Protein AF-0000000077593973 (afdb_homodimer)

Solvent-accessible surface area (backbone atoms only — not comparable to full-atom values): 45872 Å² total; per-residue (Å²): 120,88,70,65,43,44,34,52,23,35,41,36,41,27,27,26,29,42,54,43,77,62,45,66,39,71,67,57,62,52,40,41,74,53,41,56,35,20,56,7,32,40,45,15,21,50,48,15,37,50,50,28,52,36,36,55,27,86,84,31,84,50,26,27,80,88,57,61,55,76,57,89,51,74,66,30,47,47,39,36,18,28,42,45,61,53,11,56,26,16,35,27,19,44,54,25,17,48,41,30,38,33,51,58,32,67,80,43,44,37,58,33,24,87,65,53,69,34,56,12,51,86,63,7,47,62,73,72,55,53,41,32,41,41,49,61,62,36,47,38,77,46,40,49,53,84,18,52,46,38,36,51,50,40,51,49,50,62,70,29,70,66,44,48,48,54,45,58,74,40,40,73,63,49,71,61,43,61,85,78,54,90,76,65,80,80,48,80,70,36,71,56,30,58,56,52,53,45,36,50,47,51,29,43,68,52,45,71,66,54,60,86,63,50,64,58,54,33,41,54,51,43,14,55,46,52,34,57,50,27,31,43,93,47,80,72,28,63,28,18,30,37,26,24,18,38,37,46,62,53,53,50,43,51,56,40,31,72,32,86,88,40,68,33,32,36,35,39,37,23,31,68,52,58,37,53,34,9,41,27,51,70,38,30,27,18,76,74,36,62,88,52,54,31,78,63,39,52,34,13,36,40,40,42,32,37,26,39,41,71,91,49,82,70,43,25,34,38,48,30,43,23,52,18,81,78,36,91,54,73,40,80,48,45,34,70,86,44,82,59,65,40,55,44,64,60,54,50,67,67,46,60,82,47,36,46,81,48,64,68,63,48,21,63,68,19,69,34,58,62,59,56,60,20,27,58,29,45,52,25,19,51,50,18,28,49,60,47,57,63,68,59,40,69,62,56,54,46,47,52,9,42,49,52,28,47,50,51,48,48,48,48,49,48,49,36,36,72,68,64,72,49,78,82,76,79,78,82,78,81,75,79,75,76,73,83,80,77,88,84,88,84,75,89,82,67,130,120,87,71,66,42,44,33,53,22,35,42,35,40,29,26,28,29,42,54,44,79,61,47,64,41,69,69,58,63,53,41,42,74,55,41,55,35,20,54,6,30,39,46,15,21,51,47,15,38,50,50,28,53,36,36,53,26,86,84,31,86,50,26,28,80,88,58,60,55,75,57,88,49,76,66,30,46,49,40,36,18,27,42,46,58,54,11,56,26,16,36,26,17,45,54,26,18,48,42,30,37,31,51,56,33,65,81,42,45,39,58,33,25,88,66,54,69,34,55,12,50,85,62,7,46,63,73,72,54,53,43,34,42,41,46,60,62,35,47,38,78,47,40,48,52,87,18,53,47,39,36,51,50,40,52,48,50,63,68,29,72,67,44,48,48,54,44,59,75,41,40,73,62,50,71,61,43,61,85,78,54,90,77,64,78,80,49,79,69,36,70,57,33,58,56,51,53,44,37,48,47,51,27,43,67,51,45,69,66,51,60,86,63,49,64,58,53,33,41,53,52,44,14,56,46,51,34,58,49,26,32,44,96,48,80,71,29,62,28,17,30,36,26,25,19,37,36,46,61,52,53,51,42,52,56,41,30,72,31,86,88,41,68,33,32,36,35,37,37,24,30,67,53,59,36,53,34,8,40,28,51,71,38,30,27,18,76,73,35,63,89,53,53,33,78,62,41,51,32,14,35,40,40,42,32,37,24,39,38,70,90,48,81,71,43,26,33,39,47,30,43,22,50,18,80,79,35,92,56,72,41,79,48,46,35,72,85,44,83,58,64,38,55,41,66,60,53,51,67,66,45,59,82,47,37,46,80,48,63,67,63,49,23,63,67,20,70,34,56,62,59,56,59,20,26,57,29,45,52,26,18,51,51,19,29,48,60,47,56,63,68,58,40,69,64,57,54,46,48,51,9,42,48,51,26,47,49,49,48,48,47,48,48,47,48,35,37,72,68,63,74,46,77,82,75,78,78,83,80,80,78,81,77,80,78,81,86,85,88,79,74,96,80,94,65,83,134

Sequence (894 aa):
MASDSQVLGVVIIARHGDREGFYQNPSTYAASATSITALGNVQELQLGQKLRSIYGNSSSPSFIRGFNTTIFDQAQLQARADAGGEGGVILNSAVSLLQGLFPATTAYNTTLANGTTVVAPLGGYQTIPVESVEPNNDISLEGWTSCGAFDDATAAFYASPGFKQKATEHDAFLTQLPQYLDGRPVTLENMIFDFINVESIHSAEFLQRLPPTFREQARDLANYHEYGVFSSPQLDGIGNIAGRTILPSILNGFKRISNSSDPLKIVYQSISYKPFLSLFNMTGAAEANPQLAGVVEYAAALALEVRQPSSGGEPVLRFNFKNGTVDEDFKTYNFMGGSGDVPLSQFVDKFTPVAISDTTTWCNLCGNTKDRGCGAINAAQIKGAQSVSRGFNPIGAGFLGAGVTLVVAAMMLGLLAFLGLLAFGKGNKNRHDRASSDRESTEKHSVMASDSQVLGVVIIARHGDREGFYQNPSTYAASATSITALGNVQELQLGQKLRSIYGNSSSPSFIRGFNTTIFDQAQLQARADAGGEGGVILNSAVSLLQGLFPATTAYNTTLANGTTVVAPLGGYQTIPVESVEPNNDISLEGWTSCGAFDDATAAFYASPGFKQKATEHDAFLTQLPQYLDGRPVTLENMIFDFINVESIHSAEFLQRLPPTFREQARDLANYHEYGVFSSPQLDGIGNIAGRTILPSILNGFKRISNSSDPLKIVYQSISYKPFLSLFNMTGAAEANPQLAGVVEYAAALALEVRQPSSGGEPVLRFNFKNGTVDEDFKTYNFMGGSGDVPLSQFVDKFTPVAISDTTTWCNLCGNTKDRGCGAINAAQIKGAQSVSRGFNPIGAGFLGAGVTLVVAAMMLGLLAFLGLLAFGKGNKNRHDRASSDRESTEKHSV

Organism: Pleurotus ostreatus (NCBI:txid5322)

InterPro domains:
  IPR029033 Histidine phosphatase superfamily [G3DSA:3.40.50.1240] (8-374)
  IPR029033 Histidine phosphatase superfamily [SSF53254] (6-369)
  IPR050645 Histidine Acid Phosphatase [PTHR11567] (4-359)

pLDDT: mean 87.96, std 19.76, range [17.8, 98.94]

Radius of gyration: 38.36 Å; Cα contacts (8 Å, |Δi|>4): 1695; chains: 2; bounding box: 131×89×96 Å

Secondary structure (DSSP, 8-state):
----EEEEEEEEEEE---EEEEEE-TTT--EEEEEE-HHHHHHHHHHHHHHHHHHT-TTSTT-BTT---SS--TTTEEEEEE-SSSHHHHHHHHHHHHHHHS---TTSEEE-TTS-EEEPHHHH------EEE-TTT-GGG-TTTT-HHHHHHHHHHHHSHHHHHHHHHTHHHHHH-GGGSSS---STTS-HHHHHHHHHHH-HHHHHHSPTTHHHHHHHHHHHHHHHHT--SSTT-GGGHHHHHHHHHHHHHHHHHT-TT----EEEEEE-SHHHHHHHHHTTHHHH-GGGSSPPPTT-EEEEEEEEETT-SS-EEEEEEE-TTT-SS-EEE--TT-SS-EEHHHHHHHHGGG---SHHHHHHHHT-SSSTTHHHHHHHHHHHHHHHHHH--HHHHHHHHHHHHHHHHHHHHHHHHHTT---------------------------/----EEEEEEEEEEE---EEEEEE-TTT--EEEEEE-HHHHHHHHHHHHHHHHHHT-TTSTT-BTT---SS--TTTEEEEEE-SSSHHHHHHHHHHHHHHHS---TTSEEE-TTS-EEEPHHHH------EEE-TTT-GGG-TTTT-HHHHHHHHHHHHSHHHHHHHHHTHHHHHHSGGGSSS---STTS-HHHHHHHHHHH-HHHHHHSPTTHHHHHHHHHHHHHHHHT--SSTT-GGGHHHHHHHHHHHHHHHHHT-TT----EEEEEE-SHHHHHHHHHTTHHHH-GGGSSPPPTT-EEEEEEEEETT-SS-EEEEEEE-TTT-SS-EEE--TT-SS-EEHHHHHHHHGGG---SHHHHHHHHT-SSSTTHHHHHHHHHHHHHHHHHH--HHHHHHHHHHHHHHHHHHHHHHHHHTTSS-------------------------

Structure (mmCIF, N/CA/C/O backbone):
data_AF-0000000077593973-model_v1
#
loop_
_entity.id
_entity.type
_entity.pdbx_description
1 polymer 'Phosphoglycerate mutase-like protein'
#
loop_
_atom_site.group_PDB
_atom_site.id
_atom_site.type_symbol
_atom_site.label_atom_id
_atom_site.label_alt_id
_atom_site.label_comp_id
_atom_site.label_asym_id
_atom_site.label_entity_id
_atom_site.label_seq_id
_atom_site.pdbx_PDB_ins_code
_atom_site.Cartn_x
_atom_site.Cartn_y
_atom_site.Cartn_z
_atom_site.occupancy
_atom_site.B_iso_or_equiv
_atom_site.auth_seq_id
_atom_site.auth_comp_id
_atom_site.auth_asym_id
_atom_site.auth_atom_id
_atom_site.pdbx_PDB_model_num
ATOM 1 N N . MET A 1 1 ? -6.191 -39.531 12.609 1 32.78 1 MET A N 1
ATOM 2 C CA . MET A 1 1 ? -7.168 -38.75 13.383 1 32.78 1 MET A CA 1
ATOM 3 C C . MET A 1 1 ? -6.828 -37.281 13.391 1 32.78 1 MET A C 1
ATOM 5 O O . MET A 1 1 ? -5.66 -36.906 13.531 1 32.78 1 MET A O 1
ATOM 9 N N . ALA A 1 2 ? -7.488 -36.5 12.617 1 41.72 2 ALA A N 1
ATOM 10 C CA . ALA A 1 2 ? -7.156 -35.094 12.719 1 41.72 2 ALA A CA 1
ATOM 11 C C . ALA A 1 2 ? -6.855 -34.688 14.164 1 41.72 2 ALA A C 1
ATOM 13 O O . ALA A 1 2 ? -7.707 -34.844 15.039 1 41.72 2 ALA A O 1
ATOM 14 N N . SER A 1 3 ? -5.621 -34.781 14.609 1 56.94 3 SER A N 1
ATOM 15 C CA . SER A 1 3 ? -5.219 -34.5 15.984 1 56.94 3 SER A CA 1
ATOM 16 C C . SER A 1 3 ? -5.914 -33.25 16.516 1 56.94 3 SER A C 1
ATOM 18 O O . SER A 1 3 ? -6.09 -32.281 15.781 1 56.94 3 SER A O 1
ATOM 20 N N . ASP A 1 4 ? -6.672 -33.312 17.562 1 82.81 4 ASP A N 1
ATOM 21 C CA . ASP A 1 4 ? -7.359 -32.281 18.297 1 82.81 4 ASP A CA 1
ATOM 22 C C . ASP A 1 4 ? -6.438 -31.078 18.547 1 82.81 4 ASP A C 1
ATOM 24 O O . ASP A 1 4 ? -5.336 -31.234 19.078 1 82.81 4 ASP A O 1
ATOM 28 N N . SER A 1 5 ? -6.469 -30.125 17.719 1 92.44 5 SER A N 1
ATOM 29 C CA . SER A 1 5 ? -5.676 -28.906 17.891 1 92.44 5 SER A CA 1
ATOM 30 C C . SER A 1 5 ? -6.523 -27.656 17.688 1 92.44 5 SER A C 1
ATOM 32 O O . SER A 1 5 ? -7.605 -27.719 17.094 1 92.44 5 SER A O 1
ATOM 34 N N . GLN A 1 6 ? -6.074 -26.734 18.344 1 95.81 6 GLN A N 1
ATOM 35 C CA . GLN A 1 6 ? -6.715 -25.422 18.203 1 95.81 6 GLN A CA 1
ATOM 36 C C . GLN A 1 6 ? -5.914 -24.516 17.266 1 95.81 6 GLN A C 1
ATOM 38 O O . GLN A 1 6 ? -4.684 -24.469 17.344 1 95.81 6 GLN A O 1
ATOM 43 N N . VAL A 1 7 ? -6.617 -23.828 16.391 1 98.31 7 VAL A N 1
ATOM 44 C CA . VAL A 1 7 ? -5.93 -22.906 15.508 1 98.31 7 VAL A CA 1
ATOM 45 C C . VAL A 1 7 ? -5.629 -21.609 16.266 1 98.31 7 VAL A C 1
ATOM 47 O O . VAL A 1 7 ? -6.539 -20.969 16.797 1 98.31 7 VAL A O 1
ATOM 50 N N . LEU A 1 8 ? -4.332 -21.234 16.328 1 98.44 8 LEU A N 1
ATOM 51 C CA . LEU A 1 8 ? -3.902 -19.984 16.922 1 98.44 8 LEU A CA 1
ATOM 52 C C . LEU A 1 8 ? -4.023 -18.828 15.938 1 98.44 8 LEU A C 1
ATOM 54 O O . LEU A 1 8 ? -4.281 -17.688 16.344 1 98.44 8 LEU A O 1
ATOM 58 N N . GLY A 1 9 ? -3.793 -19.078 14.75 1 98.81 9 GLY A N 1
ATOM 59 C CA . GLY A 1 9 ? -3.811 -18.141 13.633 1 98.81 9 GLY A CA 1
ATOM 60 C C . GLY A 1 9 ? -3.393 -18.781 12.32 1 98.81 9 GLY A C 1
ATOM 61 O O . GLY A 1 9 ? -3.148 -19.984 12.258 1 98.81 9 GLY A O 1
ATOM 62 N N . VAL A 1 10 ? -3.352 -17.953 11.281 1 98.88 10 VAL A N 1
ATOM 63 C CA . VAL A 1 10 ? -3.113 -18.531 9.961 1 98.88 10 VAL A CA 1
ATOM 64 C C . VAL A 1 10 ? -2.377 -17.516 9.086 1 98.88 10 VAL A C 1
ATOM 66 O O . VAL A 1 10 ? -2.627 -16.312 9.18 1 98.88 10 VAL A O 1
ATOM 69 N N . VAL A 1 11 ? -1.396 -17.969 8.32 1 98.94 11 VAL A N 1
ATOM 70 C CA . VAL A 1 11 ? -0.797 -17.203 7.227 1 98.94 11 VAL A CA 1
ATOM 71 C C . VAL A 1 11 ? -1.435 -17.625 5.902 1 98.94 11 VAL A C 1
ATOM 73 O O . VAL A 1 11 ? -1.358 -18.797 5.512 1 98.94 11 VAL A O 1
ATOM 76 N N . ILE A 1 12 ? -2.057 -16.688 5.27 1 98.94 12 ILE A N 1
ATOM 77 C CA . ILE A 1 12 ? -2.76 -16.922 4.012 1 98.94 12 ILE A CA 1
ATOM 78 C C . ILE A 1 12 ? -1.979 -16.297 2.855 1 98.94 12 ILE A C 1
ATOM 80 O O . ILE A 1 12 ? -1.622 -15.125 2.904 1 98.94 12 ILE A O 1
ATOM 84 N N . ILE A 1 13 ? -1.708 -17.047 1.857 1 98.94 13 ILE A N 1
ATOM 85 C CA . ILE A 1 13 ? -1.158 -16.594 0.584 1 98.94 13 ILE A CA 1
ATOM 86 C C . ILE A 1 13 ? -2.158 -16.859 -0.537 1 98.94 13 ILE A C 1
ATOM 88 O O . ILE A 1 13 ? -2.572 -18.016 -0.743 1 98.94 13 ILE A O 1
ATOM 92 N N . ALA A 1 14 ? -2.576 -15.852 -1.203 1 98.81 14 ALA A N 1
ATOM 93 C CA . ALA A 1 14 ? -3.596 -16.031 -2.232 1 98.81 14 ALA A CA 1
ATOM 94 C C . ALA A 1 14 ? -3.154 -15.422 -3.557 1 98.81 14 ALA A C 1
ATOM 96 O O . ALA A 1 14 ? -2.561 -14.344 -3.58 1 98.81 14 ALA A O 1
ATOM 97 N N . ARG A 1 15 ? -3.412 -16.125 -4.641 1 98.56 15 ARG A N 1
ATOM 98 C CA . ARG A 1 15 ? -3.246 -15.547 -5.973 1 98.56 15 ARG A CA 1
ATOM 99 C C . ARG A 1 15 ? -4.398 -14.609 -6.309 1 98.56 15 ARG A C 1
ATOM 101 O O . ARG A 1 15 ? -5.535 -14.836 -5.883 1 98.56 15 ARG A O 1
ATOM 108 N N . HIS A 1 16 ? -4.16 -13.672 -7.07 1 98 16 HIS A N 1
ATOM 109 C CA . HIS A 1 16 ? -5.176 -12.727 -7.516 1 98 16 HIS A CA 1
ATOM 110 C C . HIS A 1 16 ? -6.242 -13.414 -8.359 1 98 16 HIS A C 1
ATOM 112 O O . HIS A 1 16 ? -6.055 -14.555 -8.797 1 98 16 HIS A O 1
ATOM 118 N N . GLY A 1 17 ? -7.387 -12.703 -8.555 1 97.62 17 GLY A N 1
ATOM 119 C CA . GLY A 1 17 ? -8.492 -13.188 -9.375 1 97.62 17 GLY A CA 1
ATOM 120 C C . GLY A 1 17 ? -8.281 -12.953 -10.859 1 97.62 17 GLY A C 1
ATOM 121 O O . GLY A 1 17 ? -7.203 -12.539 -11.281 1 97.62 17 GLY A O 1
ATOM 122 N N . ASP A 1 18 ? -9.336 -13.18 -11.555 1 97.06 18 ASP A N 1
ATOM 123 C CA . ASP A 1 18 ? -9.344 -13.062 -13.008 1 97.06 18 ASP A CA 1
ATOM 124 C C . ASP A 1 18 ? -8.945 -11.656 -13.445 1 97.06 18 ASP A C 1
ATOM 126 O O . ASP A 1 18 ? -9.258 -10.672 -12.766 1 97.06 18 ASP A O 1
ATOM 130 N N . ARG A 1 19 ? -8.281 -11.602 -14.57 1 95.38 19 ARG A N 1
ATOM 131 C CA . ARG A 1 19 ? -7.836 -10.336 -15.133 1 95.38 19 ARG A CA 1
ATOM 132 C C . ARG A 1 19 ? -7.957 -10.336 -16.656 1 95.38 19 ARG A C 1
ATOM 134 O O . ARG A 1 19 ? -8.156 -11.391 -17.266 1 95.38 19 ARG A O 1
ATOM 141 N N . GLU A 1 20 ? -7.977 -9.172 -17.219 1 88.62 20 GLU A N 1
ATOM 142 C CA . GLU A 1 20 ? -7.895 -9.008 -18.672 1 88.62 20 GLU A CA 1
ATOM 143 C C . GLU A 1 20 ? -6.516 -8.508 -19.094 1 88.62 20 GLU A C 1
ATOM 145 O O . GLU A 1 20 ? -5.789 -7.922 -18.281 1 88.62 20 GLU A O 1
ATOM 150 N N . GLY A 1 21 ? -6.246 -8.797 -20.344 1 78.81 21 GLY A N 1
ATOM 151 C CA . GLY A 1 21 ? -4.949 -8.398 -20.859 1 78.81 21 GLY A CA 1
ATOM 152 C C . GLY A 1 21 ? -3.803 -9.211 -20.297 1 78.81 21 GLY A C 1
ATOM 153 O O . GLY A 1 21 ? -3.914 -10.43 -20.141 1 78.81 21 GLY A O 1
ATOM 154 N N . PHE A 1 22 ? -2.723 -8.75 -20.156 1 70.44 22 PHE A N 1
ATOM 155 C CA . PHE A 1 22 ? -1.505 -9.211 -19.5 1 70.44 22 PHE A CA 1
ATOM 156 C C . PHE A 1 22 ? -0.445 -9.586 -20.516 1 70.44 22 PHE A C 1
ATOM 158 O O . PHE A 1 22 ? -0.656 -10.484 -21.344 1 70.44 22 PHE A O 1
ATOM 165 N N . TYR A 1 23 ? 0.587 -8.836 -20.531 1 71.38 23 TYR A N 1
ATOM 166 C CA . TYR A 1 23 ? 1.795 -9.148 -21.281 1 71.38 23 TYR A CA 1
ATOM 167 C C . TYR A 1 23 ? 2.988 -9.328 -20.359 1 71.38 23 TYR A C 1
ATOM 169 O O . TYR A 1 23 ? 3.131 -8.594 -19.375 1 71.38 23 TYR A O 1
ATOM 177 N N . GLN A 1 24 ? 3.646 -10.477 -20.422 1 70.94 24 GLN A N 1
ATOM 178 C CA . GLN A 1 24 ? 4.801 -10.781 -19.594 1 70.94 24 GLN A CA 1
ATOM 179 C C . GLN A 1 24 ? 6.043 -11.039 -20.438 1 70.94 24 GLN A C 1
ATOM 181 O O . GLN A 1 24 ? 6 -11.828 -21.375 1 70.94 24 GLN A O 1
ATOM 186 N N . ASN A 1 25 ? 7.496 -10.352 -19.875 1 62.91 25 ASN A N 1
ATOM 187 C CA . ASN A 1 25 ? 8.781 -10.664 -20.5 1 62.91 25 ASN A CA 1
ATOM 188 C C . ASN A 1 25 ? 9.242 -12.078 -20.141 1 62.91 25 ASN A C 1
ATOM 190 O O . ASN A 1 25 ? 9.297 -12.445 -18.969 1 62.91 25 ASN A O 1
ATOM 194 N N . PRO A 1 26 ? 9.242 -12.969 -21.312 1 72.06 26 PRO A N 1
ATOM 195 C CA . PRO A 1 26 ? 9.547 -14.375 -21.031 1 72.06 26 PRO A CA 1
ATOM 196 C C . PRO A 1 26 ? 10.883 -14.562 -20.328 1 72.06 26 PRO A C 1
ATOM 198 O O . PRO A 1 26 ? 11.141 -15.625 -19.75 1 72.06 26 PRO A O 1
ATOM 201 N N . SER A 1 27 ? 11.711 -13.547 -20.344 1 66.25 27 SER A N 1
ATOM 202 C CA . SER A 1 27 ? 13.047 -13.688 -19.781 1 66.25 27 SER A CA 1
ATOM 203 C C . SER A 1 27 ? 13.141 -13.031 -18.406 1 66.25 27 SER A C 1
ATOM 205 O O . SER A 1 27 ? 13.727 -13.586 -17.484 1 66.25 27 SER A O 1
ATOM 207 N N . THR A 1 28 ? 12.391 -11.883 -18.312 1 67.62 28 THR A N 1
ATOM 208 C CA . THR A 1 28 ? 12.562 -11.109 -17.078 1 67.62 28 THR A CA 1
ATOM 209 C C . THR A 1 28 ? 11.32 -11.227 -16.203 1 67.62 28 THR A C 1
ATOM 211 O O . THR A 1 28 ? 11.344 -10.836 -15.031 1 67.62 28 THR A O 1
ATOM 214 N N . TYR A 1 29 ? 10.219 -11.68 -16.875 1 74.06 29 TYR A N 1
ATOM 215 C CA . TYR A 1 29 ? 8.938 -11.867 -16.203 1 74.06 29 TYR A CA 1
ATOM 216 C C . TYR A 1 29 ? 8.359 -10.531 -15.75 1 74.06 29 TYR A C 1
ATOM 218 O O . TYR A 1 29 ? 7.531 -10.477 -14.836 1 74.06 29 TYR A O 1
ATOM 226 N N . ALA A 1 30 ? 8.781 -9.492 -16.359 1 60.84 30 ALA A N 1
ATOM 227 C CA . ALA A 1 30 ? 8.141 -8.195 -16.188 1 60.84 30 ALA A CA 1
ATOM 228 C C . ALA A 1 30 ? 6.766 -8.164 -16.844 1 60.84 30 ALA A C 1
ATOM 230 O O . ALA A 1 30 ? 6.613 -8.617 -17.984 1 60.84 30 ALA A O 1
ATOM 231 N N . ALA A 1 31 ? 5.68 -7.707 -16.094 1 67.31 31 ALA A N 1
ATOM 232 C CA . ALA A 1 31 ? 4.301 -7.746 -16.578 1 67.31 31 ALA A CA 1
ATOM 233 C C . ALA A 1 31 ? 3.785 -6.34 -16.875 1 67.31 31 ALA A C 1
ATOM 235 O O . ALA A 1 31 ? 4.289 -5.359 -16.328 1 67.31 31 ALA A O 1
ATOM 236 N N . SER A 1 32 ? 2.738 -6.254 -17.875 1 70.44 32 SER A N 1
ATOM 237 C CA . SER A 1 32 ? 2.133 -4.965 -18.203 1 70.44 32 SER A CA 1
ATOM 238 C C . SER A 1 32 ? 0.721 -5.137 -18.75 1 70.44 32 SER A C 1
ATOM 240 O O . SER A 1 32 ? 0.308 -6.254 -19.078 1 70.44 32 SER A O 1
ATOM 242 N N . ALA A 1 33 ? -0.05 -4.062 -18.75 1 71.81 33 ALA A N 1
ATOM 243 C CA . ALA A 1 33 ? -1.3 -3.883 -19.484 1 71.81 33 ALA A CA 1
ATOM 244 C C . ALA A 1 33 ? -2.361 -4.871 -19.016 1 71.81 33 ALA A C 1
ATOM 246 O O . ALA A 1 33 ? -2.967 -5.578 -19.812 1 71.81 33 ALA A O 1
ATOM 247 N N . THR A 1 34 ? -2.574 -4.883 -17.672 1 87.81 34 THR A N 1
ATOM 248 C CA . THR A 1 34 ? -3.562 -5.801 -17.109 1 87.81 34 THR A CA 1
ATOM 249 C C . THR A 1 34 ? -4.422 -5.102 -16.062 1 87.81 34 THR A C 1
ATOM 251 O O . THR A 1 34 ? -3.988 -4.121 -15.453 1 87.81 34 THR A O 1
ATOM 254 N N . SER A 1 35 ? -5.691 -5.504 -16 1 90.81 35 SER A N 1
ATOM 255 C CA . SER A 1 35 ? -6.641 -5.023 -15 1 90.81 35 SER A CA 1
ATOM 256 C C . SER A 1 35 ? -7.527 -6.152 -14.492 1 90.81 35 SER A C 1
ATOM 258 O O . SER A 1 35 ? -7.883 -7.059 -15.25 1 90.81 35 SER A O 1
ATOM 260 N N . ILE A 1 36 ? -7.82 -6.082 -13.25 1 95.88 36 ILE A N 1
ATOM 261 C CA . ILE A 1 36 ? -8.75 -7.062 -12.695 1 95.88 36 ILE A CA 1
ATOM 262 C C . ILE A 1 36 ? -10.102 -6.949 -13.391 1 95.88 36 ILE A C 1
ATOM 264 O O . ILE A 1 36 ? -10.492 -5.863 -13.828 1 95.88 36 ILE A O 1
ATOM 268 N N . THR A 1 37 ? -10.812 -8.055 -13.516 1 96.25 37 THR A N 1
ATOM 269 C CA . THR A 1 37 ? -12.18 -8.039 -14.039 1 96.25 37 THR A CA 1
ATOM 270 C C . THR A 1 37 ? -13.195 -8.133 -12.898 1 96.25 37 THR A C 1
ATOM 272 O O . THR A 1 37 ? -12.836 -8.469 -11.766 1 96.25 37 THR A O 1
ATOM 275 N N . ALA A 1 38 ? -14.453 -7.891 -13.258 1 97.75 38 ALA A N 1
ATOM 276 C CA . ALA A 1 38 ? -15.523 -8.102 -12.281 1 97.75 38 ALA A CA 1
ATOM 277 C C . ALA A 1 38 ? -15.547 -9.547 -11.805 1 97.75 38 ALA A C 1
ATOM 279 O O . ALA A 1 38 ? -15.812 -9.812 -10.625 1 97.75 38 ALA A O 1
ATOM 280 N N . LEU A 1 39 ? -15.25 -10.484 -12.703 1 97.94 39 LEU A N 1
ATOM 281 C CA . LEU A 1 39 ? -15.156 -11.883 -12.312 1 97.94 39 LEU A CA 1
ATOM 282 C C . LEU A 1 39 ? -14.07 -12.078 -11.258 1 97.94 39 LEU A C 1
ATOM 284 O O . LEU A 1 39 ? -14.273 -12.797 -10.273 1 97.94 39 LEU A O 1
ATOM 288 N N . GLY A 1 40 ? -12.906 -11.461 -11.516 1 98 40 GLY A N 1
ATOM 289 C CA . GLY A 1 40 ? -11.828 -11.547 -10.539 1 98 40 GLY A CA 1
ATOM 290 C C . GLY A 1 40 ? -12.211 -11.023 -9.172 1 98 40 GLY A C 1
ATOM 291 O O . GLY A 1 40 ? -11.867 -11.625 -8.148 1 98 40 GLY A O 1
ATOM 292 N N . ASN A 1 41 ? -12.938 -9.922 -9.125 1 98.5 41 ASN A N 1
ATOM 293 C CA . ASN A 1 41 ? -13.43 -9.375 -7.863 1 98.5 41 ASN A CA 1
ATOM 294 C C . ASN A 1 41 ? -14.344 -10.359 -7.145 1 98.5 41 ASN A C 1
ATOM 296 O O . ASN A 1 41 ? -14.227 -10.547 -5.934 1 98.5 41 ASN A O 1
ATOM 300 N N . VAL A 1 42 ? -15.188 -10.953 -7.902 1 98.38 42 VAL A N 1
ATOM 301 C CA . VAL A 1 42 ? -16.156 -11.883 -7.324 1 98.38 42 VAL A CA 1
ATOM 302 C C . VAL A 1 42 ? -15.43 -13.117 -6.789 1 98.38 42 VAL A C 1
ATOM 304 O O . VAL A 1 42 ? -15.742 -13.602 -5.699 1 98.38 42 VAL A O 1
ATOM 307 N N . GLN A 1 43 ? -14.5 -13.617 -7.582 1 98.38 43 GLN A N 1
ATOM 308 C CA . GLN A 1 43 ? -13.719 -14.773 -7.148 1 98.38 43 GLN A CA 1
ATOM 309 C C . GLN A 1 43 ? -13.047 -14.508 -5.805 1 98.38 43 GLN A C 1
ATOM 311 O O . GLN A 1 43 ? -13.07 -15.359 -4.918 1 98.38 43 GLN A O 1
ATOM 316 N N . GLU A 1 44 ? -12.492 -13.352 -5.688 1 98.62 44 GLU A N 1
ATOM 317 C CA . GLU A 1 44 ? -11.766 -13.008 -4.469 1 98.62 44 GLU A CA 1
ATOM 318 C C . GLU A 1 44 ? -12.727 -12.758 -3.305 1 98.62 44 GLU A C 1
ATOM 320 O O . GLU A 1 44 ? -12.422 -13.109 -2.162 1 98.62 44 GLU A O 1
ATOM 325 N N . LEU A 1 45 ? -13.852 -12.125 -3.572 1 98.5 45 LEU A N 1
ATOM 326 C CA . LEU A 1 45 ? -14.875 -11.977 -2.543 1 98.5 45 LEU A CA 1
ATOM 327 C C . LEU A 1 45 ? -15.297 -13.336 -1.994 1 98.5 45 LEU A C 1
ATOM 329 O O . LEU A 1 45 ? -15.406 -13.508 -0.778 1 98.5 45 LEU A O 1
ATOM 333 N N . GLN A 1 46 ? -15.516 -14.281 -2.883 1 98.19 46 GLN A N 1
ATOM 334 C CA . GLN A 1 46 ? -15.945 -15.617 -2.496 1 98.19 46 GLN A CA 1
ATOM 335 C C . GLN A 1 46 ? -14.867 -16.328 -1.678 1 98.19 46 GLN A C 1
ATOM 337 O O . GLN A 1 46 ? -15.172 -17.047 -0.728 1 98.19 46 GLN A O 1
ATOM 342 N N . LEU A 1 47 ? -13.656 -16.109 -2.1 1 98.56 47 LEU A N 1
ATOM 343 C CA . LEU A 1 47 ? -12.562 -16.672 -1.306 1 98.56 47 LEU A CA 1
ATOM 344 C C . LEU A 1 47 ? -12.555 -16.078 0.101 1 98.56 47 LEU A C 1
ATOM 346 O O . LEU A 1 47 ? -12.352 -16.797 1.08 1 98.56 47 LEU A O 1
ATOM 350 N N . GLY A 1 48 ? -12.766 -14.742 0.232 1 98.44 48 GLY A N 1
ATOM 351 C CA . GLY A 1 48 ? -12.875 -14.109 1.535 1 98.44 48 GLY A CA 1
ATOM 352 C C . GLY A 1 48 ? -14 -14.68 2.379 1 98.44 48 GLY A C 1
ATOM 353 O O . GLY A 1 48 ? -13.82 -14.922 3.576 1 98.44 48 GLY A O 1
ATOM 354 N N . GLN A 1 49 ? -15.117 -14.93 1.743 1 97.88 49 GLN A N 1
ATOM 355 C CA . GLN A 1 49 ? -16.266 -15.516 2.434 1 97.88 49 GLN A CA 1
ATOM 356 C C . GLN A 1 49 ? -15.938 -16.922 2.932 1 97.88 49 GLN A C 1
ATOM 358 O O . GLN A 1 49 ? -16.344 -17.312 4.031 1 97.88 49 GLN A O 1
ATOM 363 N N . LYS A 1 50 ? -15.25 -17.656 2.084 1 98.12 50 LYS A N 1
ATOM 364 C CA . LYS A 1 50 ? -14.844 -19 2.477 1 98.12 50 LYS A CA 1
ATOM 365 C C . LYS A 1 50 ? -13.914 -18.953 3.689 1 98.12 50 LYS A C 1
ATOM 367 O O . LYS A 1 50 ? -14.102 -19.719 4.641 1 98.12 50 LYS A O 1
ATOM 372 N N . LEU A 1 51 ? -12.945 -18.094 3.684 1 98.56 51 LEU A N 1
ATOM 373 C CA . LEU A 1 51 ? -12.023 -17.938 4.805 1 98.56 51 LEU A CA 1
ATOM 374 C C . LEU A 1 51 ? -12.766 -17.531 6.07 1 98.56 51 LEU A C 1
ATOM 376 O O . LEU A 1 51 ? -12.453 -18.016 7.164 1 98.56 51 LEU A O 1
ATOM 380 N N . ARG A 1 52 ? -13.719 -16.656 5.945 1 98.31 52 ARG A N 1
ATOM 381 C CA . ARG A 1 52 ? -14.539 -16.25 7.082 1 98.31 52 ARG A CA 1
ATOM 382 C C . ARG A 1 52 ? -15.273 -17.453 7.676 1 98.31 52 ARG A C 1
ATOM 384 O O . ARG A 1 52 ? -15.336 -17.594 8.898 1 98.31 52 ARG A O 1
ATOM 391 N N . SER A 1 53 ? -15.828 -18.297 6.82 1 97.94 53 SER A N 1
ATOM 392 C CA . SER A 1 53 ? -16.578 -19.453 7.27 1 97.94 53 SER A CA 1
ATOM 393 C C . SER A 1 53 ? -15.68 -20.453 7.988 1 97.94 53 SER A C 1
ATOM 395 O O . SER A 1 53 ? -16.125 -21.172 8.883 1 97.94 53 SER A O 1
ATOM 397 N N . ILE A 1 54 ? -14.438 -20.484 7.652 1 98.25 54 ILE A N 1
ATOM 398 C CA . ILE A 1 54 ? -13.5 -21.438 8.219 1 98.25 54 ILE A CA 1
ATOM 399 C C . ILE A 1 54 ? -12.938 -20.906 9.531 1 98.25 54 ILE A C 1
ATOM 401 O O . ILE A 1 54 ? -12.953 -21.594 10.555 1 98.25 54 ILE A O 1
ATOM 405 N N . TYR A 1 55 ? -12.531 -19.672 9.555 1 98.44 55 TYR A N 1
ATOM 406 C CA . TYR A 1 55 ? -11.734 -19.172 10.672 1 98.44 55 TYR A CA 1
ATOM 407 C C . TYR A 1 55 ? -12.57 -18.297 11.594 1 98.44 55 TYR A C 1
ATOM 409 O O . TYR A 1 55 ? -12.188 -18.016 12.734 1 98.44 55 TYR A O 1
ATOM 417 N N . GLY A 1 56 ? -13.719 -17.812 11.078 1 97.31 56 GLY A N 1
ATOM 418 C CA . GLY A 1 56 ? -14.547 -16.891 11.844 1 97.31 56 GLY A CA 1
ATOM 419 C C . GLY A 1 56 ? -15.781 -17.547 12.438 1 97.31 56 GLY A C 1
ATOM 420 O O . GLY A 1 56 ? -16.469 -16.938 13.273 1 97.31 56 GLY A O 1
ATOM 421 N N . ASN A 1 57 ? -16.062 -18.703 12.023 1 96.19 57 ASN A N 1
ATOM 422 C CA . ASN A 1 57 ? -17.25 -19.422 12.469 1 96.19 57 ASN A CA 1
ATOM 423 C C . ASN A 1 57 ? -16.938 -20.406 13.594 1 96.19 57 ASN A C 1
ATOM 425 O O . ASN A 1 57 ? -16.156 -21.344 13.406 1 96.19 57 ASN A O 1
ATOM 429 N N . SER A 1 58 ? -17.656 -20.281 14.688 1 94.69 58 SER A N 1
ATOM 430 C CA . SER A 1 58 ? -17.359 -21.047 15.891 1 94.69 58 SER A CA 1
ATOM 431 C C . SER A 1 58 ? -17.672 -22.531 15.688 1 94.69 58 SER A C 1
ATOM 433 O O . SER A 1 58 ? -17.188 -23.375 16.453 1 94.69 58 SER A O 1
ATOM 435 N N . SER A 1 59 ? -18.391 -22.891 14.703 1 96.06 59 SER A N 1
ATOM 436 C CA . SER A 1 59 ? -18.719 -24.281 14.438 1 96.06 59 SER A CA 1
ATOM 437 C C . SER A 1 59 ? -17.656 -24.938 13.562 1 96.06 59 SER A C 1
ATOM 439 O O . SER A 1 59 ? -17.656 -26.156 13.391 1 96.06 59 SER A O 1
ATOM 441 N N . SER A 1 60 ? -16.781 -24.141 13.008 1 96.56 60 SER A N 1
ATOM 442 C CA . SER A 1 60 ? -15.703 -24.688 12.188 1 96.56 60 SER A CA 1
ATOM 443 C C . SER A 1 60 ? -14.633 -25.344 13.047 1 96.56 60 SER A C 1
ATOM 445 O O . SER A 1 60 ? -14.281 -24.844 14.117 1 96.56 60 SER A O 1
ATOM 447 N N . PRO A 1 61 ? -14.148 -26.516 12.602 1 95.44 61 PRO A N 1
ATOM 448 C CA . PRO A 1 61 ? -13.039 -27.125 13.32 1 95.44 61 PRO A CA 1
ATOM 449 C C . PRO A 1 61 ? -11.766 -26.281 13.289 1 95.44 61 PRO A C 1
ATOM 451 O O . PRO A 1 61 ? -10.828 -26.547 14.039 1 95.44 61 PRO A O 1
ATOM 454 N N . SER A 1 62 ? -11.742 -25.25 12.445 1 97.44 62 SER A N 1
ATOM 455 C CA . SER A 1 62 ? -10.562 -24.406 12.328 1 97.44 62 SER A CA 1
ATOM 456 C C . SER A 1 62 ? -10.852 -22.984 12.828 1 97.44 62 SER A C 1
ATOM 458 O O . SER A 1 62 ? -10.125 -22.047 12.508 1 97.44 62 SER A O 1
ATOM 460 N N . PHE A 1 63 ? -11.844 -22.906 13.656 1 97.5 63 PHE A N 1
ATOM 461 C CA . PHE A 1 63 ? -12.219 -21.625 14.242 1 97.5 63 PHE A CA 1
ATOM 462 C C . PHE A 1 63 ? -11.062 -21.031 15.039 1 97.5 63 PHE A C 1
ATOM 464 O O . PHE A 1 63 ? -10.422 -21.719 15.828 1 97.5 63 PHE A O 1
ATOM 471 N N . ILE A 1 64 ? -10.797 -19.719 14.789 1 98.25 64 ILE A N 1
ATOM 472 C CA . ILE A 1 64 ? -9.789 -19.016 15.578 1 98.25 64 ILE A CA 1
ATOM 473 C C . ILE A 1 64 ? -10.469 -18.281 16.734 1 98.25 64 ILE A C 1
ATOM 475 O O . ILE A 1 64 ? -11.109 -17.25 16.547 1 98.25 64 ILE A O 1
ATOM 479 N N . ARG A 1 65 ? -10.242 -18.75 17.891 1 95.56 65 ARG A N 1
ATOM 480 C CA . ARG A 1 65 ? -10.828 -18.125 19.078 1 95.56 65 ARG A CA 1
ATOM 481 C C . ARG A 1 65 ? -10.32 -16.703 19.266 1 95.56 65 ARG A C 1
ATOM 483 O O . ARG A 1 65 ? -9.125 -16.453 19.125 1 95.56 65 ARG A O 1
ATOM 490 N N . GLY A 1 66 ? -11.219 -15.781 19.531 1 95.69 66 GLY A N 1
ATOM 491 C CA . GLY A 1 66 ? -10.844 -14.406 19.797 1 95.69 66 GLY A CA 1
ATOM 492 C C . GLY A 1 66 ? -10.766 -13.562 18.531 1 95.69 66 GLY A C 1
ATOM 493 O O . GLY A 1 66 ? -10.609 -12.336 18.609 1 95.69 66 GLY A O 1
ATOM 494 N N . PHE A 1 67 ? -10.844 -14.172 17.375 1 96.88 67 PHE A N 1
ATOM 495 C CA . PHE A 1 67 ? -10.852 -13.43 16.125 1 96.88 67 PHE A CA 1
ATOM 496 C C . PHE A 1 67 ? -12.18 -12.719 15.922 1 96.88 67 PHE A C 1
ATOM 498 O O . PHE A 1 67 ? -13.234 -13.367 15.852 1 96.88 67 PHE A O 1
ATOM 505 N N . ASN A 1 68 ? -12.18 -11.383 15.883 1 93.5 68 ASN A N 1
ATOM 506 C CA . ASN A 1 68 ? -13.391 -10.602 15.672 1 93.5 68 ASN A CA 1
ATOM 507 C C . ASN A 1 68 ? -13.75 -10.516 14.188 1 93.5 68 ASN A C 1
ATOM 509 O O . ASN A 1 68 ? -13.133 -9.766 13.438 1 93.5 68 ASN A O 1
ATOM 513 N N . THR A 1 69 ? -14.773 -11.156 13.773 1 89.44 69 THR A N 1
ATOM 514 C CA . THR A 1 69 ? -15.125 -11.109 12.359 1 89.44 69 THR A CA 1
ATOM 515 C C . THR A 1 69 ? -16.266 -10.125 12.117 1 89.44 69 THR A C 1
ATOM 517 O O . THR A 1 69 ? -16.672 -9.898 10.969 1 89.44 69 THR A O 1
ATOM 520 N N . THR A 1 70 ? -16.734 -9.523 13.203 1 93.88 70 THR A N 1
ATOM 521 C CA . THR A 1 70 ? -17.828 -8.57 13.023 1 93.88 70 THR A CA 1
ATOM 522 C C . THR A 1 70 ? -17.281 -7.191 12.656 1 93.88 70 THR A C 1
ATOM 524 O O . THR A 1 70 ? -17.734 -6.578 11.695 1 93.88 70 THR A O 1
ATOM 527 N N . ILE A 1 71 ? -16.391 -6.707 13.492 1 95.19 71 ILE A N 1
ATOM 528 C CA . ILE A 1 71 ? -15.734 -5.43 13.234 1 95.19 71 ILE A CA 1
ATOM 529 C C . ILE A 1 71 ? -14.227 -5.645 13.086 1 95.19 71 ILE A C 1
ATOM 531 O O . ILE A 1 71 ? -13.586 -6.223 13.961 1 95.19 71 ILE A O 1
ATOM 535 N N . PHE A 1 72 ? -13.711 -5.199 12.07 1 95.75 72 PHE A N 1
ATOM 536 C CA . PHE A 1 72 ? -12.281 -5.336 11.781 1 95.75 72 PHE A CA 1
ATOM 537 C C . PHE A 1 72 ? -11.445 -4.723 12.898 1 95.75 72 PHE A C 1
ATOM 539 O O . PHE A 1 72 ? -11.664 -3.57 13.281 1 95.75 72 PHE A O 1
ATOM 546 N N . ASP A 1 73 ? -10.586 -5.492 13.414 1 92.31 73 ASP A N 1
ATOM 547 C CA . ASP A 1 73 ? -9.57 -5.078 14.375 1 92.31 73 ASP A CA 1
ATOM 548 C C . ASP A 1 73 ? -8.18 -5.109 13.75 1 92.31 73 ASP A C 1
ATOM 550 O O . ASP A 1 73 ? -7.641 -6.188 13.477 1 92.31 73 ASP A O 1
ATOM 554 N N . GLN A 1 74 ? -7.609 -4 13.617 1 90.75 74 GLN A N 1
ATOM 555 C CA . GLN A 1 74 ? -6.348 -3.869 12.891 1 90.75 74 GLN A CA 1
ATOM 556 C C . GLN A 1 74 ? -5.23 -4.637 13.594 1 90.75 74 GLN A C 1
ATOM 558 O O . GLN A 1 74 ? -4.23 -4.992 12.961 1 90.75 74 GLN A O 1
ATOM 563 N N . ALA A 1 75 ? -5.324 -4.871 14.844 1 92.31 75 ALA A N 1
ATOM 564 C CA . ALA A 1 75 ? -4.285 -5.586 15.586 1 92.31 75 ALA A CA 1
ATOM 565 C C . ALA A 1 75 ? -4.309 -7.078 15.25 1 92.31 75 ALA A C 1
ATOM 567 O O . ALA A 1 75 ? -3.33 -7.789 15.5 1 92.31 75 ALA A O 1
ATOM 568 N N . GLN A 1 76 ? -5.395 -7.59 14.656 1 97 76 GLN A N 1
ATOM 569 C CA . GLN A 1 76 ? -5.566 -9.031 14.508 1 97 76 GLN A CA 1
ATOM 570 C C . GLN A 1 76 ? -5.258 -9.477 13.078 1 97 76 GLN A C 1
ATOM 572 O O . GLN A 1 76 ? -5.16 -10.672 12.805 1 97 76 GLN A O 1
ATOM 577 N N . LEU A 1 77 ? -5.082 -8.516 12.164 1 97.38 77 LEU A N 1
ATOM 578 C CA . LEU A 1 77 ? -4.895 -8.906 10.766 1 97.38 77 LEU A CA 1
ATOM 579 C C . LEU A 1 77 ? -3.922 -7.957 10.07 1 97.38 77 LEU A C 1
ATOM 581 O O . LEU A 1 77 ? -4.062 -6.734 10.172 1 97.38 77 LEU A O 1
ATOM 585 N N . GLN A 1 78 ? -2.98 -8.523 9.438 1 97.44 78 GLN A N 1
ATOM 586 C CA . GLN A 1 78 ? -2.055 -7.812 8.57 1 97.44 78 GLN A CA 1
ATOM 587 C C . GLN A 1 78 ? -2.219 -8.25 7.117 1 97.44 78 GLN A C 1
ATOM 589 O O . GLN A 1 78 ? -2.154 -9.445 6.812 1 97.44 78 GLN A O 1
ATOM 594 N N . ALA A 1 79 ? -2.494 -7.312 6.25 1 98.19 79 ALA A N 1
ATOM 595 C CA . ALA A 1 79 ? -2.664 -7.613 4.832 1 98.19 79 ALA A CA 1
ATOM 596 C C . ALA A 1 79 ? -1.604 -6.91 3.99 1 98.19 79 ALA A C 1
ATOM 598 O O . ALA A 1 79 ? -1.34 -5.723 4.184 1 98.19 79 ALA A O 1
ATOM 599 N N . ARG A 1 80 ? -0.979 -7.656 3.094 1 98 80 ARG A N 1
ATOM 600 C CA . ARG A 1 80 ? -0.004 -7.145 2.137 1 98 80 ARG A CA 1
ATOM 601 C C . ARG A 1 80 ? -0.307 -7.641 0.726 1 98 80 ARG A C 1
ATOM 603 O O . ARG A 1 80 ? -0.772 -8.766 0.546 1 98 80 ARG A O 1
ATOM 610 N N . ALA A 1 81 ? -0.037 -6.812 -0.231 1 98.56 81 ALA A N 1
ATOM 611 C CA . ALA A 1 81 ? -0.293 -7.191 -1.618 1 98.56 81 ALA A CA 1
ATOM 612 C C . ALA A 1 81 ? 0.871 -6.789 -2.521 1 98.56 81 ALA A C 1
ATOM 614 O O . ALA A 1 81 ? 1.413 -5.691 -2.393 1 98.56 81 ALA A O 1
ATOM 615 N N . ASP A 1 82 ? 1.223 -7.715 -3.383 1 97.69 82 ASP A N 1
ATOM 616 C CA . ASP A 1 82 ? 2.223 -7.434 -4.406 1 97.69 82 ASP A CA 1
ATOM 617 C C . ASP A 1 82 ? 1.771 -6.297 -5.316 1 97.69 82 ASP A C 1
ATOM 619 O O . ASP A 1 82 ? 0.708 -6.375 -5.938 1 97.69 82 ASP A O 1
ATOM 623 N N . ALA A 1 83 ? 2.586 -5.266 -5.426 1 95.69 83 ALA A N 1
ATOM 624 C CA . ALA A 1 83 ? 2.193 -4.102 -6.215 1 95.69 83 ALA A CA 1
ATOM 625 C C . ALA A 1 83 ? 3.037 -3.984 -7.48 1 95.69 83 ALA A C 1
ATOM 627 O O . ALA A 1 83 ? 3.051 -2.938 -8.133 1 95.69 83 ALA A O 1
ATOM 628 N N . GLY A 1 84 ? 3.777 -5 -7.828 1 90.69 84 GLY A N 1
ATOM 629 C CA . GLY A 1 84 ? 4.551 -5.031 -9.055 1 90.69 84 GLY A CA 1
ATOM 630 C C . GLY A 1 84 ? 3.789 -5.625 -10.227 1 90.69 84 GLY A C 1
ATOM 631 O O . GLY A 1 84 ? 2.844 -6.391 -10.031 1 90.69 84 GLY A O 1
ATOM 632 N N . GLY A 1 85 ? 4.242 -5.234 -11.508 1 81.25 85 GLY A N 1
ATOM 633 C CA . GLY A 1 85 ? 3.703 -5.867 -12.703 1 81.25 85 GLY A CA 1
ATOM 634 C C . GLY A 1 85 ? 2.189 -5.82 -12.773 1 81.25 85 GLY A C 1
ATOM 635 O O . GLY A 1 85 ? 1.613 -4.836 -13.242 1 81.25 85 GLY A O 1
ATOM 636 N N . GLU A 1 86 ? 1.593 -6.789 -12.117 1 72.88 86 GLU A N 1
ATOM 637 C CA . GLU A 1 86 ? 0.144 -6.945 -12.039 1 72.88 86 GLU A CA 1
ATOM 638 C C . GLU A 1 86 ? -0.428 -6.184 -10.844 1 72.88 86 GLU A C 1
ATOM 640 O O . GLU A 1 86 ? -1.526 -6.492 -10.375 1 72.88 86 GLU A O 1
ATOM 645 N N . GLY A 1 87 ? 0.218 -5.266 -10.398 1 73.19 87 GLY A N 1
ATOM 646 C CA . GLY A 1 87 ? -0.016 -4.766 -9.047 1 73.19 87 GLY A CA 1
ATOM 647 C C . GLY A 1 87 ? -1.411 -4.203 -8.859 1 73.19 87 GLY A C 1
ATOM 648 O O . GLY A 1 87 ? -2.033 -4.418 -7.812 1 73.19 87 GLY A O 1
ATOM 649 N N . GLY A 1 88 ? -1.952 -3.613 -9.805 1 88.94 88 GLY A N 1
ATOM 650 C CA . GLY A 1 88 ? -3.328 -3.168 -9.656 1 88.94 88 GLY A CA 1
ATOM 651 C C . GLY A 1 88 ? -4.312 -4.312 -9.5 1 88.94 88 GLY A C 1
ATOM 652 O O . GLY A 1 88 ? -5.215 -4.25 -8.664 1 88.94 88 GLY A O 1
ATOM 653 N N . VAL A 1 89 ? -4.07 -5.395 -10.242 1 96.06 89 VAL A N 1
ATOM 654 C CA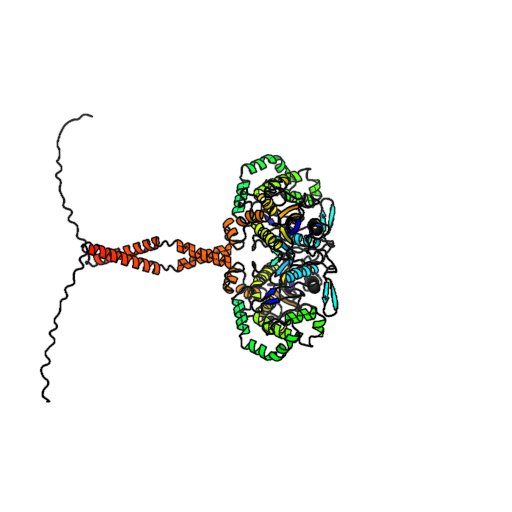 . VAL A 1 89 ? -4.91 -6.586 -10.172 1 96.06 89 VAL A CA 1
ATOM 655 C C . VAL A 1 89 ? -4.816 -7.203 -8.781 1 96.06 89 VAL A C 1
ATOM 657 O O . VAL A 1 89 ? -5.836 -7.559 -8.18 1 96.06 89 VAL A O 1
ATOM 660 N N . ILE A 1 90 ? -3.643 -7.328 -8.297 1 97.94 90 ILE A N 1
ATOM 661 C CA . ILE A 1 90 ? -3.395 -8.023 -7.035 1 97.94 90 ILE A CA 1
ATOM 662 C C . ILE A 1 90 ? -3.914 -7.184 -5.871 1 97.94 90 ILE A C 1
ATOM 664 O O . ILE A 1 90 ? -4.566 -7.707 -4.965 1 97.94 90 ILE A O 1
ATOM 668 N N . LEU A 1 91 ? -3.678 -5.875 -5.883 1 97.69 91 LEU A N 1
ATOM 669 C CA . LEU A 1 91 ? -4.195 -4.992 -4.84 1 97.69 91 LEU A CA 1
ATOM 670 C C . LEU A 1 91 ? -5.719 -5.016 -4.812 1 97.69 91 LEU A C 1
ATOM 672 O O . LEU A 1 91 ? -6.324 -5.098 -3.742 1 97.69 91 LEU A O 1
ATOM 676 N N . ASN A 1 92 ? -6.301 -4.93 -5.961 1 97.75 92 ASN A N 1
ATOM 677 C CA . ASN A 1 92 ? -7.758 -4.953 -6.047 1 97.75 92 ASN A CA 1
ATOM 678 C C . ASN A 1 92 ? -8.328 -6.297 -5.602 1 97.75 92 ASN A C 1
ATOM 680 O O . ASN A 1 92 ? -9.414 -6.352 -5.027 1 97.75 92 ASN A O 1
ATOM 684 N N . SER A 1 93 ? -7.605 -7.348 -5.891 1 98.5 93 SER A N 1
ATOM 685 C CA . SER A 1 93 ? -7.988 -8.672 -5.402 1 98.5 93 SER A CA 1
ATOM 686 C C . SER A 1 93 ? -7.992 -8.711 -3.877 1 98.5 93 SER A C 1
ATOM 688 O O . SER A 1 93 ? -8.914 -9.266 -3.27 1 98.5 93 SER A O 1
ATOM 690 N N . ALA A 1 94 ? -6.973 -8.148 -3.297 1 98.75 94 ALA A N 1
ATOM 691 C CA . ALA A 1 94 ? -6.875 -8.133 -1.84 1 98.75 94 ALA A CA 1
ATOM 692 C C . ALA A 1 94 ? -8.062 -7.406 -1.218 1 98.75 94 ALA A C 1
ATOM 694 O O . ALA A 1 94 ? -8.641 -7.871 -0.23 1 98.75 94 ALA A O 1
ATOM 695 N N . VAL A 1 95 ? -8.43 -6.281 -1.814 1 98.31 95 VAL A N 1
ATOM 696 C CA . VAL A 1 95 ? -9.555 -5.496 -1.313 1 98.31 95 VAL A CA 1
ATOM 697 C C . VAL A 1 95 ? -10.836 -6.324 -1.394 1 98.31 95 VAL A C 1
ATOM 699 O O . VAL A 1 95 ? -11.625 -6.352 -0.444 1 98.31 95 VAL A O 1
ATOM 702 N N . SER A 1 96 ? -11.016 -7.023 -2.506 1 98.62 96 SER A N 1
ATOM 703 C CA . SER A 1 96 ? -12.227 -7.824 -2.689 1 98.62 96 SER A CA 1
ATOM 704 C C . SER A 1 96 ? -12.273 -8.984 -1.696 1 98.62 96 SER A C 1
ATOM 706 O O . SER A 1 96 ? -13.336 -9.281 -1.139 1 98.62 96 SER A O 1
ATOM 708 N N . LEU A 1 97 ? -11.172 -9.648 -1.535 1 98.75 97 LEU A N 1
ATOM 709 C CA . LEU A 1 97 ? -11.125 -10.742 -0.569 1 98.75 97 LEU A CA 1
ATOM 710 C C . LEU A 1 97 ? -11.5 -10.25 0.825 1 98.75 97 LEU A C 1
ATOM 712 O O . LEU A 1 97 ? -12.289 -10.891 1.523 1 98.75 97 LEU A O 1
ATOM 716 N N . LEU A 1 98 ? -10.984 -9.117 1.245 1 98.56 98 LEU A N 1
ATOM 717 C CA . LEU A 1 98 ? -11.211 -8.586 2.584 1 98.56 98 LEU A CA 1
ATO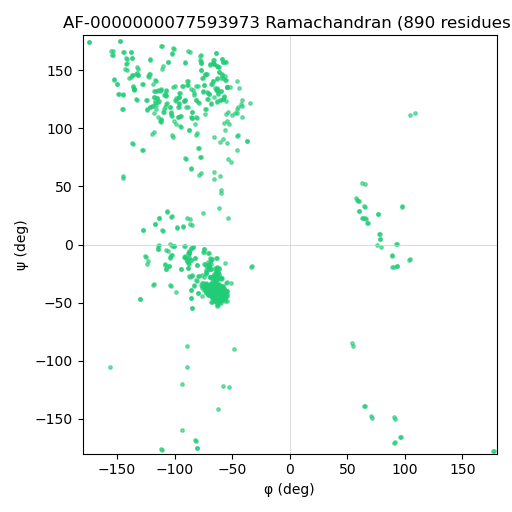M 718 C C . LEU A 1 98 ? -12.656 -8.141 2.756 1 98.56 98 LEU A C 1
ATOM 720 O O . LEU A 1 98 ? -13.203 -8.203 3.861 1 98.56 98 LEU A O 1
ATOM 724 N N . GLN A 1 99 ? -13.312 -7.742 1.629 1 97.88 99 GLN A N 1
ATOM 725 C CA . GLN A 1 99 ? -14.742 -7.477 1.671 1 97.88 99 GLN A CA 1
ATOM 726 C C . GLN A 1 99 ? -15.523 -8.727 2.061 1 97.88 99 GLN A C 1
ATOM 728 O O . GLN A 1 99 ? -16.547 -8.641 2.754 1 97.88 99 GLN A O 1
ATOM 733 N N . GLY A 1 100 ? -15.055 -9.805 1.529 1 98.25 100 GLY A N 1
ATOM 734 C CA . GLY A 1 100 ? -15.695 -11.062 1.869 1 98.25 100 GLY A CA 1
ATOM 735 C C . GLY A 1 100 ? -15.414 -11.516 3.291 1 98.25 100 GLY A C 1
ATOM 736 O O . GLY A 1 100 ? -16.297 -12.062 3.959 1 98.25 100 GLY A O 1
ATOM 737 N N . LEU A 1 101 ? -14.227 -11.25 3.754 1 98.5 101 LEU A N 1
ATOM 738 C CA . LEU A 1 101 ? -13.828 -11.633 5.102 1 98.5 101 LEU A CA 1
ATOM 739 C C . LEU A 1 101 ? -14.516 -10.766 6.145 1 98.5 101 LEU A C 1
ATOM 741 O O . LEU A 1 101 ? -14.844 -11.234 7.234 1 98.5 101 LEU A O 1
ATOM 745 N N . PHE A 1 102 ? -14.711 -9.484 5.859 1 98.25 102 PHE A N 1
ATOM 746 C CA . PHE A 1 102 ? -15.375 -8.508 6.719 1 98.25 102 PHE A CA 1
ATOM 747 C C . PHE A 1 102 ? -16.484 -7.789 5.969 1 98.25 102 PHE A C 1
ATOM 749 O O . PHE A 1 102 ? -16.312 -6.641 5.547 1 98.25 102 PHE A O 1
ATOM 756 N N . PRO A 1 103 ? -17.641 -8.398 5.863 1 97.62 103 PRO A N 1
ATOM 757 C CA . PRO A 1 103 ? -18.734 -7.77 5.133 1 97.62 103 PRO A CA 1
ATOM 758 C C . PRO A 1 103 ? -19.25 -6.5 5.809 1 97.62 103 PRO A C 1
ATOM 760 O O . PRO A 1 103 ? -18.969 -6.266 6.984 1 97.62 103 PRO A O 1
ATOM 763 N N . ALA A 1 104 ? -19.906 -5.66 5.016 1 97.25 104 ALA A N 1
ATOM 764 C CA . ALA A 1 104 ? -20.547 -4.461 5.551 1 97.25 104 ALA A CA 1
ATOM 765 C C . ALA A 1 104 ? -21.516 -4.809 6.676 1 97.25 104 ALA A C 1
ATOM 767 O O . ALA A 1 104 ? -22.203 -5.832 6.625 1 97.25 104 ALA A O 1
ATOM 768 N N . THR A 1 105 ? -21.531 -3.963 7.688 1 97.75 105 THR A N 1
ATOM 769 C CA . THR A 1 105 ? -22.453 -4.133 8.812 1 97.75 105 THR A CA 1
ATOM 770 C C . THR A 1 105 ? -22.766 -2.789 9.461 1 97.75 105 THR A C 1
ATOM 772 O O . THR A 1 105 ? -21.891 -1.936 9.594 1 97.75 105 THR A O 1
ATOM 775 N N . THR A 1 106 ? -23.953 -2.596 9.867 1 97.5 106 THR A N 1
ATOM 776 C CA . THR A 1 106 ? -24.359 -1.356 10.523 1 97.5 106 THR A CA 1
ATOM 777 C C . THR A 1 106 ? -23.703 -1.23 11.891 1 97.5 106 THR A C 1
ATOM 779 O O . THR A 1 106 ? -23.688 -0.148 12.484 1 97.5 106 THR A O 1
ATOM 782 N N . ALA A 1 107 ? -23.141 -2.297 12.328 1 97.12 107 ALA A N 1
ATOM 783 C CA . ALA A 1 107 ? -22.406 -2.268 13.586 1 97.12 107 ALA A CA 1
ATOM 784 C C . ALA A 1 107 ? -21.125 -1.438 13.461 1 97.12 107 ALA A C 1
ATOM 786 O O . ALA A 1 107 ? -20.547 -1.021 14.469 1 97.12 107 ALA A O 1
ATOM 787 N N . TYR A 1 108 ? -20.688 -1.279 12.258 1 97.12 108 TYR A N 1
ATOM 788 C CA . TYR A 1 108 ? -19.562 -0.368 12.031 1 97.12 108 TYR A CA 1
ATOM 789 C C . TYR A 1 108 ? -20.047 1.081 12.023 1 97.12 108 TYR A C 1
ATOM 791 O O . TYR A 1 108 ? -20.297 1.651 10.961 1 97.12 108 TYR A O 1
ATOM 799 N N . ASN A 1 109 ? -20.188 1.652 13.18 1 97.12 109 ASN A N 1
ATOM 800 C CA . ASN A 1 109 ? -20.719 2.988 13.414 1 97.12 109 ASN A CA 1
ATOM 801 C C . ASN A 1 109 ? -20.016 3.684 14.578 1 97.12 109 ASN A C 1
ATOM 803 O O . ASN A 1 109 ? -19.172 3.084 15.242 1 97.12 109 ASN A O 1
ATOM 807 N N . THR A 1 110 ? -20.203 4.938 14.672 1 96.38 110 THR A N 1
ATOM 808 C CA . THR A 1 110 ? -19.688 5.727 15.781 1 96.38 110 THR A CA 1
ATOM 809 C C . THR A 1 110 ? -20.766 6.688 16.297 1 96.38 110 THR A C 1
ATOM 811 O O . THR A 1 110 ? -21.516 7.27 15.516 1 96.38 110 THR A O 1
ATOM 814 N N . THR A 1 111 ? -20.906 6.738 17.594 1 96.31 111 THR A N 1
ATOM 815 C CA . THR A 1 111 ? -21.797 7.719 18.203 1 96.31 111 THR A CA 1
ATOM 816 C C . THR A 1 111 ? -21.016 8.961 18.641 1 96.31 111 THR A C 1
ATOM 818 O O . THR A 1 111 ? -20.047 8.852 19.375 1 96.31 111 THR A O 1
ATOM 821 N N . LEU A 1 112 ? -21.453 10.047 18.219 1 96.75 112 LEU A N 1
ATOM 822 C CA . LEU A 1 112 ? -20.766 11.312 18.453 1 96.75 112 LEU A CA 1
ATOM 823 C C . LEU A 1 112 ? -21.219 11.922 19.781 1 96.75 112 LEU A C 1
ATOM 825 O O . LEU A 1 112 ? -22.219 11.5 20.359 1 96.75 112 LEU A O 1
ATOM 829 N N . ALA A 1 113 ? -20.5 12.875 20.219 1 95.25 113 ALA A N 1
ATOM 830 C CA . ALA A 1 113 ? -20.766 13.539 21.484 1 95.25 113 ALA A CA 1
ATOM 831 C C . ALA A 1 113 ? -22.156 14.164 21.5 1 95.25 113 ALA A C 1
ATOM 833 O O . ALA A 1 113 ? -22.781 14.25 22.562 1 95.25 113 ALA A O 1
ATOM 834 N N . ASN A 1 114 ? -22.656 14.539 20.406 1 95.38 114 ASN A N 1
ATOM 835 C CA . ASN A 1 114 ? -23.969 15.188 20.344 1 95.38 114 ASN A CA 1
ATOM 836 C C . ASN A 1 114 ? -25.094 14.156 20.281 1 95.38 114 ASN A C 1
ATOM 838 O O . ASN A 1 114 ? -26.266 14.516 20.109 1 95.38 114 ASN A O 1
ATOM 842 N N . GLY A 1 115 ? -24.734 12.922 20.219 1 95.88 115 GLY A N 1
ATOM 843 C CA . GLY A 1 115 ? -25.734 11.859 20.266 1 95.88 115 GLY A CA 1
ATOM 844 C C . GLY A 1 115 ? -26 11.242 18.906 1 95.88 115 GLY A C 1
ATOM 845 O O . GLY A 1 115 ? -26.609 10.172 18.812 1 95.88 115 GLY A O 1
ATOM 846 N N . THR A 1 116 ? -25.562 11.836 17.859 1 97.5 116 THR A N 1
ATOM 847 C CA . THR A 1 116 ? -25.781 11.312 16.516 1 97.5 116 THR A CA 1
ATOM 848 C C . THR A 1 116 ? -24.938 10.055 16.281 1 97.5 116 THR A C 1
ATOM 850 O O . THR A 1 116 ? -23.75 10.031 16.594 1 97.5 116 THR A O 1
ATOM 853 N N . THR A 1 117 ? -25.547 9.062 15.812 1 97.75 117 THR A N 1
ATOM 854 C CA . THR A 1 117 ? -24.828 7.871 15.398 1 97.75 117 THR A CA 1
ATOM 855 C C . THR A 1 117 ? -24.609 7.863 13.891 1 97.75 117 THR A C 1
ATOM 857 O O . THR A 1 117 ? -25.562 7.992 13.117 1 97.75 117 THR A O 1
ATOM 860 N N . VAL A 1 118 ? -23.359 7.754 13.523 1 98.31 118 VAL A N 1
ATOM 861 C CA . VAL A 1 118 ? -22.984 7.738 12.117 1 98.31 118 VAL A CA 1
ATOM 862 C C . VAL A 1 118 ? -22.578 6.324 11.711 1 98.31 118 VAL A C 1
ATOM 864 O O . VAL A 1 118 ? -21.672 5.734 12.305 1 98.31 118 VAL A O 1
ATOM 867 N N . VAL A 1 119 ? -23.234 5.719 10.719 1 98.38 119 VAL A N 1
ATOM 868 C CA . VAL A 1 119 ? -22.859 4.441 10.133 1 98.38 119 VAL A CA 1
ATOM 869 C C . VAL A 1 119 ? -21.875 4.68 8.977 1 98.38 119 VAL A C 1
ATOM 871 O O . VAL A 1 119 ? -22.031 5.648 8.227 1 98.38 119 VAL A O 1
ATOM 874 N N . ALA A 1 120 ? -20.875 3.83 8.852 1 97.88 120 ALA A N 1
ATOM 875 C CA . ALA A 1 120 ? -19.906 3.957 7.762 1 97.88 120 ALA A CA 1
ATOM 876 C C . ALA A 1 120 ? -20.609 3.877 6.402 1 97.88 120 ALA A C 1
ATOM 878 O O . ALA A 1 120 ? -21.719 3.371 6.301 1 97.88 120 ALA A O 1
ATOM 879 N N . PRO A 1 121 ? -19.938 4.375 5.387 1 97.12 121 PRO A N 1
ATOM 880 C CA . PRO A 1 121 ? -20.531 4.395 4.043 1 97.12 121 PRO A CA 1
ATOM 881 C C . PRO A 1 121 ? -20.984 3.012 3.576 1 97.12 121 PRO A C 1
ATOM 883 O O . PRO A 1 121 ? -20.484 1.996 4.066 1 97.12 121 PRO A O 1
ATOM 886 N N . LEU A 1 122 ? -21.953 2.953 2.596 1 95.81 122 LEU A N 1
ATOM 887 C CA . LEU A 1 122 ? -22.391 1.759 1.888 1 95.81 122 LEU A CA 1
ATOM 888 C C . LEU A 1 122 ? -22.906 0.708 2.867 1 95.81 122 LEU A C 1
ATOM 890 O O . LEU A 1 122 ? -22.562 -0.473 2.748 1 95.81 122 LEU A O 1
ATOM 894 N N . GLY A 1 123 ? -23.609 1.204 3.895 1 96.06 123 GLY A N 1
ATOM 895 C CA . GLY A 1 123 ? -24.25 0.315 4.855 1 96.06 123 GLY A CA 1
ATOM 896 C C . GLY A 1 123 ? -23.266 -0.284 5.848 1 96.06 123 GLY A C 1
ATOM 897 O O . GLY A 1 123 ? -23.484 -1.396 6.34 1 96.06 123 GLY A O 1
ATOM 898 N N . GLY A 1 124 ? -22.219 0.36 6.098 1 97.88 124 GLY A N 1
ATOM 899 C CA . GLY A 1 124 ? -21.234 -0.122 7.062 1 97.88 124 GLY A CA 1
ATOM 900 C C . GLY A 1 124 ? -20.078 -0.847 6.418 1 97.88 124 GLY A C 1
ATOM 901 O O . GLY A 1 124 ? -19.594 -1.847 6.949 1 97.88 124 GLY A O 1
ATOM 902 N N . TYR A 1 125 ? -19.703 -0.413 5.195 1 97.88 125 TYR A N 1
ATOM 903 C CA . TYR A 1 125 ? -18.516 -0.95 4.551 1 97.88 125 TYR A CA 1
ATOM 904 C C . TYR A 1 125 ? -17.281 -0.745 5.426 1 97.88 125 TYR A C 1
ATOM 906 O O . TYR A 1 125 ? -17.016 0.369 5.883 1 97.88 125 TYR A O 1
ATOM 914 N N . GLN A 1 126 ? -16.578 -1.774 5.676 1 96.88 126 GLN A N 1
ATOM 915 C CA . GLN A 1 126 ? -15.391 -1.696 6.508 1 96.88 126 GLN A CA 1
ATOM 916 C C . GLN A 1 126 ? -14.133 -1.573 5.652 1 96.88 126 GLN A C 1
ATOM 918 O O . GLN A 1 126 ? -13.781 -2.496 4.914 1 96.88 126 GLN A O 1
ATOM 923 N N . THR A 1 127 ? -13.516 -0.404 5.688 1 97.12 127 THR A N 1
ATOM 924 C CA . THR A 1 127 ? -12.242 -0.221 4.996 1 97.12 127 THR A CA 1
ATOM 925 C C . THR A 1 127 ? -11.109 -0.883 5.77 1 97.12 127 THR A C 1
ATOM 927 O O . THR A 1 127 ? -11.023 -0.757 6.992 1 97.12 127 THR A O 1
ATOM 930 N N . ILE A 1 128 ? -10.281 -1.65 5.09 1 96.75 128 ILE A N 1
ATOM 931 C CA . ILE A 1 128 ? -9.195 -2.404 5.703 1 96.75 128 ILE A CA 1
ATOM 932 C C . ILE A 1 128 ? -7.871 -2.037 5.035 1 96.75 128 ILE A C 1
ATOM 934 O O . ILE A 1 128 ? -7.754 -2.088 3.809 1 96.75 128 ILE A O 1
ATOM 938 N N . PRO A 1 129 ? -6.898 -1.598 5.812 1 96.25 129 PRO A N 1
ATOM 939 C CA . PRO A 1 129 ? -5.609 -1.228 5.219 1 96.25 129 PRO A CA 1
ATOM 940 C C . PRO A 1 129 ? -4.902 -2.41 4.562 1 96.25 129 PRO A C 1
ATOM 942 O O . PRO A 1 129 ? -4.84 -3.498 5.145 1 96.25 129 PRO A O 1
ATOM 945 N N . VAL A 1 130 ? -4.422 -2.209 3.359 1 97.69 130 VAL A N 1
ATOM 946 C CA . VAL A 1 130 ? -3.596 -3.172 2.639 1 97.69 130 VAL A CA 1
ATOM 947 C C . VAL A 1 130 ? -2.246 -2.545 2.297 1 97.69 130 VAL A C 1
ATOM 949 O O . VAL A 1 130 ? -2.188 -1.52 1.615 1 97.69 130 VAL A O 1
ATOM 952 N N . GLU A 1 131 ? -1.193 -3.141 2.826 1 97.19 131 GLU A N 1
ATOM 953 C CA . GLU A 1 131 ? 0.14 -2.684 2.443 1 97.19 131 GLU A CA 1
ATOM 954 C C . GLU A 1 131 ? 0.44 -3.016 0.984 1 97.19 131 GLU A C 1
ATOM 956 O O . GLU A 1 131 ? 0.342 -4.176 0.573 1 97.19 131 GLU A O 1
ATOM 961 N N . SER A 1 132 ? 0.72 -2.039 0.174 1 97.5 132 SER A N 1
ATOM 962 C CA . SER A 1 132 ? 1.19 -2.271 -1.188 1 97.5 132 SER A CA 1
ATOM 963 C C . SER A 1 132 ? 2.699 -2.492 -1.221 1 97.5 132 SER A C 1
ATOM 965 O O . SER A 1 132 ? 3.473 -1.569 -0.958 1 97.5 132 SER A O 1
ATOM 967 N N . VAL A 1 133 ? 3.105 -3.641 -1.567 1 97.38 133 VAL A N 1
ATOM 968 C CA . VAL A 1 133 ? 4.527 -3.973 -1.594 1 97.38 133 VAL A CA 1
ATOM 969 C C . VAL A 1 133 ? 5.121 -3.596 -2.949 1 97.38 133 VAL A C 1
ATOM 971 O O . VAL A 1 133 ? 5.047 -4.375 -3.904 1 97.38 133 VAL A O 1
ATOM 974 N N . GLU A 1 134 ? 5.762 -2.422 -2.959 1 95.56 134 GLU A N 1
ATOM 975 C CA . GLU A 1 134 ? 6.352 -1.9 -4.188 1 95.56 134 GLU A CA 1
ATOM 976 C C . GLU A 1 134 ? 7.711 -2.535 -4.461 1 95.56 134 GLU A C 1
ATOM 978 O O . GLU A 1 134 ? 8.633 -2.41 -3.652 1 95.56 134 GLU A O 1
ATOM 983 N N . PRO A 1 135 ? 7.891 -3.133 -5.641 1 93.69 135 PRO A N 1
ATOM 984 C CA . PRO A 1 135 ? 9.141 -3.854 -5.902 1 93.69 135 PRO A CA 1
ATOM 985 C C . PRO A 1 135 ? 10.367 -2.949 -5.832 1 93.69 135 PRO A C 1
ATOM 987 O O . PRO A 1 135 ? 11.453 -3.4 -5.457 1 93.69 135 PRO A O 1
ATOM 990 N N . ASN A 1 136 ? 10.242 -1.714 -6.082 1 91.38 136 ASN A N 1
ATOM 991 C CA . ASN A 1 136 ? 11.391 -0.812 -6.078 1 91.38 136 ASN A CA 1
ATOM 992 C C . ASN A 1 136 ? 11.922 -0.592 -4.668 1 91.38 136 ASN A C 1
ATOM 994 O O . ASN A 1 136 ? 13.086 -0.213 -4.492 1 91.38 136 ASN A O 1
ATOM 998 N N . ASN A 1 137 ? 11.055 -0.89 -3.693 1 90.88 137 ASN A N 1
ATOM 999 C CA . ASN A 1 137 ? 11.508 -0.572 -2.342 1 90.88 137 ASN A CA 1
ATOM 1000 C C . ASN A 1 137 ? 11.453 -1.795 -1.432 1 90.88 137 ASN A C 1
ATOM 1002 O O . ASN A 1 137 ? 11.977 -1.766 -0.315 1 90.88 137 ASN A O 1
ATOM 1006 N N . ASP A 1 138 ? 10.828 -2.848 -1.876 1 95.31 138 ASP A N 1
ATOM 1007 C CA . ASP A 1 138 ? 10.617 -4.059 -1.085 1 95.31 138 ASP A CA 1
ATOM 1008 C C . ASP A 1 138 ? 10.672 -5.305 -1.963 1 95.31 138 ASP A C 1
ATOM 1010 O O . ASP A 1 138 ? 9.805 -5.512 -2.812 1 95.31 138 ASP A O 1
ATOM 1014 N N . ILE A 1 139 ? 11.617 -6.141 -1.728 1 96.75 139 ILE A N 1
ATOM 1015 C CA . ILE A 1 139 ? 11.891 -7.281 -2.592 1 96.75 139 ILE A CA 1
ATOM 1016 C C . ILE A 1 139 ? 10.977 -8.445 -2.213 1 96.75 139 ILE A C 1
ATOM 1018 O O . ILE A 1 139 ? 10.938 -9.469 -2.906 1 96.75 139 ILE A O 1
ATOM 1022 N N . SER A 1 140 ? 10.164 -8.352 -1.234 1 97.62 140 SER A N 1
ATOM 1023 C CA . SER A 1 140 ? 9.562 -9.469 -0.516 1 97.62 140 SER A CA 1
ATOM 1024 C C . SER A 1 140 ? 8.648 -10.281 -1.424 1 97.62 140 SER A C 1
ATOM 1026 O O . SER A 1 140 ? 8.586 -11.508 -1.312 1 97.62 140 SER A O 1
ATOM 1028 N N . LEU A 1 141 ? 7.898 -9.586 -2.348 1 97.75 141 LEU A N 1
ATOM 1029 C CA . LEU A 1 141 ? 6.844 -10.32 -3.035 1 97.75 141 LEU A CA 1
ATOM 1030 C C . LEU A 1 141 ? 7.152 -10.445 -4.523 1 97.75 141 LEU A C 1
ATOM 1032 O O . LEU A 1 141 ? 6.391 -11.07 -5.266 1 97.75 141 LEU A O 1
ATOM 1036 N N . GLU A 1 142 ? 8.312 -9.852 -4.969 1 95.81 142 GLU A N 1
ATOM 1037 C CA . GLU A 1 142 ? 8.797 -10.016 -6.34 1 95.81 142 GLU A CA 1
ATOM 1038 C C . GLU A 1 142 ? 10.32 -10.07 -6.383 1 95.81 142 GLU A C 1
ATOM 1040 O O . GLU A 1 142 ? 10.953 -9.32 -7.129 1 95.81 142 GLU A O 1
ATOM 1045 N N . GLY A 1 143 ? 10.82 -10.969 -5.719 1 96.38 143 GLY A N 1
ATOM 1046 C CA . GLY A 1 143 ? 12.273 -11.039 -5.582 1 96.38 143 GLY A CA 1
ATOM 1047 C C . GLY A 1 143 ? 12.969 -11.453 -6.863 1 96.38 143 GLY A C 1
ATOM 1048 O O . GLY A 1 143 ? 14.195 -11.352 -6.973 1 96.38 143 GLY A O 1
ATOM 1049 N N . TRP A 1 144 ? 12.266 -11.836 -7.902 1 96.31 144 TRP A N 1
ATOM 1050 C CA . TRP A 1 144 ? 12.859 -12.344 -9.133 1 96.31 144 TRP A CA 1
ATOM 1051 C C . TRP A 1 144 ? 13.023 -11.227 -10.156 1 96.31 144 TRP A C 1
ATOM 1053 O O . TRP A 1 144 ? 13.781 -11.359 -11.117 1 96.31 144 TRP A O 1
ATOM 1063 N N . THR A 1 145 ? 12.273 -10.156 -10.008 1 94.44 145 THR A N 1
ATOM 1064 C CA . THR A 1 145 ? 12.391 -9.07 -10.977 1 94.44 145 THR A CA 1
ATOM 1065 C C . THR A 1 145 ? 13.672 -8.273 -10.742 1 94.44 145 THR A C 1
ATOM 1067 O O . THR A 1 145 ? 14.102 -8.102 -9.602 1 94.44 145 THR A O 1
ATOM 1070 N N . SER A 1 146 ? 14.281 -7.836 -11.883 1 94.25 146 SER A N 1
ATOM 1071 C CA . SER A 1 146 ? 15.539 -7.094 -11.859 1 94.25 146 SER A CA 1
ATOM 1072 C C . SER A 1 146 ? 16.656 -7.91 -11.219 1 94.25 146 SER A C 1
ATOM 1074 O O . SER A 1 146 ? 17.531 -7.355 -10.555 1 94.25 146 SER A O 1
ATOM 1076 N N . CYS A 1 147 ? 16.578 -9.211 -11.312 1 96.88 147 CYS A N 1
ATOM 1077 C CA . CYS A 1 147 ? 17.594 -10.102 -10.758 1 96.88 147 CYS A CA 1
ATOM 1078 C C . CYS A 1 147 ? 18.359 -10.82 -11.867 1 96.88 147 CYS A C 1
ATOM 1080 O O . CYS A 1 147 ? 17.844 -11.766 -12.469 1 96.88 147 CYS A O 1
ATOM 1082 N N . GLY A 1 148 ? 19.578 -10.344 -12.055 1 97.31 148 GLY A N 1
ATOM 1083 C CA . GLY A 1 148 ? 20.391 -10.898 -13.117 1 97.31 148 GLY A CA 1
ATOM 1084 C C . GLY A 1 148 ? 20.672 -12.383 -12.938 1 97.31 148 GLY A C 1
ATOM 1085 O O . GLY A 1 148 ? 20.641 -13.141 -13.914 1 97.31 148 GLY A O 1
ATOM 1086 N N . ALA A 1 149 ? 20.906 -12.844 -11.766 1 98 149 ALA A N 1
ATOM 1087 C CA . ALA A 1 149 ? 21.156 -14.258 -11.492 1 98 149 ALA A CA 1
ATOM 1088 C C . ALA A 1 149 ? 19.938 -15.109 -11.867 1 98 149 ALA A C 1
ATOM 1090 O O . ALA A 1 149 ? 20.094 -16.234 -12.352 1 98 149 ALA A O 1
ATOM 1091 N N . PHE A 1 150 ? 18.828 -14.648 -11.578 1 97.81 150 PHE A N 1
ATOM 1092 C CA . PHE A 1 150 ? 17.594 -15.352 -11.945 1 97.81 150 PHE A CA 1
ATOM 1093 C C . PHE A 1 150 ? 17.438 -15.422 -13.453 1 97.81 150 PHE A C 1
ATOM 1095 O O . PHE A 1 150 ? 17.078 -16.469 -14 1 97.81 150 PHE A O 1
ATOM 1102 N N . ASP A 1 151 ? 17.734 -14.297 -14.125 1 96.81 151 ASP A N 1
ATOM 1103 C CA . ASP A 1 151 ? 17.688 -14.273 -15.586 1 96.81 151 ASP A CA 1
ATOM 1104 C C . ASP A 1 151 ? 18.625 -15.32 -16.172 1 96.81 151 ASP A C 1
ATOM 1106 O O . ASP A 1 151 ? 18.266 -16.031 -17.125 1 96.81 151 ASP A O 1
ATOM 1110 N N . ASP A 1 152 ? 19.766 -15.367 -15.609 1 97.44 152 ASP A N 1
ATOM 1111 C CA . ASP A 1 152 ? 20.766 -16.328 -16.078 1 97.44 152 ASP A CA 1
ATOM 1112 C C . ASP A 1 152 ? 20.281 -17.766 -15.867 1 97.44 152 ASP A C 1
ATOM 1114 O O . ASP A 1 152 ? 20.453 -18.609 -16.734 1 97.44 152 ASP A O 1
ATOM 1118 N N . ALA A 1 153 ? 19.734 -18 -14.742 1 97.38 153 ALA A N 1
ATOM 1119 C CA . ALA A 1 153 ? 19.219 -19.328 -14.43 1 97.38 153 ALA A CA 1
ATOM 1120 C C . ALA A 1 153 ? 18.078 -19.703 -15.375 1 97.38 153 ALA A C 1
ATOM 1122 O O . ALA A 1 153 ? 17.984 -20.859 -15.805 1 97.38 153 ALA A O 1
ATOM 1123 N N . THR A 1 154 ? 17.234 -18.797 -15.641 1 96.88 154 THR A N 1
ATOM 1124 C CA . THR A 1 154 ? 16.141 -19.016 -16.578 1 96.88 154 THR A CA 1
ATOM 1125 C C . THR A 1 154 ? 16.672 -19.344 -17.969 1 96.88 154 THR A C 1
ATOM 1127 O O . THR A 1 154 ? 16.203 -20.297 -18.609 1 96.88 154 THR A O 1
ATOM 1130 N N . ALA A 1 155 ? 17.641 -18.578 -18.375 1 96.69 155 ALA A N 1
ATOM 1131 C CA . ALA A 1 155 ? 18.25 -18.812 -19.672 1 96.69 155 ALA A CA 1
ATOM 1132 C C . ALA A 1 155 ? 18.922 -20.188 -19.719 1 96.69 155 ALA A C 1
ATOM 1134 O O . ALA A 1 155 ? 18.844 -20.891 -20.734 1 96.69 155 ALA A O 1
ATOM 1135 N N . ALA A 1 156 ? 19.578 -20.547 -18.672 1 97.56 156 ALA A N 1
ATOM 1136 C CA . ALA A 1 156 ? 20.219 -21.859 -18.594 1 97.56 156 ALA A CA 1
ATOM 1137 C C . ALA A 1 156 ? 19.188 -22.984 -18.672 1 97.56 156 ALA A C 1
ATOM 1139 O O . ALA A 1 156 ? 19.422 -24.016 -19.312 1 97.56 156 ALA A O 1
ATOM 1140 N N . PHE A 1 157 ? 18.078 -22.859 -17.984 1 97.62 157 PHE A N 1
ATOM 1141 C CA . PHE A 1 157 ? 17 -23.844 -18.062 1 97.62 157 PHE A CA 1
ATOM 1142 C C . PHE A 1 157 ? 16.484 -23.984 -19.484 1 97.62 157 PHE A C 1
ATOM 1144 O O . PHE A 1 157 ? 16.297 -25.109 -19.984 1 97.62 157 PHE A O 1
ATOM 1151 N N . TYR A 1 158 ? 16.312 -22.844 -20.172 1 97 158 TYR A N 1
ATOM 1152 C CA . TYR A 1 158 ? 15.852 -22.859 -21.562 1 97 158 TYR A CA 1
ATOM 1153 C C . TYR A 1 158 ? 16.859 -23.562 -22.469 1 97 158 TYR A C 1
ATOM 1155 O O . TYR A 1 158 ? 16.469 -24.172 -23.469 1 97 158 TYR A O 1
ATOM 1163 N N . ALA A 1 159 ? 18.094 -23.5 -22.156 1 97.5 159 ALA A N 1
ATOM 1164 C CA . ALA A 1 159 ? 19.156 -24.062 -22.969 1 97.5 159 ALA A CA 1
ATOM 1165 C C . ALA A 1 159 ? 19.391 -25.531 -22.609 1 97.5 159 ALA A C 1
ATOM 1167 O O . ALA A 1 159 ? 20.156 -26.219 -23.297 1 97.5 159 ALA A O 1
ATOM 1168 N N . SER A 1 160 ? 18.797 -26.016 -21.625 1 97.75 160 SER A N 1
ATOM 1169 C CA . SER A 1 160 ? 19.047 -27.375 -21.125 1 97.75 160 SER A CA 1
ATOM 1170 C C . SER A 1 160 ? 18.531 -28.422 -22.109 1 97.75 160 SER A C 1
ATOM 1172 O O . SER A 1 160 ? 17.578 -28.156 -22.859 1 97.75 160 SER A O 1
ATOM 1174 N N . PRO A 1 161 ? 19.125 -29.641 -22.078 1 98 161 PRO A N 1
ATOM 1175 C CA . PRO A 1 161 ? 18.625 -30.719 -22.938 1 98 161 PRO A CA 1
ATOM 1176 C C . PRO A 1 161 ? 17.188 -31.109 -22.625 1 98 161 PRO A C 1
ATOM 1178 O O . PRO A 1 161 ? 16.422 -31.391 -23.547 1 98 161 PRO A O 1
ATOM 1181 N N . GLY A 1 162 ? 16.844 -31.031 -21.406 1 97.81 162 GLY A N 1
ATOM 1182 C CA . GLY A 1 162 ? 15.477 -31.375 -21.031 1 97.81 162 GLY A CA 1
ATOM 1183 C C . GLY A 1 162 ? 14.453 -30.422 -21.625 1 97.81 162 GLY A C 1
ATOM 1184 O O . GLY A 1 162 ? 13.398 -30.859 -22.094 1 97.81 162 GLY A O 1
ATOM 1185 N N . PHE A 1 163 ? 14.75 -29.188 -21.578 1 97.62 163 PHE A N 1
ATOM 1186 C CA . PHE A 1 163 ? 13.828 -28.188 -22.109 1 97.62 163 PHE A CA 1
ATOM 1187 C C . PHE A 1 163 ? 13.695 -28.328 -23.625 1 97.62 163 PHE A C 1
ATOM 1189 O O . PHE A 1 163 ? 12.594 -28.25 -24.172 1 97.62 163 PHE A O 1
ATOM 1196 N N . LYS A 1 164 ? 14.781 -28.516 -24.281 1 97.31 164 LYS A N 1
ATOM 1197 C CA . LYS A 1 164 ? 14.781 -28.688 -25.734 1 97.31 164 LYS A CA 1
ATOM 1198 C C . LYS A 1 164 ? 14.016 -29.938 -26.141 1 97.31 164 LYS A C 1
ATOM 1200 O O . LYS A 1 164 ? 13.297 -29.953 -27.141 1 97.31 164 LYS A O 1
ATOM 1205 N N . GLN A 1 165 ? 14.219 -30.953 -25.375 1 98.12 165 GLN A N 1
ATOM 1206 C CA . GLN A 1 165 ? 13.492 -32.188 -25.641 1 98.12 165 GLN A CA 1
ATOM 1207 C C . GLN A 1 165 ? 11.984 -31.984 -25.484 1 98.12 165 GLN A C 1
ATOM 1209 O O . GLN A 1 165 ? 11.203 -32.469 -26.297 1 98.12 165 GLN A O 1
ATOM 1214 N N . LYS A 1 166 ? 11.633 -31.312 -24.422 1 97.81 166 LYS A N 1
ATOM 1215 C CA . LYS A 1 166 ? 10.219 -31.016 -24.203 1 97.81 166 LYS A CA 1
ATOM 1216 C C . LYS A 1 166 ? 9.633 -30.219 -25.375 1 97.81 166 LYS A C 1
ATOM 1218 O O . LYS A 1 166 ? 8.523 -30.5 -25.828 1 97.81 166 LYS A O 1
ATOM 1223 N N . ALA A 1 167 ? 10.328 -29.25 -25.875 1 96.69 167 ALA A N 1
ATOM 1224 C CA . ALA A 1 167 ? 9.898 -28.453 -27.031 1 96.69 167 ALA A CA 1
ATOM 1225 C C . ALA A 1 167 ? 9.727 -29.328 -28.266 1 96.69 167 ALA A C 1
ATOM 1227 O O . ALA A 1 167 ? 8.734 -29.203 -29 1 96.69 167 ALA A O 1
ATOM 1228 N N . THR A 1 168 ? 10.664 -30.234 -28.469 1 97.19 168 THR A N 1
ATOM 1229 C CA . THR A 1 168 ? 10.633 -31.125 -29.625 1 97.19 168 THR A CA 1
ATOM 1230 C C . THR A 1 168 ? 9.445 -32.094 -29.547 1 97.19 168 THR A C 1
ATOM 1232 O O . THR A 1 168 ? 8.758 -32.312 -30.547 1 97.19 168 THR A O 1
ATOM 1235 N N . GLU A 1 169 ? 9.234 -32.562 -28.391 1 97.75 169 GLU A N 1
ATOM 1236 C CA . GLU A 1 169 ? 8.148 -33.5 -28.172 1 97.75 169 GLU A CA 1
ATOM 1237 C C . GLU A 1 169 ? 6.793 -32.844 -28.453 1 97.75 169 GLU A C 1
ATOM 1239 O O . GLU A 1 169 ? 5.82 -33.562 -28.766 1 97.75 169 GLU A O 1
ATOM 1244 N N . HIS A 1 170 ? 6.762 -31.594 -28.375 1 97.06 170 HIS A N 1
ATOM 1245 C CA . HIS A 1 170 ? 5.477 -30.906 -28.516 1 97.06 170 HIS A CA 1
ATOM 1246 C C . HIS A 1 170 ? 5.465 -30 -29.734 1 97.06 170 HIS A C 1
ATOM 1248 O O . HIS A 1 170 ? 4.66 -29.062 -29.812 1 97.06 170 HIS A O 1
ATOM 1254 N N . ASP A 1 171 ? 6.371 -30.203 -30.641 1 96.62 171 ASP A N 1
ATOM 1255 C CA . ASP A 1 171 ? 6.52 -29.375 -31.844 1 96.62 171 ASP A CA 1
ATOM 1256 C C . ASP A 1 171 ? 5.242 -29.391 -32.656 1 96.62 171 ASP A C 1
ATOM 1258 O O . ASP A 1 171 ? 4.832 -28.359 -33.188 1 96.62 171 ASP A O 1
ATOM 1262 N N . ALA A 1 172 ? 4.645 -30.516 -32.844 1 96.19 172 ALA A N 1
ATOM 1263 C CA . ALA A 1 172 ? 3.424 -30.625 -33.625 1 96.19 172 ALA A CA 1
ATOM 1264 C C . ALA A 1 172 ? 2.314 -29.75 -33.062 1 96.19 172 ALA A C 1
ATOM 1266 O O . ALA A 1 172 ? 1.578 -29.109 -33.812 1 96.19 172 ALA A O 1
ATOM 1267 N N . PHE A 1 173 ? 2.084 -29.75 -31.797 1 97 173 PHE A N 1
ATOM 1268 C CA . PHE A 1 173 ? 1.082 -28.922 -31.141 1 97 173 PHE A CA 1
ATOM 1269 C C . PHE A 1 173 ? 1.409 -27.438 -31.297 1 97 173 PHE A C 1
ATOM 1271 O O . PHE A 1 173 ? 0.545 -26.641 -31.672 1 97 173 PHE A O 1
ATOM 1278 N N . LEU A 1 174 ? 2.688 -27.094 -31.047 1 97.06 174 LEU A N 1
ATOM 1279 C CA . LEU A 1 174 ? 3.127 -25.703 -31.094 1 97.06 174 LEU A CA 1
ATOM 1280 C C . LEU A 1 174 ? 2.941 -25.125 -32.5 1 97.06 174 LEU A C 1
ATOM 1282 O O . LEU A 1 174 ? 2.561 -23.969 -32.656 1 97.06 174 LEU A O 1
ATOM 1286 N N . THR A 1 175 ? 3.146 -25.922 -33.5 1 96.06 175 THR A N 1
ATOM 1287 C CA . THR A 1 175 ? 3.059 -25.469 -34.875 1 96.06 175 THR A CA 1
ATOM 1288 C C . THR A 1 175 ? 1.612 -25.172 -35.281 1 96.06 175 THR A C 1
ATOM 1290 O O . THR A 1 175 ? 1.357 -24.422 -36.219 1 96.06 175 THR A O 1
ATOM 1293 N N . GLN A 1 176 ? 0.697 -25.672 -34.531 1 96.62 176 GLN A N 1
ATOM 1294 C CA . GLN A 1 176 ? -0.717 -25.469 -34.844 1 96.62 176 GLN A CA 1
ATOM 1295 C C . GLN A 1 176 ? -1.256 -24.219 -34.156 1 96.62 176 GLN A C 1
ATOM 1297 O O . GLN A 1 176 ? -2.34 -23.734 -34.5 1 96.62 176 GLN A O 1
ATOM 1302 N N . LEU A 1 177 ? -0.561 -23.625 -33.25 1 96.81 177 LEU A N 1
ATOM 1303 C CA . LEU A 1 177 ? -1.101 -22.641 -32.344 1 96.81 177 LEU A CA 1
ATOM 1304 C C . LEU A 1 177 ? -1.208 -21.266 -33 1 96.81 177 LEU A C 1
ATOM 1306 O O . LEU A 1 177 ? -2.1 -20.484 -32.656 1 96.81 177 LEU A O 1
ATOM 1310 N N . PRO A 1 178 ? -0.321 -20.875 -33.969 1 96.5 178 PRO A N 1
ATOM 1311 C CA . PRO A 1 178 ? -0.292 -19.5 -34.438 1 96.5 178 PRO A CA 1
ATOM 1312 C C . PRO A 1 178 ? -1.656 -19.016 -34.938 1 96.5 178 PRO A C 1
ATOM 1314 O O . PRO A 1 178 ? -2.02 -17.859 -34.719 1 96.5 178 PRO A O 1
ATOM 1317 N N . GLN A 1 179 ? -2.492 -19.781 -35.5 1 95.75 179 GLN A N 1
ATOM 1318 C CA . GLN A 1 179 ? -3.77 -19.375 -36.062 1 95.75 179 GLN A CA 1
ATOM 1319 C C . GLN A 1 179 ? -4.766 -18.984 -34.969 1 95.75 179 GLN A C 1
ATOM 1321 O O . GLN A 1 179 ? -5.785 -18.344 -35.25 1 95.75 179 GLN A O 1
ATOM 1326 N N . TYR A 1 180 ? -4.496 -19.406 -33.75 1 95.62 180 TYR A N 1
ATOM 1327 C CA . TYR A 1 180 ? -5.418 -19.109 -32.688 1 95.62 180 TYR A CA 1
ATOM 1328 C C . TYR A 1 180 ? -4.887 -17.969 -31.797 1 95.62 180 TYR A C 1
ATOM 1330 O O . TYR A 1 180 ? -5.535 -17.562 -30.844 1 95.62 180 TYR A O 1
ATOM 1338 N N . LEU A 1 181 ? -3.768 -17.422 -32.062 1 93.69 181 LEU A N 1
ATOM 1339 C CA . LEU A 1 181 ? -3.107 -16.453 -31.203 1 93.69 181 LEU A CA 1
ATOM 1340 C C . LEU A 1 181 ? -3.086 -15.07 -31.844 1 93.69 181 LEU A C 1
ATOM 1342 O O . LEU A 1 181 ? -3.781 -14.836 -32.844 1 93.69 181 LEU A O 1
ATOM 1346 N N . ASP A 1 182 ? -2.465 -14.117 -31.234 1 88.69 182 ASP A N 1
ATOM 1347 C CA . ASP A 1 182 ? -2.502 -12.719 -31.656 1 88.69 182 ASP A CA 1
ATOM 1348 C C . ASP A 1 182 ? -1.206 -12.328 -32.375 1 88.69 182 ASP A C 1
ATOM 1350 O O . ASP A 1 182 ? -0.795 -11.164 -32.312 1 88.69 182 ASP A O 1
ATOM 1354 N N . GLY A 1 183 ? -0.484 -13.273 -32.938 1 90.88 183 GLY A N 1
ATOM 1355 C CA . GLY A 1 183 ? 0.766 -12.992 -33.625 1 90.88 183 GLY A CA 1
ATOM 1356 C C . GLY A 1 183 ? 1.982 -13.117 -32.719 1 90.88 183 GLY A C 1
ATOM 1357 O O . GLY A 1 183 ? 3.117 -12.984 -33.188 1 90.88 183 GLY A O 1
ATOM 1358 N N . ARG A 1 184 ? 1.772 -13.461 -31.469 1 90.25 184 ARG A N 1
ATOM 1359 C CA . ARG A 1 184 ? 2.893 -13.625 -30.562 1 90.25 184 ARG A CA 1
ATOM 1360 C C . ARG A 1 184 ? 3.773 -14.797 -30.969 1 90.25 184 ARG A C 1
ATOM 1362 O O . ARG A 1 184 ? 3.305 -15.734 -31.625 1 90.25 184 ARG A O 1
ATOM 1369 N N . PRO A 1 185 ? 5.051 -14.758 -30.562 1 91.19 185 PRO A N 1
ATOM 1370 C CA . PRO A 1 185 ? 5.91 -15.906 -30.859 1 91.19 185 PRO A CA 1
ATOM 1371 C C . PRO A 1 185 ? 5.449 -17.172 -30.141 1 91.19 185 PRO A C 1
ATOM 1373 O O . PRO A 1 185 ? 5.059 -17.125 -28.969 1 91.19 185 PRO A O 1
ATOM 1376 N N . VAL A 1 186 ? 5.445 -18.219 -30.906 1 94 186 VAL A N 1
ATOM 1377 C CA . VAL A 1 186 ? 5.023 -19.5 -30.344 1 94 186 VAL A CA 1
ATOM 1378 C C . VAL A 1 186 ? 6.246 -20.359 -30.031 1 94 186 VAL A C 1
ATOM 1380 O O . VAL A 1 186 ? 6.746 -21.078 -30.891 1 94 186 VAL A O 1
ATOM 1383 N N . THR A 1 187 ? 6.695 -20.266 -28.859 1 93.56 187 THR A N 1
ATOM 1384 C CA . THR A 1 187 ? 7.793 -21.062 -28.312 1 93.56 187 THR A CA 1
ATOM 1385 C C . THR A 1 187 ? 7.465 -21.547 -26.891 1 93.56 187 THR A C 1
ATOM 1387 O O . THR A 1 187 ? 6.559 -21.016 -26.25 1 93.56 187 THR A O 1
ATOM 1390 N N . LEU A 1 188 ? 8.156 -22.562 -26.453 1 93.88 188 LEU A N 1
ATOM 1391 C CA . LEU A 1 188 ? 7.938 -23.062 -25.109 1 93.88 188 LEU A CA 1
ATOM 1392 C C . LEU A 1 188 ? 8.281 -22 -24.062 1 93.88 188 LEU A C 1
ATOM 1394 O O . LEU A 1 188 ? 7.715 -22 -22.969 1 93.88 188 LEU A O 1
ATOM 1398 N N . GLU A 1 189 ? 9.133 -21.016 -24.375 1 89.75 189 GLU A N 1
ATOM 1399 C CA . GLU A 1 189 ? 9.562 -19.953 -23.469 1 89.75 189 GLU A CA 1
ATOM 1400 C C . GLU A 1 189 ? 8.445 -18.953 -23.234 1 89.75 189 GLU A C 1
ATOM 1402 O O . GLU A 1 189 ? 8.453 -18.234 -22.234 1 89.75 189 GLU A O 1
ATOM 1407 N N . ASN A 1 190 ? 7.555 -18.922 -24.172 1 87.38 190 ASN A N 1
ATOM 1408 C CA . ASN A 1 190 ? 6.488 -17.938 -24.094 1 87.38 190 ASN A CA 1
ATOM 1409 C C . ASN A 1 190 ? 5.254 -18.5 -23.391 1 87.38 190 ASN A C 1
ATOM 1411 O O . ASN A 1 190 ? 4.852 -19.641 -23.672 1 87.38 190 ASN A O 1
ATOM 1415 N N . MET A 1 191 ? 4.695 -17.734 -22.547 1 85.69 191 MET A N 1
ATOM 1416 C CA . MET A 1 191 ? 3.523 -18.172 -21.797 1 85.69 191 MET A CA 1
ATOM 1417 C C . MET A 1 191 ? 2.27 -18.109 -22.656 1 85.69 191 MET A C 1
ATOM 1419 O O . MET A 1 191 ? 1.363 -17.312 -22.391 1 85.69 191 MET A O 1
ATOM 1423 N N . ILE A 1 192 ? 2.182 -19.062 -23.531 1 92 192 ILE A N 1
ATOM 1424 C CA . ILE A 1 192 ? 1.066 -19.141 -24.469 1 92 192 ILE A CA 1
ATOM 1425 C C . ILE A 1 192 ? -0.225 -19.453 -23.719 1 92 192 ILE A C 1
ATOM 1427 O O . ILE A 1 192 ? -1.292 -18.938 -24.062 1 92 192 ILE A O 1
ATOM 1431 N N . PHE A 1 193 ? -0.12 -20.25 -22.734 1 95 193 PHE A N 1
ATOM 1432 C CA . PHE A 1 193 ? -1.281 -20.656 -21.953 1 95 193 PHE A CA 1
ATOM 1433 C C . PHE A 1 193 ? -2.016 -19.438 -21.406 1 95 193 PHE A C 1
ATOM 1435 O O . PHE A 1 193 ? -3.248 -19.422 -21.359 1 95 193 PHE A O 1
ATOM 1442 N N . ASP A 1 194 ? -1.248 -18.484 -20.953 1 93.38 194 ASP A N 1
ATOM 1443 C CA . ASP A 1 194 ? -1.86 -17.297 -20.359 1 93.38 194 ASP A CA 1
ATOM 1444 C C . ASP A 1 194 ? -2.832 -16.641 -21.328 1 93.38 194 ASP A C 1
ATOM 1446 O O . ASP A 1 194 ? -3.953 -16.297 -20.969 1 93.38 194 ASP A O 1
ATOM 1450 N N . PHE A 1 195 ? -2.391 -16.453 -22.516 1 92.44 195 PHE A N 1
ATOM 1451 C CA . PHE A 1 195 ? -3.242 -15.875 -23.547 1 92.44 195 PHE A CA 1
ATOM 1452 C C . PHE A 1 195 ? -4.473 -16.75 -23.781 1 92.44 195 PHE A C 1
ATOM 1454 O O . PHE A 1 195 ? -5.598 -16.25 -23.812 1 92.44 195 PHE A O 1
ATOM 1461 N N . ILE A 1 196 ? -4.238 -18.031 -23.969 1 95.31 196 ILE A N 1
ATOM 1462 C CA . ILE A 1 196 ? -5.32 -18.969 -24.234 1 95.31 196 ILE A CA 1
ATOM 1463 C C . ILE A 1 196 ? -6.316 -18.969 -23.078 1 95.31 196 ILE A C 1
ATOM 1465 O O . ILE A 1 196 ? -7.531 -18.953 -23.297 1 95.31 196 ILE A O 1
ATOM 1469 N N . ASN A 1 197 ? -5.789 -18.984 -21.891 1 94.5 197 ASN A N 1
ATOM 1470 C CA . ASN A 1 197 ? -6.645 -19 -20.719 1 94.5 197 ASN A CA 1
ATOM 1471 C C . ASN A 1 197 ? -7.516 -17.75 -20.641 1 94.5 197 ASN A C 1
ATOM 1473 O O . ASN A 1 197 ? -8.719 -17.844 -20.406 1 94.5 197 ASN A O 1
ATOM 1477 N N . VAL A 1 198 ? -6.969 -16.562 -20.859 1 93.69 198 VAL A N 1
ATOM 1478 C CA . VAL A 1 198 ? -7.688 -15.289 -20.781 1 93.69 198 VAL A CA 1
ATOM 1479 C C . VAL A 1 198 ? -8.766 -15.242 -21.859 1 93.69 198 VAL A C 1
ATOM 1481 O O . VAL A 1 198 ? -9.922 -14.938 -21.578 1 93.69 198 VAL A O 1
ATOM 1484 N N . GLU A 1 199 ? -8.359 -15.617 -23.094 1 93.69 199 GLU A N 1
ATOM 1485 C CA . GLU A 1 199 ? -9.305 -15.555 -24.203 1 93.69 199 GLU A CA 1
ATOM 1486 C C . GLU A 1 199 ? -10.422 -16.578 -24.047 1 93.69 199 GLU A C 1
ATOM 1488 O O . GLU A 1 199 ? -11.562 -16.328 -24.453 1 93.69 199 GLU A O 1
ATOM 1493 N N . SER A 1 200 ? -10.07 -17.688 -23.484 1 95.12 200 SER A N 1
ATOM 1494 C CA . SER A 1 200 ? -11.078 -18.719 -23.266 1 95.12 200 SER A CA 1
ATOM 1495 C C . SER A 1 200 ? -12.133 -18.25 -22.266 1 95.12 200 SER A C 1
ATOM 1497 O O . SER A 1 200 ? -13.273 -18.719 -22.297 1 95.12 200 SER A O 1
ATOM 1499 N N . ILE A 1 201 ? -11.766 -17.328 -21.391 1 94.56 201 ILE A N 1
ATOM 1500 C CA . ILE A 1 201 ? -12.68 -16.828 -20.375 1 94.56 201 ILE A CA 1
ATOM 1501 C C . ILE A 1 201 ? -13.484 -15.656 -20.922 1 94.56 201 ILE A C 1
ATOM 1503 O O . ILE A 1 201 ? -14.664 -15.5 -20.609 1 94.56 201 ILE A O 1
ATOM 1507 N N . HIS A 1 202 ? -12.93 -14.867 -21.938 1 93.69 202 HIS A N 1
ATOM 1508 C CA . HIS A 1 202 ? -13.508 -13.555 -22.172 1 93.69 202 HIS A CA 1
ATOM 1509 C C . HIS A 1 202 ? -13.953 -13.406 -23.625 1 93.69 202 HIS A C 1
ATOM 1511 O O . HIS A 1 202 ? -14.68 -12.469 -23.969 1 93.69 202 HIS A O 1
ATOM 1517 N N . SER A 1 203 ? -13.555 -14.188 -24.547 1 95 203 SER A N 1
ATOM 1518 C CA . SER A 1 203 ? -13.898 -14.078 -25.953 1 95 203 SER A CA 1
ATOM 1519 C C . SER A 1 203 ? -14.734 -15.273 -26.422 1 95 203 SER A C 1
ATOM 1521 O O . SER A 1 203 ? -14.211 -16.375 -26.562 1 95 203 SER A O 1
ATOM 1523 N N . ALA A 1 204 ? -15.945 -15.078 -26.703 1 94.56 204 ALA A N 1
ATOM 1524 C CA . ALA A 1 204 ? -16.828 -16.141 -27.188 1 94.56 204 ALA A CA 1
ATOM 1525 C C . ALA A 1 204 ? -16.312 -16.719 -28.5 1 94.56 204 ALA A C 1
ATOM 1527 O O . ALA A 1 204 ? -16.344 -17.938 -28.703 1 94.56 204 ALA A O 1
ATOM 1528 N N . GLU A 1 205 ? -15.922 -15.875 -29.297 1 94.94 205 GLU A N 1
ATOM 1529 C CA . GLU A 1 205 ? -15.406 -16.297 -30.594 1 94.94 205 GLU A CA 1
ATOM 1530 C C . GLU A 1 205 ? -14.18 -17.188 -30.438 1 94.94 205 GLU A C 1
ATOM 1532 O O . GLU A 1 205 ? -14.062 -18.219 -31.109 1 94.94 205 GLU A O 1
ATOM 1537 N N . PHE A 1 206 ? -13.297 -16.812 -29.578 1 94.44 206 PHE A N 1
ATOM 1538 C CA . PHE A 1 206 ? -12.086 -17.578 -29.344 1 94.44 206 PHE A CA 1
ATOM 1539 C C . PHE A 1 206 ? -12.43 -18.969 -28.797 1 94.44 206 PHE A C 1
ATOM 1541 O O . PHE A 1 206 ? -11.906 -19.969 -29.281 1 94.44 206 PHE A O 1
ATOM 1548 N N . LEU A 1 207 ? -13.281 -18.969 -27.812 1 94.5 207 LEU A N 1
ATOM 1549 C CA . LEU A 1 207 ? -13.656 -20.219 -27.172 1 94.5 207 LEU A CA 1
ATOM 1550 C C . LEU A 1 207 ? -14.273 -21.188 -28.172 1 94.5 207 LEU A C 1
ATOM 1552 O O . LEU A 1 207 ? -14.016 -22.391 -28.125 1 94.5 207 LEU A O 1
ATOM 1556 N N . GLN A 1 208 ? -14.992 -20.672 -29.094 1 94.94 208 GLN A N 1
ATOM 1557 C CA . GLN A 1 208 ? -15.656 -21.5 -30.109 1 94.94 208 GLN A CA 1
ATOM 1558 C C . GLN A 1 208 ? -14.648 -22.047 -31.109 1 94.94 208 GLN A C 1
ATOM 1560 O O . GLN A 1 208 ? -14.797 -23.172 -31.594 1 94.94 208 GLN A O 1
ATOM 1565 N N . ARG A 1 209 ? -13.672 -21.25 -31.328 1 96.38 209 ARG A N 1
ATOM 1566 C CA . ARG A 1 209 ? -12.727 -21.609 -32.375 1 96.38 209 ARG A CA 1
ATOM 1567 C C . ARG A 1 209 ? -11.641 -22.547 -31.859 1 96.38 209 ARG A C 1
ATOM 1569 O O . ARG A 1 209 ? -11.047 -23.312 -32.625 1 96.38 209 ARG A O 1
ATOM 1576 N N . LEU A 1 210 ? -11.344 -22.5 -30.594 1 96.94 210 LEU A N 1
ATOM 1577 C CA . LEU A 1 210 ? -10.242 -23.266 -30.031 1 96.94 210 LEU A CA 1
ATOM 1578 C C . LEU A 1 210 ? -10.578 -24.766 -29.984 1 96.94 210 LEU A C 1
ATOM 1580 O O . LEU A 1 210 ? -11.602 -25.156 -29.406 1 96.94 210 LEU A O 1
ATOM 1584 N N . PRO A 1 211 ? -9.695 -25.625 -30.594 1 96.38 211 PRO A N 1
ATOM 1585 C CA . PRO A 1 211 ? -9.945 -27.062 -30.531 1 96.38 211 PRO A CA 1
ATOM 1586 C C . PRO A 1 211 ? -10.039 -27.562 -29.094 1 96.38 211 PRO A C 1
ATOM 1588 O O . PRO A 1 211 ? -9.352 -27.047 -28.203 1 96.38 211 PRO A O 1
ATOM 1591 N N . PRO A 1 212 ? -10.75 -28.719 -29.125 1 91.75 212 PRO A N 1
ATOM 1592 C CA . PRO A 1 212 ? -10.844 -29.312 -27.797 1 91.75 212 PRO A CA 1
ATOM 1593 C C . PRO A 1 212 ? -9.477 -29.719 -27.234 1 91.75 212 PRO A C 1
ATOM 1595 O O . PRO A 1 212 ? -8.547 -29.969 -28 1 91.75 212 PRO A O 1
ATOM 1598 N N . THR A 1 213 ? -9.039 -29.672 -26.078 1 95.12 213 THR A N 1
ATOM 1599 C CA . THR A 1 213 ? -7.898 -30.141 -25.297 1 95.12 213 THR A CA 1
ATOM 1600 C C . THR A 1 213 ? -6.758 -29.125 -25.344 1 95.12 213 THR A C 1
ATOM 1602 O O . THR A 1 213 ? -5.773 -29.266 -24.609 1 95.12 213 THR A O 1
ATOM 1605 N N . PHE A 1 214 ? -6.785 -28.141 -26.438 1 97.12 214 PHE A N 1
ATOM 1606 C CA . PHE A 1 214 ? -5.668 -27.219 -26.641 1 97.12 214 PHE A CA 1
ATOM 1607 C C . PHE A 1 214 ? -5.359 -26.438 -25.375 1 97.12 214 PHE A C 1
ATOM 1609 O O . PHE A 1 214 ? -4.191 -26.219 -25.047 1 97.12 214 PHE A O 1
ATOM 1616 N N . ARG A 1 215 ? -6.379 -26.047 -24.703 1 96.44 215 ARG A N 1
ATOM 1617 C CA . ARG A 1 215 ? -6.16 -25.297 -23.469 1 96.44 215 ARG A CA 1
ATOM 1618 C C . ARG A 1 215 ? -5.395 -26.141 -22.453 1 96.44 215 ARG A C 1
ATOM 1620 O O . ARG A 1 215 ? -4.438 -25.656 -21.844 1 96.44 215 ARG A O 1
ATOM 1627 N N . GLU A 1 216 ? -5.816 -27.359 -22.297 1 96.44 216 GLU A N 1
ATOM 1628 C CA . GLU A 1 216 ? -5.176 -28.25 -21.328 1 96.44 216 GLU A CA 1
ATOM 1629 C C . GLU A 1 216 ? -3.744 -28.578 -21.75 1 96.44 216 GLU A C 1
ATOM 1631 O O . GLU A 1 216 ? -2.861 -28.703 -20.891 1 96.44 216 GLU A O 1
ATOM 1636 N N . GLN A 1 217 ? -3.535 -28.766 -23.016 1 97 217 GLN A N 1
ATOM 1637 C CA . GLN A 1 217 ? -2.184 -29 -23.516 1 97 217 GLN A CA 1
ATOM 1638 C C . GLN A 1 217 ? -1.278 -27.797 -23.25 1 97 217 GLN A C 1
ATOM 1640 O O . GLN A 1 217 ? -0.132 -27.969 -22.828 1 97 217 GLN A O 1
ATOM 1645 N N . ALA A 1 218 ? -1.829 -26.641 -23.531 1 97.19 218 ALA A N 1
ATOM 1646 C CA . ALA A 1 218 ? -1.072 -25.422 -23.25 1 97.19 218 ALA A CA 1
ATOM 1647 C C . ALA A 1 218 ? -0.769 -25.281 -21.766 1 97.19 218 ALA A C 1
ATOM 1649 O O . ALA A 1 218 ? 0.325 -24.859 -21.391 1 97.19 218 ALA A O 1
ATOM 1650 N N . ARG A 1 219 ? -1.677 -25.672 -20.938 1 96.56 219 ARG A N 1
ATOM 1651 C CA . ARG A 1 219 ? -1.485 -25.609 -19.484 1 96.56 219 ARG A CA 1
ATOM 1652 C C . ARG A 1 219 ? -0.379 -26.562 -19.047 1 96.56 219 ARG A C 1
ATOM 1654 O O . ARG A 1 219 ? 0.448 -26.203 -18.203 1 96.56 219 ARG A O 1
ATOM 1661 N N . ASP A 1 220 ? -0.403 -27.719 -19.594 1 97 220 ASP A N 1
ATOM 1662 C CA . ASP A 1 220 ? 0.614 -28.703 -19.234 1 97 220 ASP A CA 1
ATOM 1663 C C . ASP A 1 220 ? 2.016 -28.188 -19.547 1 97 220 ASP A C 1
ATOM 1665 O O . ASP A 1 220 ? 2.945 -28.375 -18.766 1 97 220 ASP A O 1
ATOM 1669 N N . LEU A 1 221 ? 2.152 -27.547 -20.688 1 97.62 221 LEU A N 1
ATOM 1670 C CA . LEU A 1 221 ? 3.439 -26.969 -21.062 1 97.62 221 LEU A CA 1
ATOM 1671 C C . LEU A 1 221 ? 3.807 -25.812 -20.141 1 97.62 221 LEU A C 1
ATOM 1673 O O . LEU A 1 221 ? 4.969 -25.656 -19.75 1 97.62 221 LEU A O 1
ATOM 1677 N N . ALA A 1 222 ? 2.84 -25.016 -19.766 1 96.75 222 ALA A N 1
ATOM 1678 C CA . ALA A 1 222 ? 3.074 -23.906 -18.844 1 96.75 222 ALA A CA 1
ATOM 1679 C C . ALA A 1 222 ? 3.508 -24.422 -17.469 1 96.75 222 ALA A C 1
ATOM 1681 O O . ALA A 1 222 ? 4.367 -23.828 -16.828 1 96.75 222 ALA A O 1
ATOM 1682 N N . ASN A 1 223 ? 2.891 -25.531 -17.047 1 97.62 223 ASN A N 1
ATOM 1683 C CA . ASN A 1 223 ? 3.258 -26.125 -15.766 1 97.62 223 ASN A CA 1
ATOM 1684 C C . ASN A 1 223 ? 4.727 -26.547 -15.742 1 97.62 223 ASN A C 1
ATOM 1686 O O . ASN A 1 223 ? 5.449 -26.234 -14.789 1 97.62 223 ASN A O 1
ATOM 1690 N N . TYR A 1 224 ? 5.117 -27.219 -16.797 1 97.69 224 TYR A N 1
ATOM 1691 C CA . TYR A 1 224 ? 6.512 -27.625 -16.906 1 97.69 224 TYR A CA 1
ATOM 1692 C C . TYR A 1 224 ? 7.438 -26.422 -16.938 1 97.69 224 TYR A C 1
ATOM 1694 O O . TYR A 1 224 ? 8.43 -26.375 -16.203 1 97.69 224 TYR A O 1
ATOM 1702 N N . HIS A 1 225 ? 7.102 -25.469 -17.75 1 97.56 225 HIS A N 1
ATOM 1703 C CA . HIS A 1 225 ? 7.906 -24.281 -17.953 1 97.56 225 HIS A CA 1
ATOM 1704 C C . HIS A 1 225 ? 8.039 -23.469 -16.672 1 97.56 225 HIS A C 1
ATOM 1706 O O . HIS A 1 225 ? 9.156 -23.219 -16.188 1 97.56 225 HIS A O 1
ATOM 1712 N N . GLU A 1 226 ? 6.926 -23.141 -16.031 1 97.69 226 GLU A N 1
ATOM 1713 C CA . GLU A 1 226 ? 6.922 -22.234 -14.891 1 97.69 226 GLU A CA 1
ATOM 1714 C C . GLU A 1 226 ? 7.516 -22.922 -13.656 1 97.69 226 GLU A C 1
ATOM 1716 O O . GLU A 1 226 ? 8.219 -22.281 -12.867 1 97.69 226 GLU A O 1
ATOM 1721 N N . TYR A 1 227 ? 7.18 -24.188 -13.508 1 98.06 227 TYR A N 1
ATOM 1722 C CA . TYR A 1 227 ? 7.773 -24.891 -12.383 1 98.06 227 TYR A CA 1
ATOM 1723 C C . TYR A 1 227 ? 9.289 -24.984 -12.523 1 98.06 227 TYR A C 1
ATOM 1725 O O . TYR A 1 227 ? 10.023 -24.859 -11.539 1 98.06 227 TYR A O 1
ATOM 1733 N N . GLY A 1 228 ? 9.75 -25.203 -13.703 1 97.69 228 GLY A N 1
ATOM 1734 C CA . GLY A 1 228 ? 11.188 -25.25 -13.953 1 97.69 228 GLY A CA 1
ATOM 1735 C C . GLY A 1 228 ? 11.883 -23.938 -13.688 1 97.69 228 GLY A C 1
ATOM 1736 O O . GLY A 1 228 ? 12.984 -23.906 -13.141 1 97.69 228 GLY A O 1
ATOM 1737 N N . VAL A 1 229 ? 11.25 -22.859 -14.031 1 97.88 229 VAL A N 1
ATOM 1738 C CA . VAL A 1 229 ? 11.836 -21.531 -13.883 1 97.88 229 VAL A CA 1
ATOM 1739 C C . VAL A 1 229 ? 11.875 -21.141 -12.406 1 97.88 229 VAL A C 1
ATOM 1741 O O . VAL A 1 229 ? 12.867 -20.578 -11.938 1 97.88 229 VAL A O 1
ATOM 1744 N N . PHE A 1 230 ? 10.82 -21.484 -11.633 1 98.38 230 PHE A N 1
ATOM 1745 C CA . PHE A 1 230 ? 10.664 -20.938 -10.289 1 98.38 230 PHE A CA 1
ATOM 1746 C C . PHE A 1 230 ? 10.969 -21.984 -9.234 1 98.38 230 PHE A C 1
ATOM 1748 O O . PHE A 1 230 ? 10.414 -21.969 -8.133 1 98.38 230 PHE A O 1
ATOM 1755 N N . SER A 1 231 ? 11.844 -22.938 -9.578 1 97.94 231 SER A N 1
ATOM 1756 C CA . SER A 1 231 ? 12.305 -23.906 -8.609 1 97.94 231 SER A CA 1
ATOM 1757 C C . SER A 1 231 ? 13.781 -24.25 -8.812 1 97.94 231 SER A C 1
ATOM 1759 O O . SER A 1 231 ? 14.312 -24.078 -9.914 1 97.94 231 SER A O 1
ATOM 1761 N N . SER A 1 232 ? 14.391 -24.594 -7.754 1 97.94 232 SER A N 1
ATOM 1762 C CA . SER A 1 232 ? 15.734 -25.156 -7.695 1 97.94 232 SER A CA 1
ATOM 1763 C C . SER A 1 232 ? 15.773 -26.375 -6.781 1 97.94 232 SER A C 1
ATOM 1765 O O . SER A 1 232 ? 15.031 -26.453 -5.801 1 97.94 232 SER A O 1
ATOM 1767 N N . PRO A 1 233 ? 16.672 -27.328 -7.203 1 96.5 233 PRO A N 1
ATOM 1768 C CA . PRO A 1 233 ? 16.828 -28.469 -6.289 1 96.5 233 PRO A CA 1
ATOM 1769 C C . PRO A 1 233 ? 17.422 -28.062 -4.945 1 96.5 233 PRO A C 1
ATOM 1771 O O . PRO A 1 233 ? 17.062 -28.625 -3.906 1 96.5 233 PRO A O 1
ATOM 1774 N N . GLN A 1 234 ? 18.344 -27.078 -4.984 1 97.5 234 GLN A N 1
ATOM 1775 C CA . GLN A 1 234 ? 18.922 -26.578 -3.74 1 97.5 234 GLN A CA 1
ATOM 1776 C C . GLN A 1 234 ? 17.969 -25.594 -3.053 1 97.5 234 GLN A C 1
ATOM 1778 O O . GLN A 1 234 ? 17.406 -24.703 -3.699 1 97.5 234 GLN A O 1
ATOM 1783 N N . LEU A 1 235 ? 17.859 -25.766 -1.774 1 98.06 235 LEU A N 1
ATOM 1784 C CA . LEU A 1 235 ? 16.938 -24.938 -0.997 1 98.06 235 LEU A CA 1
ATOM 1785 C C . LEU A 1 235 ? 17.266 -23.453 -1.173 1 98.06 235 LEU A C 1
ATOM 1787 O O . LEU A 1 235 ? 16.359 -22.609 -1.207 1 98.06 235 LEU A O 1
ATOM 1791 N N . ASP A 1 236 ? 18.5 -23.125 -1.253 1 98.19 236 ASP A N 1
ATOM 1792 C CA . ASP A 1 236 ? 18.922 -21.734 -1.385 1 98.19 236 ASP A CA 1
ATOM 1793 C C . ASP A 1 236 ? 19.203 -21.375 -2.842 1 98.19 236 ASP A C 1
ATOM 1795 O O . ASP A 1 236 ? 19.875 -20.375 -3.123 1 98.19 236 ASP A O 1
ATOM 1799 N N . GLY A 1 237 ? 18.781 -22.188 -3.783 1 98.5 237 GLY A N 1
ATOM 1800 C CA . GLY A 1 237 ? 19 -21.938 -5.199 1 98.5 237 GLY A CA 1
ATOM 1801 C C . GLY A 1 237 ? 18.25 -20.719 -5.711 1 98.5 237 GLY A C 1
ATOM 1802 O O . GLY A 1 237 ? 17.172 -20.391 -5.211 1 98.5 237 GLY A O 1
ATOM 1803 N N . ILE A 1 238 ? 18.734 -20.125 -6.801 1 98.44 238 ILE A N 1
ATOM 1804 C CA . IL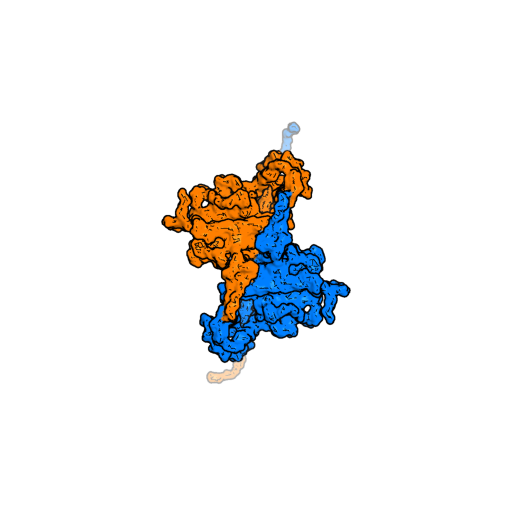E A 1 238 ? 18.234 -18.859 -7.316 1 98.44 238 ILE A CA 1
ATOM 1805 C C . ILE A 1 238 ? 16.859 -19.078 -7.953 1 98.44 238 ILE A C 1
ATOM 1807 O O . ILE A 1 238 ? 16.031 -18.156 -8 1 98.44 238 ILE A O 1
ATOM 1811 N N . GLY A 1 239 ? 16.594 -20.281 -8.398 1 98.31 239 GLY A N 1
ATOM 1812 C CA . GLY A 1 239 ? 15.266 -20.594 -8.922 1 98.31 239 GLY A CA 1
ATOM 1813 C C . GLY A 1 239 ? 14.172 -20.5 -7.875 1 98.31 239 GLY A C 1
ATOM 1814 O O . GLY A 1 239 ? 13 -20.328 -8.203 1 98.31 239 GLY A O 1
ATOM 1815 N N . ASN A 1 240 ? 14.578 -20.594 -6.594 1 98.81 240 ASN A N 1
ATOM 1816 C CA . ASN A 1 240 ? 13.648 -20.516 -5.477 1 98.81 240 ASN A CA 1
ATOM 1817 C C . ASN A 1 240 ? 13.516 -19.094 -4.953 1 98.81 240 ASN A C 1
ATOM 1819 O O . ASN A 1 240 ? 12.93 -18.859 -3.893 1 98.81 240 ASN A O 1
ATOM 1823 N N . ILE A 1 241 ? 13.945 -18.094 -5.652 1 98.75 241 ILE A N 1
ATOM 1824 C CA . ILE A 1 241 ? 14.102 -16.75 -5.109 1 98.75 241 ILE A CA 1
ATOM 1825 C C . ILE A 1 241 ? 12.727 -16.188 -4.754 1 98.75 241 ILE A C 1
ATOM 1827 O O . ILE A 1 241 ? 12.594 -15.422 -3.791 1 98.75 241 ILE A O 1
ATOM 1831 N N . ALA A 1 242 ? 11.68 -16.562 -5.512 1 98.44 242 ALA A N 1
ATOM 1832 C CA . ALA A 1 242 ? 10.344 -16.078 -5.184 1 98.44 242 ALA A CA 1
ATOM 1833 C C . ALA A 1 242 ? 9.906 -16.562 -3.807 1 98.44 242 ALA A C 1
ATOM 1835 O O . ALA A 1 242 ? 9.258 -15.836 -3.053 1 98.44 242 ALA A O 1
ATOM 1836 N N . GLY A 1 243 ? 10.25 -17.766 -3.459 1 98.81 243 GLY A N 1
ATOM 1837 C CA . GLY A 1 243 ? 9.977 -18.312 -2.139 1 98.81 243 GLY A CA 1
ATOM 1838 C C . GLY A 1 243 ? 10.883 -17.75 -1.06 1 98.81 243 GLY A C 1
ATOM 1839 O O . GLY A 1 243 ? 10.43 -17.469 0.051 1 98.81 243 GLY A O 1
ATOM 1840 N N . ARG A 1 244 ? 12.125 -17.562 -1.392 1 98.88 244 ARG A N 1
ATOM 1841 C CA . ARG A 1 244 ? 13.117 -17.125 -0.414 1 98.88 244 ARG A CA 1
ATOM 1842 C C . ARG A 1 244 ? 12.836 -15.703 0.052 1 98.88 244 ARG A C 1
ATOM 1844 O O . ARG A 1 244 ? 13.094 -15.359 1.207 1 98.88 244 ARG A O 1
ATOM 1851 N N . THR A 1 245 ? 12.266 -14.859 -0.802 1 98.75 245 THR A N 1
ATOM 1852 C CA . THR A 1 245 ? 12.062 -13.461 -0.446 1 98.75 245 THR A CA 1
ATOM 1853 C C . THR A 1 245 ? 10.711 -13.273 0.251 1 98.75 245 THR A C 1
ATOM 1855 O O . THR A 1 245 ? 10.508 -12.281 0.953 1 98.75 245 THR A O 1
ATOM 1858 N N . ILE A 1 246 ? 9.742 -14.195 0.099 1 98.81 246 ILE A N 1
ATOM 1859 C CA . ILE A 1 246 ? 8.469 -14.062 0.798 1 98.81 246 ILE A CA 1
ATOM 1860 C C . ILE A 1 246 ? 8.555 -14.742 2.162 1 98.81 246 ILE A C 1
ATOM 1862 O O . ILE A 1 246 ? 7.738 -14.477 3.047 1 98.81 246 ILE A O 1
ATOM 1866 N N . LEU A 1 247 ? 9.547 -15.562 2.426 1 98.88 247 LEU A N 1
ATOM 1867 C CA . LEU A 1 247 ? 9.711 -16.375 3.631 1 98.88 247 LEU A CA 1
ATOM 1868 C C . LEU A 1 247 ? 9.766 -15.484 4.875 1 98.88 247 LEU A C 1
ATOM 1870 O O . LEU A 1 247 ? 9.156 -15.805 5.898 1 98.88 247 LEU A O 1
ATOM 1874 N N . PRO A 1 248 ? 10.516 -14.352 4.82 1 98.69 248 PRO A N 1
ATOM 1875 C CA . PRO A 1 248 ? 10.594 -13.555 6.043 1 98.69 248 PRO A CA 1
ATOM 1876 C C . PRO A 1 248 ? 9.227 -13.125 6.562 1 98.69 248 PRO A C 1
ATOM 1878 O O . PRO A 1 248 ? 8.984 -13.148 7.773 1 98.69 248 PRO A O 1
ATOM 1881 N N . SER A 1 249 ? 8.312 -12.758 5.68 1 98.25 249 SER A N 1
ATOM 1882 C CA . SER A 1 249 ? 6.977 -12.367 6.102 1 98.25 249 SER A CA 1
ATOM 1883 C C . SER A 1 249 ? 6.211 -13.547 6.688 1 98.25 249 SER A C 1
ATOM 1885 O O . SER A 1 249 ? 5.473 -13.391 7.664 1 98.25 249 SER A O 1
ATOM 1887 N N . ILE A 1 250 ? 6.375 -14.688 6.125 1 98.88 250 ILE A N 1
ATOM 1888 C CA . ILE A 1 250 ? 5.719 -15.898 6.609 1 98.88 250 ILE A CA 1
ATOM 1889 C C . ILE A 1 250 ? 6.25 -16.25 7.996 1 98.88 250 ILE A C 1
ATOM 1891 O O . ILE A 1 250 ? 5.469 -16.453 8.93 1 98.88 250 ILE A O 1
ATOM 1895 N N . LEU A 1 251 ? 7.566 -16.25 8.141 1 98.88 251 LEU A N 1
ATOM 1896 C CA . LEU A 1 251 ? 8.227 -16.594 9.398 1 98.88 251 LEU A CA 1
ATOM 1897 C C . LEU A 1 251 ? 7.863 -15.602 10.492 1 98.88 251 LEU A C 1
ATOM 1899 O O . LEU A 1 251 ? 7.605 -15.992 11.633 1 98.88 251 LEU A O 1
ATOM 1903 N N . ASN A 1 252 ? 7.84 -14.344 10.133 1 98.62 252 ASN A N 1
ATOM 1904 C CA . ASN A 1 252 ? 7.434 -13.336 11.102 1 98.62 252 ASN A CA 1
ATOM 1905 C C . ASN A 1 252 ? 5.973 -13.516 11.516 1 98.62 252 ASN A C 1
ATOM 1907 O O . ASN A 1 252 ? 5.617 -13.281 12.672 1 98.62 252 ASN A O 1
ATOM 1911 N N . GLY A 1 253 ? 5.094 -13.898 10.578 1 98.75 253 GLY A N 1
ATOM 1912 C CA . GLY A 1 253 ? 3.713 -14.219 10.906 1 98.75 253 GLY A CA 1
ATOM 1913 C C . GLY A 1 253 ? 3.582 -15.328 11.93 1 98.75 253 GLY A C 1
ATO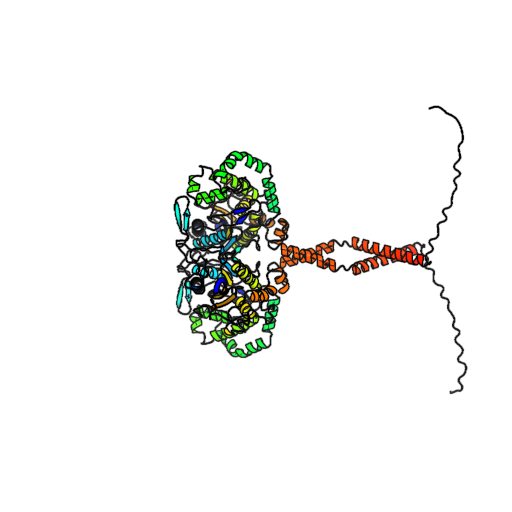M 1914 O O . GLY A 1 253 ? 2.848 -15.195 12.914 1 98.75 253 GLY A O 1
ATOM 1915 N N . PHE A 1 254 ? 4.367 -16.375 11.719 1 98.88 254 PHE A N 1
ATOM 1916 C CA . PHE A 1 254 ? 4.344 -17.5 12.648 1 98.88 254 PHE A CA 1
ATOM 1917 C C . PHE A 1 254 ? 4.801 -17.047 14.039 1 98.88 254 PHE A C 1
ATOM 1919 O O . PHE A 1 254 ? 4.203 -17.438 15.047 1 98.88 254 PHE A O 1
ATOM 1926 N N . LYS A 1 255 ? 5.848 -16.312 14.023 1 98.69 255 LYS A N 1
ATOM 1927 C CA . LYS A 1 255 ? 6.402 -15.828 15.281 1 98.69 255 LYS A CA 1
ATOM 1928 C C . LYS A 1 255 ? 5.375 -15.016 16.062 1 98.69 255 LYS A C 1
ATOM 1930 O O . LYS A 1 255 ? 5.188 -15.227 17.266 1 98.69 255 LYS A O 1
ATOM 1935 N N . ARG A 1 256 ? 4.68 -14.125 15.43 1 98.69 256 ARG A N 1
ATOM 1936 C CA . ARG A 1 256 ? 3.715 -13.25 16.094 1 98.69 256 ARG A CA 1
ATOM 1937 C C . ARG A 1 256 ? 2.465 -14.031 16.484 1 98.69 256 ARG A C 1
ATOM 1939 O O . ARG A 1 256 ? 1.96 -13.867 17.609 1 98.69 256 ARG A O 1
ATOM 1946 N N . ILE A 1 257 ? 1.992 -14.898 15.641 1 98.69 257 ILE A N 1
ATOM 1947 C CA . ILE A 1 257 ? 0.788 -15.688 15.891 1 98.69 257 ILE A CA 1
ATOM 1948 C C . ILE A 1 257 ? 1.02 -16.625 17.078 1 98.69 257 ILE A C 1
ATOM 1950 O O . ILE A 1 257 ? 0.113 -16.859 17.875 1 98.69 257 ILE A O 1
ATOM 1954 N N . SER A 1 258 ? 2.227 -17.141 17.219 1 98.06 258 SER A N 1
ATOM 1955 C CA . SER A 1 258 ? 2.525 -18.094 18.281 1 98.06 258 SER A CA 1
ATOM 1956 C C . SER A 1 258 ? 2.812 -17.391 19.609 1 98.06 258 SER A C 1
ATOM 1958 O O . SER A 1 258 ? 2.963 -18.031 20.641 1 98.06 258 SER A O 1
ATOM 1960 N N . ASN A 1 259 ? 2.98 -16.094 19.547 1 97.44 259 ASN A N 1
ATOM 1961 C CA . ASN A 1 259 ? 3.139 -15.281 20.75 1 97.44 259 ASN A CA 1
ATOM 1962 C C . ASN A 1 259 ? 1.788 -14.875 21.344 1 97.44 259 ASN A C 1
ATOM 1964 O O . ASN A 1 259 ? 1.102 -14.008 20.797 1 97.44 259 ASN A O 1
ATOM 1968 N N . SER A 1 260 ? 1.416 -15.414 22.453 1 94.38 260 SER A N 1
ATOM 1969 C CA . SER A 1 260 ? 0.092 -15.25 23.047 1 94.38 260 SER A CA 1
ATOM 1970 C C . SER A 1 260 ? -0.164 -13.789 23.422 1 94.38 260 SER A C 1
ATOM 1972 O O . SER A 1 260 ? -1.316 -13.375 23.562 1 94.38 260 SER A O 1
ATOM 1974 N N . SER A 1 261 ? 0.864 -13.008 23.547 1 96.5 261 SER A N 1
ATOM 1975 C CA . SER A 1 261 ? 0.703 -11.602 23.891 1 96.5 261 SER A CA 1
ATOM 1976 C C . SER A 1 261 ? 0.461 -10.742 22.656 1 96.5 261 SER A C 1
ATOM 1978 O O . SER A 1 261 ? 0.117 -9.562 22.766 1 96.5 261 SER A O 1
ATOM 1980 N N . ASP A 1 262 ? 0.689 -11.305 21.516 1 97.62 262 ASP A N 1
ATOM 1981 C CA . ASP A 1 262 ? 0.426 -10.617 20.25 1 97.62 262 ASP A CA 1
ATOM 1982 C C . ASP A 1 262 ? -0.98 -10.922 19.734 1 97.62 262 ASP A C 1
ATOM 1984 O O . ASP A 1 262 ? -1.348 -12.086 19.578 1 97.62 262 ASP A O 1
ATOM 1988 N N . PRO A 1 263 ? -1.772 -9.961 19.5 1 96.5 263 PRO A N 1
ATOM 1989 C CA . PRO A 1 263 ? -3.16 -10.195 19.094 1 96.5 263 PRO A CA 1
ATOM 1990 C C . PRO A 1 263 ? -3.283 -10.664 17.641 1 96.5 263 PRO A C 1
ATOM 1992 O O . PRO A 1 263 ? -4.371 -11.039 17.203 1 96.5 263 PRO A O 1
ATOM 1995 N N . LEU A 1 264 ? -2.195 -10.734 16.875 1 98.19 264 LEU A N 1
ATOM 1996 C CA . LEU A 1 264 ? -2.248 -11.07 15.461 1 98.19 264 LEU A CA 1
ATOM 1997 C C . LEU A 1 264 ? -2.805 -12.477 15.258 1 98.19 264 LEU A C 1
ATOM 1999 O O . LEU A 1 264 ? -2.342 -13.43 15.883 1 98.19 264 LEU A O 1
ATOM 2003 N N . LYS A 1 265 ? -3.818 -12.625 14.344 1 98.69 265 LYS A N 1
ATOM 2004 C CA . LYS A 1 265 ? -4.461 -13.906 14.055 1 98.69 265 LYS A CA 1
ATOM 2005 C C . LYS A 1 265 ? -4.266 -14.305 12.594 1 98.69 265 LYS A C 1
ATOM 2007 O O . LYS A 1 265 ? -4.152 -15.492 12.281 1 98.69 265 LYS A O 1
ATOM 2012 N N . ILE A 1 266 ? -4.258 -13.273 11.711 1 98.81 266 ILE A N 1
ATOM 2013 C CA . ILE A 1 266 ? -4.191 -13.586 10.281 1 98.81 266 ILE A CA 1
ATOM 2014 C C . ILE A 1 266 ? -3.135 -12.711 9.617 1 98.81 266 ILE A C 1
ATOM 2016 O O . ILE A 1 266 ? -3.137 -11.484 9.781 1 98.81 266 ILE A O 1
ATOM 2020 N N . VAL A 1 267 ? -2.236 -13.305 8.984 1 98.88 267 VAL A N 1
ATOM 2021 C CA . VAL A 1 267 ? -1.382 -12.641 8 1 98.88 267 VAL A CA 1
ATOM 2022 C C . VAL A 1 267 ? -1.831 -13.023 6.59 1 98.88 267 VAL A C 1
ATOM 2024 O O . VAL A 1 267 ? -1.876 -14.203 6.238 1 98.88 267 VAL A O 1
ATOM 2027 N N . TYR A 1 268 ? -2.227 -12.039 5.863 1 98.88 268 TYR A N 1
ATOM 2028 C CA . TYR A 1 268 ? -2.729 -12.25 4.512 1 98.88 268 TYR A CA 1
ATOM 2029 C C . TYR A 1 268 ? -1.815 -11.594 3.482 1 98.88 268 TYR A C 1
ATOM 2031 O O . TYR A 1 268 ? -1.492 -10.414 3.596 1 98.88 268 TYR A O 1
ATOM 2039 N N . GLN A 1 269 ? -1.376 -12.406 2.508 1 98.81 269 GLN A N 1
ATOM 2040 C CA . GLN A 1 269 ? -0.552 -11.898 1.415 1 98.81 269 GLN A CA 1
ATOM 2041 C C . GLN A 1 269 ? -1.179 -12.219 0.061 1 98.81 269 GLN A C 1
ATOM 2043 O O . GLN A 1 269 ? -1.346 -13.391 -0.292 1 98.81 269 GLN A O 1
ATOM 2048 N N . SER A 1 270 ? -1.544 -11.188 -0.67 1 98.81 270 SER A N 1
ATOM 2049 C CA . SER A 1 270 ? -2.043 -11.312 -2.035 1 98.81 270 SER A CA 1
ATOM 2050 C C . SER A 1 270 ? -0.909 -11.219 -3.051 1 98.81 270 SER A C 1
ATOM 2052 O O . SER A 1 270 ? -0.157 -10.242 -3.057 1 98.81 270 SER A O 1
ATOM 2054 N N . ILE A 1 271 ? -0.78 -12.258 -3.914 1 98.31 271 ILE A N 1
ATOM 2055 C CA . ILE A 1 271 ? 0.416 -12.336 -4.746 1 98.31 271 ILE A CA 1
ATOM 2056 C C . ILE A 1 271 ? 0.069 -12.977 -6.09 1 98.31 271 ILE A C 1
ATOM 2058 O O . ILE A 1 271 ? -1.1 -13.258 -6.367 1 98.31 271 ILE A O 1
ATOM 2062 N N . SER A 1 272 ? 1.043 -13.016 -6.984 1 96.5 272 SER A N 1
ATOM 2063 C CA . SER A 1 272 ? 0.948 -13.781 -8.219 1 96.5 272 SER A CA 1
ATOM 2064 C C . SER A 1 272 ? 1.253 -15.25 -7.984 1 96.5 272 SER A C 1
ATOM 2066 O O . SER A 1 272 ? 1.479 -15.672 -6.848 1 96.5 272 SER A O 1
ATOM 2068 N N . TYR A 1 273 ? 1.296 -16.031 -9.016 1 96.31 273 TYR A N 1
ATOM 2069 C CA . TYR A 1 273 ? 1.391 -17.469 -8.867 1 96.31 273 TYR A CA 1
ATOM 2070 C C . TYR A 1 273 ? 2.826 -17.906 -8.586 1 96.31 273 TYR A C 1
ATOM 2072 O O . TYR A 1 273 ? 3.068 -19 -8.094 1 96.31 273 TYR A O 1
ATOM 2080 N N . LYS A 1 274 ? 3.799 -17.109 -8.836 1 97.06 274 LYS A N 1
ATOM 2081 C CA . LYS A 1 274 ? 5.199 -17.516 -8.898 1 97.06 274 LYS A CA 1
ATOM 2082 C C . LYS A 1 274 ? 5.711 -17.953 -7.535 1 97.06 274 LYS A C 1
ATOM 2084 O O . LYS A 1 274 ? 6.324 -19.016 -7.406 1 97.06 274 LYS A O 1
ATOM 2089 N N . PRO A 1 275 ? 5.379 -17.219 -6.441 1 98.38 275 PRO A N 1
ATOM 2090 C CA . PRO A 1 275 ? 5.879 -17.688 -5.145 1 98.38 275 PRO A CA 1
ATOM 2091 C C . PRO A 1 275 ? 5.285 -19.031 -4.73 1 98.38 275 PRO A C 1
ATOM 2093 O O . PRO A 1 275 ? 5.918 -19.781 -3.992 1 98.38 275 PRO A O 1
ATOM 2096 N N . PHE A 1 276 ? 4.102 -19.359 -5.184 1 98.75 276 PHE A N 1
ATOM 2097 C CA . PHE A 1 276 ? 3.535 -20.672 -4.895 1 98.75 276 PHE A CA 1
ATOM 2098 C C . PHE A 1 276 ? 4.473 -21.781 -5.359 1 98.75 276 PHE A C 1
ATOM 2100 O O . PHE A 1 276 ? 4.723 -22.75 -4.625 1 98.75 276 PHE A O 1
ATOM 2107 N N . LEU A 1 277 ? 4.961 -21.641 -6.559 1 98.69 277 LEU A N 1
ATOM 2108 C CA . LEU A 1 277 ? 5.785 -22.688 -7.16 1 98.69 277 LEU A CA 1
ATOM 2109 C C . LEU A 1 277 ? 7.059 -22.906 -6.355 1 98.69 277 LEU A C 1
ATOM 2111 O O . LEU A 1 277 ? 7.422 -24.047 -6.059 1 98.69 277 LEU A O 1
ATOM 2115 N N . SER A 1 278 ? 7.68 -21.781 -5.98 1 98.81 278 SER A N 1
ATOM 2116 C CA . SER A 1 278 ? 8.891 -21.891 -5.164 1 98.81 278 SER A CA 1
ATOM 2117 C C . SER A 1 278 ? 8.578 -22.516 -3.805 1 98.81 278 SER A C 1
ATOM 2119 O O . SER A 1 278 ? 9.32 -23.375 -3.33 1 98.81 278 SER A O 1
ATOM 2121 N N . LEU A 1 279 ? 7.496 -22.094 -3.191 1 98.88 279 LEU A N 1
ATOM 2122 C CA . LEU A 1 279 ? 7.148 -22.578 -1.863 1 98.88 279 LEU A CA 1
ATOM 2123 C C . LEU A 1 279 ? 6.781 -24.062 -1.908 1 98.88 279 LEU A C 1
ATOM 2125 O O . LEU A 1 279 ? 7.156 -24.828 -1.017 1 98.88 279 LEU A O 1
ATOM 2129 N N . PHE A 1 280 ? 6.023 -24.484 -2.938 1 98.81 280 PHE A N 1
ATOM 2130 C CA . PHE A 1 280 ? 5.648 -25.891 -3.066 1 98.81 280 PHE A CA 1
ATOM 2131 C C . PHE A 1 280 ? 6.883 -26.766 -3.271 1 98.81 280 PHE A C 1
ATOM 2133 O O . PHE A 1 280 ? 6.945 -27.875 -2.764 1 98.81 280 PHE A O 1
ATOM 2140 N N . ASN A 1 281 ? 7.836 -26.234 -4.027 1 98.69 281 ASN A N 1
ATOM 2141 C CA . ASN A 1 281 ? 9.102 -26.953 -4.195 1 98.69 281 ASN A CA 1
ATOM 2142 C C . ASN A 1 281 ? 9.891 -27 -2.893 1 98.69 281 ASN A C 1
ATOM 2144 O O . ASN A 1 281 ? 10.25 -28.078 -2.422 1 98.69 281 ASN A O 1
ATOM 2148 N N . MET A 1 282 ? 10.07 -25.875 -2.24 1 98.75 282 MET A N 1
ATOM 2149 C CA . MET A 1 282 ? 10.93 -25.75 -1.065 1 98.75 282 MET A CA 1
ATOM 2150 C C . MET A 1 282 ? 10.375 -26.547 0.106 1 98.75 282 MET A C 1
ATOM 2152 O O . MET A 1 282 ? 11.141 -27.125 0.886 1 98.75 282 MET A O 1
ATOM 2156 N N . THR A 1 283 ? 9.078 -26.641 0.213 1 98.5 283 THR A N 1
ATOM 2157 C CA . THR A 1 283 ? 8.453 -27.312 1.347 1 98.5 283 THR A CA 1
ATOM 2158 C C . THR A 1 283 ? 8.289 -28.797 1.069 1 98.5 283 THR A C 1
ATOM 2160 O O . THR A 1 283 ? 7.816 -29.547 1.928 1 98.5 283 THR A O 1
ATOM 2163 N N . GLY A 1 284 ? 8.57 -29.203 -0.151 1 97.88 284 GLY A N 1
ATOM 2164 C CA . GLY A 1 284 ? 8.391 -30.594 -0.507 1 97.88 284 GLY A CA 1
ATOM 2165 C C . GLY A 1 284 ? 6.945 -30.969 -0.768 1 97.88 284 GLY A C 1
ATOM 2166 O O . GLY A 1 284 ? 6.629 -32.125 -0.998 1 97.88 284 GLY A O 1
ATOM 2167 N N . ALA A 1 285 ? 6.078 -30.047 -0.747 1 98.06 285 ALA A N 1
ATOM 2168 C CA . ALA A 1 285 ? 4.664 -30.312 -0.99 1 98.06 285 ALA A CA 1
ATOM 2169 C C . ALA A 1 285 ? 4.445 -30.859 -2.398 1 98.06 285 ALA A C 1
ATOM 2171 O O . ALA A 1 285 ? 3.658 -31.781 -2.596 1 98.06 285 ALA A O 1
ATOM 2172 N N . ALA A 1 286 ? 5.133 -30.266 -3.383 1 97.69 286 ALA A N 1
ATOM 2173 C CA . ALA A 1 286 ? 4.984 -30.703 -4.766 1 97.69 286 ALA A CA 1
ATOM 2174 C C . ALA A 1 286 ? 5.605 -32.094 -4.961 1 97.69 286 ALA A C 1
ATOM 2176 O O . ALA A 1 286 ? 5.121 -32.875 -5.77 1 97.69 286 ALA A O 1
ATOM 2177 N N . GLU A 1 287 ? 6.684 -32.312 -4.219 1 96.31 287 GLU A N 1
ATOM 2178 C CA . GLU A 1 287 ? 7.281 -33.625 -4.273 1 96.31 287 GLU A CA 1
ATOM 2179 C C . GLU A 1 287 ? 6.312 -34.688 -3.76 1 96.31 287 GLU A C 1
ATOM 2181 O O . GLU A 1 287 ? 6.184 -35.781 -4.355 1 96.31 287 GLU A O 1
ATOM 2186 N N . ALA A 1 288 ? 5.648 -34.406 -2.697 1 95.19 288 ALA A N 1
ATOM 2187 C CA . ALA A 1 288 ? 4.688 -35.344 -2.096 1 95.19 288 ALA A CA 1
ATOM 2188 C C . ALA A 1 288 ? 3.387 -35.375 -2.895 1 95.19 288 ALA A C 1
ATOM 2190 O O . ALA A 1 288 ? 2.662 -36.375 -2.869 1 95.19 288 ALA A O 1
ATOM 2191 N N . ASN A 1 289 ? 3.098 -34.344 -3.553 1 95.31 289 ASN A N 1
ATOM 2192 C CA . ASN A 1 289 ? 1.868 -34.156 -4.316 1 95.31 289 ASN A CA 1
ATOM 2193 C C . ASN A 1 289 ? 2.145 -33.531 -5.676 1 95.31 289 ASN A C 1
ATOM 2195 O O . ASN A 1 289 ? 1.948 -32.312 -5.859 1 95.31 289 ASN A O 1
ATOM 2199 N N . PRO A 1 290 ? 2.457 -34.281 -6.719 1 95.31 290 PRO A N 1
ATOM 2200 C CA . PRO A 1 290 ? 2.957 -33.781 -8 1 95.31 290 PRO A CA 1
ATOM 2201 C C . PRO A 1 290 ? 1.965 -32.844 -8.695 1 95.31 290 PRO A C 1
ATOM 2203 O O . PRO A 1 290 ? 2.363 -32 -9.516 1 95.31 290 PRO A O 1
ATOM 2206 N N . GLN A 1 291 ? 0.676 -32.906 -8.359 1 92.88 291 GLN A N 1
ATOM 2207 C CA . GLN A 1 291 ? -0.326 -32.031 -8.977 1 92.88 291 GLN A CA 1
ATOM 2208 C C . GLN A 1 291 ? -0.126 -30.578 -8.57 1 92.88 291 GLN A C 1
ATOM 2210 O O . GLN A 1 291 ? -0.688 -29.672 -9.188 1 92.88 291 GLN A O 1
ATOM 2215 N N . LEU A 1 292 ? 0.729 -30.344 -7.551 1 96.31 292 LEU A N 1
ATOM 2216 C CA . LEU A 1 292 ? 0.988 -28.984 -7.082 1 96.31 292 LEU A CA 1
ATOM 2217 C C . LEU A 1 292 ? 2.119 -28.344 -7.875 1 96.31 292 LEU A C 1
ATOM 2219 O O . LEU A 1 292 ? 2.369 -27.141 -7.746 1 96.31 292 LEU A O 1
ATOM 2223 N N . ALA A 1 293 ? 2.77 -29.125 -8.758 1 96.81 293 ALA A N 1
ATOM 2224 C CA . ALA A 1 293 ? 3.902 -28.625 -9.531 1 96.81 293 ALA A CA 1
ATOM 2225 C C . ALA A 1 293 ? 3.432 -27.922 -10.805 1 96.81 293 ALA A C 1
ATOM 2227 O O . ALA A 1 293 ? 3.777 -28.344 -11.914 1 96.81 293 ALA A O 1
ATOM 2228 N N . GLY A 1 294 ? 2.742 -26.812 -10.656 1 96.19 294 GLY A N 1
ATOM 2229 C CA . GLY A 1 294 ? 2.23 -26.078 -11.797 1 96.19 294 GLY A CA 1
ATOM 2230 C C . GLY A 1 294 ? 1.578 -24.766 -11.422 1 96.19 294 GLY A C 1
ATOM 2231 O O . GLY A 1 294 ? 1.454 -24.453 -10.242 1 96.19 294 GLY A O 1
ATOM 2232 N N . VAL A 1 295 ? 1.202 -24.016 -12.414 1 96.44 295 VAL A N 1
ATOM 2233 C CA . VAL A 1 295 ? 0.584 -22.719 -12.234 1 96.44 295 VAL A CA 1
ATOM 2234 C C . VAL A 1 295 ? -0.75 -22.859 -11.5 1 96.44 295 VAL A C 1
ATOM 2236 O O . VAL A 1 295 ? -1.618 -23.625 -11.945 1 96.44 295 VAL A O 1
ATOM 2239 N N . VAL A 1 296 ? -0.857 -22.203 -10.438 1 97.81 296 VAL A N 1
ATOM 2240 C CA . VAL A 1 296 ? -2.092 -22.297 -9.664 1 97.81 296 VAL A CA 1
ATOM 2241 C C . VAL A 1 296 ? -3.174 -21.438 -10.328 1 97.81 296 VAL A C 1
ATOM 2243 O O . VAL A 1 296 ? -2.869 -20.5 -11.062 1 97.81 296 VAL A O 1
ATOM 2246 N N . GLU A 1 297 ? -4.434 -21.734 -10.039 1 97.25 297 GLU A N 1
ATOM 2247 C CA . GLU A 1 297 ? -5.574 -21.047 -10.641 1 97.25 297 GLU A CA 1
ATOM 2248 C C . GLU A 1 297 ? -5.797 -19.688 -10 1 97.25 297 GLU A C 1
ATOM 2250 O O . GLU A 1 297 ? -5.246 -19.391 -8.938 1 97.25 297 GLU A O 1
ATOM 2255 N N . TYR A 1 298 ? -6.57 -18.844 -10.734 1 97.06 298 TYR A N 1
ATOM 2256 C CA . TYR A 1 298 ? -7.008 -17.578 -10.156 1 97.06 298 TYR A CA 1
ATOM 2257 C C . TYR A 1 298 ? -7.719 -17.812 -8.828 1 97.06 298 TYR A C 1
ATOM 2259 O O . TYR A 1 298 ? -8.477 -18.781 -8.68 1 97.06 298 TYR A O 1
ATOM 2267 N N . ALA A 1 299 ? -7.383 -16.969 -7.812 1 98.25 299 ALA A N 1
ATOM 2268 C CA . ALA A 1 299 ? -7.98 -16.984 -6.48 1 98.25 299 ALA A CA 1
ATOM 2269 C C . ALA A 1 299 ? -7.613 -18.25 -5.723 1 98.25 299 ALA A C 1
ATOM 2271 O O . ALA A 1 299 ? -8.352 -18.688 -4.832 1 98.25 299 ALA A O 1
ATOM 2272 N N . ALA A 1 300 ? -6.57 -18.906 -6.184 1 98.69 300 ALA A N 1
ATOM 2273 C CA . ALA A 1 300 ? -6.016 -19.984 -5.359 1 98.69 300 ALA A CA 1
ATOM 2274 C C . ALA A 1 300 ? -5.484 -19.438 -4.035 1 98.69 300 ALA A C 1
ATOM 2276 O O . ALA A 1 300 ? -5.133 -18.266 -3.938 1 98.69 300 ALA A O 1
ATOM 2277 N N . ALA A 1 301 ? -5.469 -20.344 -2.975 1 98.81 301 ALA A N 1
ATOM 2278 C CA . ALA A 1 301 ? -5.012 -19.859 -1.673 1 98.81 301 ALA A CA 1
ATOM 2279 C C . ALA A 1 301 ? -4.336 -20.984 -0.886 1 98.81 301 ALA A C 1
ATOM 2281 O O . ALA A 1 301 ? -4.82 -22.109 -0.865 1 98.81 301 ALA A O 1
ATOM 2282 N N . LEU A 1 302 ? -3.184 -20.641 -0.422 1 98.88 302 LEU A N 1
ATOM 2283 C CA . LEU A 1 302 ? -2.484 -21.453 0.568 1 98.88 302 LEU A CA 1
ATOM 2284 C C . LEU A 1 302 ? -2.736 -20.922 1.978 1 98.88 302 LEU A C 1
ATOM 2286 O O . LEU A 1 302 ? -2.527 -19.734 2.25 1 98.88 302 LEU A O 1
ATOM 2290 N N . ALA A 1 303 ? -3.293 -21.766 2.869 1 98.88 303 ALA A N 1
ATOM 2291 C CA . ALA A 1 303 ? -3.506 -21.438 4.277 1 98.88 303 ALA A CA 1
ATOM 2292 C C . ALA A 1 303 ? -2.596 -22.266 5.18 1 98.88 303 ALA A C 1
ATOM 2294 O O . ALA A 1 303 ? -2.812 -23.469 5.352 1 98.88 303 ALA A O 1
ATOM 2295 N N . LEU A 1 304 ? -1.59 -21.625 5.742 1 98.88 304 LEU A N 1
ATOM 2296 C CA . LEU A 1 304 ? -0.71 -22.266 6.719 1 98.88 304 LEU A CA 1
ATOM 2297 C C . LEU A 1 304 ? -1.184 -21.969 8.141 1 98.88 304 LEU A C 1
ATOM 2299 O O . LEU A 1 304 ? -0.854 -20.938 8.711 1 98.88 304 LEU A O 1
ATOM 2303 N N . GLU A 1 305 ? -1.837 -22.969 8.703 1 98.81 305 GLU A N 1
ATOM 2304 C CA . GLU A 1 305 ? -2.387 -22.812 10.047 1 98.81 305 GLU A CA 1
ATOM 2305 C C . GLU A 1 305 ? -1.326 -23.078 11.109 1 98.81 305 GLU A C 1
ATOM 2307 O O . GLU A 1 305 ? -0.609 -24.078 11.039 1 98.81 305 GLU A O 1
ATOM 2312 N N . VAL A 1 306 ? -1.224 -22.156 11.992 1 98.81 306 VAL A N 1
ATOM 2313 C CA . VAL A 1 306 ? -0.493 -22.406 13.234 1 98.81 306 VAL A CA 1
ATOM 2314 C C . VAL A 1 306 ? -1.44 -22.984 14.281 1 98.81 306 VAL A C 1
ATOM 2316 O O . VAL A 1 306 ? -2.412 -22.344 14.672 1 98.81 306 VAL A O 1
ATOM 2319 N N . ARG A 1 307 ? -1.136 -24.234 14.734 1 98.31 307 ARG A N 1
ATOM 2320 C CA . ARG A 1 307 ? -2.053 -24.938 15.625 1 98.31 307 ARG A CA 1
ATOM 2321 C C . ARG A 1 307 ? -1.364 -25.328 16.922 1 98.31 307 ARG A C 1
ATOM 2323 O O . ARG A 1 307 ? -0.176 -25.656 16.938 1 98.31 307 ARG A O 1
ATOM 2330 N N . GLN A 1 308 ? -2.146 -25.281 17.969 1 97.75 308 GLN A N 1
ATOM 2331 C CA . GLN A 1 308 ? -1.711 -25.781 19.266 1 97.75 308 GLN A CA 1
ATOM 2332 C C . GLN A 1 308 ? -2.342 -27.141 19.547 1 97.75 308 GLN A C 1
ATOM 2334 O O . GLN A 1 308 ? -3.551 -27.234 19.781 1 97.75 308 GLN A O 1
ATOM 2339 N N . PRO A 1 309 ? -1.506 -28.203 19.609 1 96.38 309 PRO A N 1
ATOM 2340 C CA . PRO A 1 309 ? -2.059 -29.516 19.953 1 96.38 309 PRO A CA 1
ATOM 2341 C C . PRO A 1 309 ? -2.725 -29.531 21.328 1 96.38 309 PRO A C 1
ATOM 2343 O O . PRO A 1 309 ? -2.23 -28.891 22.266 1 96.38 309 PRO A O 1
ATOM 2346 N N . SER A 1 310 ? -3.775 -30.266 21.391 1 93.81 310 SER A N 1
ATOM 2347 C CA . SER A 1 310 ? -4.484 -30.375 22.656 1 93.81 310 SER A CA 1
ATOM 2348 C C . SER A 1 310 ? -3.609 -31.031 23.719 1 93.81 310 SER A C 1
ATOM 2350 O O . SER A 1 310 ? -3.777 -30.766 24.922 1 93.81 310 SER A O 1
ATOM 2352 N N . SER A 1 311 ? -2.76 -31.844 23.281 1 92.94 311 SER A N 1
ATOM 2353 C CA . SER A 1 311 ? -1.865 -32.562 24.188 1 92.94 311 SER A CA 1
ATOM 2354 C C . SER A 1 311 ? -0.764 -31.625 24.703 1 92.94 311 SER A C 1
ATOM 2356 O O . SER A 1 311 ? 0.013 -32.031 25.578 1 92.94 311 SER A O 1
ATOM 2358 N N . GLY A 1 312 ? -0.705 -30.453 24.203 1 92 312 GLY A N 1
ATOM 2359 C CA . GLY A 1 312 ? 0.347 -29.516 24.578 1 92 312 GLY A CA 1
ATOM 2360 C C . GLY A 1 312 ? 1.559 -29.594 23.672 1 92 312 GLY A C 1
ATOM 2361 O O . GLY A 1 312 ? 1.468 -30.078 22.547 1 92 312 GLY A O 1
ATOM 2362 N N . GLY A 1 313 ? 2.646 -28.922 24.078 1 93.75 313 GLY A N 1
ATOM 2363 C CA . GLY A 1 313 ? 3.861 -28.906 23.281 1 93.75 313 GLY A CA 1
ATOM 2364 C C . GLY A 1 313 ? 3.975 -27.688 22.391 1 93.75 313 GLY A C 1
ATOM 2365 O O . GLY A 1 313 ? 3.279 -26.688 22.594 1 93.75 313 GLY A O 1
ATOM 2366 N N . GLU A 1 314 ? 4.93 -27.812 21.422 1 95.75 314 GLU A N 1
ATOM 2367 C CA . GLU A 1 314 ? 5.121 -26.672 20.531 1 95.75 314 GLU A CA 1
ATOM 2368 C C . GLU A 1 314 ? 4.02 -26.594 19.484 1 95.75 314 GLU A C 1
ATOM 2370 O O . GLU A 1 314 ? 3.422 -27.625 19.125 1 95.75 314 GLU A O 1
ATOM 2375 N N . PRO A 1 315 ? 3.766 -25.516 18.953 1 98.06 315 PRO A N 1
ATOM 2376 C CA . PRO A 1 315 ? 2.789 -25.391 17.875 1 98.06 315 PRO A CA 1
ATOM 2377 C C . PRO A 1 315 ? 3.182 -26.188 16.625 1 98.06 315 PRO A C 1
ATOM 2379 O O . PRO A 1 315 ? 4.359 -26.5 16.438 1 98.06 315 PRO A O 1
ATOM 2382 N N . VAL A 1 316 ? 2.182 -26.562 15.898 1 98.19 316 VAL A N 1
ATOM 2383 C CA . VAL A 1 316 ? 2.396 -27.297 14.656 1 98.19 316 VAL A CA 1
ATOM 2384 C C . VAL A 1 316 ? 1.78 -26.516 13.492 1 98.19 316 VAL A C 1
ATOM 2386 O O . VAL A 1 316 ? 0.968 -25.625 13.695 1 98.19 316 VAL A O 1
ATOM 2389 N N . LEU A 1 317 ? 2.258 -26.828 12.297 1 98.5 317 LEU A N 1
ATOM 2390 C CA . LEU A 1 317 ? 1.77 -26.203 11.062 1 98.5 317 LEU A CA 1
ATOM 2391 C C . LEU A 1 317 ? 0.953 -27.203 10.242 1 98.5 317 LEU A C 1
ATOM 2393 O O . LEU A 1 317 ? 1.354 -28.359 10.078 1 98.5 317 LEU A O 1
ATOM 2397 N N . ARG A 1 318 ? -0.176 -26.797 9.875 1 98.38 318 ARG A N 1
ATOM 2398 C CA . ARG A 1 318 ? -0.979 -27.547 8.914 1 98.38 318 ARG A CA 1
ATOM 2399 C C . ARG A 1 318 ? -1.007 -26.844 7.559 1 98.38 318 ARG A C 1
ATOM 2401 O O . ARG A 1 318 ? -1.198 -25.625 7.484 1 98.38 318 ARG A O 1
ATOM 2408 N N . PHE A 1 319 ? -0.783 -27.609 6.508 1 98.25 319 PHE A N 1
ATOM 2409 C CA . PHE A 1 319 ? -0.694 -27.109 5.137 1 98.25 319 PHE A CA 1
ATOM 2410 C C . PHE A 1 319 ? -2 -27.359 4.391 1 98.25 319 PHE A C 1
ATOM 2412 O O . PHE A 1 319 ? -2.297 -28.484 4.004 1 98.25 319 PHE A O 1
ATOM 2419 N N . ASN A 1 320 ? -2.805 -26.281 4.168 1 98.44 320 ASN A N 1
ATOM 2420 C CA . ASN A 1 320 ? -4.062 -26.344 3.434 1 98.44 320 ASN A CA 1
ATOM 2421 C C . ASN A 1 320 ? -4.008 -25.531 2.143 1 98.44 320 ASN A C 1
ATOM 2423 O O . ASN A 1 320 ? -3.52 -24.406 2.137 1 98.44 320 ASN A O 1
ATOM 2427 N N . PHE A 1 321 ? -4.469 -26.156 1.024 1 98.44 321 PHE A N 1
ATOM 2428 C CA . PHE A 1 321 ? -4.434 -25.469 -0.26 1 98.44 321 PHE A CA 1
ATOM 2429 C C . PHE A 1 321 ? -5.746 -25.656 -1.01 1 98.44 321 PHE A C 1
ATOM 2431 O O . PHE A 1 321 ? -6.324 -26.734 -1.009 1 98.44 321 PHE A O 1
ATOM 2438 N N . LYS A 1 322 ? -6.262 -24.531 -1.543 1 98.31 322 LYS A N 1
ATOM 2439 C CA . LYS A 1 322 ? -7.406 -24.484 -2.449 1 98.31 322 LYS A CA 1
ATOM 2440 C C . LYS A 1 322 ? -7.016 -23.891 -3.801 1 98.31 322 LYS A C 1
ATOM 2442 O O . LYS A 1 322 ? -6.547 -22.766 -3.879 1 98.31 322 LYS A O 1
ATOM 2447 N N . ASN A 1 323 ? -7.164 -24.656 -4.832 1 96.94 323 ASN A N 1
ATOM 2448 C CA . ASN A 1 323 ? -6.723 -24.219 -6.152 1 96.94 323 ASN A CA 1
ATOM 2449 C C . ASN A 1 323 ? -7.84 -23.484 -6.902 1 96.94 323 ASN A C 1
ATOM 2451 O O . ASN A 1 323 ? -8.383 -24.016 -7.875 1 96.94 323 ASN A O 1
ATOM 2455 N N . GLY A 1 324 ? -8.109 -22.297 -6.488 1 92.62 324 GLY A N 1
ATOM 2456 C CA . GLY A 1 324 ? -9.062 -21.406 -7.129 1 92.62 324 GLY A CA 1
ATOM 2457 C C . GLY A 1 324 ? -10.492 -21.922 -7.055 1 92.62 324 GLY A C 1
ATOM 2458 O O . GLY A 1 324 ? -10.953 -22.344 -5.992 1 92.62 324 GLY A O 1
ATOM 2459 N N . THR A 1 325 ? -11.156 -21.75 -8.164 1 84.56 325 THR A N 1
ATOM 2460 C CA . THR A 1 325 ? -12.562 -22.141 -8.195 1 84.56 325 THR A CA 1
ATOM 2461 C C . THR A 1 325 ? -12.719 -23.578 -8.68 1 84.56 325 THR A C 1
ATOM 2463 O O . THR A 1 325 ? -13.82 -24.125 -8.641 1 84.56 325 THR A O 1
ATOM 2466 N N . VAL A 1 326 ? -11.633 -24.109 -8.977 1 80.44 326 VAL A N 1
ATOM 2467 C CA . VAL A 1 326 ? -11.656 -25.516 -9.375 1 80.44 326 VAL A CA 1
ATOM 2468 C C . VAL A 1 326 ? -11.969 -26.391 -8.164 1 80.44 326 VAL A C 1
ATOM 2470 O O . VAL A 1 326 ? -12.797 -27.297 -8.242 1 80.44 326 VAL A O 1
ATOM 2473 N N . ASP A 1 327 ? -11.32 -26.047 -7.082 1 85.25 327 ASP A N 1
ATOM 2474 C CA . ASP A 1 327 ? -11.602 -26.75 -5.828 1 85.25 327 ASP A CA 1
ATOM 2475 C C . ASP A 1 327 ? -12.727 -26.062 -5.062 1 85.25 327 ASP A C 1
ATOM 2477 O O . ASP A 1 327 ? -12.742 -24.828 -4.934 1 85.25 327 ASP A O 1
ATOM 2481 N N . GLU A 1 328 ? -13.602 -26.812 -4.535 1 86.81 328 GLU A N 1
ATOM 2482 C CA . GLU A 1 328 ? -14.688 -26.25 -3.732 1 86.81 328 GLU A CA 1
ATOM 2483 C C . GLU A 1 328 ? -14.195 -25.859 -2.342 1 86.81 328 GLU A C 1
ATOM 2485 O O . GLU A 1 328 ? -14.656 -24.859 -1.778 1 86.81 328 GLU A O 1
ATOM 2490 N N . ASP A 1 329 ? -13.227 -26.734 -1.89 1 95.06 329 ASP A N 1
ATOM 2491 C CA . ASP A 1 329 ? -12.773 -26.516 -0.519 1 95.06 329 ASP A CA 1
ATOM 2492 C C . ASP A 1 329 ? -11.258 -26.656 -0.412 1 95.06 329 ASP A C 1
ATOM 2494 O O . ASP A 1 329 ? -10.609 -27.156 -1.334 1 95.06 329 ASP A O 1
ATOM 2498 N N . PHE A 1 330 ? -10.75 -26.172 0.745 1 97.62 330 PHE A N 1
ATOM 2499 C CA . PHE A 1 330 ? -9.352 -26.391 1.071 1 97.62 330 PHE A CA 1
ATOM 2500 C C . PHE A 1 330 ? -9.086 -27.875 1.32 1 97.62 330 PHE A C 1
ATOM 2502 O O . PHE A 1 330 ? -9.922 -28.578 1.901 1 97.62 330 PHE A O 1
ATOM 2509 N N . LYS A 1 331 ? -7.957 -28.312 0.849 1 97 331 LYS A N 1
ATOM 2510 C CA . LYS A 1 331 ? -7.453 -29.656 1.118 1 97 331 LYS A CA 1
ATOM 2511 C C . LYS A 1 331 ? -6.141 -29.609 1.892 1 97 331 LYS A C 1
ATOM 2513 O O . LYS A 1 331 ? -5.293 -28.75 1.638 1 97 331 LYS A O 1
ATOM 2518 N N . THR A 1 332 ? -6.004 -30.547 2.828 1 97.19 332 THR A N 1
ATOM 2519 C CA . THR A 1 332 ? -4.766 -30.656 3.596 1 97.19 332 THR A CA 1
ATOM 2520 C C . THR A 1 332 ? -3.74 -31.5 2.852 1 97.19 332 THR A C 1
ATOM 2522 O O . THR A 1 332 ? -4.074 -32.562 2.334 1 97.19 332 THR A O 1
ATOM 2525 N N . TYR A 1 333 ? -2.531 -31.016 2.803 1 97.5 333 TYR A N 1
ATOM 2526 C CA . TYR A 1 333 ? -1.468 -31.719 2.102 1 97.5 333 TYR A CA 1
ATOM 2527 C C . TYR A 1 333 ? -0.307 -32.031 3.039 1 97.5 333 TYR A C 1
ATOM 2529 O O . TYR A 1 333 ? -0.027 -31.266 3.963 1 97.5 333 TYR A O 1
ATOM 2537 N N . ASN A 1 334 ? 0.329 -33.188 2.762 1 96.94 334 ASN A N 1
ATOM 2538 C CA . ASN A 1 334 ? 1.608 -33.438 3.41 1 96.94 334 ASN A CA 1
ATOM 2539 C C . ASN A 1 334 ? 2.723 -32.594 2.828 1 96.94 334 ASN A C 1
ATOM 2541 O O . ASN A 1 334 ? 2.686 -32.219 1.649 1 96.94 334 ASN A O 1
ATOM 2545 N N . PHE A 1 335 ? 3.658 -32.219 3.709 1 97.25 335 PHE A N 1
ATOM 2546 C CA . PHE A 1 335 ? 4.793 -31.391 3.316 1 97.25 335 PHE A CA 1
ATOM 2547 C C . PHE A 1 335 ? 5.973 -31.609 4.258 1 97.25 335 PHE A C 1
ATOM 2549 O O . PHE A 1 335 ? 5.867 -32.344 5.227 1 97.25 335 PHE A O 1
ATOM 2556 N N . MET A 1 336 ? 7.113 -31.172 3.904 1 97.25 336 MET A N 1
ATOM 2557 C CA . MET A 1 336 ? 8.336 -31.234 4.695 1 97.25 336 MET A CA 1
ATOM 2558 C C . MET A 1 336 ? 8.742 -32.688 4.938 1 97.25 336 MET A C 1
ATOM 2560 O O . MET A 1 336 ? 9.305 -33 5.988 1 97.25 336 MET A O 1
ATOM 2564 N N . GLY A 1 337 ? 8.297 -33.562 4.109 1 93.75 337 GLY A N 1
ATOM 2565 C CA . GLY A 1 337 ? 8.664 -34.969 4.219 1 93.75 337 GLY A CA 1
ATOM 2566 C C . GLY A 1 337 ? 7.895 -35.688 5.305 1 93.75 337 GLY A C 1
ATOM 2567 O O . GLY A 1 337 ? 8.195 -36.844 5.609 1 93.75 337 GLY A O 1
ATOM 2568 N N . GLY A 1 338 ? 6.918 -35.031 5.852 1 90.44 338 GLY A N 1
ATOM 2569 C CA . GLY A 1 338 ? 6.172 -35.656 6.941 1 90.44 338 GLY A CA 1
ATOM 2570 C C . GLY A 1 338 ? 4.746 -36 6.566 1 90.44 338 GLY A C 1
ATOM 2571 O O . GLY A 1 338 ? 4.312 -35.75 5.441 1 90.44 338 GLY A O 1
ATOM 2572 N N . SER A 1 339 ? 4.188 -36.75 7.566 1 91 339 SER A N 1
ATOM 2573 C CA . SER A 1 339 ? 2.764 -37.031 7.449 1 91 339 SER A CA 1
ATOM 2574 C C . SER A 1 339 ? 1.944 -36.25 8.469 1 91 339 SER A C 1
ATOM 2576 O O . SER A 1 339 ? 2.166 -36.375 9.672 1 91 339 SER A O 1
ATOM 2578 N N . GLY A 1 340 ? 1.104 -35.438 7.953 1 92.5 340 GLY A N 1
ATOM 2579 C CA . GLY A 1 340 ? 0.282 -34.625 8.844 1 92.5 340 GLY A CA 1
ATOM 2580 C C . GLY A 1 340 ? 0.91 -33.281 9.195 1 92.5 340 GLY A C 1
ATOM 2581 O O . GLY A 1 340 ? 1.613 -32.688 8.383 1 92.5 340 GLY A O 1
ATOM 2582 N N . ASP A 1 341 ? 0.581 -32.844 10.414 1 96.44 341 ASP A N 1
ATOM 2583 C CA . ASP A 1 341 ? 1.055 -31.531 10.852 1 96.44 341 ASP A CA 1
ATOM 2584 C C . ASP A 1 341 ? 2.551 -31.562 11.156 1 96.44 341 ASP A C 1
ATOM 2586 O O . ASP A 1 341 ? 3.076 -32.594 11.602 1 96.44 341 ASP A O 1
ATOM 2590 N N . VAL A 1 342 ? 3.201 -30.516 10.914 1 97.38 342 VAL A N 1
ATOM 2591 C CA . VAL A 1 342 ? 4.648 -30.406 11.078 1 97.38 342 VAL A CA 1
ATOM 2592 C C . VAL A 1 342 ? 4.969 -29.469 12.234 1 97.38 342 VAL A C 1
ATOM 2594 O O . VAL A 1 342 ? 4.398 -28.375 12.336 1 97.38 342 VAL A O 1
ATOM 2597 N N . PRO A 1 343 ? 5.891 -29.875 13.148 1 97.88 343 PRO A N 1
ATOM 2598 C CA . PRO A 1 343 ? 6.293 -28.953 14.211 1 97.88 343 PRO A CA 1
ATOM 2599 C C . PRO A 1 343 ? 6.777 -27.609 13.664 1 97.88 343 PRO A C 1
ATOM 2601 O O . PRO A 1 343 ? 7.543 -27.562 12.695 1 97.88 343 PRO A O 1
ATOM 2604 N N . LEU A 1 344 ? 6.344 -26.516 14.25 1 98.38 344 LEU A N 1
ATOM 2605 C CA . LEU A 1 344 ? 6.691 -25.172 13.805 1 98.38 344 LEU A CA 1
ATOM 2606 C C . LEU A 1 344 ? 8.203 -24.969 13.797 1 98.38 344 LEU A C 1
ATOM 2608 O O . LEU A 1 344 ? 8.75 -24.375 12.875 1 98.38 344 LEU A O 1
ATOM 2612 N N . SER A 1 345 ? 8.883 -25.516 14.797 1 98.25 345 SER A N 1
ATOM 2613 C CA . SER A 1 345 ? 10.328 -25.359 14.906 1 98.25 345 SER A CA 1
ATOM 2614 C C . SER A 1 345 ? 11.047 -25.969 13.711 1 98.25 345 SER A C 1
ATOM 2616 O O . SER A 1 345 ? 12.078 -25.469 13.266 1 98.25 345 SER A O 1
ATOM 2618 N N . GLN A 1 346 ? 10.523 -27.094 13.195 1 98.12 346 GLN A N 1
ATOM 2619 C CA . GLN A 1 346 ? 11.125 -27.734 12.031 1 98.12 346 GLN A CA 1
ATOM 2620 C C . GLN A 1 346 ? 11.102 -26.797 10.82 1 98.12 346 GLN A C 1
ATOM 2622 O O . GLN A 1 346 ? 12.078 -26.719 10.07 1 98.12 346 GLN A O 1
ATOM 2627 N N . PHE A 1 347 ? 10.008 -26.172 10.617 1 98.56 347 PHE A N 1
ATOM 2628 C CA . PHE A 1 347 ? 9.875 -25.219 9.516 1 98.56 347 PHE A CA 1
ATOM 2629 C C . PHE A 1 347 ? 10.828 -24.047 9.703 1 98.56 347 PHE A C 1
ATOM 2631 O O . PHE A 1 347 ? 11.547 -23.672 8.773 1 98.56 347 PHE A O 1
ATOM 2638 N N . VAL A 1 348 ? 10.805 -23.453 10.883 1 98.62 348 VAL A N 1
ATOM 2639 C CA . VAL A 1 348 ? 11.602 -22.281 11.195 1 98.62 348 VAL A CA 1
ATOM 2640 C C . VAL A 1 348 ? 13.078 -22.594 11.016 1 98.62 348 VAL A C 1
ATOM 2642 O O . VAL A 1 348 ? 13.812 -21.812 10.391 1 98.62 348 VAL A O 1
ATOM 2645 N N . ASP A 1 349 ? 13.516 -23.719 11.5 1 98.44 349 ASP A N 1
ATOM 2646 C CA . ASP A 1 349 ? 14.922 -24.109 11.43 1 98.44 349 ASP A CA 1
ATOM 2647 C C . ASP A 1 349 ? 15.359 -24.328 9.984 1 98.44 349 ASP A C 1
ATOM 2649 O O . ASP A 1 349 ? 16.484 -23.969 9.609 1 98.44 349 ASP A O 1
ATOM 2653 N N . LYS A 1 350 ? 14.5 -24.859 9.234 1 98.25 350 LYS A N 1
ATOM 2654 C CA . LYS A 1 350 ? 14.844 -25.203 7.859 1 98.25 350 LYS A CA 1
ATOM 2655 C C . LYS A 1 350 ? 14.914 -23.953 6.988 1 98.25 350 LYS A C 1
ATOM 2657 O O . LYS A 1 350 ? 15.773 -23.844 6.109 1 98.25 350 LYS A O 1
ATOM 2662 N N . PHE A 1 351 ? 14.031 -22.969 7.227 1 98.75 351 PHE A N 1
ATOM 2663 C CA . PHE A 1 351 ? 13.828 -21.938 6.207 1 98.75 351 PHE A CA 1
ATOM 2664 C C . PHE A 1 351 ? 14.453 -20.625 6.637 1 98.75 351 PHE A C 1
ATOM 2666 O O . PHE A 1 351 ? 14.734 -19.75 5.801 1 98.75 351 PHE A O 1
ATOM 2673 N N . THR A 1 352 ? 14.703 -20.391 7.91 1 98.56 352 THR A N 1
ATOM 2674 C CA . THR A 1 352 ? 15.32 -19.156 8.367 1 98.56 352 THR A CA 1
ATOM 2675 C C . THR A 1 352 ? 16.656 -18.938 7.68 1 98.56 352 THR A C 1
ATOM 2677 O O . THR A 1 352 ? 16.938 -17.828 7.191 1 98.56 352 THR A O 1
ATOM 2680 N N . PRO A 1 353 ? 17.516 -19.969 7.473 1 98.25 353 PRO A N 1
ATOM 2681 C CA . PRO A 1 353 ? 18.859 -19.734 6.91 1 98.25 353 PRO A CA 1
ATOM 2682 C C . PRO A 1 353 ? 18.812 -19.359 5.434 1 98.25 353 PRO A C 1
ATOM 2684 O O . PRO A 1 353 ? 19.781 -18.812 4.906 1 98.25 353 PRO A O 1
ATOM 2687 N N . VAL A 1 354 ? 17.766 -19.688 4.75 1 98.5 354 VAL A N 1
ATOM 2688 C CA . VAL A 1 354 ? 17.75 -19.484 3.307 1 98.5 354 VAL A CA 1
ATOM 2689 C C . VAL A 1 354 ? 16.859 -18.281 2.957 1 98.5 354 VAL A C 1
ATOM 2691 O O . VAL A 1 354 ? 16.766 -17.891 1.791 1 98.5 354 VAL A O 1
ATOM 2694 N N . ALA A 1 355 ? 16.172 -17.703 4.004 1 98.75 355 ALA A N 1
ATOM 2695 C CA . ALA A 1 355 ? 15.328 -16.516 3.795 1 98.75 355 ALA A CA 1
ATOM 2696 C C . ALA A 1 355 ? 16.172 -15.297 3.436 1 98.75 355 ALA A C 1
ATOM 2698 O O . ALA A 1 355 ? 17.281 -15.133 3.947 1 98.75 355 ALA A O 1
ATOM 2699 N N . ILE A 1 356 ? 15.688 -14.539 2.48 1 98.38 356 ILE A N 1
ATOM 2700 C CA . ILE A 1 356 ? 16.328 -13.273 2.127 1 98.38 356 ILE A CA 1
ATOM 2701 C C . ILE A 1 356 ? 15.523 -12.109 2.709 1 98.38 356 ILE A C 1
ATOM 2703 O O . ILE A 1 356 ? 14.445 -11.781 2.219 1 98.38 356 ILE A O 1
ATOM 2707 N N . SER A 1 357 ? 16.078 -11.422 3.691 1 94.56 357 SER A N 1
ATOM 2708 C CA . SER A 1 357 ? 15.273 -10.484 4.469 1 94.56 357 SER A CA 1
ATOM 2709 C C . SER A 1 357 ? 15.734 -9.047 4.258 1 94.56 357 SER A C 1
ATOM 2711 O O . SER A 1 357 ? 15.133 -8.117 4.781 1 94.56 357 SER A O 1
ATOM 2713 N N . ASP A 1 358 ? 16.828 -8.891 3.471 1 94.06 358 ASP A N 1
ATOM 2714 C CA . ASP A 1 358 ? 17.328 -7.523 3.359 1 94.06 358 ASP A CA 1
ATOM 2715 C C . ASP A 1 358 ? 17.828 -7.234 1.941 1 94.06 358 ASP A C 1
ATOM 2717 O O . ASP A 1 358 ? 18.25 -8.148 1.229 1 94.06 358 ASP A O 1
ATOM 2721 N N . THR A 1 359 ? 17.812 -6.035 1.647 1 94.31 359 THR A N 1
ATOM 2722 C CA . THR A 1 359 ? 18.094 -5.559 0.3 1 94.31 359 THR A CA 1
ATOM 2723 C C . THR A 1 359 ? 19.562 -5.82 -0.067 1 94.31 359 THR A C 1
ATOM 2725 O O . THR A 1 359 ? 19.859 -6.164 -1.211 1 94.31 359 THR A O 1
ATOM 2728 N N . THR A 1 360 ? 20.453 -5.676 0.886 1 94.88 360 THR A N 1
ATOM 2729 C CA . THR A 1 360 ? 21.875 -5.867 0.607 1 94.88 360 THR A CA 1
ATOM 2730 C C . THR A 1 360 ? 22.141 -7.301 0.161 1 94.88 360 THR A C 1
ATOM 2732 O O . THR A 1 360 ? 22.828 -7.523 -0.845 1 94.88 360 THR A O 1
ATOM 2735 N N . THR A 1 361 ? 21.609 -8.234 0.929 1 97 361 THR A N 1
ATOM 2736 C CA . THR A 1 361 ? 21.75 -9.648 0.58 1 97 361 THR A CA 1
ATOM 2737 C C . THR A 1 361 ? 21.172 -9.93 -0.798 1 97 361 THR A C 1
ATOM 2739 O O . THR A 1 361 ? 21.781 -10.625 -1.61 1 97 361 THR A O 1
ATOM 2742 N N . TRP A 1 362 ? 20 -9.406 -1.088 1 98.06 362 TRP A N 1
ATOM 2743 C CA . TRP A 1 362 ? 19.344 -9.594 -2.375 1 98.06 362 TRP A CA 1
ATOM 2744 C C . TRP A 1 362 ? 20.172 -9 -3.508 1 98.06 362 TRP A C 1
ATOM 2746 O O . TRP A 1 362 ? 20.344 -9.617 -4.562 1 98.06 362 TRP A O 1
ATOM 2756 N N . CYS A 1 363 ? 20.75 -7.742 -3.307 1 97.56 363 CYS A N 1
ATOM 2757 C CA . CYS A 1 363 ? 21.578 -7.086 -4.309 1 97.56 363 CYS A CA 1
ATOM 2758 C C . CYS A 1 363 ? 22.781 -7.949 -4.672 1 97.56 363 CYS A C 1
ATOM 2760 O O . CYS A 1 363 ? 23.094 -8.117 -5.852 1 97.56 363 CYS A O 1
ATOM 2762 N N . ASN A 1 364 ? 23.391 -8.508 -3.668 1 96.81 364 ASN A N 1
ATOM 2763 C CA . ASN A 1 364 ? 24.562 -9.344 -3.881 1 96.81 364 ASN A CA 1
ATOM 2764 C C . ASN A 1 364 ? 24.219 -10.625 -4.621 1 96.81 364 ASN A C 1
ATOM 2766 O O . ASN A 1 364 ? 24.891 -10.992 -5.586 1 96.81 364 ASN A O 1
ATOM 2770 N N . LEU A 1 365 ? 23.188 -11.25 -4.191 1 97.94 365 LEU A N 1
ATOM 2771 C CA . LEU A 1 365 ? 22.766 -12.516 -4.785 1 97.94 365 LEU A CA 1
ATOM 2772 C C . LEU A 1 365 ? 22.359 -12.32 -6.242 1 97.94 365 LEU A C 1
ATOM 2774 O O . LEU A 1 365 ? 22.641 -13.18 -7.086 1 97.94 365 LEU A O 1
ATOM 2778 N N . CYS A 1 366 ? 21.703 -11.211 -6.555 1 97.88 366 CYS A N 1
ATOM 2779 C CA . CYS A 1 366 ? 21.141 -10.953 -7.875 1 97.88 366 CYS A CA 1
ATOM 2780 C C . CYS A 1 366 ? 22.141 -10.234 -8.766 1 97.88 366 CYS A C 1
ATOM 2782 O O . CYS A 1 366 ? 21.938 -10.125 -9.977 1 97.88 366 CYS A O 1
ATOM 2784 N N . GLY A 1 367 ? 23.203 -9.797 -8.219 1 97.25 367 GLY A N 1
ATOM 2785 C CA . GLY A 1 367 ? 24.172 -9.016 -8.977 1 97.25 367 GLY A CA 1
ATOM 2786 C C . GLY A 1 367 ? 23.609 -7.684 -9.453 1 97.25 367 GLY A C 1
ATOM 2787 O O . GLY A 1 367 ? 23.938 -7.23 -10.555 1 97.25 367 GLY A O 1
ATOM 2788 N N . ASN A 1 368 ? 22.75 -7.117 -8.68 1 96.94 368 ASN A N 1
ATOM 2789 C CA . ASN A 1 368 ? 22.141 -5.836 -9.031 1 96.94 368 ASN A CA 1
ATOM 2790 C C . ASN A 1 368 ? 22.875 -4.672 -8.367 1 96.94 368 ASN A C 1
ATOM 2792 O O . ASN A 1 368 ? 23.094 -4.68 -7.156 1 96.94 368 ASN A O 1
ATOM 2796 N N . THR A 1 369 ? 23.203 -3.703 -9.148 1 95.31 369 THR A N 1
ATOM 2797 C CA . THR A 1 369 ? 23.922 -2.557 -8.617 1 95.31 369 THR A CA 1
ATOM 2798 C C . THR A 1 369 ? 23.219 -1.253 -8.984 1 95.31 369 THR A C 1
ATOM 2800 O O . THR A 1 369 ? 23.797 -0.172 -8.867 1 95.31 369 THR A O 1
ATOM 2803 N N . LYS A 1 370 ? 22.016 -1.317 -9.461 1 92.81 370 LYS A N 1
ATOM 2804 C CA . LYS A 1 370 ? 21.406 -0.129 -10.055 1 92.81 370 LYS A CA 1
ATOM 2805 C C . LYS A 1 370 ? 20.016 0.113 -9.484 1 92.81 370 LYS A C 1
ATOM 2807 O O . LYS A 1 370 ? 19.688 1.239 -9.109 1 92.81 370 LYS A O 1
ATOM 2812 N N . ASP A 1 371 ? 19.281 -0.898 -9.445 1 89.69 371 ASP A N 1
ATOM 2813 C CA . ASP A 1 371 ? 17.844 -0.771 -9.164 1 89.69 371 ASP A CA 1
ATOM 2814 C C . ASP A 1 371 ? 17.531 -1.146 -7.719 1 89.69 371 ASP A C 1
ATOM 2816 O O . ASP A 1 371 ? 18.375 -1.729 -7.027 1 89.69 371 ASP A O 1
ATOM 2820 N N . ARG A 1 372 ? 16.312 -0.765 -7.195 1 91.25 372 ARG A N 1
ATOM 2821 C CA . ARG A 1 372 ? 15.664 -1.302 -6 1 91.25 372 ARG A CA 1
ATOM 2822 C C . ARG A 1 372 ? 16.531 -1.092 -4.766 1 91.25 372 ARG A C 1
ATOM 2824 O O . ARG A 1 372 ? 16.656 -1.989 -3.932 1 91.25 372 ARG A O 1
ATOM 2831 N N . GLY A 1 373 ? 17.188 0.036 -4.719 1 91.56 373 GLY A N 1
ATOM 2832 C CA . GLY A 1 373 ? 18.031 0.354 -3.572 1 91.56 373 GLY A CA 1
ATOM 2833 C C . GLY A 1 373 ? 19.469 -0.054 -3.758 1 91.56 373 GLY A C 1
ATOM 2834 O O . GLY A 1 373 ? 20.359 0.436 -3.053 1 91.56 373 GLY A O 1
ATOM 2835 N N . CYS A 1 374 ? 19.719 -0.933 -4.684 1 95.38 374 CYS A N 1
ATOM 2836 C CA . CYS A 1 374 ? 21.078 -1.423 -4.914 1 95.38 374 CYS A CA 1
ATOM 2837 C C . CYS A 1 374 ? 21.984 -0.304 -5.41 1 95.38 374 CYS A C 1
ATOM 2839 O O . CYS A 1 374 ? 23.188 -0.301 -5.129 1 95.38 374 CYS A O 1
ATOM 2841 N N . GLY A 1 375 ? 21.391 0.614 -6.191 1 94.38 375 GLY A N 1
ATOM 2842 C CA . GLY A 1 375 ? 22.172 1.749 -6.664 1 94.38 375 GLY A CA 1
ATOM 2843 C C . GLY A 1 375 ? 22.75 2.582 -5.539 1 94.38 375 GLY A C 1
ATOM 2844 O O . GLY A 1 375 ? 23.938 2.936 -5.574 1 94.38 375 GLY A O 1
ATOM 2845 N N . ALA A 1 376 ? 21.953 2.898 -4.602 1 93.38 376 ALA A N 1
ATOM 2846 C CA . ALA A 1 376 ? 22.391 3.691 -3.461 1 93.38 376 ALA A CA 1
ATOM 2847 C C . ALA A 1 376 ? 23.438 2.941 -2.648 1 93.38 376 ALA A C 1
ATOM 2849 O O . ALA A 1 376 ? 24.422 3.533 -2.195 1 93.38 376 ALA A O 1
ATOM 2850 N N . ILE A 1 377 ? 23.25 1.652 -2.451 1 94.62 377 ILE A N 1
ATOM 2851 C CA . ILE A 1 377 ? 24.188 0.816 -1.701 1 94.62 377 ILE A CA 1
ATOM 2852 C C . ILE A 1 377 ? 25.531 0.765 -2.422 1 94.62 377 ILE A C 1
ATOM 2854 O O . ILE A 1 377 ? 26.578 0.948 -1.804 1 94.62 377 ILE A O 1
ATOM 2858 N N . ASN A 1 378 ? 25.438 0.528 -3.682 1 94.88 378 ASN A N 1
ATOM 2859 C CA . ASN A 1 378 ? 26.656 0.484 -4.488 1 94.88 378 ASN A CA 1
ATOM 2860 C C . ASN A 1 378 ? 27.391 1.823 -4.473 1 94.88 378 ASN A C 1
ATOM 2862 O O . ASN A 1 378 ? 28.609 1.864 -4.344 1 94.88 378 ASN A O 1
ATOM 2866 N N . ALA A 1 379 ? 26.656 2.9 -4.664 1 94.5 379 ALA A N 1
ATOM 2867 C CA . ALA A 1 379 ? 27.25 4.234 -4.652 1 94.5 379 ALA A CA 1
ATOM 2868 C C . ALA A 1 379 ? 27.922 4.516 -3.314 1 94.5 379 ALA A C 1
ATOM 2870 O O . ALA A 1 379 ? 29 5.129 -3.273 1 94.5 379 ALA A O 1
ATOM 2871 N N . ALA A 1 380 ? 27.328 4.098 -2.303 1 94.38 380 ALA A N 1
ATOM 2872 C CA . ALA A 1 380 ? 27.906 4.293 -0.975 1 94.38 380 ALA A CA 1
ATOM 2873 C C . ALA A 1 380 ? 29.203 3.494 -0.815 1 94.38 380 ALA A C 1
ATOM 2875 O O . ALA A 1 380 ? 30.156 3.973 -0.214 1 94.38 380 ALA A O 1
ATOM 2876 N N . GLN A 1 381 ? 29.156 2.287 -1.249 1 92.94 381 GLN A N 1
ATOM 2877 C CA . GLN A 1 381 ? 30.359 1.452 -1.188 1 92.94 381 GLN A CA 1
ATOM 2878 C C . GLN A 1 381 ? 31.516 2.094 -1.947 1 92.94 381 GLN A C 1
ATOM 2880 O O . GLN A 1 381 ? 32.656 2.121 -1.458 1 92.94 381 GLN A O 1
ATOM 2885 N N . ILE A 1 382 ? 31.234 2.635 -3.09 1 92.56 382 ILE A N 1
ATOM 2886 C CA . ILE A 1 382 ? 32.25 3.299 -3.914 1 92.56 382 ILE A CA 1
ATOM 2887 C C . ILE A 1 382 ? 32.781 4.539 -3.191 1 92.56 382 ILE A C 1
ATOM 2889 O O . ILE A 1 382 ? 33.969 4.77 -3.137 1 92.56 382 ILE A O 1
ATOM 2893 N N . LYS A 1 383 ? 31.875 5.293 -2.695 1 91.88 383 LYS A N 1
ATOM 2894 C CA . LYS A 1 383 ? 32.25 6.492 -1.962 1 91.88 383 LYS A CA 1
ATOM 2895 C C . LYS A 1 383 ? 33.156 6.148 -0.768 1 91.88 383 LYS A C 1
ATOM 2897 O O . LYS A 1 383 ? 34.094 6.867 -0.466 1 91.88 383 LYS A O 1
ATOM 2902 N N . GLY A 1 384 ? 32.781 5.109 -0.075 1 89.56 384 GLY A N 1
ATOM 2903 C CA . GLY A 1 384 ? 33.625 4.648 1.026 1 89.56 384 GLY A CA 1
ATOM 2904 C C . GLY A 1 384 ? 35.031 4.281 0.597 1 89.56 384 GLY A C 1
ATOM 2905 O O . GLY A 1 384 ? 36 4.668 1.245 1 89.56 384 GLY A O 1
ATOM 2906 N N . ALA A 1 385 ? 35.094 3.629 -0.413 1 88.25 385 ALA A N 1
ATOM 2907 C CA . ALA A 1 385 ? 36.406 3.227 -0.941 1 88.25 385 ALA A CA 1
ATOM 2908 C C . ALA A 1 385 ? 37.219 4.445 -1.354 1 88.25 385 ALA A C 1
ATOM 2910 O O . ALA A 1 385 ? 38.438 4.48 -1.141 1 88.25 385 ALA A O 1
ATOM 2911 N N . GLN A 1 386 ? 36.625 5.406 -1.878 1 88.62 386 GLN A N 1
ATOM 2912 C CA . GLN A 1 386 ? 37.281 6.613 -2.354 1 88.62 386 GLN A CA 1
ATOM 2913 C C . GLN A 1 386 ? 37.75 7.488 -1.188 1 88.62 386 GLN A C 1
ATOM 2915 O O . GLN A 1 386 ? 38.719 8.211 -1.297 1 88.62 386 GLN A O 1
ATOM 2920 N N . SER A 1 387 ? 37.031 7.477 -0.202 1 86.69 387 SER A N 1
ATOM 2921 C CA . SER A 1 387 ? 37.344 8.328 0.939 1 86.69 387 SER A CA 1
ATOM 2922 C C . SER A 1 387 ? 38.656 7.902 1.588 1 86.69 387 SER A C 1
ATOM 2924 O O . SER A 1 387 ? 39.344 8.727 2.189 1 86.69 387 SER A O 1
ATOM 2926 N N . VAL A 1 388 ? 39 6.734 1.517 1 78.62 388 VAL A N 1
ATOM 2927 C CA . VAL A 1 388 ? 40.25 6.23 2.08 1 78.62 388 VAL A CA 1
ATOM 2928 C C . VAL A 1 388 ? 41.375 6.418 1.074 1 78.62 388 VAL A C 1
ATOM 2930 O O . VAL A 1 388 ? 42.531 6.715 1.456 1 78.62 388 VAL A O 1
ATOM 2933 N N . SER A 1 389 ? 41.125 6.215 -0.057 1 67 389 SER A N 1
ATOM 2934 C CA . SER A 1 389 ? 42.156 6.375 -1.076 1 67 389 SER A CA 1
ATOM 2935 C C . SER A 1 389 ? 42.625 7.82 -1.157 1 67 389 SER A C 1
ATOM 2937 O O . SER A 1 389 ? 43.812 8.078 -1.412 1 67 389 SER A O 1
ATOM 2939 N N . ARG A 1 390 ? 41.812 8.797 -0.826 1 57 390 ARG A N 1
ATOM 2940 C CA . ARG A 1 390 ? 42.219 10.203 -0.874 1 57 390 ARG A CA 1
ATOM 2941 C C . ARG A 1 390 ? 43.062 10.578 0.353 1 57 390 ARG A C 1
ATOM 2943 O O . ARG A 1 390 ? 43.812 11.547 0.323 1 57 390 ARG A O 1
ATOM 2950 N N . GLY A 1 391 ? 42.812 9.836 1.455 1 52.59 391 GLY A N 1
ATOM 2951 C CA . GLY A 1 391 ? 43.656 10.102 2.611 1 52.59 391 GLY A CA 1
ATOM 2952 C C . GLY A 1 391 ? 45.094 9.664 2.416 1 52.59 391 GLY A C 1
ATOM 2953 O O . GLY A 1 391 ? 45.938 9.953 3.252 1 52.59 391 GLY A O 1
ATOM 2954 N N . PHE A 1 392 ? 45.281 8.695 1.609 1 47.12 392 PHE A N 1
ATOM 2955 C CA . PHE A 1 392 ? 46.688 8.359 1.358 1 47.12 392 PHE A CA 1
ATOM 2956 C C . PHE A 1 392 ? 47.312 9.359 0.393 1 47.12 392 PHE A C 1
ATOM 2958 O O . PHE A 1 392 ? 47.094 9.289 -0.816 1 47.12 392 PHE A O 1
ATOM 2965 N N . ASN A 1 393 ? 47.312 10.617 0.864 1 42.75 393 ASN A N 1
ATOM 2966 C CA . ASN A 1 393 ? 48.219 11.539 0.166 1 42.75 393 ASN A CA 1
ATOM 2967 C C . ASN A 1 393 ? 49.594 10.93 -0.062 1 42.75 393 ASN A C 1
ATOM 2969 O O . ASN A 1 393 ? 50.156 10.328 0.85 1 42.75 393 ASN A O 1
ATOM 2973 N N . PRO A 1 394 ? 49.969 10.68 -1.261 1 44.09 394 PRO A N 1
ATOM 2974 C CA . PRO A 1 394 ? 51.344 10.211 -1.548 1 44.09 394 PRO A CA 1
ATOM 2975 C C . PRO A 1 394 ? 52.375 10.789 -0.587 1 44.09 394 PRO A C 1
ATOM 2977 O O . PRO A 1 394 ? 53.438 10.211 -0.412 1 44.09 394 PRO A O 1
ATOM 2980 N N . ILE A 1 395 ? 52.031 11.852 0.093 1 45.06 395 ILE A N 1
ATOM 2981 C CA . ILE A 1 395 ? 53.031 12.508 0.935 1 45.06 395 ILE A CA 1
ATOM 2982 C C . ILE A 1 395 ? 53.25 11.695 2.209 1 45.06 395 ILE A C 1
ATOM 2984 O O . ILE A 1 395 ? 54.375 11.492 2.641 1 45.06 395 ILE A O 1
ATOM 2988 N N . GLY A 1 396 ? 52.188 11.055 2.688 1 44.19 396 GLY A N 1
ATOM 2989 C CA . GLY A 1 396 ? 52.344 10.281 3.912 1 44.19 396 GLY A CA 1
ATOM 2990 C C . GLY A 1 396 ? 52.969 8.93 3.688 1 44.19 396 GLY A C 1
ATOM 2991 O O . GLY A 1 396 ? 53.781 8.477 4.512 1 44.19 396 GLY A O 1
ATOM 2992 N N . ALA A 1 397 ? 52.531 8.25 2.592 1 45.59 397 ALA A N 1
ATOM 2993 C CA . ALA A 1 397 ? 53.25 7.035 2.195 1 45.59 397 ALA A CA 1
ATOM 2994 C C . ALA A 1 397 ? 54.719 7.32 1.888 1 45.59 397 ALA A C 1
ATOM 2996 O O . ALA A 1 397 ? 55.562 6.48 2.129 1 45.59 397 ALA A O 1
ATOM 2997 N N . GLY A 1 398 ? 54.938 8.539 1.451 1 43.09 398 GLY A N 1
ATOM 2998 C CA . GLY A 1 398 ? 56.281 9.031 1.218 1 43.09 398 GLY A CA 1
ATOM 2999 C C . GLY A 1 398 ? 57.094 9.219 2.496 1 43.09 398 GLY A C 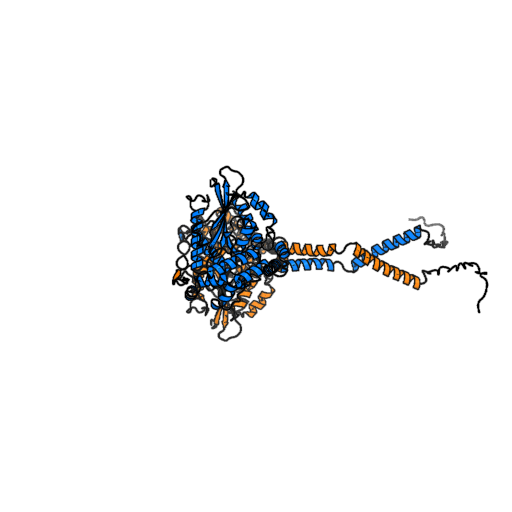1
ATOM 3000 O O . GLY A 1 398 ? 58.281 8.883 2.547 1 43.09 398 GLY A O 1
ATOM 3001 N N . PHE A 1 399 ? 56.344 9.711 3.549 1 48.19 399 PHE A N 1
ATOM 3002 C CA . PHE A 1 399 ? 57.062 9.93 4.809 1 48.19 399 PHE A CA 1
ATOM 3003 C C . PHE A 1 399 ? 57.312 8.609 5.52 1 48.19 399 PHE A C 1
ATOM 3005 O O . PHE A 1 399 ? 58.375 8.43 6.117 1 48.19 399 PHE A O 1
ATOM 3012 N N . LEU A 1 400 ? 56.375 7.656 5.48 1 46.78 400 LEU A N 1
ATOM 3013 C CA . LEU A 1 400 ? 56.594 6.363 6.117 1 46.78 400 LEU A CA 1
ATOM 3014 C C . LEU A 1 400 ? 57.656 5.566 5.375 1 46.78 400 LEU A C 1
ATOM 3016 O O . LEU A 1 400 ? 58.531 4.941 6 1 46.78 400 LEU A O 1
ATOM 3020 N N . GLY A 1 401 ? 57.594 5.633 4.043 1 47.41 401 GLY A N 1
ATOM 3021 C CA . GLY A 1 401 ? 58.625 5.035 3.232 1 47.41 401 GLY A CA 1
ATOM 3022 C C . GLY A 1 401 ? 60 5.648 3.473 1 47.41 401 GLY A C 1
ATOM 3023 O O . GLY A 1 401 ? 61 4.938 3.518 1 47.41 401 GLY A O 1
ATOM 3024 N N . ALA A 1 402 ? 59.969 7.02 3.695 1 53.62 402 ALA A N 1
ATOM 3025 C CA . ALA A 1 402 ? 61.188 7.719 4.016 1 53.62 402 ALA A CA 1
ATOM 3026 C C . ALA A 1 402 ? 61.719 7.324 5.395 1 53.62 402 ALA A C 1
ATOM 3028 O O . ALA A 1 402 ? 62.906 7.148 5.59 1 53.62 402 ALA A O 1
ATOM 3029 N N . GLY A 1 403 ? 60.812 7.152 6.367 1 52.44 403 GLY A N 1
ATOM 3030 C CA . GLY A 1 403 ? 61.188 6.75 7.707 1 52.44 403 GLY A CA 1
ATOM 3031 C C . GLY A 1 403 ? 61.75 5.34 7.77 1 52.44 403 GLY A C 1
ATOM 3032 O O . GLY A 1 403 ? 62.781 5.102 8.391 1 52.44 403 GLY A O 1
ATOM 3033 N N . VAL A 1 404 ? 61.062 4.438 7.098 1 56.5 404 VAL A N 1
ATOM 3034 C CA . VAL A 1 404 ? 61.531 3.057 7.086 1 56.5 404 VAL A CA 1
ATOM 3035 C C . VAL A 1 404 ? 62.875 2.969 6.344 1 56.5 404 VAL A C 1
ATOM 3037 O O . VAL A 1 404 ? 63.781 2.268 6.781 1 56.5 404 VAL A O 1
ATOM 3040 N N . THR A 1 405 ? 63 3.801 5.262 1 54.41 405 THR A N 1
ATOM 3041 C CA . THR A 1 405 ? 64.25 3.836 4.531 1 54.41 405 THR A CA 1
ATOM 3042 C C . THR A 1 405 ? 65.375 4.406 5.402 1 54.41 405 THR A C 1
ATOM 3044 O O . THR A 1 405 ? 66.5 3.902 5.395 1 54.41 405 THR A O 1
ATOM 3047 N N . LEU A 1 406 ? 65 5.426 6.23 1 57.81 406 LEU A N 1
ATOM 3048 C CA . LEU A 1 406 ? 66 6.02 7.121 1 57.81 406 LEU A CA 1
ATOM 3049 C C . LEU A 1 406 ? 66.375 5.043 8.227 1 57.81 406 LEU A C 1
ATOM 3051 O O . LEU A 1 406 ? 67.562 4.938 8.578 1 57.81 406 LEU A O 1
ATOM 3055 N N . VAL A 1 407 ? 65.5 4.328 8.773 1 61.31 407 VAL A N 1
ATOM 3056 C CA . VAL A 1 407 ? 65.812 3.369 9.828 1 61.31 407 VAL A CA 1
ATOM 3057 C C . VAL A 1 407 ? 66.625 2.209 9.258 1 61.31 407 VAL A C 1
ATOM 3059 O O . VAL A 1 407 ? 67.625 1.784 9.844 1 61.31 407 VAL A O 1
ATOM 3062 N N . VAL A 1 408 ? 66.188 1.771 8.023 1 61.84 408 VAL A N 1
ATOM 3063 C CA . VAL A 1 408 ? 66.875 0.687 7.395 1 61.84 408 VAL A CA 1
ATOM 3064 C C . VAL A 1 408 ? 68.312 1.17 7.023 1 61.84 408 VAL A C 1
ATOM 3066 O O . VAL A 1 408 ? 69.312 0.457 7.23 1 61.84 408 VAL A O 1
ATOM 3069 N N . ALA A 1 409 ? 68.375 2.484 6.531 1 62.59 409 ALA A N 1
ATOM 3070 C CA . ALA A 1 409 ? 69.688 3.072 6.23 1 62.59 409 ALA A CA 1
ATOM 3071 C C . ALA A 1 409 ? 70.5 3.223 7.496 1 62.59 409 ALA A C 1
ATOM 3073 O O . ALA A 1 409 ? 71.688 2.92 7.492 1 62.59 409 ALA A O 1
ATOM 3074 N N . ALA A 1 410 ? 69.875 3.635 8.586 1 66.19 410 ALA A N 1
ATOM 3075 C CA . ALA A 1 410 ? 70.562 3.775 9.859 1 66.19 410 ALA A CA 1
ATOM 3076 C C . ALA A 1 410 ? 71 2.416 10.398 1 66.19 410 ALA A C 1
ATOM 3078 O O . ALA A 1 410 ? 72.125 2.27 10.906 1 66.19 410 ALA A O 1
ATOM 3079 N N . MET A 1 411 ? 70.125 1.47 10.242 1 63.94 411 MET A N 1
ATOM 3080 C CA . MET A 1 411 ? 70.438 0.129 10.711 1 63.94 411 MET A CA 1
ATOM 3081 C C . MET A 1 411 ? 71.562 -0.473 9.852 1 63.94 411 MET A C 1
ATOM 3083 O O . MET A 1 411 ? 72.5 -1.134 10.375 1 63.94 411 MET A O 1
ATOM 3087 N N . MET A 1 412 ? 71.5 -0.159 8.516 1 62.78 412 MET A N 1
ATOM 3088 C CA . MET A 1 412 ? 72.562 -0.629 7.625 1 62.78 412 MET A CA 1
ATOM 3089 C C . MET A 1 412 ? 73.875 0.071 7.934 1 62.78 412 MET A C 1
ATOM 3091 O O . MET A 1 412 ? 74.938 -0.56 7.934 1 62.78 412 MET A O 1
ATOM 3095 N N . LEU A 1 413 ? 73.75 1.39 8.25 1 65.31 413 LEU A N 1
ATOM 3096 C CA . LEU A 1 413 ? 74.938 2.127 8.633 1 65.31 413 LEU A CA 1
ATOM 3097 C C . LEU A 1 413 ? 75.5 1.639 9.977 1 65.31 413 LEU A C 1
ATOM 3099 O O . LEU A 1 413 ? 76.688 1.51 10.164 1 65.31 413 LEU A O 1
ATOM 3103 N N . GLY A 1 414 ? 74.625 1.361 10.906 1 65.19 414 GLY A N 1
ATOM 3104 C CA . GLY A 1 414 ? 75 0.774 12.172 1 65.19 414 GLY A CA 1
ATOM 3105 C C . GLY A 1 414 ? 75.688 -0.586 12.016 1 65.19 414 GLY A C 1
ATOM 3106 O O . GLY A 1 414 ? 76.688 -0.867 12.648 1 65.19 414 GLY A O 1
ATOM 3107 N N . LEU A 1 415 ? 75 -1.368 11.133 1 65.06 415 LEU A N 1
ATOM 3108 C CA . LEU A 1 415 ? 75.562 -2.686 10.875 1 65.06 415 LEU A CA 1
ATOM 3109 C C . LEU A 1 415 ? 76.938 -2.568 10.195 1 65.06 415 LEU A C 1
ATOM 3111 O O . LEU A 1 415 ? 77.875 -3.299 10.531 1 65.06 415 LEU A O 1
ATOM 3115 N N . LEU A 1 416 ? 77.062 -1.607 9.242 1 62.78 416 LEU A N 1
ATOM 3116 C CA . LEU A 1 416 ? 78.375 -1.392 8.594 1 62.78 416 LEU A CA 1
ATOM 3117 C C . LEU A 1 416 ? 79.375 -0.823 9.57 1 62.78 416 LEU A C 1
ATOM 3119 O O . LEU A 1 416 ? 80.562 -1.181 9.523 1 62.78 416 LEU A O 1
ATOM 3123 N N . ALA A 1 417 ? 78.938 0.028 10.508 1 63.22 417 ALA A N 1
ATOM 3124 C CA . ALA A 1 417 ? 79.812 0.519 11.562 1 63.22 417 ALA A CA 1
ATOM 3125 C C . ALA A 1 417 ? 80.188 -0.604 12.523 1 63.22 417 ALA A C 1
ATOM 3127 O O . ALA A 1 417 ? 81.375 -0.714 12.922 1 63.22 417 ALA A O 1
ATOM 3128 N N . PHE A 1 418 ? 79.25 -1.359 12.883 1 65.69 418 PHE A N 1
ATOM 3129 C CA . PHE A 1 418 ? 79.5 -2.488 13.773 1 65.69 418 PHE A CA 1
ATOM 3130 C C . PHE A 1 418 ? 80.438 -3.494 13.109 1 65.69 418 PHE A C 1
ATOM 3132 O O . PHE A 1 418 ? 81.312 -4.055 13.766 1 65.69 418 PHE A O 1
ATOM 3139 N N . LEU A 1 419 ? 80.25 -3.627 11.742 1 63.31 419 LEU A N 1
ATOM 3140 C CA . LEU A 1 419 ? 81.062 -4.566 11.023 1 63.31 419 LEU A CA 1
ATOM 3141 C C . LEU A 1 419 ? 82.375 -3.902 10.602 1 63.31 419 LEU A C 1
ATOM 3143 O O . LEU A 1 419 ? 83.25 -4.523 9.938 1 63.31 419 LEU A O 1
ATOM 3147 N N . GLY A 1 420 ? 82.812 -2.76 11.18 1 59.56 420 GLY A N 1
ATOM 3148 C CA . GLY A 1 420 ? 84.125 -2.119 11.094 1 59.56 420 GLY A CA 1
ATOM 3149 C C . GLY A 1 420 ? 84.375 -1.407 9.773 1 59.56 420 GLY A C 1
ATOM 3150 O O . GLY A 1 420 ? 85.5 -1.05 9.445 1 59.56 420 GLY A O 1
ATOM 3151 N N . LEU A 1 421 ? 83.5 -1.457 8.984 1 56.59 421 LEU A N 1
ATOM 3152 C CA . LEU A 1 421 ? 83.75 -1.013 7.613 1 56.59 421 LEU A CA 1
ATOM 3153 C C . LEU A 1 421 ? 83.5 0.486 7.477 1 56.59 421 LEU A C 1
ATOM 3155 O O . LEU A 1 421 ? 83.75 1.076 6.438 1 56.59 421 LEU A O 1
ATOM 3159 N N . LEU A 1 422 ? 82.875 1.201 8.266 1 51.97 422 LEU A N 1
ATOM 3160 C CA . LEU A 1 422 ? 82.688 2.65 8.258 1 51.97 422 LEU A CA 1
ATOM 3161 C C . LEU A 1 422 ? 83.25 3.266 9.539 1 51.97 422 LEU A C 1
ATOM 3163 O O . LEU A 1 422 ? 82.938 2.805 10.641 1 51.97 422 LEU A O 1
ATOM 3167 N N . ALA A 1 423 ? 84.562 3.799 9.578 1 49.22 423 ALA A N 1
ATOM 3168 C CA . ALA A 1 423 ? 85.25 4.449 10.695 1 49.22 423 ALA A CA 1
ATOM 3169 C C . ALA A 1 423 ? 84.812 5.91 10.82 1 49.22 423 ALA A C 1
ATOM 3171 O O . ALA A 1 423 ? 84.875 6.66 9.836 1 49.22 423 ALA A O 1
ATOM 3172 N N . PHE A 1 424 ? 83.938 6.238 11.578 1 43.22 424 PHE A N 1
ATOM 3173 C CA . PHE A 1 424 ? 83.625 7.641 11.805 1 43.22 424 PHE A CA 1
ATOM 3174 C C . PHE A 1 424 ? 84.75 8.367 12.469 1 43.22 424 PHE A C 1
ATOM 3176 O O . PHE A 1 424 ? 85.312 7.891 13.477 1 43.22 424 PHE A O 1
ATOM 3183 N N . GLY A 1 425 ? 85.75 9.047 11.766 1 38.38 425 GLY A N 1
ATOM 3184 C CA . GLY A 1 425 ? 86.875 9.797 12.25 1 38.38 425 GLY A CA 1
ATOM 3185 C C . GLY A 1 425 ? 86.5 10.875 13.242 1 38.38 425 GLY A C 1
ATOM 3186 O O . GLY A 1 425 ? 85.5 11.531 13.094 1 38.38 425 GLY A O 1
ATOM 3187 N N . LYS A 1 426 ? 86.938 10.711 14.461 1 40.16 426 LYS A N 1
ATOM 3188 C CA . LYS A 1 426 ? 86.812 11.656 15.562 1 40.16 426 LYS A CA 1
ATOM 3189 C C . LYS A 1 426 ? 87.375 13.031 15.164 1 40.16 426 LYS A C 1
ATOM 3191 O O . LYS A 1 426 ? 88.5 13.164 14.758 1 40.16 426 LYS A O 1
ATOM 3196 N N . GLY A 1 427 ? 86.75 13.945 14.594 1 31.61 427 GLY A N 1
ATOM 3197 C CA . GLY A 1 427 ? 87.188 15.297 14.336 1 31.61 427 GLY A CA 1
ATOM 3198 C C . GLY A 1 427 ? 87.938 15.914 15.508 1 31.61 427 GLY A C 1
ATOM 3199 O O . GLY A 1 427 ? 87.562 15.719 16.656 1 31.61 427 GLY A O 1
ATOM 3200 N N . ASN A 1 428 ? 89.25 16.141 15.43 1 29.28 428 ASN A N 1
ATOM 3201 C CA . ASN A 1 428 ? 90.25 16.781 16.297 1 29.28 428 ASN A CA 1
ATOM 3202 C C . ASN A 1 428 ? 89.812 18.203 16.688 1 29.28 428 ASN A C 1
ATOM 3204 O O . ASN A 1 428 ? 89.75 19.094 15.844 1 29.28 428 ASN A O 1
ATOM 3208 N N . LYS A 1 429 ? 88.875 18.328 17.531 1 28.33 429 LYS A N 1
ATOM 3209 C CA . LYS A 1 429 ? 88.562 19.656 18.031 1 28.33 429 LYS A CA 1
ATOM 3210 C C . LYS A 1 429 ? 89.75 20.312 18.688 1 28.33 429 LYS A C 1
ATOM 3212 O O . LYS A 1 429 ? 90.312 19.781 19.641 1 28.33 429 LYS A O 1
ATOM 3217 N N . ASN A 1 430 ? 90.688 21.141 17.969 1 23.64 430 ASN A N 1
ATOM 3218 C CA . ASN A 1 430 ? 91.75 22.047 18.391 1 23.64 430 ASN A CA 1
ATOM 3219 C C . ASN A 1 430 ? 91.25 22.984 19.5 1 23.64 430 ASN A C 1
ATOM 3221 O O . ASN A 1 430 ? 90.188 23.625 19.391 1 23.64 430 ASN A O 1
ATOM 3225 N N . ARG A 1 431 ? 91.812 22.812 20.719 1 25.92 431 ARG A N 1
ATOM 3226 C CA . ARG A 1 431 ? 91.75 23.469 22.016 1 25.92 431 ARG A CA 1
ATOM 3227 C C . ARG A 1 431 ? 92.188 24.922 21.938 1 25.92 431 ARG A C 1
ATOM 3229 O O . ARG A 1 431 ? 93.375 25.188 21.906 1 25.92 431 ARG A O 1
ATOM 3236 N N . HIS A 1 432 ? 91.875 25.812 21.062 1 22.31 432 HIS A N 1
ATOM 3237 C CA . HIS A 1 432 ? 92.5 27.125 21.234 1 22.31 432 HIS A CA 1
ATOM 3238 C C . HIS A 1 432 ? 92.188 27.672 22.625 1 22.31 432 HIS A C 1
ATOM 3240 O O . HIS A 1 432 ? 91.062 27.766 23.047 1 22.31 432 HIS A O 1
ATOM 3246 N N . ASP A 1 433 ? 93.188 27.484 23.516 1 22.84 433 ASP A N 1
ATOM 3247 C CA . ASP A 1 433 ? 93.312 27.922 24.906 1 22.84 433 ASP A CA 1
ATOM 3248 C C . ASP A 1 433 ? 93.25 29.438 25.016 1 22.84 433 ASP A C 1
ATOM 3250 O O . ASP A 1 433 ? 94.188 30.141 24.625 1 22.84 433 ASP A O 1
ATOM 3254 N N . ARG A 1 434 ? 92.375 30.125 24.422 1 19.66 434 ARG A N 1
ATOM 3255 C CA . ARG A 1 434 ? 92.438 31.562 24.688 1 19.66 434 ARG A CA 1
ATOM 3256 C C . ARG A 1 434 ? 92.625 31.828 26.172 1 19.66 434 ARG A C 1
ATOM 3258 O O . ARG A 1 434 ? 91.875 31.297 26.984 1 19.66 434 ARG A O 1
ATOM 3265 N N . ALA A 1 435 ? 93.75 32.469 26.547 1 23.39 435 ALA A N 1
ATOM 3266 C CA . ALA A 1 435 ? 94.438 33.062 27.688 1 23.39 435 ALA A CA 1
ATOM 3267 C C . ALA A 1 435 ? 93.562 34.094 28.406 1 23.39 435 ALA A C 1
ATOM 3269 O O . ALA A 1 435 ? 94 34.75 29.328 1 23.39 435 ALA A O 1
ATOM 3270 N N . SER A 1 436 ? 92.25 34.094 28.328 1 19.53 436 SER A N 1
ATOM 3271 C CA . SER A 1 436 ? 91.75 35.375 28.812 1 19.53 436 SER A CA 1
ATOM 3272 C C . SER A 1 436 ? 92.25 35.688 30.219 1 19.53 436 SER A C 1
ATOM 3274 O O . SER A 1 436 ? 92.312 34.781 31.062 1 19.53 436 SER A O 1
ATOM 3276 N N . SER A 1 437 ? 92.938 36.875 30.422 1 21.89 437 SER A N 1
ATOM 3277 C CA . SER A 1 437 ? 93.562 37.75 31.359 1 21.89 437 SER A CA 1
ATOM 3278 C C . SER A 1 437 ? 92.75 37.906 32.656 1 21.89 437 SER A C 1
ATOM 3280 O O . SER A 1 437 ? 91.562 38.094 32.594 1 21.89 437 SER A O 1
ATOM 3282 N N . ASP A 1 438 ? 93.375 37.625 33.875 1 21.47 438 ASP A N 1
ATOM 3283 C CA . ASP A 1 438 ? 93.125 37.438 35.312 1 21.47 438 ASP A CA 1
ATOM 3284 C C . ASP A 1 438 ? 92.875 38.781 36 1 21.47 438 ASP A C 1
ATOM 3286 O O . ASP A 1 438 ? 92.938 38.875 37.219 1 21.47 438 ASP A O 1
ATOM 3290 N N . ARG A 1 439 ? 92.375 39.844 35.375 1 21.28 439 ARG A N 1
ATOM 3291 C CA . ARG A 1 439 ? 92.562 41.094 36.062 1 21.28 439 ARG A CA 1
ATOM 3292 C C . ARG A 1 439 ? 92.25 40.969 37.562 1 21.28 439 ARG A C 1
ATOM 3294 O O . ARG A 1 439 ? 91.312 40.281 37.938 1 21.28 439 ARG A O 1
ATOM 3301 N N . GLU A 1 440 ? 93.062 41.5 38.5 1 20.12 440 GLU A N 1
ATOM 3302 C CA . GLU A 1 440 ? 93.562 41.656 39.875 1 20.12 440 GLU A CA 1
ATOM 3303 C C . GLU A 1 440 ? 92.438 42.094 40.812 1 20.12 440 GLU A C 1
ATOM 3305 O O . GLU A 1 440 ? 92.188 41.469 41.812 1 20.12 440 GLU A O 1
ATOM 3310 N N . SER A 1 441 ? 92.625 43.344 41.531 1 20.73 441 SER A N 1
ATOM 3311 C CA . SER A 1 441 ? 92.875 43.812 42.875 1 20.73 441 SER A CA 1
ATOM 3312 C C . SER A 1 441 ? 91.562 44.156 43.625 1 20.73 441 SER A C 1
ATOM 3314 O O . SER A 1 441 ? 91.375 43.656 44.719 1 20.73 441 SER A O 1
ATOM 3316 N N . THR A 1 442 ? 91.438 45.5 44.062 1 21.19 442 THR A N 1
ATOM 3317 C CA . THR A 1 442 ? 91.375 46.281 45.281 1 21.19 442 THR A CA 1
ATOM 3318 C C . THR A 1 442 ? 89.938 46.438 45.781 1 21.19 442 THR A C 1
ATOM 3320 O O . THR A 1 442 ? 89.625 46.156 46.938 1 21.19 442 THR A O 1
ATOM 3323 N N . GLU A 1 443 ? 89.375 47.625 45.594 1 21.16 443 GLU A N 1
ATOM 3324 C CA . GLU A 1 443 ? 89.062 48.688 46.531 1 21.16 443 GLU A CA 1
ATOM 3325 C C . GLU A 1 443 ? 87.688 48.531 47.125 1 21.16 443 GLU A C 1
ATOM 3327 O O . GLU A 1 443 ? 87.5 48.656 48.344 1 21.16 443 GLU A O 1
ATOM 3332 N N . LYS A 1 444 ? 86.562 49.062 46.5 1 23.19 444 LYS A N 1
ATOM 3333 C CA . LYS A 1 444 ? 85.688 50.031 47.156 1 23.19 444 LYS A CA 1
ATOM 3334 C C . LYS A 1 444 ? 84.625 49.312 48 1 23.19 444 LYS A C 1
ATOM 3336 O O . LYS A 1 444 ? 83.938 48.406 47.531 1 23.19 444 LYS A O 1
ATOM 3341 N N . HIS A 1 445 ? 84.688 49.375 49.312 1 24.08 445 HIS A N 1
ATOM 3342 C CA . HIS A 1 445 ? 84.125 48.688 50.469 1 24.08 445 HIS A CA 1
ATOM 3343 C C . HIS A 1 445 ? 82.625 48.594 50.375 1 24.08 445 HIS A C 1
ATOM 3345 O O . HIS A 1 445 ? 82 47.844 51.125 1 24.08 445 HIS A O 1
ATOM 3351 N N . SER A 1 446 ? 82 49.719 49.719 1 22.02 446 SER A N 1
ATOM 3352 C CA . SER A 1 446 ? 81.062 50.594 50.406 1 22.02 446 SER A CA 1
ATOM 3353 C C . SER A 1 446 ? 79.688 49.875 50.531 1 22.02 446 SER A C 1
ATOM 3355 O O . SER A 1 446 ? 78.875 50.219 51.375 1 22.02 446 SER A O 1
ATOM 3357 N N . VAL A 1 447 ? 79.125 49.219 49.594 1 20.98 447 VAL A N 1
ATOM 3358 C CA . VAL A 1 447 ? 77.75 49.625 49.938 1 20.98 447 VAL A CA 1
ATOM 3359 C C . VAL A 1 447 ? 77.375 48.969 51.25 1 20.98 447 VAL A C 1
ATOM 3361 O O . VAL A 1 447 ? 77.625 47.781 51.469 1 20.98 447 VAL A O 1
ATOM 3364 N N . MET B 1 1 ? -10.977 38.281 -13.633 1 32.53 1 MET B N 1
ATOM 3365 C CA . MET B 1 1 ? -11.75 37.406 -14.492 1 32.53 1 MET B CA 1
ATOM 3366 C C . MET B 1 1 ? -11.195 35.969 -14.453 1 32.53 1 MET B C 1
ATOM 3368 O O . MET B 1 1 ? -9.977 35.781 -14.477 1 32.53 1 MET B O 1
ATOM 3372 N N . ALA B 1 2 ? -11.805 35.125 -13.727 1 41.91 2 ALA B N 1
ATOM 3373 C CA . ALA B 1 2 ? -11.266 33.75 -13.773 1 41.91 2 ALA B CA 1
ATOM 3374 C C . ALA B 1 2 ? -10.789 33.406 -15.18 1 41.91 2 ALA B C 1
ATOM 3376 O O . ALA B 1 2 ? -11.57 33.438 -16.141 1 41.91 2 ALA B O 1
ATOM 3377 N N . SER B 1 3 ? -9.539 33.688 -15.523 1 57.25 3 SER B N 1
ATOM 3378 C CA . SER B 1 3 ? -8.984 33.469 -16.859 1 57.25 3 SER B CA 1
ATOM 3379 C C . SER B 1 3 ? -9.445 32.156 -17.438 1 57.25 3 SER B C 1
ATOM 3381 O O . SER B 1 3 ? -9.547 31.141 -16.719 1 57.25 3 SER B O 1
ATOM 3383 N N . ASP B 1 4 ? -10.125 32.125 -18.531 1 83.06 4 ASP B N 1
ATOM 3384 C CA . ASP B 1 4 ? -10.602 31.016 -19.328 1 83.06 4 ASP B CA 1
ATOM 3385 C C . ASP B 1 4 ? -9.5 29.969 -19.516 1 83.06 4 ASP B C 1
ATOM 3387 O O . ASP B 1 4 ? -8.398 30.281 -19.953 1 83.06 4 ASP B O 1
ATOM 3391 N N . SER B 1 5 ? -9.461 29 -18.703 1 92.69 5 SER B N 1
ATOM 3392 C CA . SER B 1 5 ? -8.492 27.906 -18.812 1 92.69 5 SER B CA 1
ATOM 3393 C C . SER B 1 5 ? -9.164 26.547 -18.672 1 92.69 5 SER B C 1
ATOM 3395 O O . SER B 1 5 ? -10.281 26.469 -18.156 1 92.69 5 SER B O 1
ATOM 3397 N N . GLN B 1 6 ? -8.547 25.688 -19.266 1 95.88 6 GLN B N 1
ATOM 3398 C CA . GLN B 1 6 ? -9 24.312 -19.172 1 95.88 6 GLN B CA 1
ATOM 3399 C C . GLN B 1 6 ? -8.141 23.516 -18.188 1 95.88 6 GLN B C 1
ATOM 3401 O O . GLN B 1 6 ? -6.918 23.656 -18.172 1 95.88 6 GLN B O 1
ATOM 3406 N N . VAL B 1 7 ? -8.797 22.734 -17.359 1 98.31 7 VAL B N 1
ATOM 3407 C CA . VAL B 1 7 ? -8.047 21.906 -16.422 1 98.31 7 VAL B CA 1
ATOM 3408 C C . VAL B 1 7 ? -7.512 20.672 -17.141 1 98.31 7 VAL B C 1
ATOM 3410 O O . VAL B 1 7 ? -8.281 19.906 -17.719 1 98.31 7 VAL B O 1
ATOM 3413 N N . LEU B 1 8 ? -6.18 20.5 -17.109 1 98.44 8 LEU B N 1
ATOM 3414 C CA . LEU B 1 8 ? -5.535 19.328 -17.688 1 98.44 8 LEU B CA 1
ATOM 3415 C C . LEU B 1 8 ? -5.562 18.156 -16.703 1 98.44 8 LEU B C 1
ATOM 3417 O O . LEU B 1 8 ? -5.629 17 -17.109 1 98.44 8 LEU B O 1
ATOM 3421 N N . GLY B 1 9 ? -5.441 18.422 -15.5 1 98.81 9 GLY B N 1
ATOM 3422 C CA . GLY B 1 9 ? -5.402 17.5 -14.383 1 98.81 9 GLY B CA 1
ATOM 3423 C C . GLY B 1 9 ? -5.172 18.188 -13.047 1 98.81 9 GLY B C 1
ATOM 3424 O O . GLY B 1 9 ? -5.105 19.406 -12.977 1 98.81 9 GLY B O 1
ATOM 3425 N N . VAL B 1 10 ? -5.086 17.37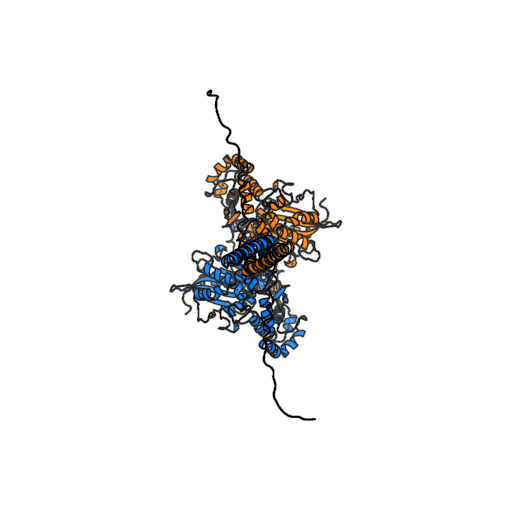5 -12 1 98.88 10 VAL B N 1
ATOM 3426 C CA . VAL B 1 10 ? -5.02 17.984 -10.664 1 98.88 10 VAL B CA 1
ATOM 3427 C C . VAL B 1 10 ? -4.207 17.078 -9.734 1 98.88 10 VAL B C 1
ATOM 3429 O O . VAL B 1 10 ? -4.281 15.852 -9.828 1 98.88 10 VAL B O 1
ATOM 3432 N N . VAL B 1 11 ? -3.359 17.641 -8.914 1 98.94 11 VAL B N 1
ATOM 3433 C CA . VAL B 1 11 ? -2.734 16.984 -7.781 1 98.94 11 VAL B CA 1
ATOM 3434 C C . VAL B 1 11 ? -3.514 17.297 -6.504 1 98.94 11 VAL B C 1
ATOM 3436 O O . VAL B 1 11 ? -3.633 18.453 -6.113 1 98.94 11 VAL B O 1
ATOM 3439 N N . ILE B 1 12 ? -4.039 16.266 -5.906 1 98.94 12 ILE B N 1
ATOM 3440 C CA . ILE B 1 12 ? -4.848 16.406 -4.703 1 98.94 12 ILE B CA 1
ATOM 3441 C C . ILE B 1 12 ? -4.066 15.898 -3.494 1 98.94 12 ILE B C 1
ATOM 3443 O O . ILE B 1 12 ? -3.539 14.781 -3.512 1 98.94 12 ILE B O 1
ATOM 3447 N N . ILE B 1 13 ? -3.979 16.672 -2.482 1 98.94 13 ILE B N 1
ATOM 3448 C CA . ILE B 1 13 ? -3.461 16.281 -1.172 1 98.94 13 ILE B CA 1
ATOM 3449 C C . ILE B 1 13 ? -4.566 16.406 -0.126 1 98.94 13 ILE B C 1
ATOM 3451 O O . ILE B 1 13 ? -5.152 17.484 0.043 1 98.94 13 ILE B O 1
ATOM 3455 N N . ALA B 1 14 ? -4.875 15.359 0.518 1 98.81 14 ALA B N 1
ATOM 3456 C CA . ALA B 1 14 ? -5.977 15.391 1.474 1 98.81 14 ALA B CA 1
ATOM 3457 C C . ALA B 1 14 ? -5.543 14.836 2.83 1 98.81 14 ALA B C 1
ATOM 3459 O O . ALA B 1 14 ? -4.809 13.852 2.898 1 98.81 14 ALA B O 1
ATOM 3460 N N . ARG B 1 15 ? -5.977 15.5 3.893 1 98.56 15 ARG B N 1
ATOM 3461 C CA . ARG B 1 15 ? -5.82 14.945 5.234 1 98.56 15 ARG B CA 1
ATOM 3462 C C . ARG B 1 15 ? -6.852 13.852 5.5 1 98.56 15 ARG B C 1
ATOM 3464 O O . ARG B 1 15 ? -7.973 13.914 4.992 1 98.56 15 ARG B O 1
ATOM 3471 N N . HIS B 1 16 ? -6.527 12.953 6.285 1 97.94 16 HIS B N 1
ATOM 3472 C CA . HIS B 1 16 ? -7.426 11.867 6.668 1 97.94 16 HIS B CA 1
ATOM 3473 C C . HIS B 1 16 ? -8.633 12.398 7.434 1 97.94 16 HIS B C 1
ATOM 3475 O O . HIS B 1 16 ? -8.633 13.547 7.879 1 97.94 16 HIS B O 1
ATOM 3481 N N . GLY B 1 17 ? -9.68 11.531 7.555 1 97.56 17 GLY B N 1
ATOM 3482 C CA . GLY B 1 17 ? -10.891 11.859 8.289 1 97.56 17 GLY B CA 1
ATOM 3483 C C . GLY B 1 17 ? -10.758 11.641 9.789 1 97.56 17 GLY B C 1
ATOM 3484 O O . GLY B 1 17 ? -9.656 11.398 10.289 1 97.56 17 GLY B O 1
ATOM 3485 N N . ASP B 1 18 ? -11.875 11.703 10.414 1 97 18 ASP B N 1
ATOM 3486 C CA . ASP B 1 18 ? -11.969 11.578 11.859 1 97 18 ASP B CA 1
ATOM 3487 C C . ASP B 1 18 ? -11.398 10.242 12.336 1 97 18 ASP B C 1
ATOM 3489 O O . ASP B 1 18 ? -11.516 9.227 11.648 1 97 18 ASP B O 1
ATOM 3493 N N . ARG B 1 19 ? -10.805 10.289 13.484 1 95.31 19 ARG B N 1
ATOM 3494 C CA . ARG B 1 19 ? -10.219 9.094 14.086 1 95.31 19 ARG B CA 1
ATOM 3495 C C . ARG B 1 19 ? -10.445 9.07 15.594 1 95.31 19 ARG B C 1
ATOM 3497 O O . ARG B 1 19 ? -10.828 10.086 16.188 1 95.31 19 ARG B O 1
ATOM 3504 N N . GLU B 1 20 ? -10.336 7.914 16.156 1 88.31 20 GLU B N 1
ATOM 3505 C CA . GLU B 1 20 ? -10.328 7.754 17.609 1 88.31 20 GLU B CA 1
ATOM 3506 C C . GLU B 1 20 ? -8.922 7.453 18.125 1 88.31 20 GLU B C 1
ATOM 3508 O O . GLU B 1 20 ? -8.07 6.98 17.375 1 88.31 20 GLU B O 1
ATOM 3513 N N . GLY B 1 21 ? -8.773 7.77 19.391 1 78.5 21 GLY B N 1
ATOM 3514 C CA . GLY B 1 21 ? -7.465 7.562 20 1 78.5 21 GLY B CA 1
ATOM 3515 C C . GLY B 1 21 ? -6.414 8.531 19.5 1 78.5 21 GLY B C 1
ATOM 3516 O O . GLY B 1 21 ? -6.688 9.727 19.359 1 78.5 21 GLY B O 1
ATOM 3517 N N . PHE B 1 22 ? -5.242 8.18 19.406 1 67.75 22 PHE B N 1
ATOM 3518 C CA . PHE B 1 22 ? -4.066 8.828 18.844 1 67.75 22 PHE B CA 1
ATOM 3519 C C . PHE B 1 22 ? -3.152 9.359 19.938 1 67.75 22 PHE B C 1
ATOM 3521 O O . PHE B 1 22 ? -3.541 10.242 20.703 1 67.75 22 PHE B O 1
ATOM 3528 N N . TYR B 1 23 ? -2.037 8.758 20.062 1 70.69 23 TYR B N 1
ATOM 3529 C CA . TYR B 1 23 ? -0.957 9.227 20.922 1 70.69 23 TYR B CA 1
ATOM 3530 C C . TYR B 1 23 ? 0.279 9.586 20.109 1 70.69 23 TYR B C 1
ATOM 3532 O O . TYR B 1 23 ? 0.666 8.844 19.203 1 70.69 23 TYR B O 1
ATOM 3540 N N . GLN B 1 24 ? 0.662 10.852 20.141 1 70.12 24 GLN B N 1
ATOM 3541 C CA . GLN B 1 24 ? 1.822 11.328 19.406 1 70.12 24 GLN B CA 1
ATOM 3542 C C . GLN B 1 24 ? 2.939 11.766 20.344 1 70.12 24 GLN B C 1
ATOM 3544 O O . GLN B 1 24 ? 2.701 12.523 21.281 1 70.12 24 GLN B O 1
ATOM 3549 N N . ASN B 1 25 ? 4.219 11.297 20.062 1 63.69 25 ASN B N 1
ATOM 3550 C CA . ASN B 1 25 ? 5.387 11.812 20.766 1 63.69 25 ASN B CA 1
ATOM 3551 C C . ASN B 1 25 ? 5.637 13.281 20.453 1 63.69 25 ASN B C 1
ATOM 3553 O O . ASN B 1 25 ? 5.734 13.664 19.281 1 63.69 25 ASN B O 1
ATOM 3557 N N . PRO B 1 26 ? 5.754 14.125 21.438 1 71.06 26 PRO B N 1
ATOM 3558 C CA . PRO B 1 26 ? 5.863 15.562 21.172 1 71.06 26 PRO B CA 1
ATOM 3559 C C . PRO B 1 26 ? 7.207 15.953 20.562 1 71.06 26 PRO B C 1
ATOM 3561 O O . PRO B 1 26 ? 7.344 17.047 20 1 71.06 26 PRO B O 1
ATOM 3564 N N . SER B 1 27 ? 8.203 15.07 20.625 1 65.5 27 SER B N 1
ATOM 3565 C CA . SER B 1 27 ? 9.539 15.414 20.141 1 65.5 27 SER B CA 1
ATOM 3566 C C . SER B 1 27 ? 9.836 14.781 18.797 1 65.5 27 SER B C 1
ATOM 3568 O O . SER B 1 27 ? 10.406 15.43 17.906 1 65.5 27 SER B O 1
ATOM 3570 N N . THR B 1 28 ? 9.289 13.547 18.641 1 66.94 28 THR B N 1
ATOM 3571 C CA . THR B 1 28 ? 9.664 12.82 17.438 1 66.94 28 THR B CA 1
ATOM 3572 C C . THR B 1 28 ? 8.492 12.75 16.453 1 66.94 28 THR B C 1
ATOM 3574 O O . THR B 1 28 ? 8.664 12.383 15.289 1 66.94 28 THR B O 1
ATOM 3577 N N . TYR B 1 29 ? 7.281 13.039 17.031 1 72 29 TYR B N 1
ATOM 3578 C CA . TYR B 1 29 ? 6.039 13.039 16.281 1 72 29 TYR B CA 1
ATOM 3579 C C . TYR B 1 29 ? 5.703 11.633 15.781 1 72 29 TYR B C 1
ATOM 3581 O O . TYR B 1 29 ? 4.969 11.469 14.805 1 72 29 TYR B O 1
ATOM 3589 N N . ALA B 1 30 ? 6.227 10.672 16.406 1 61.56 30 ALA B N 1
ATOM 3590 C CA . ALA B 1 30 ? 5.797 9.289 16.203 1 61.56 30 ALA B CA 1
ATOM 3591 C C . ALA B 1 30 ? 4.402 9.055 16.781 1 61.56 30 ALA B C 1
ATOM 3593 O O . ALA B 1 30 ? 4.102 9.492 17.891 1 61.56 30 ALA B O 1
ATOM 3594 N N . ALA B 1 31 ? 3.438 8.43 15.945 1 65.12 31 ALA B N 1
ATOM 3595 C CA . ALA B 1 31 ? 2.039 8.266 16.328 1 65.12 31 ALA B CA 1
ATOM 3596 C C . ALA B 1 31 ? 1.712 6.793 16.578 1 65.12 31 ALA B C 1
ATOM 3598 O O . ALA B 1 31 ? 2.367 5.906 16.031 1 65.12 31 ALA B O 1
ATOM 3599 N N . SER B 1 32 ? 0.641 6.539 17.547 1 69.38 32 SER B N 1
ATOM 3600 C CA . SER B 1 32 ? 0.203 5.172 17.797 1 69.38 32 SER B CA 1
ATOM 3601 C C . SER B 1 32 ? -1.248 5.133 18.266 1 69.38 32 SER B C 1
ATOM 3603 O O . SER B 1 32 ? -1.83 6.172 18.594 1 69.38 32 SER B O 1
ATOM 3605 N N . ALA B 1 33 ? -1.86 3.975 18.188 1 71 33 ALA B N 1
ATOM 3606 C CA . ALA B 1 33 ? -3.107 3.598 18.859 1 71 33 ALA B CA 1
ATOM 3607 C C . ALA B 1 33 ? -4.277 4.426 18.328 1 71 33 ALA B C 1
ATOM 3609 O O . ALA B 1 33 ? -5.027 5.016 19.109 1 71 33 ALA B O 1
ATOM 3610 N N . THR B 1 34 ? -4.43 4.438 16.984 1 87.31 34 THR B N 1
ATOM 3611 C CA . THR B 1 34 ? -5.516 5.203 16.375 1 87.31 34 THR B CA 1
ATOM 3612 C C . THR B 1 34 ? -6.188 4.398 15.266 1 87.31 34 THR B C 1
ATOM 3614 O O . THR B 1 34 ? -5.582 3.492 14.695 1 87.31 34 THR B O 1
ATOM 3617 N N . SER B 1 35 ? -7.496 4.605 15.141 1 90.62 35 SER B N 1
ATOM 3618 C CA . SER B 1 35 ? -8.289 4.004 14.07 1 90.62 35 SER B CA 1
ATOM 3619 C C . SER B 1 35 ? -9.289 5.004 13.492 1 90.62 35 SER B C 1
ATOM 3621 O O . SER B 1 35 ? -9.812 5.852 14.219 1 90.62 35 SER B O 1
ATOM 3623 N N . ILE B 1 36 ? -9.484 4.891 12.234 1 95.81 36 ILE B N 1
ATOM 3624 C CA . ILE B 1 36 ? -10.5 5.73 11.609 1 95.81 36 ILE B CA 1
ATOM 3625 C C . ILE B 1 36 ? -11.867 5.422 12.211 1 95.81 36 ILE B C 1
ATOM 3627 O O . ILE B 1 36 ? -12.133 4.289 12.625 1 95.81 36 ILE B O 1
ATOM 3631 N N . THR B 1 37 ? -12.742 6.418 12.289 1 96.25 37 THR B N 1
ATOM 3632 C CA . THR B 1 37 ? -14.125 6.207 12.719 1 96.25 37 THR B CA 1
ATOM 3633 C C . THR B 1 37 ? -15.062 6.164 11.516 1 96.25 37 THR B C 1
ATOM 3635 O O . THR B 1 37 ? -14.68 6.551 10.406 1 96.25 37 THR B O 1
ATOM 3638 N N . ALA B 1 38 ? -16.297 5.734 11.789 1 97.81 38 ALA B N 1
ATOM 3639 C CA . ALA B 1 38 ? -17.312 5.793 10.734 1 97.81 38 ALA B CA 1
ATOM 3640 C C . ALA B 1 38 ? -17.5 7.223 10.242 1 97.81 38 ALA B C 1
ATOM 3642 O O . ALA B 1 38 ? -17.734 7.449 9.055 1 97.81 38 ALA B O 1
ATOM 3643 N N . LEU B 1 39 ? -17.406 8.195 11.164 1 98 39 LEU B N 1
ATOM 3644 C CA . LEU B 1 39 ? -17.5 9.594 10.766 1 98 39 LEU B CA 1
ATOM 3645 C C . LEU B 1 39 ? -16.375 9.953 9.789 1 98 39 LEU B C 1
ATOM 3647 O O . LEU B 1 39 ? -16.609 10.641 8.797 1 98 39 LEU B O 1
ATOM 3651 N N . GLY B 1 40 ? -15.148 9.484 10.133 1 98 40 GLY B N 1
ATOM 3652 C CA . GLY B 1 40 ? -14.031 9.727 9.242 1 98 40 GLY B CA 1
ATOM 3653 C C . GLY B 1 40 ? -14.25 9.164 7.848 1 98 40 GLY B C 1
ATOM 3654 O O . GLY B 1 40 ? -13.93 9.812 6.852 1 98 40 GLY B O 1
ATOM 3655 N N . ASN B 1 41 ? -14.805 7.973 7.754 1 98.5 41 ASN B N 1
ATOM 3656 C CA . ASN B 1 41 ? -15.125 7.371 6.465 1 98.5 41 ASN B CA 1
ATOM 3657 C C . ASN B 1 41 ? -16.125 8.219 5.684 1 98.5 41 ASN B C 1
ATOM 3659 O O . ASN B 1 41 ? -15.953 8.43 4.48 1 98.5 41 ASN B O 1
ATOM 3663 N N . VAL B 1 42 ? -17.094 8.688 6.375 1 98.38 42 VAL B N 1
ATOM 3664 C CA . VAL B 1 42 ? -18.141 9.469 5.73 1 98.38 42 VAL B CA 1
ATOM 3665 C C . VAL B 1 42 ? -17.562 10.797 5.238 1 98.38 42 VAL B C 1
ATOM 3667 O O . VAL B 1 42 ? -17.875 11.242 4.133 1 98.38 42 VAL B O 1
ATOM 3670 N N . GLN B 1 43 ? -16.766 11.422 6.09 1 98.38 43 GLN B N 1
ATOM 3671 C CA . GLN B 1 43 ? -16.125 12.68 5.703 1 98.38 43 GLN B CA 1
ATOM 3672 C C . GLN B 1 43 ? -15.336 12.523 4.406 1 98.38 43 GLN B C 1
ATOM 3674 O O . GLN B 1 43 ? -15.422 13.367 3.514 1 98.38 43 GLN B O 1
ATOM 3679 N N . GLU B 1 44 ? -14.609 11.453 4.336 1 98.62 44 GLU B N 1
ATOM 3680 C CA . GLU B 1 44 ? -13.758 11.219 3.17 1 98.62 44 GLU B CA 1
ATOM 3681 C C . GLU B 1 44 ? -14.594 10.844 1.947 1 98.62 44 GLU B C 1
ATOM 3683 O O . GLU B 1 44 ? -14.273 11.234 0.824 1 98.62 44 GLU B O 1
ATOM 3688 N N . LEU B 1 45 ? -15.648 10.055 2.145 1 98.5 45 LEU B N 1
ATOM 3689 C CA . LEU B 1 45 ? -16.562 9.773 1.049 1 98.5 45 LEU B CA 1
ATOM 3690 C C . LEU B 1 45 ? -17.141 11.062 0.466 1 98.5 45 LEU B C 1
ATOM 3692 O O . LEU B 1 45 ? -17.188 11.219 -0.755 1 98.5 45 LEU B O 1
ATOM 3696 N N . GLN B 1 46 ? -17.547 11.961 1.335 1 98.19 46 GLN B N 1
ATOM 3697 C CA . GLN B 1 46 ? -18.125 13.227 0.912 1 98.19 46 GLN B CA 1
ATOM 3698 C C . GLN B 1 46 ? -17.109 14.086 0.166 1 98.19 46 GLN B C 1
ATOM 3700 O O . GLN B 1 46 ? -17.453 14.758 -0.807 1 98.19 46 GLN B O 1
ATOM 3705 N N . LEU B 1 47 ? -15.906 14.039 0.67 1 98.56 47 LEU B N 1
ATOM 3706 C CA . LEU B 1 47 ? -14.852 14.742 -0.051 1 98.56 47 LEU B CA 1
ATOM 3707 C C . LEU B 1 47 ? -14.672 14.164 -1.45 1 98.56 47 LEU B C 1
ATOM 3709 O O . LEU B 1 47 ? -14.508 14.914 -2.418 1 98.56 47 LEU B O 1
ATOM 3713 N N . GLY B 1 48 ? -14.68 12.82 -1.585 1 98.44 48 GLY B N 1
ATOM 3714 C CA . GLY B 1 48 ? -14.609 12.18 -2.891 1 98.44 48 GLY B CA 1
ATOM 3715 C C . GLY B 1 48 ? -15.742 12.594 -3.812 1 98.44 48 GLY B C 1
ATOM 3716 O O . GLY B 1 48 ? -15.523 12.867 -4.992 1 98.44 48 GLY B O 1
ATOM 3717 N N . GLN B 1 49 ? -16.922 12.672 -3.256 1 97.94 49 GLN B N 1
ATOM 3718 C CA . GLN B 1 49 ? -18.094 13.094 -4.023 1 97.94 49 GLN B CA 1
ATOM 3719 C C . GLN B 1 49 ? -17.938 14.539 -4.508 1 97.94 49 GLN B C 1
ATOM 3721 O O . GLN B 1 49 ? -18.312 14.859 -5.637 1 97.94 49 GLN B O 1
ATOM 3726 N N . LYS B 1 50 ? -17.422 15.352 -3.623 1 98.12 50 LYS B N 1
ATOM 3727 C CA . LYS B 1 50 ? -17.188 16.734 -3.992 1 98.12 50 LYS B CA 1
ATOM 3728 C C . LYS B 1 50 ? -16.188 16.844 -5.141 1 98.12 50 LYS B C 1
ATOM 3730 O O . LYS B 1 50 ? -16.406 17.562 -6.109 1 98.12 50 LYS B O 1
ATOM 3735 N N . LEU B 1 51 ? -15.102 16.109 -5.074 1 98.56 51 LEU B N 1
ATOM 3736 C CA . LEU B 1 51 ? -14.094 16.109 -6.125 1 98.56 51 LEU B CA 1
ATOM 3737 C C . LEU B 1 51 ? -14.68 15.602 -7.438 1 98.56 51 LEU B C 1
ATOM 3739 O O . LEU B 1 51 ? -14.359 16.125 -8.508 1 98.56 51 LEU B O 1
ATOM 3743 N N . ARG B 1 52 ? -15.508 14.586 -7.367 1 98.31 52 ARG B N 1
ATOM 3744 C CA . ARG B 1 52 ? -16.188 14.078 -8.555 1 98.31 52 ARG B CA 1
ATOM 3745 C C . ARG B 1 52 ? -17.047 15.164 -9.203 1 98.31 52 ARG B C 1
ATOM 3747 O O . ARG B 1 52 ? -17.047 15.312 -10.43 1 98.31 52 ARG B O 1
ATOM 3754 N N . SER B 1 53 ? -17.766 15.922 -8.398 1 98 53 SER B N 1
ATOM 3755 C CA . SER B 1 53 ? -18.641 16.969 -8.898 1 98 53 SER B CA 1
ATOM 3756 C C . SER B 1 53 ? -17.844 18.094 -9.562 1 98 53 SER B C 1
ATOM 3758 O O . SER B 1 53 ? -18.328 18.75 -10.492 1 98 53 SER B O 1
ATOM 3760 N N . ILE B 1 54 ? -16.641 18.297 -9.141 1 98.25 54 ILE B N 1
ATOM 3761 C CA . ILE B 1 54 ? -15.812 19.375 -9.641 1 98.25 54 ILE B CA 1
ATOM 3762 C C . ILE B 1 54 ? -15.094 18.938 -10.914 1 98.25 54 ILE B C 1
ATOM 3764 O O . ILE B 1 54 ? -15.133 19.625 -11.93 1 98.25 54 ILE B O 1
ATOM 3768 N N . TYR B 1 55 ? -14.516 17.766 -10.906 1 98.44 55 TYR B N 1
ATOM 3769 C CA . TYR B 1 55 ? -13.586 17.391 -11.969 1 98.44 55 TYR B CA 1
ATOM 3770 C C . TYR B 1 55 ? -14.227 16.406 -12.938 1 98.44 55 TYR B C 1
ATOM 3772 O O . TYR B 1 55 ? -13.727 16.188 -14.039 1 98.44 55 TYR B O 1
ATOM 3780 N N . GLY B 1 56 ? -15.32 15.758 -12.492 1 97.38 56 GLY B N 1
ATOM 3781 C CA . GLY B 1 56 ? -15.945 14.727 -13.305 1 97.38 56 GLY B CA 1
ATOM 3782 C C . GLY B 1 56 ? -17.219 15.195 -13.984 1 97.38 56 GLY B C 1
ATOM 3783 O O . GLY B 1 56 ? -17.75 14.5 -14.852 1 97.38 56 GLY B O 1
ATOM 3784 N N . ASN B 1 57 ? -17.688 16.312 -13.609 1 96.12 57 ASN B N 1
ATOM 3785 C CA . ASN B 1 57 ? -18.938 16.844 -14.133 1 96.12 57 ASN B CA 1
ATOM 3786 C C . ASN B 1 57 ? -18.688 17.875 -15.242 1 96.12 57 ASN B C 1
ATOM 3788 O O . ASN B 1 57 ? -18.078 18.906 -15.016 1 96.12 57 ASN B O 1
ATOM 3792 N N . SER B 1 58 ? -19.312 17.641 -16.375 1 94.69 58 SER B N 1
ATOM 3793 C CA . SER B 1 58 ? -19.062 18.453 -17.562 1 94.69 58 SER B CA 1
ATOM 3794 C C . SER B 1 58 ? -19.594 19.875 -17.391 1 94.69 58 SER B C 1
ATOM 3796 O O . SER B 1 58 ? -19.203 20.781 -18.125 1 94.69 58 SER B O 1
ATOM 3798 N N . SER B 1 59 ? -20.438 20.109 -16.453 1 96.06 59 SER B N 1
ATOM 3799 C CA . SER B 1 59 ? -20.969 21.453 -16.219 1 96.06 59 SER B CA 1
ATOM 3800 C C . SER B 1 59 ? -20.078 22.25 -15.281 1 96.06 59 SER B C 1
ATOM 3802 O O . SER B 1 59 ? -20.266 23.453 -15.117 1 96.06 59 SER B O 1
ATOM 3804 N N . SER B 1 60 ? -19.125 21.578 -14.664 1 96.5 60 SER B N 1
ATOM 3805 C CA . SER B 1 60 ? -18.188 22.266 -13.773 1 96.5 60 SER B CA 1
ATOM 3806 C C . SER B 1 60 ? -17.172 23.078 -14.57 1 96.5 60 SER B C 1
ATOM 3808 O O . SER B 1 60 ? -16.672 22.625 -15.602 1 96.5 60 SER B O 1
ATOM 3810 N N . PRO B 1 61 ? -16.891 24.312 -14.102 1 95.38 61 PRO B N 1
ATOM 3811 C CA . PRO B 1 61 ? -15.828 25.078 -14.758 1 95.38 61 PRO B CA 1
ATOM 3812 C C . PRO B 1 61 ? -14.461 24.422 -14.625 1 95.38 61 PRO B C 1
ATOM 3814 O O . PRO B 1 61 ? -13.516 24.812 -15.32 1 95.38 61 PRO B O 1
ATOM 3817 N N . SER B 1 62 ? -14.344 23.406 -13.773 1 97.38 62 SER B N 1
ATOM 3818 C CA . SER B 1 62 ? -13.07 22.734 -13.57 1 97.38 62 SER B CA 1
ATOM 3819 C C . SER B 1 62 ? -13.117 21.297 -14.078 1 97.38 62 SER B C 1
ATOM 3821 O O . SER B 1 62 ? -12.289 20.469 -13.703 1 97.38 62 SER B O 1
ATOM 3823 N N . PHE B 1 63 ? -14.023 21.062 -14.977 1 97.5 63 PHE B N 1
ATOM 3824 C CA . PHE B 1 63 ? -14.172 19.75 -15.578 1 97.5 63 PHE B CA 1
ATOM 3825 C C . PHE B 1 63 ? -12.891 19.328 -16.297 1 97.5 63 PHE B C 1
ATOM 3827 O O . PHE B 1 63 ? -12.312 20.125 -17.047 1 97.5 63 PHE B O 1
ATOM 3834 N N . ILE B 1 64 ? -12.453 18.078 -16.016 1 98.25 64 ILE B N 1
ATOM 3835 C CA . ILE B 1 64 ? -11.305 17.531 -16.734 1 98.25 64 ILE B CA 1
ATOM 3836 C C . ILE B 1 64 ? -11.797 16.719 -17.922 1 98.25 64 ILE B C 1
ATOM 3838 O O . ILE B 1 64 ? -12.289 15.594 -17.766 1 98.25 64 ILE B O 1
ATOM 3842 N N . ARG B 1 65 ? -11.562 17.203 -19.078 1 95.56 65 ARG B N 1
ATOM 3843 C CA . ARG B 1 65 ? -11.977 16.516 -20.297 1 95.56 65 ARG B CA 1
ATOM 3844 C C . ARG B 1 65 ? -11.25 15.18 -20.438 1 95.56 65 ARG B C 1
ATOM 3846 O O . ARG B 1 65 ? -10.047 15.094 -20.203 1 95.56 65 ARG B O 1
ATOM 3853 N N . GLY B 1 66 ? -11.992 14.133 -20.75 1 95.69 66 GLY B N 1
ATOM 3854 C CA . GLY B 1 66 ? -11.406 12.82 -20.984 1 95.69 66 GLY B CA 1
ATOM 3855 C C . GLY B 1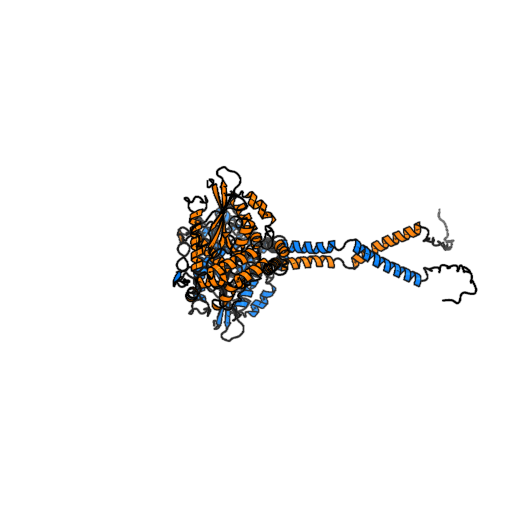 66 ? -11.289 12 -19.719 1 95.69 66 GLY B C 1
ATOM 3856 O O . GLY B 1 66 ? -10.953 10.812 -19.766 1 95.69 66 GLY B O 1
ATOM 3857 N N . PHE B 1 67 ? -11.531 12.594 -18.562 1 96.88 67 PHE B N 1
ATOM 3858 C CA . PHE B 1 67 ? -11.516 11.844 -17.312 1 96.88 67 PHE B CA 1
ATOM 3859 C C . PHE B 1 67 ? -12.75 10.961 -17.188 1 96.88 67 PHE B C 1
ATOM 3861 O O . PHE B 1 67 ? -13.875 11.453 -17.203 1 96.88 67 PHE B O 1
ATOM 3868 N N . ASN B 1 68 ? -12.555 9.641 -17.156 1 93.5 68 ASN B N 1
ATOM 3869 C CA . ASN B 1 68 ? -13.656 8.688 -17.016 1 93.5 68 ASN B CA 1
ATOM 3870 C C . ASN B 1 68 ? -14.102 8.555 -15.562 1 93.5 68 ASN B C 1
ATOM 3872 O O . ASN B 1 68 ? -13.43 7.902 -14.758 1 93.5 68 ASN B O 1
ATOM 3876 N N . THR B 1 69 ? -15.234 9.039 -15.219 1 89.44 69 THR B N 1
ATOM 3877 C CA . THR B 1 69 ? -15.672 8.938 -13.828 1 89.44 69 THR B CA 1
ATOM 3878 C C . THR B 1 69 ? -16.672 7.801 -13.664 1 89.44 69 THR B C 1
ATOM 3880 O O . THR B 1 69 ? -17.125 7.523 -12.547 1 89.44 69 THR B O 1
ATOM 3883 N N . THR B 1 70 ? -16.969 7.148 -14.773 1 93.88 70 THR B N 1
ATOM 3884 C CA . THR B 1 70 ? -17.922 6.047 -14.664 1 93.88 70 THR B CA 1
ATOM 3885 C C . THR B 1 70 ? -17.219 4.758 -14.258 1 93.88 70 THR B C 1
ATOM 3887 O O . THR B 1 70 ? -17.641 4.082 -13.32 1 93.88 70 THR B O 1
ATOM 3890 N N . ILE B 1 71 ? -16.219 4.398 -15.031 1 95.25 71 ILE B N 1
ATOM 3891 C CA . ILE B 1 71 ? -15.414 3.229 -14.719 1 95.25 71 ILE B CA 1
ATOM 3892 C C . ILE B 1 71 ? -13.969 3.654 -14.469 1 95.25 71 ILE B C 1
ATOM 3894 O O . ILE B 1 71 ? -13.359 4.32 -15.312 1 95.25 71 ILE B O 1
ATOM 3898 N N . PHE B 1 72 ? -13.461 3.279 -13.414 1 95.81 72 PHE B N 1
ATOM 3899 C CA . PHE B 1 72 ? -12.094 3.619 -13.031 1 95.81 72 PHE B CA 1
ATOM 3900 C C . PHE B 1 72 ? -11.102 3.133 -14.078 1 95.81 72 PHE B C 1
ATOM 3902 O O . PHE B 1 72 ? -11.117 1.963 -14.469 1 95.81 72 PHE B O 1
ATOM 3909 N N . ASP B 1 73 ? -10.336 4.027 -14.539 1 92.56 73 ASP B N 1
ATOM 3910 C CA . ASP B 1 73 ? -9.203 3.768 -15.422 1 92.56 73 ASP B CA 1
ATOM 3911 C C . ASP B 1 73 ? -7.879 3.992 -14.703 1 92.56 73 ASP B C 1
ATOM 3913 O O . ASP B 1 73 ? -7.52 5.129 -14.391 1 92.56 73 ASP B O 1
ATOM 3917 N N . GLN B 1 74 ? -7.156 2.963 -14.523 1 90.88 74 GLN B N 1
ATOM 3918 C CA . GLN B 1 74 ? -5.945 3.006 -13.711 1 90.88 74 GLN B CA 1
ATOM 3919 C C . GLN B 1 74 ? -4.898 3.924 -14.336 1 90.88 74 GLN B C 1
ATOM 3921 O O . GLN B 1 74 ? -4 4.41 -13.641 1 90.88 74 GLN B O 1
ATOM 3926 N N . ALA B 1 75 ? -4.945 4.152 -15.594 1 92.5 75 ALA B N 1
ATOM 3927 C CA . ALA B 1 75 ? -3.971 5.008 -16.266 1 92.5 75 ALA B CA 1
ATOM 3928 C C . ALA B 1 75 ? -4.223 6.48 -15.953 1 92.5 75 ALA B C 1
ATOM 3930 O O . ALA B 1 75 ? -3.344 7.324 -16.141 1 92.5 75 ALA B O 1
ATOM 3931 N N . GLN B 1 76 ? -5.414 6.832 -15.438 1 97.06 76 GLN B N 1
ATOM 3932 C CA . GLN B 1 76 ? -5.797 8.234 -15.305 1 97.06 76 GLN B CA 1
ATOM 3933 C C . GLN B 1 76 ? -5.648 8.711 -13.867 1 97.06 76 GLN B C 1
ATOM 3935 O O . GLN B 1 76 ? -5.734 9.914 -13.594 1 97.06 76 GLN B O 1
ATOM 3940 N N . LEU B 1 77 ? -5.398 7.797 -12.938 1 97.44 77 LEU B N 1
ATOM 3941 C CA . LEU B 1 77 ? -5.363 8.195 -11.531 1 97.44 77 LEU B CA 1
ATOM 3942 C C . LEU B 1 77 ? -4.32 7.395 -10.766 1 97.44 77 LEU B C 1
ATOM 3944 O O . LEU B 1 77 ? -4.281 6.168 -10.859 1 97.44 77 LEU B O 1
ATOM 3948 N N . GLN B 1 78 ? -3.508 8.086 -10.086 1 97.5 78 GLN B N 1
ATOM 3949 C CA . GLN B 1 78 ? -2.551 7.512 -9.141 1 97.5 78 GLN B CA 1
ATOM 3950 C C . GLN B 1 78 ? -2.873 7.918 -7.711 1 97.5 78 GLN B C 1
ATOM 3952 O O . GLN B 1 78 ? -2.994 9.109 -7.41 1 97.5 78 GLN B O 1
ATOM 3957 N N . ALA B 1 79 ? -3.064 6.949 -6.855 1 98.19 79 ALA B N 1
ATOM 3958 C CA . ALA B 1 79 ? -3.371 7.219 -5.453 1 98.19 79 ALA B CA 1
ATOM 3959 C C . ALA B 1 79 ? -2.283 6.668 -4.539 1 98.19 79 ALA B C 1
ATOM 3961 O O . ALA B 1 79 ? -1.846 5.527 -4.703 1 98.19 79 ALA B O 1
ATOM 3962 N N . ARG B 1 80 ? -1.83 7.496 -3.607 1 98 80 ARG B N 1
ATOM 3963 C CA . ARG B 1 80 ? -0.861 7.117 -2.582 1 98 80 ARG B CA 1
ATOM 3964 C C . ARG B 1 80 ? -1.325 7.562 -1.2 1 98 80 ARG B C 1
ATOM 3966 O O . ARG B 1 80 ? -1.951 8.617 -1.059 1 98 80 ARG B O 1
ATOM 3973 N N . ALA B 1 81 ? -1.008 6.773 -0.22 1 98.56 81 ALA B N 1
ATOM 3974 C CA . ALA B 1 81 ? -1.411 7.105 1.145 1 98.56 81 ALA B CA 1
ATOM 3975 C C . ALA B 1 81 ? -0.268 6.871 2.127 1 98.56 81 ALA B C 1
ATOM 3977 O O . ALA B 1 81 ? 0.433 5.859 2.043 1 98.56 81 ALA B O 1
ATOM 3978 N N . ASP B 1 82 ? -0.106 7.844 3.006 1 97.62 82 ASP B N 1
ATOM 3979 C CA . ASP B 1 82 ? 0.853 7.703 4.098 1 97.62 82 ASP B CA 1
ATOM 3980 C C . ASP B 1 82 ? 0.507 6.508 4.984 1 97.62 82 ASP B C 1
ATOM 3982 O O . ASP B 1 82 ? -0.594 6.434 5.531 1 97.62 82 ASP B O 1
ATOM 3986 N N . ALA B 1 83 ? 1.453 5.598 5.148 1 95.69 83 ALA B N 1
ATOM 3987 C CA . ALA B 1 83 ? 1.179 4.383 5.91 1 95.69 83 ALA B CA 1
ATOM 3988 C C . ALA B 1 83 ? 1.936 4.383 7.238 1 95.69 83 ALA B C 1
ATOM 3990 O O . ALA B 1 83 ? 2.039 3.35 7.902 1 95.69 83 ALA B O 1
ATOM 3991 N N . GLY B 1 84 ? 2.51 5.48 7.629 1 90.69 84 GLY B N 1
ATOM 3992 C CA . GLY B 1 84 ? 3.188 5.613 8.914 1 90.69 84 GLY B CA 1
ATOM 3993 C C . GLY B 1 84 ? 2.273 6.098 10.023 1 90.69 84 GLY B C 1
ATOM 3994 O O . GLY B 1 84 ? 1.254 6.742 9.758 1 90.69 84 GLY B O 1
ATOM 3995 N N . GLY B 1 85 ? 2.688 5.762 11.305 1 81.44 85 GLY B N 1
ATOM 3996 C CA . GLY B 1 85 ? 1.977 6.309 12.445 1 81.44 85 GLY B CA 1
ATOM 3997 C C . GLY B 1 85 ? 0.485 6.035 12.406 1 81.44 85 GLY B C 1
ATOM 3998 O O . GLY B 1 85 ? 0.036 4.961 12.82 1 81.44 85 GLY B O 1
ATOM 3999 N N . GLU B 1 86 ? -0.207 6.938 11.742 1 72.88 86 GLU B N 1
ATOM 4000 C CA . GLU B 1 86 ? -1.656 6.879 11.57 1 72.88 86 GLU B CA 1
ATOM 4001 C C . GLU B 1 86 ? -2.033 6.043 10.352 1 72.88 86 GLU B C 1
ATOM 4003 O O . GLU B 1 86 ? -3.135 6.18 9.812 1 72.88 86 GLU B O 1
ATOM 4008 N N . GLY B 1 87 ? -1.224 5.234 9.945 1 73 87 GLY B N 1
ATOM 4009 C CA . GLY B 1 87 ? -1.292 4.719 8.586 1 73 87 GLY B CA 1
ATOM 4010 C C . GLY B 1 87 ? -2.576 3.967 8.297 1 73 87 GLY B C 1
ATOM 4011 O O . GLY B 1 87 ? -3.16 4.113 7.219 1 73 87 GLY B O 1
ATOM 4012 N N . GLY B 1 88 ? -3.098 3.299 9.219 1 88.88 88 GLY B N 1
ATOM 4013 C CA . GLY B 1 88 ? -4.383 2.664 8.969 1 88.88 88 GLY B CA 1
ATOM 4014 C C . GLY B 1 88 ? -5.504 3.658 8.742 1 88.88 88 GLY B C 1
ATOM 4015 O O . GLY B 1 88 ? -6.328 3.479 7.84 1 88.88 88 GLY B O 1
ATOM 4016 N N . VAL B 1 89 ? -5.477 4.754 9.492 1 96 89 VAL B N 1
ATOM 4017 C CA . VAL B 1 89 ? -6.469 5.816 9.359 1 96 89 VAL B CA 1
ATOM 4018 C C . VAL B 1 89 ? -6.371 6.445 7.977 1 96 89 VAL B C 1
ATOM 4020 O O . VAL B 1 89 ? -7.387 6.656 7.309 1 96 89 VAL B O 1
ATOM 4023 N N . ILE B 1 90 ? -5.195 6.738 7.574 1 97.88 90 ILE B N 1
ATOM 4024 C CA . ILE B 1 90 ? -4.965 7.469 6.336 1 97.88 90 ILE B CA 1
ATOM 4025 C C . ILE B 1 90 ? -5.277 6.57 5.141 1 97.88 90 ILE B C 1
ATOM 4027 O O . ILE B 1 90 ? -5.93 6.996 4.188 1 97.88 90 ILE B O 1
ATOM 4031 N N . LEU B 1 91 ? -4.859 5.309 5.176 1 97.69 91 LEU B N 1
ATOM 4032 C CA . LEU B 1 91 ? -5.168 4.363 4.109 1 97.69 91 LEU B CA 1
ATOM 4033 C C . LEU B 1 91 ? -6.676 4.172 3.975 1 97.69 91 LEU B C 1
ATOM 4035 O O . LEU B 1 91 ? -7.207 4.168 2.863 1 97.69 91 LEU B O 1
ATOM 4039 N N . ASN B 1 92 ? -7.324 4 5.074 1 97.75 92 ASN B N 1
ATOM 4040 C CA . ASN B 1 92 ? -8.773 3.812 5.059 1 97.75 92 ASN B CA 1
ATOM 4041 C C . ASN B 1 92 ? -9.492 5.062 4.566 1 97.75 92 ASN B C 1
ATOM 4043 O O . ASN B 1 92 ? -10.539 4.969 3.92 1 97.75 92 ASN B O 1
ATOM 4047 N N . SER B 1 93 ? -8.953 6.211 4.898 1 98.5 93 SER B N 1
ATOM 4048 C CA . SER B 1 93 ? -9.484 7.465 4.379 1 98.5 93 SER B CA 1
ATOM 4049 C C . SER B 1 93 ? -9.391 7.516 2.859 1 98.5 93 SER B C 1
ATOM 4051 O O . SER B 1 93 ? -10.336 7.938 2.188 1 98.5 93 SER B O 1
ATOM 4053 N N . ALA B 1 94 ? -8.258 7.102 2.352 1 98.81 94 ALA B N 1
ATOM 4054 C CA . ALA B 1 94 ? -8.062 7.109 0.905 1 98.81 94 ALA B CA 1
ATOM 4055 C C . ALA B 1 94 ? -9.086 6.227 0.207 1 98.81 94 ALA B C 1
ATOM 4057 O O . ALA B 1 94 ? -9.656 6.609 -0.821 1 98.81 94 ALA B O 1
ATOM 4058 N N . VAL B 1 95 ? -9.344 5.051 0.786 1 98.31 95 VAL B N 1
ATOM 4059 C CA . VAL B 1 95 ? -10.305 4.121 0.213 1 98.31 95 VAL B CA 1
ATOM 4060 C C . VAL B 1 95 ? -11.695 4.758 0.202 1 98.31 95 VAL B C 1
ATOM 4062 O O . VAL B 1 95 ? -12.414 4.68 -0.798 1 98.31 95 VAL B O 1
ATOM 4065 N N . SER B 1 96 ? -12.047 5.414 1.296 1 98.62 96 SER B N 1
ATOM 4066 C CA . SER B 1 96 ? -13.367 6.035 1.392 1 98.62 96 SER B CA 1
ATOM 4067 C C . SER B 1 96 ? -13.508 7.176 0.391 1 98.62 96 SER B C 1
ATOM 4069 O O . SER B 1 96 ? -14.562 7.328 -0.24 1 98.62 96 SER B O 1
ATOM 4071 N N . LEU B 1 97 ? -12.5 7.996 0.305 1 98.81 97 LEU B N 1
ATOM 4072 C CA . LEU B 1 97 ? -12.547 9.086 -0.662 1 98.81 97 LEU B CA 1
ATOM 4073 C C . LEU B 1 97 ? -12.75 8.555 -2.076 1 98.81 97 LEU B C 1
ATOM 4075 O O . LEU B 1 97 ? -13.57 9.078 -2.83 1 98.81 97 LEU B O 1
ATOM 4079 N N . LEU B 1 98 ? -12.055 7.508 -2.451 1 98.56 98 LEU B N 1
ATOM 4080 C CA . LEU B 1 98 ? -12.109 6.953 -3.801 1 98.56 98 LEU B CA 1
ATOM 4081 C C . LEU B 1 98 ? -13.469 6.309 -4.066 1 98.56 98 LEU B C 1
ATOM 4083 O O . LEU B 1 98 ? -13.938 6.297 -5.207 1 98.56 98 LEU B O 1
ATOM 4087 N N . GLN B 1 99 ? -14.141 5.812 -2.984 1 97.94 99 GLN B N 1
ATOM 4088 C CA . GLN B 1 99 ? -15.516 5.348 -3.121 1 97.94 99 GLN B CA 1
ATOM 4089 C C . GLN B 1 99 ? -16.438 6.48 -3.572 1 97.94 99 GLN B C 1
ATOM 4091 O O . GLN B 1 99 ? -17.375 6.254 -4.332 1 97.94 99 GLN B O 1
ATOM 4096 N N . GLY B 1 100 ? -16.156 7.613 -3.021 1 98.31 100 GLY B N 1
ATOM 4097 C CA . GLY B 1 100 ? -16.938 8.773 -3.41 1 98.31 100 GLY B CA 1
ATOM 4098 C C . GLY B 1 100 ? -16.625 9.258 -4.812 1 98.31 100 GLY B C 1
ATOM 4099 O O . GLY B 1 100 ? -17.531 9.68 -5.543 1 98.31 100 GLY B O 1
ATOM 4100 N N . LEU B 1 101 ? -15.391 9.172 -5.191 1 98.56 101 LEU B N 1
ATOM 4101 C CA . LEU B 1 101 ? -14.961 9.617 -6.508 1 98.56 101 LEU B CA 1
ATOM 4102 C C . LEU B 1 101 ? -15.445 8.664 -7.594 1 98.56 101 LEU B C 1
ATOM 4104 O O . LEU B 1 101 ? -15.766 9.086 -8.703 1 98.56 101 LEU B O 1
ATOM 4108 N N . PHE B 1 102 ? -15.484 7.367 -7.309 1 98.25 102 PHE B N 1
ATOM 4109 C CA . PHE B 1 102 ? -15.945 6.312 -8.211 1 98.25 102 PHE B CA 1
ATOM 4110 C C . PHE B 1 102 ? -16.984 5.438 -7.531 1 98.25 102 PHE B C 1
ATOM 4112 O O . PHE B 1 102 ? -16.688 4.324 -7.098 1 98.25 102 PHE B O 1
ATOM 4119 N N . PRO B 1 103 ? -18.219 5.879 -7.508 1 97.69 103 PRO B N 1
ATOM 4120 C CA . PRO B 1 103 ? -19.266 5.098 -6.852 1 97.69 103 PRO B CA 1
ATOM 4121 C C . PRO B 1 103 ? -19.531 3.77 -7.555 1 97.69 103 PRO B C 1
ATOM 4123 O O . PRO B 1 103 ? -19.141 3.59 -8.711 1 97.69 103 PRO B O 1
ATOM 4126 N N . ALA B 1 104 ? -20.125 2.828 -6.801 1 97.25 104 ALA B N 1
ATOM 4127 C CA . ALA B 1 104 ? -20.531 1.552 -7.375 1 97.25 104 ALA B CA 1
ATOM 4128 C C . ALA B 1 104 ? -21.469 1.761 -8.562 1 97.25 104 ALA B C 1
ATOM 4130 O O . ALA B 1 104 ? -22.297 2.678 -8.562 1 97.25 104 ALA B O 1
ATOM 4131 N N . THR B 1 105 ? -21.297 0.939 -9.57 1 97.75 105 THR B N 1
ATOM 4132 C CA . THR B 1 105 ? -22.156 0.985 -10.75 1 97.75 105 THR B CA 1
ATOM 4133 C C . THR B 1 105 ? -22.234 -0.387 -11.414 1 97.75 105 THR B C 1
ATOM 4135 O O . THR B 1 105 ? -21.234 -1.105 -11.492 1 97.75 105 THR B O 1
ATOM 4138 N N . THR B 1 106 ? -23.344 -0.752 -11.906 1 97.5 106 THR B N 1
ATOM 4139 C CA . THR B 1 106 ? -23.516 -2.033 -12.586 1 97.5 106 THR B CA 1
ATOM 4140 C C . THR B 1 106 ? -22.75 -2.053 -13.906 1 97.5 106 THR B C 1
ATOM 4142 O O . THR B 1 106 ? -22.547 -3.117 -14.492 1 97.5 106 THR B O 1
ATOM 4145 N N . ALA B 1 107 ? -22.328 -0.914 -14.312 1 97.12 107 ALA B N 1
ATOM 4146 C CA . ALA B 1 107 ? -21.516 -0.832 -15.516 1 97.12 107 ALA B CA 1
ATOM 4147 C C . ALA B 1 107 ? -20.141 -1.477 -15.305 1 97.12 107 ALA B C 1
ATOM 4149 O O . ALA B 1 107 ? -19.438 -1.799 -16.266 1 97.12 107 ALA B O 1
ATOM 4150 N N . TYR B 1 108 ? -19.766 -1.579 -14.07 1 97.12 108 TYR B N 1
ATOM 4151 C CA . TYR B 1 108 ? -18.547 -2.328 -13.766 1 97.12 108 TYR B CA 1
ATOM 4152 C C . TYR B 1 108 ? -18.812 -3.828 -13.789 1 97.12 108 TYR B C 1
ATOM 4154 O O . TYR B 1 108 ? -19.062 -4.434 -12.742 1 97.12 108 TYR B O 1
ATOM 4162 N N . ASN B 1 109 ? -18.781 -4.398 -14.953 1 97.06 109 ASN B N 1
ATOM 4163 C CA . ASN B 1 109 ? -19.109 -5.797 -15.211 1 97.06 109 ASN B CA 1
ATOM 4164 C C . ASN B 1 109 ? -18.234 -6.379 -16.312 1 97.06 109 ASN B C 1
ATOM 4166 O O . ASN B 1 109 ? -17.438 -5.66 -16.922 1 97.06 109 ASN B O 1
ATOM 4170 N N . THR B 1 110 ? -18.234 -7.652 -16.422 1 96.38 110 THR B N 1
ATOM 4171 C CA . THR B 1 110 ? -17.531 -8.359 -17.484 1 96.38 110 THR B CA 1
ATOM 4172 C C . THR B 1 110 ? -18.422 -9.453 -18.078 1 96.38 110 THR B C 1
ATOM 4174 O O . THR B 1 110 ? -19.141 -10.141 -17.344 1 96.38 110 THR B O 1
ATOM 4177 N N . THR B 1 111 ? -18.469 -9.508 -19.375 1 96.19 111 THR B N 1
ATOM 4178 C CA . THR B 1 111 ? -19.172 -10.602 -20.047 1 96.19 111 THR B CA 1
ATOM 4179 C C . THR B 1 111 ? -18.188 -11.711 -20.438 1 96.19 111 THR B C 1
ATOM 4181 O O . THR B 1 111 ? -17.188 -11.461 -21.109 1 96.19 111 THR B O 1
ATOM 4184 N N . LEU B 1 112 ? -18.484 -12.859 -20.047 1 96.75 112 LEU B N 1
ATOM 4185 C CA . LEU B 1 112 ? -17.625 -14.008 -20.234 1 96.75 112 LEU B CA 1
ATOM 4186 C C . LEU B 1 112 ? -17.875 -14.664 -21.594 1 96.75 112 LEU B C 1
ATOM 4188 O O . LEU B 1 112 ? -18.891 -14.383 -22.234 1 96.75 112 LEU B O 1
ATOM 4192 N N . ALA B 1 113 ? -17 -15.484 -21.984 1 95.25 113 ALA B N 1
ATOM 4193 C CA . ALA B 1 113 ? -17.078 -16.172 -23.266 1 95.25 113 ALA B CA 1
ATOM 4194 C C . ALA B 1 113 ? -18.359 -17 -23.375 1 95.25 113 ALA B C 1
ATOM 4196 O O . ALA B 1 113 ? -18.891 -17.172 -24.469 1 95.25 113 ALA B O 1
ATOM 4197 N N . ASN B 1 114 ? -18.875 -17.453 -22.312 1 95.31 114 ASN B N 1
ATOM 4198 C CA . ASN B 1 114 ? -20.078 -18.281 -22.344 1 95.31 114 ASN B CA 1
ATOM 4199 C C . ASN B 1 114 ? -21.344 -17.422 -22.344 1 95.31 114 ASN B C 1
ATOM 4201 O O . ASN B 1 114 ? -22.453 -17.953 -22.266 1 95.31 114 ASN B O 1
ATOM 4205 N N . GLY B 1 115 ? -21.172 -16.156 -22.25 1 95.75 115 GLY B N 1
ATOM 4206 C CA . GLY B 1 115 ? -22.312 -15.25 -22.375 1 95.75 115 GLY B CA 1
ATOM 4207 C C . GLY B 1 115 ? -22.766 -14.688 -21.031 1 95.75 115 GLY B C 1
ATOM 4208 O O . GLY B 1 115 ? -23.516 -13.711 -21 1 95.75 115 GLY B O 1
ATOM 4209 N N . THR B 1 116 ? -22.297 -15.219 -19.953 1 97.44 116 THR B N 1
ATOM 4210 C CA . THR B 1 116 ? -22.688 -14.742 -18.641 1 97.44 116 THR B CA 1
ATOM 4211 C C . THR B 1 116 ? -22.062 -13.383 -18.344 1 97.44 116 THR B C 1
ATOM 4213 O O . THR B 1 116 ? -20.875 -13.18 -18.578 1 97.44 116 THR B O 1
ATOM 4216 N N . THR B 1 117 ? -22.844 -12.5 -17.906 1 97.75 117 THR B N 1
ATOM 4217 C CA . THR B 1 117 ? -22.328 -11.211 -17.453 1 97.75 117 THR B CA 1
ATOM 4218 C C . THR B 1 117 ? -22.219 -11.188 -15.93 1 97.75 117 THR B C 1
ATOM 4220 O O . THR B 1 117 ? -23.188 -11.461 -15.227 1 97.75 117 THR B O 1
ATOM 4223 N N . VAL B 1 118 ? -21.031 -10.891 -15.477 1 98.25 118 VAL B N 1
ATOM 4224 C CA . VAL B 1 118 ? -20.75 -10.836 -14.047 1 98.25 118 VAL B CA 1
ATOM 4225 C C . VAL B 1 118 ? -20.578 -9.375 -13.617 1 98.25 118 VAL B C 1
ATOM 4227 O O . VAL B 1 118 ? -19.734 -8.664 -14.156 1 98.25 118 VAL B O 1
ATOM 4230 N N . VAL B 1 119 ? -21.391 -8.875 -12.68 1 98.38 119 VAL B N 1
ATOM 4231 C CA . VAL B 1 119 ? -21.234 -7.562 -12.07 1 98.38 119 VAL B CA 1
ATOM 4232 C C . VAL B 1 119 ? -20.312 -7.668 -10.852 1 98.38 119 VAL B C 1
ATOM 4234 O O . VAL B 1 119 ? -20.375 -8.648 -10.109 1 98.38 119 VAL B O 1
ATOM 4237 N N . ALA B 1 120 ? -19.453 -6.688 -10.656 1 97.88 120 ALA B N 1
ATOM 4238 C CA . ALA B 1 120 ? -18.562 -6.684 -9.5 1 97.88 120 ALA B CA 1
ATOM 4239 C C . ALA B 1 120 ? -19.344 -6.711 -8.195 1 97.88 120 ALA B C 1
ATOM 4241 O O . ALA B 1 120 ? -20.531 -6.367 -8.172 1 97.88 120 ALA B O 1
ATOM 4242 N N . PRO B 1 121 ? -18.703 -7.109 -7.137 1 97.19 121 PRO B N 1
ATOM 4243 C CA . PRO B 1 121 ? -19.375 -7.219 -5.836 1 97.19 121 PRO B CA 1
ATOM 4244 C C . PRO B 1 121 ? -20.031 -5.914 -5.402 1 97.19 121 PRO B C 1
ATOM 4246 O O . PRO B 1 121 ? -19.641 -4.836 -5.863 1 97.19 121 PRO B O 1
ATOM 4249 N N . LEU B 1 122 ? -21.062 -6.004 -4.492 1 95.81 122 LEU B N 1
ATOM 4250 C CA . LEU B 1 122 ? -21.719 -4.887 -3.822 1 95.81 122 LEU B CA 1
ATOM 4251 C C . LEU B 1 122 ? -22.297 -3.912 -4.84 1 95.81 122 LEU B C 1
ATOM 4253 O O . LEU B 1 122 ? -22.141 -2.697 -4.707 1 95.81 122 LEU B O 1
ATOM 4257 N N . GLY B 1 123 ? -22.859 -4.492 -5.906 1 96 123 GLY B N 1
ATOM 4258 C CA . GLY B 1 123 ? -23.547 -3.695 -6.91 1 96 123 GLY B CA 1
ATOM 4259 C C . GLY B 1 123 ? -22.609 -2.961 -7.84 1 96 123 GLY B C 1
ATOM 4260 O O . GLY B 1 123 ? -22.938 -1.887 -8.344 1 96 123 GLY B O 1
ATOM 4261 N N . GLY B 1 124 ? -21.453 -3.459 -8.016 1 97.88 124 GLY B N 1
ATOM 4262 C CA . GLY B 1 124 ? -20.5 -2.84 -8.914 1 97.88 124 GLY B CA 1
ATOM 4263 C C . GLY B 1 124 ? -19.5 -1.955 -8.195 1 97.88 124 GLY B C 1
ATOM 4264 O O . GLY B 1 124 ? -19.125 -0.891 -8.695 1 97.88 124 GLY B O 1
ATOM 4265 N N . TYR B 1 125 ? -19.156 -2.334 -6.945 1 97.88 125 TYR B N 1
ATOM 4266 C CA . TYR B 1 125 ? -18.094 -1.632 -6.227 1 97.88 125 TYR B CA 1
ATOM 4267 C C . TYR B 1 125 ? -16.797 -1.655 -7.012 1 97.88 125 TYR B C 1
ATOM 4269 O O . TYR B 1 125 ? -16.344 -2.717 -7.449 1 97.88 125 TYR B O 1
ATOM 4277 N N . GLN B 1 126 ? -16.234 -0.542 -7.215 1 96.94 126 GLN B N 1
ATOM 4278 C CA . GLN B 1 126 ? -14.984 -0.444 -7.965 1 96.94 126 GLN B CA 1
ATOM 4279 C C . GLN B 1 126 ? -13.789 -0.394 -7.027 1 96.94 126 GLN B C 1
ATOM 4281 O O . GLN B 1 126 ? -13.617 0.567 -6.273 1 96.94 126 GLN B O 1
ATOM 4286 N N . THR B 1 127 ? -13.008 -1.467 -7.012 1 97.19 127 THR B N 1
ATOM 4287 C CA . THR B 1 127 ? -11.773 -1.471 -6.238 1 97.19 127 THR B CA 1
ATOM 4288 C C . THR B 1 127 ? -10.695 -0.648 -6.938 1 97.19 127 THR B C 1
ATOM 4290 O O . THR B 1 127 ? -10.516 -0.752 -8.156 1 97.19 127 THR B O 1
ATOM 4293 N N . ILE B 1 128 ? -10.039 0.237 -6.203 1 96.81 128 ILE B N 1
ATOM 4294 C CA . ILE B 1 128 ? -9.023 1.14 -6.742 1 96.81 128 ILE B CA 1
ATOM 4295 C C . ILE B 1 128 ? -7.715 0.961 -5.984 1 96.81 128 ILE B C 1
ATOM 4297 O O . ILE B 1 128 ? -7.688 1.027 -4.754 1 96.81 128 ILE B O 1
ATOM 4301 N N . PRO B 1 129 ? -6.637 0.662 -6.691 1 96.31 129 PRO B N 1
ATOM 4302 C CA . PRO B 1 129 ? -5.355 0.475 -6.008 1 96.31 129 PRO B CA 1
ATOM 4303 C C . PRO B 1 129 ? -4.863 1.745 -5.316 1 96.31 129 PRO B C 1
ATOM 4305 O O . PRO B 1 129 ? -4.906 2.828 -5.902 1 96.31 129 PRO B O 1
ATOM 4308 N N . VAL B 1 130 ? -4.445 1.611 -4.074 1 97.75 130 VAL B N 1
ATOM 4309 C CA . VAL B 1 130 ? -3.816 2.682 -3.307 1 97.75 130 VAL B CA 1
ATOM 4310 C C . VAL B 1 130 ? -2.418 2.25 -2.867 1 97.75 130 VAL B C 1
ATOM 4312 O O . VAL B 1 130 ? -2.262 1.24 -2.176 1 97.75 130 VAL B O 1
ATOM 4315 N N . GLU B 1 131 ? -1.43 2.988 -3.326 1 97.19 131 GLU B N 1
ATOM 4316 C CA . GLU B 1 131 ? -0.076 2.721 -2.85 1 97.19 131 GLU B CA 1
ATOM 4317 C C . GLU B 1 131 ? 0.072 3.084 -1.375 1 97.19 131 GLU B C 1
ATOM 4319 O O . GLU B 1 131 ? -0.215 4.215 -0.978 1 97.19 131 GLU B O 1
ATOM 4324 N N . SER B 1 132 ? 0.437 2.15 -0.537 1 97.5 132 SER B N 1
ATOM 4325 C CA . SER B 1 132 ? 0.775 2.441 0.852 1 97.5 132 SER B CA 1
ATOM 4326 C C . SER B 1 132 ? 2.23 2.873 0.988 1 97.5 132 SER B C 1
ATOM 4328 O O . SER B 1 132 ? 3.145 2.068 0.788 1 97.5 132 SER B O 1
ATOM 4330 N N . VAL B 1 133 ? 2.449 4.07 1.348 1 97.38 133 VAL B N 1
ATOM 4331 C CA . VAL B 1 133 ? 3.805 4.602 1.465 1 97.38 133 VAL B CA 1
ATOM 4332 C C . VAL B 1 133 ? 4.355 4.309 2.859 1 97.38 133 VAL B C 1
ATOM 4334 O O . VAL B 1 133 ? 4.113 5.066 3.801 1 97.38 133 VAL B O 1
ATOM 4337 N N . GLU B 1 134 ? 5.156 3.238 2.92 1 95.56 134 GLU B N 1
ATOM 4338 C CA . GLU B 1 134 ? 5.73 2.803 4.188 1 95.56 134 GLU B CA 1
ATOM 4339 C C . GLU B 1 134 ? 6.965 3.627 4.547 1 95.56 134 GLU B C 1
ATOM 4341 O O . GLU B 1 134 ? 7.945 3.645 3.801 1 95.56 134 GLU B O 1
ATOM 4346 N N . PRO B 1 135 ? 6.969 4.242 5.734 1 93.56 135 PRO B N 1
ATOM 4347 C CA . PRO B 1 135 ? 8.086 5.129 6.07 1 93.56 135 PRO B CA 1
ATOM 4348 C C . PRO B 1 135 ? 9.43 4.41 6.094 1 93.56 135 PRO B C 1
ATOM 4350 O O . PRO B 1 135 ? 10.461 5.012 5.793 1 93.56 135 PRO B O 1
ATOM 4353 N N . ASN B 1 136 ? 9.461 3.168 6.328 1 91.38 136 ASN B N 1
ATOM 4354 C CA . ASN B 1 136 ? 10.719 2.436 6.41 1 91.38 136 ASN B CA 1
ATOM 4355 C C . ASN B 1 136 ? 11.375 2.293 5.039 1 91.38 136 ASN B C 1
ATOM 4357 O O . ASN B 1 136 ? 12.586 2.07 4.945 1 91.38 136 ASN B O 1
ATOM 4361 N N . ASN B 1 137 ? 10.555 2.471 4.012 1 90.94 137 ASN B N 1
ATOM 4362 C CA . ASN B 1 137 ? 11.156 2.234 2.703 1 90.94 137 ASN B CA 1
ATOM 4363 C C . ASN B 1 137 ? 10.969 3.434 1.777 1 90.94 137 ASN B C 1
ATOM 4365 O O . ASN B 1 137 ? 11.555 3.486 0.696 1 90.94 137 ASN B O 1
ATOM 4369 N N . ASP B 1 138 ? 10.156 4.383 2.174 1 95.38 138 ASP B N 1
ATOM 4370 C CA . ASP B 1 138 ? 9.836 5.555 1.364 1 95.38 138 ASP B CA 1
ATOM 4371 C C . ASP B 1 138 ? 9.648 6.793 2.238 1 95.38 138 ASP B C 1
ATOM 4373 O O . ASP B 1 138 ? 8.703 6.871 3.02 1 95.38 138 ASP B O 1
ATOM 4377 N N . ILE B 1 139 ? 10.477 7.754 2.074 1 96.75 139 ILE B N 1
ATOM 4378 C CA . ILE B 1 139 ? 10.523 8.914 2.955 1 96.75 139 ILE B CA 1
ATOM 4379 C C . ILE B 1 139 ? 9.484 9.945 2.504 1 96.75 139 ILE B C 1
ATOM 4381 O O . ILE B 1 139 ? 9.258 10.945 3.193 1 96.75 139 ILE B O 1
ATOM 4385 N N . SER B 1 140 ? 8.773 9.75 1.472 1 97.62 140 SER B N 1
ATOM 4386 C CA . SER B 1 140 ? 8.07 10.781 0.709 1 97.62 140 SER B CA 1
ATOM 4387 C C . SER B 1 140 ? 6.992 11.453 1.549 1 97.62 140 SER B C 1
ATOM 4389 O O . SER B 1 140 ? 6.77 12.656 1.433 1 97.62 140 SER B O 1
ATOM 4391 N N . LEU B 1 141 ? 6.293 10.641 2.418 1 97.75 141 LEU B N 1
ATOM 4392 C CA . LEU B 1 141 ? 5.098 11.219 3.029 1 97.75 141 LEU B CA 1
ATOM 4393 C C . LEU B 1 141 ? 5.285 11.383 4.535 1 97.75 141 LEU B C 1
ATOM 4395 O O . LEU B 1 141 ? 4.391 11.883 5.223 1 97.75 141 LEU B O 1
ATOM 4399 N N . GLU B 1 142 ? 6.488 10.969 5.062 1 95.75 142 GLU B N 1
ATOM 4400 C CA . GLU B 1 142 ? 6.848 11.188 6.461 1 95.75 142 GLU B CA 1
ATOM 4401 C C . GLU B 1 142 ? 8.344 11.469 6.613 1 95.75 142 GLU B C 1
ATOM 4403 O O . GLU B 1 142 ? 9.023 10.812 7.402 1 95.75 142 GLU B O 1
ATOM 4408 N N . GLY B 1 143 ? 8.758 12.414 5.969 1 96.31 143 GLY B N 1
ATOM 4409 C CA . GLY B 1 143 ? 10.18 12.695 5.934 1 96.31 143 GLY B CA 1
ATOM 4410 C C . GLY B 1 143 ? 10.727 13.203 7.254 1 96.31 143 GLY B C 1
ATOM 4411 O O . GLY B 1 143 ? 11.938 13.273 7.445 1 96.31 143 GLY B O 1
ATOM 4412 N N . TRP B 1 144 ? 9.906 13.477 8.242 1 96.25 144 TRP B N 1
ATOM 4413 C CA . TRP B 1 144 ? 10.328 14.062 9.508 1 96.25 144 TRP B CA 1
ATOM 4414 C C . TRP B 1 144 ? 10.586 12.984 10.555 1 96.25 144 TRP B C 1
ATOM 4416 O O . TRP B 1 144 ? 11.25 13.227 11.562 1 96.25 144 TRP B O 1
ATOM 4426 N N . THR B 1 145 ? 10.008 11.812 10.352 1 94.38 145 THR B N 1
ATOM 4427 C CA . THR B 1 145 ? 10.211 10.758 11.336 1 94.38 145 THR B CA 1
ATOM 4428 C C . THR B 1 145 ? 11.602 10.141 11.188 1 94.38 145 THR B C 1
ATOM 4430 O O . THR B 1 145 ? 12.133 10.047 10.078 1 94.38 145 THR B O 1
ATOM 4433 N N . SER B 1 146 ? 12.195 9.797 12.375 1 94.19 146 SER B N 1
ATOM 4434 C CA . SER B 1 146 ? 13.539 9.242 12.445 1 94.19 146 SER B CA 1
ATOM 4435 C C . SER B 1 146 ? 14.57 10.203 11.867 1 94.19 146 SER B C 1
ATOM 4437 O O . SER B 1 146 ? 15.562 9.781 11.266 1 94.19 146 SER B O 1
ATOM 4439 N N . CYS B 1 147 ? 14.312 11.477 11.945 1 96.88 147 CYS B N 1
ATOM 4440 C CA . CYS B 1 147 ? 15.227 12.5 11.461 1 96.88 147 CYS B CA 1
ATOM 4441 C C . CYS B 1 147 ? 15.797 13.32 12.617 1 96.88 147 CYS B C 1
ATOM 4443 O O . CYS B 1 147 ? 15.109 14.18 13.172 1 96.88 147 CYS B O 1
ATOM 4445 N N . GLY B 1 148 ? 17.047 13.023 12.875 1 97.38 148 GLY B N 1
ATOM 4446 C CA . GLY B 1 148 ? 17.703 13.688 13.984 1 97.38 148 GLY B CA 1
ATOM 4447 C C . GLY B 1 148 ? 17.781 15.195 13.82 1 97.38 148 GLY B C 1
ATOM 4448 O O . GLY B 1 148 ? 17.562 15.938 14.789 1 97.38 148 GLY B O 1
ATOM 4449 N N . ALA B 1 149 ? 18.031 15.695 12.664 1 98.06 149 ALA B N 1
ATOM 4450 C CA . ALA B 1 149 ? 18.094 17.125 12.398 1 98.06 149 ALA B CA 1
ATOM 4451 C C . ALA B 1 149 ? 16.75 17.797 12.688 1 98.06 149 ALA B C 1
ATOM 4453 O O . ALA B 1 149 ? 16.703 18.922 13.18 1 98.06 149 ALA B O 1
ATOM 4454 N N . PHE B 1 150 ? 15.727 17.172 12.32 1 97.81 150 PHE B N 1
ATOM 4455 C CA . PHE B 1 150 ? 14.391 17.688 12.594 1 97.81 150 PHE B CA 1
ATOM 4456 C C . PHE B 1 150 ? 14.125 17.734 14.094 1 97.81 150 PHE B C 1
ATOM 4458 O O . PHE B 1 150 ? 13.586 18.703 14.609 1 97.81 150 PHE B O 1
ATOM 4465 N N . ASP B 1 151 ? 14.516 16.656 14.797 1 96.75 151 ASP B N 1
ATOM 4466 C CA . ASP B 1 151 ? 14.375 16.625 16.25 1 96.75 151 ASP B CA 1
ATOM 4467 C C . ASP B 1 151 ? 15.117 17.797 16.906 1 96.75 151 ASP B C 1
ATOM 4469 O O . ASP B 1 151 ? 14.594 18.438 17.812 1 96.75 151 ASP B O 1
ATOM 4473 N N . ASP B 1 152 ? 16.281 18 16.422 1 97.38 152 ASP B N 1
ATOM 4474 C CA . ASP B 1 152 ? 17.094 19.094 16.953 1 97.38 152 ASP B CA 1
ATOM 4475 C C . ASP B 1 152 ? 16.422 20.453 16.703 1 97.38 152 ASP B C 1
ATOM 4477 O O . ASP B 1 152 ? 16.406 21.312 17.578 1 97.38 152 ASP B O 1
ATOM 4481 N N . ALA B 1 153 ? 15.93 20.609 15.531 1 97.38 153 ALA B N 1
ATOM 4482 C CA . ALA B 1 153 ? 15.258 21.859 15.188 1 97.38 153 ALA B CA 1
ATOM 4483 C C . ALA B 1 153 ? 14.016 22.062 16.047 1 97.38 153 ALA B C 1
ATOM 4485 O O . ALA B 1 153 ? 13.719 23.188 16.469 1 97.38 153 ALA B O 1
ATOM 4486 N N . THR B 1 154 ? 13.297 21.031 16.25 1 96.88 154 THR B N 1
ATOM 4487 C CA . THR B 1 154 ? 12.117 21.094 17.109 1 96.88 154 THR B CA 1
ATOM 4488 C C . THR B 1 154 ? 12.5 21.484 18.531 1 96.88 154 THR B C 1
ATOM 4490 O O . THR B 1 154 ? 11.867 22.359 19.125 1 96.88 154 THR B O 1
ATOM 4493 N N . ALA B 1 155 ? 13.531 20.859 19 1 96.69 155 ALA B N 1
ATOM 4494 C CA . ALA B 1 155 ? 14.023 21.172 20.344 1 96.69 155 ALA B CA 1
ATOM 4495 C C . ALA B 1 155 ? 14.477 22.625 20.422 1 96.69 155 ALA B C 1
ATOM 4497 O O . ALA B 1 155 ? 14.242 23.297 21.438 1 96.69 155 ALA B O 1
ATOM 4498 N N . ALA B 1 156 ? 15.141 23.078 19.438 1 97.56 156 ALA B N 1
ATOM 4499 C CA . ALA B 1 156 ? 15.594 24.469 19.391 1 97.56 156 ALA B CA 1
ATOM 4500 C C . ALA B 1 156 ? 14.414 25.438 19.406 1 97.56 156 ALA B C 1
ATOM 4502 O O . ALA B 1 156 ? 14.461 26.484 20.047 1 97.56 156 ALA B O 1
ATOM 4503 N N . PHE B 1 157 ? 13.383 25.172 18.641 1 97.5 157 PHE B N 1
ATOM 4504 C CA . PHE B 1 157 ? 12.172 25.984 18.625 1 97.5 157 PHE B CA 1
ATOM 4505 C C . PHE B 1 157 ? 11.547 26.047 20.016 1 97.5 157 PHE B C 1
ATOM 4507 O O . PHE B 1 157 ? 11.172 27.125 20.484 1 97.5 157 PHE B O 1
ATOM 4514 N N . TYR B 1 158 ? 11.492 24.891 20.703 1 96.94 158 TYR B N 1
ATOM 4515 C CA . TYR B 1 158 ? 10.938 24.828 22.047 1 96.94 158 TYR B CA 1
ATOM 4516 C C . TYR B 1 158 ? 11.766 25.656 23.016 1 96.94 158 TYR B C 1
ATOM 4518 O O . TYR B 1 158 ? 11.234 26.203 23.984 1 96.94 158 TYR B O 1
ATOM 4526 N N . ALA B 1 159 ? 13.016 25.766 22.781 1 97.44 159 ALA B N 1
ATOM 4527 C CA . ALA B 1 159 ? 13.93 26.484 23.672 1 97.44 159 ALA B CA 1
ATOM 4528 C C . ALA B 1 159 ? 13.984 27.969 23.328 1 97.44 159 ALA B C 1
ATOM 4530 O O . ALA B 1 159 ? 14.578 28.766 24.062 1 97.44 159 ALA B O 1
ATOM 4531 N N . SER B 1 160 ? 13.406 28.375 22.297 1 97.75 160 SER B N 1
ATOM 4532 C CA . SER B 1 160 ? 13.492 29.75 21.828 1 97.75 160 SER B CA 1
ATOM 4533 C C . SER B 1 160 ? 12.758 30.703 22.766 1 97.75 160 SER B C 1
ATOM 4535 O O . SER B 1 160 ? 11.812 30.312 23.438 1 97.75 160 SER B O 1
ATOM 4537 N N . PRO B 1 161 ? 13.172 32 22.75 1 97.94 161 PRO B N 1
ATOM 4538 C CA . PRO B 1 161 ? 12.469 33 23.578 1 97.94 161 PRO B CA 1
ATOM 4539 C C . PRO B 1 161 ? 11.008 33.156 23.172 1 97.94 161 PRO B C 1
ATOM 4541 O O . PRO B 1 161 ? 10.141 33.344 24.031 1 97.94 161 PRO B O 1
ATOM 4544 N N . GLY B 1 162 ? 10.758 33.062 21.922 1 97.75 162 GLY B N 1
ATOM 4545 C CA . GLY B 1 162 ? 9.391 33.188 21.453 1 97.75 162 GLY B CA 1
ATOM 4546 C C . GLY B 1 162 ? 8.469 32.125 21.984 1 97.75 162 GLY B C 1
ATOM 4547 O O . GLY B 1 162 ? 7.336 32.375 22.375 1 97.75 162 GLY B O 1
ATOM 4548 N N . PHE B 1 163 ? 8.945 30.938 21.969 1 97.56 163 PHE B N 1
ATOM 4549 C CA . PHE B 1 163 ? 8.148 29.812 22.438 1 97.56 163 PHE B CA 1
ATOM 4550 C C . PHE B 1 163 ? 7.898 29.906 23.938 1 97.56 163 PHE B C 1
ATOM 4552 O O . PHE B 1 163 ? 6.777 29.688 24.406 1 97.56 163 PHE B O 1
ATOM 4559 N N . LYS B 1 164 ? 8.891 30.25 24.672 1 97.25 164 LYS B N 1
ATOM 4560 C CA . LYS B 1 164 ? 8.758 30.406 26.109 1 97.25 164 LYS B CA 1
ATOM 4561 C C . LYS B 1 164 ? 7.797 31.547 26.453 1 97.25 164 LYS B C 1
ATOM 4563 O O . LYS B 1 164 ? 7.016 31.438 27.406 1 97.25 164 LYS B O 1
ATOM 4568 N N . GLN B 1 165 ? 7.914 32.594 25.719 1 98.06 165 GLN B N 1
ATOM 4569 C CA . GLN B 1 165 ? 7 33.688 25.922 1 98.06 165 GLN B CA 1
ATOM 4570 C C . GLN B 1 165 ? 5.555 33.281 25.656 1 98.06 165 GLN B C 1
ATOM 4572 O O . GLN B 1 165 ? 4.656 33.656 26.422 1 98.06 165 GLN B O 1
ATOM 4577 N N . LYS B 1 166 ? 5.375 32.562 24.578 1 97.75 166 LYS B N 1
ATOM 4578 C CA . LYS B 1 166 ? 4.035 32.094 24.266 1 97.75 166 LYS B CA 1
ATOM 4579 C C . LYS B 1 166 ? 3.492 31.219 25.391 1 97.75 166 LYS B C 1
ATOM 4581 O O . LYS B 1 166 ? 2.32 31.328 25.75 1 97.75 166 LYS B O 1
ATOM 4586 N N . ALA B 1 167 ? 4.273 30.344 25.953 1 96.62 167 ALA B N 1
ATOM 4587 C CA . ALA B 1 167 ? 3.877 29.484 27.062 1 96.62 167 ALA B CA 1
ATOM 4588 C C . ALA B 1 167 ? 3.498 30.328 28.297 1 96.62 167 ALA B C 1
ATOM 4590 O O . ALA B 1 167 ? 2.488 30.047 28.938 1 96.62 167 ALA B O 1
ATOM 4591 N N . THR B 1 168 ? 4.289 31.344 28.547 1 97.19 168 THR B N 1
ATOM 4592 C CA . THR B 1 168 ? 4.051 32.219 29.703 1 97.19 168 THR B CA 1
ATOM 4593 C C . THR B 1 168 ? 2.748 33 29.531 1 97.19 168 THR B C 1
ATOM 4595 O O . THR B 1 168 ? 1.961 33.094 30.469 1 97.19 168 THR B O 1
ATOM 4598 N N . GLU B 1 169 ? 2.553 33.438 28.359 1 97.75 169 GLU B N 1
ATOM 4599 C CA . GLU B 1 169 ? 1.356 34.219 28.062 1 97.75 169 GLU B CA 1
ATOM 4600 C C . GLU B 1 169 ? 0.092 33.406 28.25 1 97.75 169 GLU B C 1
ATOM 4602 O O . GLU B 1 169 ? -0.986 33.938 28.5 1 97.75 169 GLU B O 1
ATOM 4607 N N . HIS B 1 170 ? 0.249 32.125 28.172 1 97.06 170 HIS B N 1
ATOM 4608 C CA . HIS B 1 170 ? -0.934 31.281 28.234 1 97.06 170 HIS B CA 1
ATOM 4609 C C . HIS B 1 170 ? -0.901 30.375 29.469 1 97.06 170 HIS B C 1
ATOM 4611 O O . HIS B 1 170 ? -1.562 29.328 29.484 1 97.06 170 HIS B O 1
ATOM 4617 N N . ASP B 1 171 ? -0.092 30.703 30.422 1 96.62 171 ASP B N 1
ATOM 4618 C CA . ASP B 1 171 ? 0.088 29.906 31.641 1 96.62 171 ASP B CA 1
ATOM 4619 C C . ASP B 1 171 ? -1.235 29.734 32.375 1 96.62 171 ASP B C 1
ATOM 4621 O O . ASP B 1 171 ? -1.527 28.656 32.875 1 96.62 171 ASP B O 1
ATOM 4625 N N . ALA B 1 172 ? -1.989 30.75 32.5 1 96.19 172 ALA B N 1
ATOM 4626 C CA . ALA B 1 172 ? -3.266 30.688 33.188 1 96.19 172 ALA B CA 1
ATOM 4627 C C . ALA B 1 172 ? -4.199 29.672 32.562 1 96.19 172 ALA B C 1
ATOM 4629 O O . ALA B 1 172 ? -4.883 28.922 33.25 1 96.19 172 ALA B O 1
ATOM 4630 N N . PHE B 1 173 ? -4.336 29.641 31.297 1 97 173 PHE B N 1
ATOM 4631 C CA . PHE B 1 173 ? -5.16 28.688 30.562 1 97 173 PHE B CA 1
ATOM 4632 C C . PHE B 1 173 ? -4.641 27.266 30.75 1 97 173 PHE B C 1
ATOM 4634 O O . PHE B 1 173 ? -5.406 26.359 31.062 1 97 173 PHE B O 1
ATOM 4641 N N . LEU B 1 174 ? -3.316 27.094 30.594 1 97.06 174 LEU B N 1
ATOM 4642 C CA . LEU B 1 174 ? -2.693 25.781 30.688 1 97.06 174 LEU B CA 1
ATOM 4643 C C . LEU B 1 174 ? -2.893 25.188 32.062 1 97.06 174 LEU B C 1
ATOM 4645 O O . LEU B 1 174 ? -3.117 23.984 32.188 1 97.06 174 LEU B O 1
ATOM 4649 N N . THR B 1 175 ? -2.873 25.984 33.094 1 96 175 THR B N 1
ATOM 4650 C CA . THR B 1 175 ? -2.992 25.531 34.469 1 96 175 THR B CA 1
ATOM 4651 C C . THR B 1 175 ? -4.402 25.031 34.75 1 96 175 THR B C 1
ATOM 4653 O O . THR B 1 175 ? -4.613 24.25 35.688 1 96 175 THR B O 1
ATOM 4656 N N . GLN B 1 176 ? -5.324 25.375 33.938 1 96.56 176 GLN B N 1
ATOM 4657 C CA . GLN B 1 176 ? -6.715 24.984 34.156 1 96.56 176 GLN B CA 1
ATOM 4658 C C . GLN B 1 176 ? -7.02 23.672 33.438 1 96.56 176 GLN B C 1
ATOM 4660 O O . GLN B 1 176 ? -8.047 23.031 33.719 1 96.56 176 GLN B O 1
ATOM 4665 N N . LEU B 1 177 ? -6.191 23.172 32.594 1 96.75 177 LEU B N 1
ATOM 4666 C CA . LEU B 1 177 ? -6.52 22.125 31.641 1 96.75 177 LEU B CA 1
ATOM 4667 C C . LEU B 1 177 ? -6.473 20.75 32.281 1 96.75 177 LEU B C 1
ATOM 4669 O O . LEU B 1 177 ? -7.219 19.859 31.906 1 96.75 177 LEU B O 1
ATOM 4673 N N . PRO B 1 178 ? -5.605 20.5 33.312 1 96.44 178 PRO B N 1
ATOM 4674 C CA . PRO B 1 178 ? -5.414 19.141 33.812 1 96.44 178 PRO B CA 1
ATOM 4675 C C . PRO B 1 178 ? -6.723 18.453 34.219 1 96.44 178 PRO B C 1
ATOM 4677 O O . PRO B 1 178 ? -6.902 17.266 33.969 1 96.44 178 PRO B O 1
ATOM 4680 N N . GLN B 1 179 ? -7.695 19.094 34.688 1 95.69 179 GLN B N 1
ATOM 4681 C CA . GLN B 1 179 ? -8.938 18.5 35.188 1 95.69 179 GLN B CA 1
ATOM 4682 C C . GLN B 1 179 ? -9.789 17.984 34.031 1 95.69 179 GLN B C 1
ATOM 4684 O O . GLN B 1 179 ? -10.719 17.203 34.25 1 95.69 179 GLN B O 1
ATOM 4689 N N . TYR B 1 180 ? -9.5 18.453 32.844 1 95.44 180 TYR B N 1
ATOM 4690 C CA . TYR B 1 180 ? -10.289 18.031 31.688 1 95.44 180 TYR B CA 1
ATOM 4691 C C . TYR B 1 180 ? -9.547 16.984 30.875 1 95.44 180 TYR B C 1
ATOM 4693 O O . TYR B 1 180 ? -10.07 16.484 29.875 1 95.44 180 TYR B O 1
ATOM 4701 N N . LEU B 1 181 ? -8.375 16.609 31.219 1 93.5 181 LEU B N 1
ATOM 4702 C CA . LEU B 1 181 ? -7.527 15.742 30.406 1 93.5 181 LEU B CA 1
ATOM 4703 C C . LEU B 1 181 ? -7.355 14.375 31.047 1 93.5 181 LEU B C 1
ATOM 4705 O O . LEU B 1 181 ? -8.062 14.047 32 1 93.5 181 LEU B O 1
ATOM 4709 N N . ASP B 1 182 ? -6.574 13.523 30.469 1 88.38 182 ASP B N 1
ATOM 4710 C CA . ASP B 1 182 ? -6.438 12.133 30.906 1 88.38 182 ASP B CA 1
ATOM 4711 C C . ASP B 1 182 ? -5.152 11.93 31.703 1 88.38 182 ASP B C 1
ATOM 4713 O O . ASP B 1 182 ? -4.574 10.844 31.688 1 88.38 182 ASP B O 1
ATOM 4717 N N . GLY B 1 183 ? -4.613 12.961 32.312 1 90.56 183 GLY B N 1
ATOM 4718 C CA . GLY B 1 183 ? -3.389 12.859 33.094 1 90.56 183 GLY B CA 1
ATOM 4719 C C . GLY B 1 183 ? -2.145 13.164 32.281 1 90.56 183 GLY B C 1
ATOM 4720 O O . GLY B 1 183 ? -1.035 13.188 32.812 1 90.56 183 GLY B O 1
ATOM 4721 N N . ARG B 1 184 ? -2.307 13.484 31.031 1 90.06 184 ARG B N 1
ATOM 4722 C CA . ARG B 1 184 ? -1.161 13.812 30.188 1 90.06 184 ARG B CA 1
ATOM 4723 C C . ARG B 1 184 ? -0.489 15.094 30.656 1 90.06 184 ARG B C 1
ATOM 4725 O O . ARG B 1 184 ? -1.131 15.953 31.266 1 90.06 184 ARG B O 1
ATOM 4732 N N . PRO B 1 185 ? 0.8 15.242 30.344 1 91.12 185 PRO B N 1
ATOM 4733 C CA . PRO B 1 185 ? 1.463 16.5 30.672 1 91.12 185 PRO B CA 1
ATOM 4734 C C . PRO B 1 185 ? 0.875 17.703 29.938 1 91.12 185 PRO B C 1
ATOM 4736 O O . PRO B 1 185 ? 0.582 17.594 28.734 1 91.12 185 PRO B O 1
ATOM 4739 N N . VAL B 1 186 ? 0.675 18.734 30.688 1 93.88 186 VAL B N 1
ATOM 4740 C CA . VAL B 1 186 ? 0.114 19.938 30.078 1 93.88 186 VAL B CA 1
ATOM 4741 C C . VAL B 1 186 ? 1.223 20.953 29.844 1 93.88 186 VAL B C 1
ATOM 4743 O O . VAL B 1 186 ? 1.56 21.734 30.734 1 93.88 186 VAL B O 1
ATOM 4746 N N . THR B 1 187 ? 1.757 20.938 28.703 1 93.5 187 THR B N 1
ATOM 4747 C CA . THR B 1 187 ? 2.768 21.875 28.234 1 93.5 187 THR B CA 1
ATOM 4748 C C . THR B 1 187 ? 2.475 22.312 26.797 1 93.5 187 THR B C 1
ATOM 4750 O O . THR B 1 187 ? 1.697 21.656 26.094 1 93.5 187 THR B O 1
ATOM 4753 N N . LEU B 1 188 ? 3.049 23.406 26.406 1 93.75 188 LEU B N 1
ATOM 4754 C CA . LEU B 1 188 ? 2.859 23.891 25.047 1 93.75 188 LEU B CA 1
ATOM 4755 C C . LEU B 1 188 ? 3.416 22.891 24.031 1 93.75 188 LEU B C 1
ATOM 4757 O O . LEU B 1 188 ? 2.934 22.828 22.891 1 93.75 188 LEU B O 1
ATOM 4761 N N . GLU B 1 189 ? 4.379 22.047 24.406 1 89.88 189 GLU B N 1
ATOM 4762 C CA . GLU B 1 189 ? 5.016 21.062 23.531 1 89.88 189 GLU B CA 1
ATOM 4763 C C . GLU B 1 189 ? 4.07 19.891 23.234 1 89.88 189 GLU B C 1
ATOM 4765 O O . GLU B 1 189 ? 4.254 19.188 22.25 1 89.88 189 GLU B O 1
ATOM 4770 N N . ASN B 1 190 ? 3.131 19.75 24.109 1 86.88 190 ASN B N 1
ATOM 4771 C CA . ASN B 1 190 ? 2.221 18.625 23.953 1 86.88 190 ASN B CA 1
ATOM 4772 C C . ASN B 1 190 ? 0.966 19.016 23.172 1 86.88 190 ASN B C 1
ATOM 4774 O O . ASN B 1 190 ? 0.384 20.062 23.422 1 86.88 190 ASN B O 1
ATOM 4778 N N . MET B 1 191 ? 0.59 18.188 22.281 1 85.06 191 MET B N 1
ATOM 4779 C CA . MET B 1 191 ? -0.58 18.453 21.453 1 85.06 191 MET B CA 1
ATOM 4780 C C . MET B 1 191 ? -1.868 18.203 22.219 1 85.06 191 MET B C 1
ATOM 4782 O O . MET B 1 191 ? -2.625 17.297 21.906 1 85.06 191 MET B O 1
ATOM 4786 N N . ILE B 1 192 ? -2.154 19.141 23.094 1 91.81 192 ILE B N 1
ATOM 4787 C CA . ILE B 1 192 ? -3.33 19.047 23.953 1 91.81 192 ILE B CA 1
ATOM 4788 C C . ILE B 1 192 ? -4.598 19.172 23.109 1 91.81 192 ILE B C 1
ATOM 4790 O O . ILE B 1 192 ? -5.602 18.516 23.391 1 91.81 192 ILE B O 1
ATOM 4794 N N . PHE B 1 193 ? -4.543 19.984 22.141 1 94.94 193 PHE B N 1
ATOM 4795 C CA . PHE B 1 193 ? -5.695 20.219 21.266 1 94.94 193 PHE B CA 1
ATOM 4796 C C . PHE B 1 193 ? -6.207 18.906 20.688 1 94.94 193 PHE B C 1
ATOM 4798 O O . PHE B 1 193 ? -7.418 18.719 20.562 1 94.94 193 PHE B O 1
ATOM 4805 N N . ASP B 1 194 ? -5.277 18.094 20.281 1 93.19 194 ASP B N 1
ATOM 4806 C CA . ASP B 1 194 ? -5.672 16.828 19.656 1 93.19 194 ASP B CA 1
ATOM 4807 C C . ASP B 1 194 ? -6.602 16.031 20.562 1 93.19 194 ASP B C 1
ATOM 4809 O O . ASP B 1 194 ? -7.637 15.531 20.109 1 93.19 194 ASP B O 1
ATOM 4813 N N . PHE B 1 195 ? -6.215 15.906 21.766 1 92.06 195 PHE B N 1
ATOM 4814 C CA . PHE B 1 195 ? -7.043 15.203 22.734 1 92.06 195 PHE B CA 1
ATOM 4815 C C . PHE B 1 195 ? -8.398 15.891 22.891 1 92.06 195 PHE B C 1
ATOM 4817 O O . PHE B 1 195 ? -9.438 15.227 22.844 1 92.06 195 PHE B O 1
ATOM 4824 N N . ILE B 1 196 ? -8.375 17.188 23.094 1 95.12 196 ILE B N 1
ATOM 4825 C CA . ILE B 1 196 ? -9.602 17.953 23.281 1 95.12 196 ILE B CA 1
ATOM 4826 C C . ILE B 1 196 ? -10.5 17.812 22.062 1 95.12 196 ILE B C 1
ATOM 4828 O O . ILE B 1 196 ? -11.719 17.641 22.203 1 95.12 196 ILE B O 1
ATOM 4832 N N . ASN B 1 197 ? -9.906 17.922 20.906 1 94.38 197 ASN B N 1
ATOM 4833 C CA . ASN B 1 197 ? -10.672 17.812 19.672 1 94.38 197 ASN B CA 1
ATOM 4834 C C . ASN B 1 197 ? -11.352 16.453 19.547 1 94.38 197 ASN B C 1
ATOM 4836 O O . ASN B 1 197 ? -12.539 16.375 19.234 1 94.38 197 ASN B O 1
ATOM 4840 N N . VAL B 1 198 ? -10.648 15.359 19.812 1 93.5 198 VAL B N 1
ATOM 4841 C CA . VAL B 1 198 ? -11.172 14 19.703 1 93.5 198 VAL B CA 1
ATOM 4842 C C . VAL B 1 198 ? -12.305 13.789 20.703 1 93.5 198 VAL B C 1
ATOM 4844 O O . VAL B 1 198 ? -13.383 13.328 20.344 1 93.5 198 VAL B O 1
ATOM 4847 N N . GLU B 1 199 ? -12.039 14.219 21.953 1 93.38 199 GLU B N 1
ATOM 4848 C CA . GLU B 1 199 ? -13.039 14.008 23 1 93.38 199 GLU B CA 1
ATOM 4849 C C . GLU B 1 199 ? -14.281 14.859 22.766 1 93.38 199 GLU B C 1
ATOM 4851 O O . GLU B 1 199 ? -15.398 14.453 23.094 1 93.38 199 GLU B O 1
ATOM 4856 N N . SER B 1 200 ? -14.062 16.031 22.219 1 95.06 200 SER B N 1
ATOM 4857 C CA . SER B 1 200 ? -15.195 16.906 21.922 1 95.06 200 SER B CA 1
ATOM 4858 C C . SER B 1 200 ? -16.094 16.297 20.859 1 95.06 200 SER B C 1
ATOM 4860 O O . SER B 1 200 ? -17.297 16.578 20.812 1 95.06 200 SER B O 1
ATOM 4862 N N . ILE B 1 201 ? -15.547 15.461 20 1 94.62 201 ILE B N 1
ATOM 4863 C CA . ILE B 1 201 ? -16.312 14.836 18.922 1 94.62 201 ILE B CA 1
ATOM 4864 C C . ILE B 1 201 ? -16.969 13.562 19.438 1 94.62 201 ILE B C 1
ATOM 4866 O O . ILE B 1 201 ? -18.094 13.242 19.031 1 94.62 201 ILE B O 1
ATOM 4870 N N . HIS B 1 202 ? -16.391 12.867 20.469 1 93.5 202 HIS B N 1
ATOM 4871 C CA . HIS B 1 202 ? -16.797 11.484 20.672 1 93.5 202 HIS B CA 1
ATOM 4872 C C . HIS B 1 202 ? -17.328 11.281 22.094 1 93.5 202 HIS B C 1
ATOM 4874 O O . HIS B 1 202 ? -17.953 10.258 22.391 1 93.5 202 HIS B O 1
ATOM 4880 N N . SER B 1 203 ? -17.109 12.172 22.938 1 93.81 203 SER B N 1
ATOM 4881 C CA . SER B 1 203 ? -17.531 12.016 24.328 1 93.81 203 SER B CA 1
ATOM 4882 C C . SER B 1 203 ? -18.547 13.086 24.719 1 93.81 203 SER B C 1
ATOM 4884 O O . SER B 1 203 ? -18.188 14.25 24.906 1 93.81 203 SER B O 1
ATOM 4886 N N . ALA B 1 204 ? -19.75 12.672 24.969 1 94.69 204 ALA B N 1
ATOM 4887 C CA . ALA B 1 204 ? -20.797 13.594 25.391 1 94.69 204 ALA B CA 1
ATOM 4888 C C . ALA B 1 204 ? -20.469 14.227 26.734 1 94.69 204 ALA B C 1
ATOM 4890 O O . ALA B 1 204 ? -20.672 15.43 26.938 1 94.69 204 ALA B O 1
ATOM 4891 N N . GLU B 1 205 ? -20 13.438 27.578 1 94.69 205 GLU B N 1
ATOM 4892 C CA . GLU B 1 205 ? -19.656 13.914 28.906 1 94.69 205 GLU B CA 1
ATOM 4893 C C . GLU B 1 205 ? -18.547 14.969 28.844 1 94.69 205 GLU B C 1
ATOM 4895 O O . GLU B 1 205 ? -18.625 16 29.516 1 94.69 205 GLU B O 1
ATOM 4900 N N . PHE B 1 206 ? -17.547 14.695 28.047 1 94.31 206 PHE B N 1
ATOM 4901 C CA . PHE B 1 206 ? -16.438 15.633 27.891 1 94.31 206 PHE B CA 1
ATOM 4902 C C . PHE B 1 206 ? -16.938 16.953 27.328 1 94.31 206 PHE B C 1
ATOM 4904 O O . PHE B 1 206 ? -16.594 18.031 27.828 1 94.31 206 PHE B O 1
ATOM 4911 N N . LEU B 1 207 ? -17.703 16.844 26.281 1 94.56 207 LEU B N 1
ATOM 4912 C CA . LEU B 1 207 ? -18.219 18.031 25.609 1 94.56 207 LEU B CA 1
ATOM 4913 C C . LEU B 1 207 ? -19.031 18.891 26.562 1 94.56 207 LEU B C 1
ATOM 4915 O O . LEU B 1 207 ? -18.938 20.125 26.531 1 94.56 207 LEU B O 1
ATOM 4919 N N . GLN B 1 208 ? -19.734 18.281 27.438 1 94.94 208 GLN B N 1
ATOM 4920 C CA . GLN B 1 208 ? -20.562 18.984 28.391 1 94.94 208 GLN B CA 1
ATOM 4921 C C . GLN B 1 208 ? -19.719 19.672 29.469 1 94.94 208 GLN B C 1
ATOM 4923 O O . GLN B 1 208 ? -20.062 20.75 29.938 1 94.94 208 GLN B O 1
ATOM 4928 N N . ARG B 1 209 ? -18.672 19.016 29.766 1 96.38 209 ARG B N 1
ATOM 4929 C CA . ARG B 1 209 ? -17.859 19.484 30.875 1 96.38 209 ARG B CA 1
ATOM 4930 C C . ARG B 1 209 ? -16.875 20.562 30.422 1 96.38 209 ARG B C 1
ATOM 4932 O O . ARG B 1 209 ? -16.438 21.391 31.219 1 96.38 209 ARG B O 1
ATOM 4939 N N . LEU B 1 210 ? -16.484 20.562 29.203 1 96.94 210 LEU B N 1
ATOM 4940 C CA . LEU B 1 210 ? -15.469 21.484 28.703 1 96.94 210 LEU B CA 1
ATOM 4941 C C . LEU B 1 210 ? -16.016 22.906 28.625 1 96.94 210 LEU B C 1
ATOM 4943 O O . LEU B 1 210 ? -17.031 23.156 27.984 1 96.94 210 LEU B O 1
ATOM 4947 N N . PRO B 1 211 ? -15.305 23.891 29.297 1 96.31 211 PRO B N 1
ATOM 4948 C CA . PRO B 1 211 ? -15.758 25.281 29.203 1 96.31 211 PRO B CA 1
ATOM 4949 C C . PRO B 1 211 ? -15.82 25.781 27.75 1 96.31 211 PRO B C 1
ATOM 4951 O O . PRO B 1 211 ? -15.008 25.359 26.922 1 96.31 211 PRO B O 1
ATOM 4954 N N . PRO B 1 212 ? -16.688 26.812 27.734 1 91.81 212 PRO B N 1
ATOM 4955 C CA . PRO B 1 212 ? -16.781 27.391 26.391 1 91.81 212 PRO B CA 1
ATOM 4956 C C . PRO B 1 212 ? -15.445 27.984 25.922 1 91.81 212 PRO B C 1
ATOM 4958 O O . PRO B 1 212 ? -14.617 28.375 26.75 1 91.81 212 PRO B O 1
ATOM 4961 N N . THR B 1 213 ? -14.914 27.984 24.797 1 95.12 213 THR B N 1
ATOM 4962 C CA . THR B 1 213 ? -13.805 28.625 24.094 1 95.12 213 THR B CA 1
ATOM 4963 C C . THR B 1 213 ? -12.531 27.781 24.234 1 95.12 213 THR B C 1
ATOM 4965 O O . THR B 1 213 ? -11.531 28.062 23.578 1 95.12 213 THR B O 1
ATOM 4968 N N . PHE B 1 214 ? -12.5 26.797 25.328 1 97.19 214 PHE B N 1
ATOM 4969 C CA . PHE B 1 214 ? -11.281 26.047 25.625 1 97.19 214 PHE B CA 1
ATOM 4970 C C . PHE B 1 214 ? -10.773 25.328 24.375 1 97.19 214 PHE B C 1
ATOM 4972 O O . PHE B 1 214 ? -9.562 25.266 24.141 1 97.19 214 PHE B O 1
ATOM 4979 N N . ARG B 1 215 ? -11.672 24.797 23.641 1 96.38 215 ARG B N 1
ATOM 4980 C CA . ARG B 1 215 ? -11.266 24.094 22.438 1 96.38 215 ARG B CA 1
ATOM 4981 C C . ARG B 1 215 ? -10.562 25.047 21.469 1 96.38 215 ARG B C 1
ATOM 4983 O O . ARG B 1 215 ? -9.5 24.719 20.922 1 96.38 215 ARG B O 1
ATOM 4990 N N . GLU B 1 216 ? -11.141 26.203 21.281 1 96.44 216 GLU B N 1
ATOM 4991 C CA . GLU B 1 216 ? -10.57 27.172 20.359 1 96.44 216 GLU B CA 1
ATOM 4992 C C . GLU B 1 216 ? -9.234 27.703 20.875 1 96.44 216 GLU B C 1
ATOM 4994 O O . GLU B 1 216 ? -8.328 27.969 20.078 1 96.44 216 GLU B O 1
ATOM 4999 N N . GLN B 1 217 ? -9.141 27.906 22.141 1 97 217 GLN B N 1
ATOM 5000 C CA . GLN B 1 217 ? -7.875 28.344 22.734 1 97 217 GLN B CA 1
ATOM 5001 C C . GLN B 1 217 ? -6.793 27.281 22.547 1 97 217 GLN B C 1
ATOM 5003 O O . GLN B 1 217 ? -5.652 27.609 22.203 1 97 217 GLN B O 1
ATOM 5008 N N . ALA B 1 218 ? -7.184 26.031 22.797 1 97.12 218 ALA B N 1
ATOM 5009 C CA . ALA B 1 218 ? -6.242 24.938 22.578 1 97.12 218 ALA B CA 1
ATOM 5010 C C . ALA B 1 218 ? -5.824 24.859 21.109 1 97.12 218 ALA B C 1
ATOM 5012 O O . ALA B 1 218 ? -4.656 24.609 20.812 1 97.12 218 ALA B O 1
ATOM 5013 N N . ARG B 1 219 ? -6.719 25.109 20.203 1 96.5 219 ARG B N 1
ATOM 5014 C CA . ARG B 1 219 ? -6.426 25.094 18.781 1 96.5 219 ARG B CA 1
ATOM 5015 C C . ARG B 1 219 ? -5.438 26.188 18.406 1 96.5 219 ARG B C 1
ATOM 5017 O O . ARG B 1 219 ? -4.512 25.969 17.625 1 96.5 219 ARG B O 1
ATOM 5024 N N . ASP B 1 220 ? -5.66 27.344 18.953 1 97 220 ASP B N 1
ATOM 5025 C CA . ASP B 1 220 ? -4.77 28.453 18.656 1 97 220 ASP B CA 1
ATOM 5026 C C . ASP B 1 220 ? -3.334 28.141 19.078 1 97 220 ASP B C 1
ATOM 5028 O O . ASP B 1 220 ? -2.389 28.469 18.359 1 97 220 ASP B O 1
ATOM 5032 N N . LEU B 1 221 ? -3.188 27.516 20.219 1 97.56 221 LEU B N 1
ATOM 5033 C CA . LEU B 1 221 ? -1.859 27.125 20.688 1 97.56 221 LEU B CA 1
ATOM 5034 C C . LEU B 1 221 ? -1.27 26.031 19.797 1 97.56 221 LEU B C 1
ATOM 5036 O O . LEU B 1 221 ? -0.072 26.047 19.5 1 97.56 221 LEU B O 1
ATOM 5040 N N . ALA B 1 222 ? -2.08 25.125 19.359 1 96.69 222 ALA B N 1
ATOM 5041 C CA . ALA B 1 222 ? -1.63 24.062 18.453 1 96.69 222 ALA B CA 1
ATOM 5042 C C . ALA B 1 222 ? -1.179 24.641 17.125 1 96.69 222 ALA B C 1
ATOM 5044 O O . ALA B 1 222 ? -0.199 24.172 16.531 1 96.69 222 ALA B O 1
ATOM 5045 N N . ASN B 1 223 ? -1.926 25.641 16.656 1 97.56 223 ASN B N 1
ATOM 5046 C CA . ASN B 1 223 ? -1.562 26.297 15.398 1 97.56 223 ASN B CA 1
ATOM 5047 C C . ASN B 1 223 ? -0.17 26.922 15.469 1 97.56 223 ASN B C 1
ATOM 5049 O O . ASN B 1 223 ? 0.651 26.719 14.57 1 97.56 223 ASN B O 1
ATOM 5053 N N . TYR B 1 224 ? 0.054 27.625 16.547 1 97.62 224 TYR B N 1
ATOM 5054 C CA . TYR B 1 224 ? 1.363 28.234 16.75 1 97.62 224 TYR B CA 1
ATOM 5055 C C . TYR B 1 224 ? 2.449 27.172 16.844 1 97.62 224 TYR B C 1
ATOM 5057 O O . TYR B 1 224 ? 3.486 27.281 16.188 1 97.62 224 TYR B O 1
ATOM 5065 N N . HIS B 1 225 ? 2.203 26.172 17.625 1 97.44 225 HIS B N 1
ATOM 5066 C CA . HIS B 1 225 ? 3.154 25.109 17.891 1 97.44 225 HIS B CA 1
ATOM 5067 C C . HIS B 1 225 ? 3.486 24.344 16.625 1 97.44 225 HIS B C 1
ATOM 5069 O O . HIS B 1 225 ? 4.652 24.25 16.234 1 97.44 225 HIS B O 1
ATOM 5075 N N . GLU B 1 226 ? 2.473 23.859 15.922 1 97.62 226 GLU B N 1
ATOM 5076 C CA . GLU B 1 226 ? 2.672 22.969 14.781 1 97.62 226 GLU B CA 1
ATOM 5077 C C . GLU B 1 226 ? 3.246 23.734 13.586 1 97.62 226 GLU B C 1
ATOM 5079 O O . GLU B 1 226 ? 4.082 23.203 12.852 1 97.62 226 GLU B O 1
ATOM 5084 N N . TYR B 1 227 ? 2.74 24.938 13.406 1 98 227 TYR B N 1
ATOM 5085 C CA . TYR B 1 227 ? 3.301 25.734 12.32 1 98 227 TYR B CA 1
ATOM 5086 C C . TYR B 1 227 ? 4.773 26.031 12.57 1 98 227 TYR B C 1
ATOM 5088 O O . TYR B 1 227 ? 5.582 26.016 11.641 1 98 227 TYR B O 1
ATOM 5096 N N . GLY B 1 228 ? 5.129 26.328 13.781 1 97.69 228 GLY B N 1
ATOM 5097 C CA . GLY B 1 228 ? 6.52 26.578 14.125 1 97.69 228 GLY B CA 1
ATOM 5098 C C . GLY B 1 228 ? 7.41 25.359 13.914 1 97.69 228 GLY B C 1
ATOM 5099 O O . GLY B 1 228 ? 8.539 25.484 13.445 1 97.69 228 GLY B O 1
ATOM 5100 N N . VAL B 1 229 ? 6.918 24.219 14.211 1 97.81 229 VAL B N 1
ATOM 5101 C CA . VAL B 1 229 ? 7.691 22.984 14.117 1 97.81 229 VAL B CA 1
ATOM 5102 C C . VAL B 1 229 ? 7.891 22.609 12.648 1 97.81 229 VAL B C 1
ATOM 5104 O O . VAL B 1 229 ? 8.977 22.188 12.25 1 97.81 229 VAL B O 1
ATOM 5107 N N . PHE B 1 230 ? 6.855 22.797 11.789 1 98.38 230 PHE B N 1
ATOM 5108 C CA . PHE B 1 230 ? 6.863 22.234 10.438 1 98.38 230 PHE B CA 1
ATOM 5109 C C . PHE B 1 230 ? 7.09 23.328 9.406 1 98.38 230 PHE B C 1
ATOM 5111 O O . PHE B 1 230 ? 6.625 23.234 8.273 1 98.38 230 PHE B O 1
ATOM 5118 N N . SER B 1 231 ? 7.781 24.391 9.812 1 97.88 231 SER B N 1
ATOM 5119 C CA . SER B 1 231 ? 8.164 25.438 8.867 1 97.88 231 SER B CA 1
ATOM 5120 C C . SER B 1 231 ? 9.562 25.969 9.164 1 97.88 231 SER B C 1
ATOM 5122 O O . SER B 1 231 ? 10.031 25.875 10.297 1 97.88 231 SER B O 1
ATOM 5124 N N . SER B 1 232 ? 10.188 26.391 8.148 1 97.94 232 SER B N 1
ATOM 5125 C CA . SER B 1 232 ? 11.438 27.156 8.18 1 97.94 232 SER B CA 1
ATOM 5126 C C . SER B 1 232 ? 11.367 28.375 7.258 1 97.94 232 SER B C 1
ATOM 5128 O O . SER B 1 232 ? 10.688 28.344 6.23 1 97.94 232 SER B O 1
ATOM 5130 N N . PRO B 1 233 ? 12.102 29.438 7.742 1 96.44 233 PRO B N 1
ATOM 5131 C CA . PRO B 1 233 ? 12.148 30.594 6.828 1 96.44 233 PRO B CA 1
ATOM 5132 C C . PRO B 1 233 ? 12.891 30.281 5.531 1 96.44 233 PRO B C 1
ATOM 5134 O O . PRO B 1 233 ? 12.523 30.781 4.469 1 96.44 233 PRO B O 1
ATOM 5137 N N . GLN B 1 234 ? 13.914 29.422 5.645 1 97.44 234 GLN B N 1
ATOM 5138 C CA . GLN B 1 234 ? 14.648 29.016 4.449 1 97.44 234 GLN B CA 1
ATOM 5139 C C . GLN B 1 234 ? 13.898 27.906 3.705 1 97.44 234 GLN B C 1
ATOM 5141 O O . GLN B 1 234 ? 13.43 26.953 4.316 1 97.44 234 GLN B O 1
ATOM 5146 N N . LEU B 1 235 ? 13.852 28.062 2.43 1 98 235 LEU B N 1
ATOM 5147 C CA . LEU B 1 235 ? 13.117 27.109 1.6 1 98 235 LEU B CA 1
ATOM 5148 C C . LEU B 1 235 ? 13.633 25.688 1.805 1 98 235 LEU B C 1
ATOM 5150 O O . LEU B 1 235 ? 12.859 24.734 1.786 1 98 235 LEU B O 1
ATOM 5154 N N . ASP B 1 236 ? 14.898 25.547 1.961 1 98.19 236 ASP B N 1
ATOM 5155 C CA . ASP B 1 236 ? 15.5 24.234 2.127 1 98.19 236 ASP B CA 1
ATOM 5156 C C . ASP B 1 236 ? 15.734 23.922 3.602 1 98.19 236 ASP B C 1
ATOM 5158 O O . ASP B 1 236 ? 16.5 23.016 3.932 1 98.19 236 ASP B O 1
ATOM 5162 N N . GLY B 1 237 ? 15.141 24.656 4.504 1 98.5 237 GLY B N 1
ATOM 5163 C CA . GLY B 1 237 ? 15.297 24.438 5.934 1 98.5 237 GLY B CA 1
ATOM 5164 C C . GLY B 1 237 ? 14.695 23.125 6.402 1 98.5 237 GLY B C 1
ATOM 5165 O O . GLY B 1 237 ? 13.711 22.656 5.832 1 98.5 237 GLY B O 1
ATOM 5166 N N . ILE B 1 238 ? 15.18 22.594 7.527 1 98.38 238 ILE B N 1
ATOM 5167 C CA . ILE B 1 238 ? 14.82 21.266 8.016 1 98.38 238 ILE B CA 1
ATOM 5168 C C . ILE B 1 238 ? 13.398 21.281 8.562 1 98.38 238 ILE B C 1
ATOM 5170 O O . ILE B 1 238 ? 12.711 20.266 8.555 1 98.38 238 ILE B O 1
ATOM 5174 N N . GLY B 1 239 ? 12.93 22.438 8.984 1 98.31 239 GLY B N 1
ATOM 5175 C CA . GLY B 1 239 ? 11.547 22.547 9.414 1 98.31 239 GLY B CA 1
ATOM 5176 C C . GLY B 1 239 ? 10.555 22.312 8.297 1 98.31 239 GLY B C 1
ATOM 5177 O O . GLY B 1 239 ? 9.391 21.984 8.547 1 98.31 239 GLY B O 1
ATOM 5178 N N . ASN B 1 240 ? 11.031 22.469 7.039 1 98.81 240 ASN B N 1
ATOM 5179 C CA . ASN B 1 240 ? 10.188 22.266 5.863 1 98.81 240 ASN B CA 1
ATOM 5180 C C . ASN B 1 240 ? 10.297 20.844 5.34 1 98.81 240 ASN B C 1
ATOM 5182 O O . ASN B 1 240 ? 9.828 20.531 4.242 1 98.81 240 ASN B O 1
ATOM 5186 N N . ILE B 1 241 ? 10.812 19.906 6.078 1 98.69 241 ILE B N 1
ATOM 5187 C CA . ILE B 1 241 ? 11.195 18.609 5.555 1 98.69 241 ILE B CA 1
ATOM 5188 C C . ILE B 1 241 ? 9.945 17.844 5.105 1 98.69 241 ILE B C 1
ATOM 5190 O O . ILE B 1 241 ? 9.992 17.078 4.141 1 98.69 241 ILE B O 1
ATOM 5194 N N . ALA B 1 242 ? 8.812 18.062 5.781 1 98.44 242 ALA B N 1
ATOM 5195 C CA . ALA B 1 242 ? 7.582 17.406 5.363 1 98.44 242 ALA B CA 1
ATOM 5196 C C . ALA B 1 242 ? 7.176 17.828 3.957 1 98.44 242 ALA B C 1
ATOM 5198 O O . ALA B 1 242 ? 6.699 17.016 3.164 1 98.44 242 ALA B O 1
ATOM 5199 N N . GLY B 1 243 ? 7.367 19.078 3.635 1 98.81 243 GLY B N 1
ATOM 5200 C CA . GLY B 1 243 ? 7.113 19.578 2.295 1 98.81 243 GLY B CA 1
ATOM 5201 C C . GLY B 1 243 ? 8.156 19.156 1.285 1 98.81 243 GLY B C 1
ATOM 5202 O O . GLY B 1 243 ? 7.828 18.812 0.149 1 98.81 243 GLY B O 1
ATOM 5203 N N . ARG B 1 244 ? 9.398 19.156 1.704 1 98.88 244 ARG B N 1
ATOM 5204 C CA . ARG B 1 244 ? 10.508 18.859 0.8 1 98.88 244 ARG B CA 1
ATOM 5205 C C . ARG B 1 244 ? 10.453 17.422 0.324 1 98.88 244 ARG B C 1
ATOM 5207 O O . ARG B 1 244 ? 10.836 17.109 -0.809 1 98.88 244 ARG B O 1
ATOM 5214 N N . THR B 1 245 ? 9.953 16.484 1.14 1 98.75 245 THR B N 1
ATOM 5215 C CA . THR B 1 245 ? 9.977 15.078 0.778 1 98.75 245 THR B CA 1
ATOM 5216 C C . THR B 1 245 ? 8.719 14.703 -0.009 1 98.75 245 THR B C 1
ATOM 5218 O O . THR B 1 245 ? 8.703 13.703 -0.721 1 98.75 245 THR B O 1
ATOM 5221 N N . ILE B 1 246 ? 7.613 15.477 0.07 1 98.81 246 ILE B N 1
ATOM 5222 C CA . ILE B 1 246 ? 6.422 15.164 -0.712 1 98.81 246 ILE B CA 1
ATOM 5223 C C . ILE B 1 246 ? 6.5 15.859 -2.07 1 98.81 246 ILE B C 1
ATOM 5225 O O . ILE B 1 246 ? 5.789 15.484 -3.006 1 98.81 246 ILE B O 1
ATOM 5229 N N . LEU B 1 247 ? 7.391 16.812 -2.273 1 98.88 247 LEU B N 1
ATOM 5230 C CA . LEU B 1 247 ? 7.512 17.641 -3.469 1 98.88 247 LEU B CA 1
ATOM 5231 C C . LEU B 1 247 ? 7.781 16.781 -4.699 1 98.88 247 LEU B C 1
ATOM 5233 O O . LEU B 1 247 ? 7.203 17 -5.762 1 98.88 247 LEU B O 1
ATOM 5237 N N . PRO B 1 248 ? 8.68 15.758 -4.586 1 98.69 248 PRO B N 1
ATOM 5238 C CA . PRO B 1 248 ? 8.953 14.984 -5.793 1 98.69 248 PRO B CA 1
ATOM 5239 C C . PRO B 1 248 ? 7.699 14.367 -6.402 1 98.69 248 PRO B C 1
ATOM 5241 O O . PRO B 1 248 ? 7.543 14.352 -7.625 1 98.69 248 PRO B O 1
ATOM 5244 N N . SER B 1 249 ? 6.797 13.867 -5.582 1 98.25 249 SER B N 1
ATOM 5245 C CA . SER B 1 249 ? 5.555 13.289 -6.09 1 98.25 249 SER B CA 1
ATOM 5246 C C . SER B 1 249 ? 4.676 14.352 -6.738 1 98.25 249 SER B C 1
ATOM 5248 O O . SER B 1 249 ? 4.039 14.094 -7.766 1 98.25 249 SER B O 1
ATOM 5250 N N . ILE B 1 250 ? 4.625 15.5 -6.172 1 98.88 250 ILE B N 1
ATOM 5251 C CA . ILE B 1 250 ? 3.842 16.609 -6.707 1 98.88 250 ILE B CA 1
ATOM 5252 C C . ILE B 1 250 ? 4.406 17.031 -8.055 1 98.88 250 ILE B C 1
ATOM 5254 O O . ILE B 1 250 ? 3.672 17.141 -9.039 1 98.88 250 ILE B O 1
ATOM 5258 N N . LEU B 1 251 ? 5.723 17.219 -8.117 1 98.88 251 LEU B N 1
ATOM 5259 C CA . LEU B 1 251 ? 6.41 17.672 -9.328 1 98.88 251 LEU B CA 1
ATOM 5260 C C . LEU B 1 251 ? 6.273 16.625 -10.438 1 98.88 251 LEU B C 1
ATOM 5262 O O . LEU B 1 251 ? 6.043 16.984 -11.602 1 98.88 251 LEU B O 1
ATOM 5266 N N . ASN B 1 252 ? 6.398 15.391 -10.07 1 98.62 252 ASN B N 1
ATOM 5267 C CA . ASN B 1 252 ? 6.203 14.336 -11.062 1 98.62 252 ASN B CA 1
ATOM 5268 C C . ASN B 1 252 ? 4.766 14.305 -11.57 1 98.62 252 ASN B C 1
ATOM 5270 O O . ASN B 1 252 ? 4.523 14.023 -12.742 1 98.62 252 ASN B O 1
ATOM 5274 N N . GLY B 1 253 ? 3.783 14.562 -10.695 1 98.75 253 GLY B N 1
ATOM 5275 C CA . GLY B 1 253 ? 2.396 14.68 -11.109 1 98.75 253 GLY B CA 1
ATOM 5276 C C . GLY B 1 253 ? 2.176 15.758 -12.148 1 98.75 253 GLY B C 1
ATOM 5277 O O . GLY B 1 253 ? 1.535 15.523 -13.18 1 98.75 253 GLY B O 1
ATOM 5278 N N . PHE B 1 254 ? 2.787 16.906 -11.898 1 98.88 254 PHE B N 1
ATOM 5279 C CA . PHE B 1 254 ? 2.668 18.016 -12.836 1 98.88 254 PHE B CA 1
ATOM 5280 C C . PHE B 1 254 ? 3.271 17.641 -14.188 1 98.88 254 PHE B C 1
ATOM 5282 O O . PHE B 1 254 ? 2.691 17.938 -15.234 1 98.88 254 PHE B O 1
ATOM 5289 N N . LYS B 1 255 ? 4.414 17.047 -14.102 1 98.69 255 LYS B N 1
ATOM 5290 C CA . LYS B 1 255 ? 5.117 16.656 -15.32 1 98.69 255 LYS B CA 1
ATOM 5291 C C . LYS B 1 255 ? 4.27 15.711 -16.156 1 98.69 255 LYS B C 1
ATOM 5293 O O . LYS B 1 255 ? 4.133 15.898 -17.375 1 98.69 255 LYS B O 1
ATOM 5298 N N . ARG B 1 256 ? 3.668 14.734 -15.562 1 98.69 256 ARG B N 1
ATOM 5299 C CA . ARG B 1 256 ? 2.883 13.734 -16.281 1 98.69 256 ARG B CA 1
ATOM 5300 C C . ARG B 1 256 ? 1.563 14.328 -16.766 1 98.69 256 ARG B C 1
ATOM 5302 O O . ARG B 1 256 ? 1.161 14.102 -17.906 1 98.69 256 ARG B O 1
ATOM 5309 N N . ILE B 1 257 ? 0.909 15.117 -15.961 1 98.69 257 ILE B N 1
ATOM 5310 C CA . ILE B 1 257 ? -0.374 15.727 -16.297 1 98.69 257 ILE B CA 1
ATOM 5311 C C . ILE B 1 257 ? -0.198 16.688 -17.469 1 98.69 257 ILE B C 1
ATOM 5313 O O . ILE B 1 257 ? -1.073 16.797 -18.328 1 98.69 257 ILE B O 1
ATOM 5317 N N . SER B 1 258 ? 0.934 17.375 -17.547 1 98.06 258 SER B N 1
ATOM 5318 C CA . SER B 1 258 ? 1.169 18.359 -18.594 1 98.06 258 SER B CA 1
ATOM 5319 C C . SER B 1 258 ? 1.637 17.703 -19.875 1 98.06 258 SER B C 1
ATOM 5321 O O . SER B 1 258 ? 1.756 18.359 -20.922 1 98.06 258 SER B O 1
ATOM 5323 N N . ASN B 1 259 ? 1.981 16.453 -19.812 1 97.38 259 ASN B N 1
ATOM 5324 C CA . ASN B 1 259 ? 2.332 15.664 -21 1 97.38 259 ASN B CA 1
ATOM 5325 C C . ASN B 1 259 ? 1.093 15.078 -21.672 1 97.38 259 ASN B C 1
ATOM 5327 O O . ASN B 1 259 ? 0.498 14.125 -21.156 1 97.38 259 ASN B O 1
ATOM 5331 N N . SER B 1 260 ? 0.729 15.562 -22.797 1 94.25 260 SER B N 1
ATOM 5332 C CA . SER B 1 260 ? -0.514 15.211 -23.484 1 94.25 260 SER B CA 1
ATOM 5333 C C . SER B 1 260 ? -0.537 13.734 -23.859 1 94.25 260 SER B C 1
ATOM 5335 O O . SER B 1 260 ? -1.605 13.164 -24.078 1 94.25 260 SER B O 1
ATOM 5337 N N . SER B 1 261 ? 0.602 13.109 -23.922 1 96.5 261 SER B N 1
ATOM 5338 C CA . SER B 1 261 ? 0.665 11.695 -24.281 1 96.5 261 SER B CA 1
ATOM 5339 C C . SER B 1 261 ? 0.463 10.812 -23.047 1 96.5 261 SER B C 1
ATOM 5341 O O . SER B 1 261 ? 0.292 9.594 -23.172 1 96.5 261 SER B O 1
ATOM 5343 N N . ASP B 1 262 ? 0.533 11.383 -21.891 1 97.56 262 ASP B N 1
ATOM 5344 C CA . ASP B 1 262 ? 0.285 10.664 -20.641 1 97.56 262 ASP B CA 1
ATOM 5345 C C . ASP B 1 262 ? -1.183 10.766 -20.234 1 97.56 262 ASP B C 1
ATOM 5347 O O . ASP B 1 262 ? -1.72 11.867 -20.094 1 97.56 262 ASP B O 1
ATOM 5351 N N . PRO B 1 263 ? -1.848 9.703 -20.047 1 96.5 263 PRO B N 1
ATOM 5352 C CA . PRO B 1 263 ? -3.279 9.742 -19.734 1 96.5 263 PRO B CA 1
ATOM 5353 C C . PRO B 1 263 ? -3.561 10.18 -18.297 1 96.5 263 PRO B C 1
ATOM 5355 O O . PRO B 1 263 ? -4.719 10.406 -17.938 1 96.5 263 PRO B O 1
ATOM 5358 N N . LEU B 1 264 ? -2.547 10.406 -17.469 1 98.19 264 LEU B N 1
ATOM 5359 C CA . LEU B 1 264 ? -2.738 10.727 -16.062 1 98.19 264 LEU B CA 1
ATOM 5360 C C . LEU B 1 264 ? -3.498 12.039 -15.898 1 98.19 264 LEU B C 1
ATOM 5362 O O . LEU B 1 264 ? -3.133 13.047 -16.5 1 98.19 264 LEU B O 1
ATOM 5366 N N . LYS B 1 265 ? -4.594 12.039 -15.055 1 98.69 265 LYS B N 1
ATOM 5367 C CA . LYS B 1 265 ? -5.422 13.219 -14.82 1 98.69 265 LYS B CA 1
ATOM 5368 C C . LYS B 1 265 ? -5.387 13.641 -13.352 1 98.69 265 LYS B C 1
ATOM 5370 O O . LYS B 1 265 ? -5.469 14.828 -13.039 1 98.69 265 LYS B O 1
ATOM 5375 N N . ILE B 1 266 ? -5.281 12.617 -12.453 1 98.81 266 ILE B N 1
ATOM 5376 C CA . ILE B 1 266 ? -5.355 12.922 -11.031 1 98.81 266 ILE B CA 1
ATOM 5377 C C . ILE B 1 266 ? -4.23 12.203 -10.289 1 98.81 266 ILE B C 1
ATOM 5379 O O . ILE B 1 266 ? -4.047 10.992 -10.453 1 98.81 266 ILE B O 1
ATOM 5383 N N . VAL B 1 267 ? -3.477 12.914 -9.594 1 98.88 267 VAL B N 1
ATOM 5384 C CA . VAL B 1 267 ? -2.605 12.383 -8.555 1 98.88 267 VAL B CA 1
ATOM 5385 C C . VAL B 1 267 ? -3.197 12.688 -7.18 1 98.88 267 VAL B C 1
ATOM 5387 O O . VAL B 1 267 ? -3.432 13.852 -6.844 1 98.88 267 VAL B O 1
ATOM 5390 N N . TYR B 1 268 ? -3.496 11.664 -6.48 1 98.88 268 TYR B N 1
ATOM 5391 C CA . TYR B 1 268 ? -4.113 11.797 -5.168 1 98.88 268 TYR B CA 1
ATOM 5392 C C . TYR B 1 268 ? -3.189 11.273 -4.074 1 98.88 268 TYR B C 1
ATOM 5394 O O . TYR B 1 268 ? -2.693 10.148 -4.16 1 98.88 268 TYR B O 1
ATOM 5402 N N . GLN B 1 269 ? -2.934 12.133 -3.078 1 98.81 269 GLN B N 1
ATOM 5403 C CA . GLN B 1 269 ? -2.123 11.75 -1.927 1 98.81 269 GLN B CA 1
ATOM 5404 C C . GLN B 1 269 ? -2.883 11.969 -0.622 1 98.81 269 GLN B C 1
ATOM 5406 O O . GLN B 1 269 ? -3.234 13.102 -0.285 1 98.81 269 GLN B O 1
ATOM 5411 N N . SER B 1 270 ? -3.15 10.891 0.084 1 98.81 270 SER B N 1
ATOM 5412 C CA . SER B 1 270 ? -3.756 10.938 1.41 1 98.81 270 SER B CA 1
ATOM 5413 C C . SER B 1 270 ? -2.693 11 2.502 1 98.81 270 SER B C 1
ATOM 5415 O O . SER B 1 270 ? -1.812 10.141 2.566 1 98.81 270 SER B O 1
ATOM 5417 N N . ILE B 1 271 ? -2.775 12.047 3.371 1 98.31 271 ILE B N 1
ATOM 5418 C CA . ILE B 1 271 ? -1.663 12.289 4.281 1 98.31 271 ILE B CA 1
ATOM 5419 C C . ILE B 1 271 ? -2.189 12.867 5.594 1 98.31 271 ILE B C 1
ATOM 5421 O O . ILE B 1 271 ? -3.402 12.977 5.789 1 98.31 271 ILE B O 1
ATOM 5425 N N . SER B 1 272 ? -1.296 13.039 6.559 1 96.38 272 SER B N 1
ATOM 5426 C CA . SER B 1 272 ? -1.582 13.781 7.785 1 96.38 272 SER B CA 1
ATOM 5427 C C . SER B 1 272 ? -1.48 15.289 7.559 1 96.38 272 SER B C 1
ATOM 5429 O O . SER B 1 272 ? -1.238 15.734 6.434 1 96.38 272 SER B O 1
ATOM 5431 N N . TYR B 1 273 ? -1.619 16.062 8.578 1 96.25 273 TYR B N 1
ATOM 5432 C CA . TYR B 1 273 ? -1.72 17.5 8.422 1 96.25 273 TYR B CA 1
ATOM 5433 C C . TYR B 1 273 ? -0.343 18.125 8.234 1 96.25 273 TYR B C 1
ATOM 5435 O O . TYR B 1 273 ? -0.227 19.25 7.754 1 96.25 273 TYR B O 1
ATOM 5443 N N . LYS B 1 274 ? 0.713 17.469 8.562 1 97 274 LYS B N 1
ATOM 5444 C CA . LYS B 1 274 ? 2.037 18.078 8.727 1 97 274 LYS B CA 1
ATOM 5445 C C . LYS B 1 274 ? 2.572 18.594 7.391 1 97 274 LYS B C 1
ATOM 5447 O O . LYS B 1 274 ? 3.041 19.719 7.305 1 97 274 LYS B O 1
ATOM 5452 N N . PRO B 1 275 ? 2.422 17.828 6.281 1 98.38 275 PRO B N 1
ATOM 5453 C CA . PRO B 1 275 ? 2.941 18.359 5.02 1 98.38 275 PRO B CA 1
ATOM 5454 C C . PRO B 1 275 ? 2.193 19.609 4.555 1 98.38 275 PRO B C 1
ATOM 5456 O O . PRO B 1 275 ? 2.764 20.453 3.861 1 98.38 275 PRO B O 1
ATOM 5459 N N . PHE B 1 276 ? 0.952 19.781 4.93 1 98.69 276 PHE B N 1
ATOM 5460 C CA . PHE B 1 276 ? 0.227 21 4.594 1 98.69 276 PHE B CA 1
ATOM 5461 C C . PHE B 1 276 ? 0.962 22.219 5.117 1 98.69 276 PHE B C 1
ATOM 5463 O O . PHE B 1 276 ? 1.123 23.203 4.395 1 98.69 276 PHE B O 1
ATOM 5470 N N . LEU B 1 277 ? 1.382 22.141 6.34 1 98.69 277 LEU B N 1
ATOM 5471 C CA . LEU B 1 277 ? 2.006 23.281 6.992 1 98.69 277 LEU B CA 1
ATOM 5472 C C . LEU B 1 277 ? 3.287 23.688 6.273 1 98.69 277 LEU B C 1
ATOM 5474 O O . LEU B 1 277 ? 3.504 24.875 5.996 1 98.69 277 LEU B O 1
ATOM 5478 N N . SER B 1 278 ? 4.09 22.672 5.945 1 98.81 278 SER B N 1
ATOM 5479 C CA . SER B 1 278 ? 5.32 22.953 5.211 1 98.81 278 SER B CA 1
ATOM 5480 C C . SER B 1 278 ? 5.023 23.531 3.832 1 98.81 278 SER B C 1
ATOM 5482 O O . SER B 1 278 ? 5.664 24.5 3.406 1 98.81 278 SER B O 1
ATOM 5484 N N . LEU B 1 279 ? 4.051 22.953 3.152 1 98.88 279 LEU B N 1
ATOM 5485 C CA . LEU B 1 279 ? 3.729 23.406 1.8 1 98.88 279 LEU B CA 1
ATOM 5486 C C . LEU B 1 279 ? 3.148 24.812 1.813 1 98.88 279 LEU B C 1
ATOM 5488 O O . LEU B 1 279 ? 3.469 25.625 0.944 1 98.88 279 LEU B O 1
ATOM 5492 N N . PHE B 1 280 ? 2.268 25.125 2.783 1 98.81 280 PHE B N 1
ATOM 5493 C CA . PHE B 1 280 ? 1.688 26.453 2.881 1 98.81 280 PHE B CA 1
ATOM 5494 C C . PHE B 1 280 ? 2.766 27.5 3.166 1 98.81 280 PHE B C 1
ATOM 5496 O O . PHE B 1 280 ? 2.705 28.609 2.656 1 98.81 280 PHE B O 1
ATOM 5503 N N . ASN B 1 281 ? 3.734 27.109 3.98 1 98.69 281 ASN B N 1
ATOM 5504 C CA . ASN B 1 281 ? 4.867 28 4.23 1 98.69 281 ASN B CA 1
ATOM 5505 C C . ASN B 1 281 ? 5.734 28.156 2.982 1 98.69 281 ASN B C 1
ATOM 5507 O O . ASN B 1 281 ? 5.969 29.281 2.531 1 98.69 281 ASN B O 1
ATOM 5511 N N . MET B 1 282 ? 6.113 27.078 2.35 1 98.75 282 MET B N 1
ATOM 5512 C CA . MET B 1 282 ? 7.055 27.062 1.236 1 98.75 282 MET B CA 1
ATOM 5513 C C . MET B 1 282 ? 6.473 27.797 0.027 1 98.75 282 MET B C 1
ATOM 5515 O O . MET B 1 282 ? 7.199 28.469 -0.7 1 98.75 282 MET B O 1
ATOM 5519 N N . THR B 1 283 ? 5.191 27.688 -0.168 1 98.5 283 THR B N 1
ATOM 5520 C CA . THR B 1 283 ? 4.555 28.281 -1.345 1 98.5 283 THR B CA 1
ATOM 5521 C C . THR B 1 283 ? 4.16 29.734 -1.086 1 98.5 283 THR B C 1
ATOM 5523 O O . THR B 1 283 ? 3.648 30.406 -1.979 1 98.5 283 THR B O 1
ATOM 5526 N N . GLY B 1 284 ? 4.301 30.156 0.143 1 97.88 284 GLY B N 1
ATOM 5527 C CA . GLY B 1 284 ? 3.9 31.516 0.48 1 97.88 284 GLY B CA 1
ATOM 5528 C C . GLY B 1 284 ? 2.4 31.672 0.641 1 97.88 284 GLY B C 1
ATOM 5529 O O . GLY B 1 284 ? 1.906 32.781 0.844 1 97.88 284 GLY B O 1
ATOM 5530 N N . ALA B 1 285 ? 1.677 30.625 0.571 1 98 285 ALA B N 1
ATOM 5531 C CA . ALA B 1 285 ? 0.225 30.703 0.716 1 98 285 ALA B CA 1
ATOM 5532 C C . ALA B 1 285 ? -0.164 31.203 2.104 1 98 285 ALA B C 1
ATOM 5534 O O . ALA B 1 285 ? -1.089 32 2.242 1 98 285 ALA B O 1
ATOM 5535 N N . ALA B 1 286 ? 0.532 30.703 3.131 1 97.56 286 ALA B N 1
ATOM 5536 C CA . ALA B 1 286 ? 0.229 31.125 4.496 1 97.56 286 ALA B CA 1
ATOM 5537 C C . ALA B 1 286 ? 0.633 32.562 4.727 1 97.56 286 ALA B C 1
ATOM 5539 O O . ALA B 1 286 ? -0.011 33.281 5.5 1 97.56 286 ALA B O 1
ATOM 5540 N N . GLU B 1 287 ? 1.718 32.938 4.059 1 96.19 287 GLU B N 1
ATOM 5541 C CA . GLU B 1 287 ? 2.115 34.344 4.145 1 96.19 287 GLU B CA 1
ATOM 5542 C C . GLU B 1 287 ? 1.043 35.25 3.561 1 96.19 287 GLU B C 1
ATOM 5544 O O . GLU B 1 287 ? 0.722 36.312 4.141 1 96.19 287 GLU B O 1
ATOM 5549 N N . ALA B 1 288 ? 0.503 34.906 2.463 1 95.12 288 ALA B N 1
ATOM 5550 C CA . ALA B 1 288 ? -0.539 35.656 1.792 1 95.12 288 ALA B CA 1
ATOM 5551 C C . ALA B 1 288 ? -1.88 35.5 2.502 1 95.12 288 ALA B C 1
ATOM 5553 O O . ALA B 1 288 ? -2.734 36.406 2.428 1 95.12 288 ALA B O 1
ATOM 5554 N N . ASN B 1 289 ? -2.062 34.438 3.143 1 95.25 289 ASN B N 1
ATOM 5555 C CA . ASN B 1 289 ? -3.301 34.094 3.822 1 95.25 289 ASN B CA 1
ATOM 5556 C C . ASN B 1 289 ? -3.029 33.5 5.203 1 95.25 289 ASN B C 1
ATOM 5558 O O . ASN B 1 289 ? -3.064 32.281 5.379 1 95.25 289 ASN B O 1
ATOM 5562 N N . PRO B 1 290 ? -2.902 34.281 6.258 1 95.19 290 PRO B N 1
ATOM 5563 C CA . PRO B 1 290 ? -2.424 33.844 7.574 1 95.19 290 PRO B CA 1
ATOM 5564 C C . PRO B 1 290 ? -3.32 32.781 8.203 1 95.19 290 PRO B C 1
ATOM 5566 O O . PRO B 1 290 ? -2.865 32 9.055 1 95.19 290 PRO B O 1
ATOM 5569 N N . GLN B 1 291 ? -4.574 32.656 7.773 1 92.69 291 GLN B N 1
ATOM 5570 C CA . GLN B 1 291 ? -5.484 31.672 8.328 1 92.69 291 GLN B CA 1
ATOM 5571 C C . GLN B 1 291 ? -5.055 30.25 7.938 1 92.69 291 GLN B C 1
ATOM 5573 O O . GLN B 1 291 ? -5.523 29.281 8.523 1 92.69 291 GLN B O 1
ATOM 5578 N N . LEU B 1 292 ? -4.113 30.141 6.988 1 96.25 292 LEU B N 1
ATOM 5579 C CA . LEU B 1 292 ? -3.633 28.844 6.547 1 96.25 292 LEU B CA 1
ATOM 5580 C C . LEU B 1 292 ? -2.477 28.359 7.422 1 96.25 292 LEU B C 1
ATOM 5582 O O . LEU B 1 292 ? -2.051 27.203 7.316 1 96.25 292 LEU B O 1
ATOM 5586 N N . ALA B 1 293 ? -2.006 29.219 8.336 1 96.69 293 ALA B N 1
ATOM 5587 C CA . ALA B 1 293 ? -0.868 28.891 9.188 1 96.69 293 ALA B CA 1
ATOM 5588 C C . ALA B 1 293 ? -1.319 28.125 10.43 1 96.69 293 ALA B C 1
ATOM 5590 O O . ALA B 1 293 ? -1.107 28.578 11.555 1 96.69 293 ALA B O 1
ATOM 5591 N N . GLY B 1 294 ? -1.837 26.938 10.242 1 96.12 294 GLY B N 1
ATOM 5592 C CA . GLY B 1 294 ? -2.312 26.125 11.359 1 96.12 294 GLY B CA 1
ATOM 5593 C C . GLY B 1 294 ? -2.744 24.734 10.945 1 96.12 294 GLY B C 1
ATOM 5594 O O . GLY B 1 294 ? -2.744 24.406 9.758 1 96.12 294 GLY B O 1
ATOM 5595 N N . VAL B 1 295 ? -3.072 23.938 11.922 1 96.44 295 VAL B N 1
ATOM 5596 C CA . VAL B 1 295 ? -3.484 22.547 11.703 1 96.44 295 VAL B CA 1
ATOM 5597 C C . VAL B 1 295 ? -4.773 22.516 10.891 1 96.44 295 VAL B C 1
ATOM 5599 O O . VAL B 1 295 ? -5.77 23.141 11.266 1 96.44 295 VAL B O 1
ATOM 5602 N N . VAL B 1 296 ? -4.719 21.859 9.82 1 97.81 296 VAL B N 1
ATOM 5603 C CA . VAL B 1 296 ? -5.898 21.766 8.961 1 97.81 296 VAL B CA 1
ATOM 5604 C C . VAL B 1 296 ? -6.887 20.766 9.555 1 97.81 296 VAL B C 1
ATOM 5606 O O . VAL B 1 296 ? -6.5 19.875 10.305 1 97.81 296 VAL B O 1
ATOM 5609 N N . GLU B 1 297 ? -8.148 20.891 9.188 1 97.31 297 GLU B N 1
ATOM 5610 C CA . GLU B 1 297 ? -9.219 20.047 9.711 1 97.31 297 GLU B CA 1
ATOM 5611 C C . GLU B 1 297 ? -9.203 18.656 9.062 1 97.31 297 GLU B C 1
ATOM 5613 O O . GLU B 1 297 ? -8.547 18.453 8.039 1 97.31 297 GLU B O 1
ATOM 5618 N N . TYR B 1 298 ? -9.906 17.719 9.742 1 97.06 298 TYR B N 1
ATOM 5619 C CA . TYR B 1 298 ? -10.117 16.406 9.141 1 97.06 298 TYR B CA 1
ATOM 5620 C C . TYR B 1 298 ? -10.758 16.531 7.762 1 97.06 298 TYR B C 1
ATOM 5622 O O . TYR B 1 298 ? -11.633 17.391 7.559 1 97.06 298 TYR B O 1
ATOM 5630 N N . ALA B 1 299 ? -10.234 15.758 6.785 1 98.25 299 ALA B N 1
ATOM 5631 C CA . ALA B 1 299 ? -10.734 15.688 5.414 1 98.25 299 ALA B CA 1
ATOM 5632 C C . ALA B 1 299 ? -10.5 17 4.676 1 98.25 299 ALA B C 1
ATOM 5634 O O . ALA B 1 299 ? -11.234 17.328 3.74 1 98.25 299 ALA B O 1
ATOM 5635 N N . ALA B 1 300 ? -9.594 17.797 5.199 1 98.69 300 ALA B N 1
ATOM 5636 C CA . ALA B 1 300 ? -9.141 18.938 4.41 1 98.69 300 ALA B CA 1
ATOM 5637 C C . ALA B 1 300 ? -8.445 18.484 3.129 1 98.69 300 ALA B C 1
ATOM 5639 O O . ALA B 1 300 ? -7.926 17.375 3.062 1 98.69 300 ALA B O 1
ATOM 5640 N N . ALA B 1 301 ? -8.484 19.375 2.064 1 98.81 301 ALA B N 1
ATOM 5641 C CA . ALA B 1 301 ? -7.879 18.969 0.799 1 98.81 301 ALA B CA 1
ATOM 5642 C C . ALA B 1 301 ? -7.316 20.188 0.053 1 98.81 301 ALA B C 1
ATOM 5644 O O . ALA B 1 301 ? -7.953 21.234 -0.006 1 98.81 301 ALA B O 1
ATOM 5645 N N . LEU B 1 302 ? -6.098 20.016 -0.323 1 98.88 302 LEU B N 1
ATOM 5646 C CA . LEU B 1 302 ? -5.453 20.922 -1.269 1 98.88 302 LEU B CA 1
ATOM 5647 C C . LEU B 1 302 ? -5.535 20.375 -2.688 1 98.88 302 LEU B C 1
ATOM 5649 O O . LEU B 1 302 ? -5.137 19.219 -2.939 1 98.88 302 LEU B O 1
ATOM 5653 N N . ALA B 1 303 ? -6.145 21.125 -3.621 1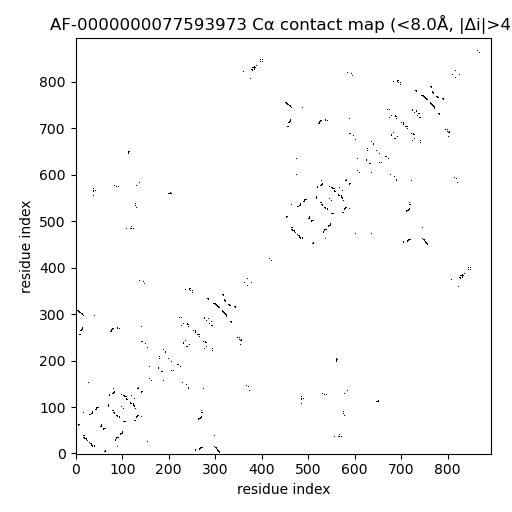 98.88 303 ALA B N 1
ATOM 5654 C CA . ALA B 1 303 ? -6.211 20.766 -5.035 1 98.88 303 ALA B CA 1
ATOM 5655 C C . ALA B 1 303 ? -5.371 21.719 -5.879 1 98.88 303 ALA B C 1
ATOM 5657 O O . ALA B 1 303 ? -5.742 22.875 -6.074 1 98.88 303 ALA B O 1
ATOM 5658 N N . LEU B 1 304 ? -4.25 21.234 -6.375 1 98.88 304 LEU B N 1
ATOM 5659 C CA . LEU B 1 304 ? -3.402 22 -7.297 1 98.88 304 LEU B CA 1
ATOM 5660 C C . LEU B 1 304 ? -3.734 21.656 -8.742 1 98.88 304 LEU B C 1
ATOM 5662 O O . LEU B 1 304 ? -3.221 20.672 -9.289 1 98.88 304 LEU B O 1
ATOM 5666 N N . GLU B 1 305 ? -4.484 22.547 -9.352 1 98.81 305 GLU B N 1
ATOM 5667 C CA . GLU B 1 305 ? -4.91 22.312 -10.727 1 98.81 305 GLU B CA 1
ATOM 5668 C C . GLU B 1 305 ? -3.828 22.734 -11.719 1 98.81 305 GLU B C 1
ATOM 5670 O O . GLU B 1 305 ? -3.262 23.828 -11.602 1 98.81 305 GLU B O 1
ATOM 5675 N N . VAL B 1 306 ? -3.547 21.844 -12.602 1 98.81 306 VAL B N 1
ATOM 5676 C CA . VAL B 1 306 ? -2.775 22.203 -13.781 1 98.81 306 VAL B CA 1
ATOM 5677 C C . VAL B 1 306 ? -3.719 22.641 -14.898 1 98.81 306 VAL B C 1
ATOM 5679 O O . VAL B 1 306 ? -4.559 21.859 -15.359 1 98.81 306 VAL B O 1
ATOM 5682 N N . ARG B 1 307 ? -3.561 23.922 -15.328 1 98.31 307 ARG B N 1
ATOM 5683 C CA . ARG B 1 307 ? -4.508 24.5 -16.281 1 98.31 307 ARG B CA 1
ATOM 5684 C C . ARG B 1 307 ? -3.793 24.984 -17.531 1 98.31 307 ARG B C 1
ATOM 5686 O O . ARG B 1 307 ? -2.668 25.484 -17.469 1 98.31 307 ARG B O 1
ATOM 5693 N N . GLN B 1 308 ? -4.492 24.812 -18.625 1 97.75 308 GLN B N 1
ATOM 5694 C CA . GLN B 1 308 ? -4.043 25.391 -19.891 1 97.75 308 GLN B CA 1
ATOM 5695 C C . GLN B 1 308 ? -4.84 26.641 -20.25 1 97.75 308 GLN B C 1
ATOM 5697 O O . GLN B 1 308 ? -6.035 26.562 -20.547 1 97.75 308 GLN B O 1
ATOM 5702 N N . PRO B 1 309 ? -4.16 27.812 -20.234 1 96.31 309 PRO B N 1
ATOM 5703 C CA . PRO B 1 309 ? -4.871 29.031 -20.641 1 96.31 309 PRO B CA 1
ATOM 5704 C C . PRO B 1 309 ? -5.441 28.953 -22.047 1 96.31 309 PRO B C 1
ATOM 5706 O O . PRO B 1 309 ? -4.801 28.406 -22.953 1 96.31 309 PRO B O 1
ATOM 5709 N N . SER B 1 310 ? -6.57 29.531 -22.188 1 93.75 310 SER B N 1
ATOM 5710 C CA . SER B 1 310 ? -7.195 29.547 -23.5 1 93.75 310 SER B CA 1
ATOM 5711 C C . SER B 1 310 ? -6.355 30.312 -24.516 1 93.75 310 SER B C 1
ATOM 5713 O O . SER B 1 310 ? -6.398 30.047 -25.719 1 93.75 310 SER B O 1
ATOM 5715 N N . SER B 1 311 ? -5.656 31.25 -24.016 1 92.88 311 SER B N 1
ATOM 5716 C CA . SER B 1 311 ? -4.809 32.094 -24.859 1 92.88 311 SER B CA 1
ATOM 5717 C C . SER B 1 311 ? -3.557 31.328 -25.297 1 92.88 311 SER B C 1
ATOM 5719 O O . SER B 1 311 ? -2.779 31.828 -26.125 1 92.88 311 SER B O 1
ATOM 5721 N N . GLY B 1 312 ? -3.377 30.156 -24.781 1 91.88 312 GLY B N 1
ATOM 5722 C CA . GLY B 1 312 ? -2.178 29.391 -25.078 1 91.88 312 GLY B CA 1
ATOM 5723 C C . GLY B 1 312 ? -1.055 29.641 -24.094 1 91.88 312 GLY B C 1
ATOM 5724 O O . GLY B 1 312 ? -1.295 30.094 -22.969 1 91.88 312 GLY B O 1
ATOM 5725 N N . GLY B 1 313 ? 0.137 29.125 -24.422 1 93.62 313 GLY B N 1
ATOM 5726 C CA . GLY B 1 313 ? 1.283 29.297 -23.531 1 93.62 313 GLY B CA 1
ATOM 5727 C C . GLY B 1 313 ? 1.508 28.109 -22.625 1 93.62 313 GLY B C 1
ATOM 5728 O O . GLY B 1 313 ? 0.974 27.016 -22.875 1 93.62 313 GLY B O 1
ATOM 5729 N N . GLU B 1 314 ? 2.355 28.359 -21.594 1 95.75 314 GLU B N 1
ATOM 5730 C CA . GLU B 1 314 ? 2.65 27.25 -20.688 1 95.75 314 GLU B CA 1
ATOM 5731 C C . GLU B 1 314 ? 1.5 27.016 -19.719 1 95.75 314 GLU B C 1
ATOM 5733 O O . GLU B 1 314 ? 0.74 27.938 -19.406 1 95.75 314 GLU B O 1
ATOM 5738 N N . PRO B 1 315 ? 1.385 25.906 -19.219 1 98 315 PRO B N 1
ATOM 5739 C CA . PRO B 1 315 ? 0.366 25.625 -18.188 1 98 315 PRO B CA 1
ATOM 5740 C C . PRO B 1 315 ? 0.557 26.469 -16.938 1 98 315 PRO B C 1
ATOM 5742 O O . PRO B 1 315 ? 1.661 26.938 -16.656 1 98 315 PRO B O 1
ATOM 5745 N N . VAL B 1 316 ? -0.534 26.703 -16.266 1 98.19 316 VAL B N 1
ATOM 5746 C CA . VAL B 1 316 ? -0.511 27.453 -15.016 1 98.19 316 VAL B CA 1
ATOM 5747 C C . VAL B 1 316 ? -1.089 26.594 -13.891 1 98.19 316 VAL B C 1
ATOM 5749 O O . VAL B 1 316 ? -1.746 25.578 -14.156 1 98.19 316 VAL B O 1
ATOM 5752 N N . LEU B 1 317 ? -0.745 26.953 -12.672 1 98.5 317 LEU B N 1
ATOM 5753 C CA . LEU B 1 317 ? -1.225 26.266 -11.477 1 98.5 317 LEU B CA 1
ATOM 5754 C C . LEU B 1 317 ? -2.23 27.141 -10.719 1 98.5 317 LEU B C 1
ATOM 5756 O O . LEU B 1 317 ? -2.014 28.328 -10.539 1 98.5 317 LEU B O 1
ATOM 5760 N N . ARG B 1 318 ? -3.318 26.578 -10.422 1 98.38 318 ARG B N 1
ATOM 5761 C CA . ARG B 1 318 ? -4.281 27.203 -9.523 1 98.38 318 ARG B CA 1
ATOM 5762 C C . ARG B 1 318 ? -4.305 26.5 -8.172 1 98.38 318 ARG B C 1
ATOM 5764 O O . ARG B 1 318 ? -4.328 25.266 -8.109 1 98.38 318 ARG B O 1
ATOM 5771 N N . PHE B 1 319 ? -4.25 27.266 -7.109 1 98.25 319 PHE B N 1
ATOM 5772 C CA . PHE B 1 319 ? -4.188 26.797 -5.734 1 98.25 319 PHE B CA 1
ATOM 5773 C C . PHE B 1 319 ? -5.562 26.844 -5.078 1 98.25 319 PHE B C 1
ATOM 5775 O O . PHE B 1 319 ? -6.043 27.922 -4.723 1 98.25 319 PHE B O 1
ATOM 5782 N N . ASN B 1 320 ? -6.223 25.672 -4.922 1 98.44 320 ASN B N 1
ATOM 5783 C CA . ASN B 1 320 ? -7.523 25.562 -4.27 1 98.44 320 ASN B CA 1
ATOM 5784 C C . ASN B 1 320 ? -7.441 24.75 -2.975 1 98.44 320 ASN B C 1
ATOM 5786 O O . ASN B 1 320 ? -6.793 23.703 -2.928 1 98.44 320 ASN B O 1
ATOM 5790 N N . PHE B 1 321 ? -8.062 25.297 -1.904 1 98.44 321 PHE B N 1
ATOM 5791 C CA . PHE B 1 321 ? -8.016 24.625 -0.616 1 98.44 321 PHE B CA 1
ATOM 5792 C C . PHE B 1 321 ? -9.391 24.609 0.042 1 98.44 321 PHE B C 1
ATOM 5794 O O . PHE B 1 321 ? -10.109 25.609 -0.003 1 98.44 321 PHE B O 1
ATOM 5801 N N . LYS B 1 322 ? -9.773 23.422 0.557 1 98.31 322 LYS B N 1
ATOM 5802 C CA . LYS B 1 322 ? -10.961 23.219 1.382 1 98.31 322 LYS B CA 1
ATOM 5803 C C . LYS B 1 322 ? -10.578 22.688 2.762 1 98.31 322 LYS B C 1
ATOM 5805 O O . LYS B 1 322 ? -9.961 21.625 2.879 1 98.31 322 LYS B O 1
ATOM 5810 N N . ASN B 1 323 ? -10.906 23.422 3.777 1 96.94 323 ASN B N 1
ATOM 5811 C CA . ASN B 1 323 ? -10.5 23.031 5.125 1 96.94 323 ASN B CA 1
ATOM 5812 C C . ASN B 1 323 ? -11.547 22.156 5.801 1 96.94 323 ASN B C 1
ATOM 5814 O O . ASN B 1 323 ? -12.227 22.594 6.73 1 96.94 323 ASN B O 1
ATOM 5818 N N . GLY B 1 324 ? -11.609 20.938 5.379 1 92.44 324 GLY B N 1
ATOM 5819 C CA . GLY B 1 324 ? -12.469 19.922 5.957 1 92.44 324 GLY B CA 1
ATOM 5820 C C . GLY B 1 324 ? -13.945 20.219 5.789 1 92.44 324 GLY B C 1
ATOM 5821 O O . GLY B 1 324 ? -14.391 20.578 4.695 1 92.44 324 GLY B O 1
ATOM 5822 N N . THR B 1 325 ? -14.648 19.938 6.852 1 84.69 325 THR B N 1
ATOM 5823 C CA . THR B 1 325 ? -16.094 20.125 6.793 1 84.69 325 THR B CA 1
ATOM 5824 C C . THR B 1 325 ? -16.484 21.516 7.258 1 84.69 325 THR B C 1
ATOM 5826 O O . THR B 1 325 ? -17.656 21.922 7.148 1 84.69 325 THR B O 1
ATOM 5829 N N . VAL B 1 326 ? -15.5 22.203 7.617 1 80.44 326 VAL B N 1
ATOM 5830 C CA . VAL B 1 326 ? -15.75 23.594 8.008 1 80.44 326 VAL B CA 1
ATOM 5831 C C . VAL B 1 326 ? -16.094 24.422 6.773 1 80.44 326 VAL B C 1
ATOM 5833 O O . VAL B 1 326 ? -17.047 25.203 6.793 1 80.44 326 VAL B O 1
ATOM 5836 N N . ASP B 1 327 ? -15.336 24.188 5.738 1 85.31 327 ASP B N 1
ATOM 5837 C CA . ASP B 1 327 ? -15.633 24.844 4.465 1 85.31 327 ASP B CA 1
ATOM 5838 C C . ASP B 1 327 ? -16.609 24.016 3.635 1 85.31 327 ASP B C 1
ATOM 5840 O O . ASP B 1 327 ? -16.453 22.797 3.523 1 85.31 327 ASP B O 1
ATOM 5844 N N . GLU B 1 328 ? -17.531 24.625 3.049 1 86.88 328 GLU B N 1
ATOM 5845 C CA . GLU B 1 328 ? -18.469 23.938 2.178 1 86.88 328 GLU B CA 1
ATOM 5846 C C . GLU B 1 328 ? -17.844 23.609 0.824 1 86.88 328 GLU B C 1
ATOM 5848 O O . GLU B 1 328 ? -18.125 22.578 0.235 1 86.88 328 GLU B O 1
ATOM 5853 N N . ASP B 1 329 ? -16.969 24.609 0.429 1 95.06 329 ASP B N 1
ATOM 5854 C CA . ASP B 1 329 ? -16.406 24.469 -0.905 1 95.06 329 ASP B CA 1
ATOM 5855 C C . ASP B 1 329 ? -14.922 24.812 -0.911 1 95.06 329 ASP B C 1
ATOM 5857 O O . ASP B 1 329 ? -14.414 25.406 0.045 1 95.06 329 ASP B O 1
ATOM 5861 N N . PHE B 1 330 ? -14.281 24.406 -2.029 1 97.62 330 PHE B N 1
ATOM 5862 C CA . PHE B 1 330 ? -12.906 24.844 -2.264 1 97.62 330 PHE B CA 1
ATOM 5863 C C . PHE B 1 330 ? -12.836 26.344 -2.504 1 97.62 330 PHE B C 1
ATOM 5865 O O . PHE B 1 330 ? -13.727 26.922 -3.141 1 97.62 330 PHE B O 1
ATOM 5872 N N . LYS B 1 331 ? -11.82 26.953 -1.955 1 97 331 LYS B N 1
ATOM 5873 C CA . LYS B 1 331 ? -11.5 28.359 -2.201 1 97 331 LYS B CA 1
ATOM 5874 C C . LYS B 1 331 ? -10.148 28.5 -2.883 1 97 331 LYS B C 1
ATOM 5876 O O . LYS B 1 331 ? -9.203 27.766 -2.566 1 97 331 LYS B O 1
ATOM 5881 N N . THR B 1 332 ? -10.078 29.422 -3.822 1 97.12 332 THR B N 1
ATOM 5882 C CA . THR B 1 332 ? -8.82 29.719 -4.504 1 97.12 332 THR B CA 1
ATOM 5883 C C . THR B 1 332 ? -7.977 30.703 -3.697 1 97.12 332 THR B C 1
ATOM 5885 O O . THR B 1 332 ? -8.492 31.703 -3.209 1 97.12 332 THR B O 1
ATOM 5888 N N . TYR B 1 333 ? -6.719 30.375 -3.561 1 97.44 333 TYR B N 1
ATOM 5889 C CA . TYR B 1 333 ? -5.816 31.234 -2.793 1 97.44 333 TYR B CA 1
ATOM 5890 C C . TYR B 1 333 ? -4.652 31.703 -3.65 1 97.44 333 TYR B C 1
ATOM 5892 O O . TYR B 1 333 ? -4.203 30.984 -4.547 1 97.44 333 TYR B O 1
ATOM 5900 N N . ASN B 1 334 ? -4.207 32.938 -3.338 1 96.88 334 ASN B N 1
ATOM 5901 C CA . ASN B 1 334 ? -2.938 33.375 -3.902 1 96.88 334 ASN B CA 1
ATOM 5902 C C . ASN B 1 334 ? -1.753 32.688 -3.24 1 96.88 334 ASN B C 1
ATOM 5904 O O . ASN B 1 334 ? -1.817 32.312 -2.064 1 96.88 334 ASN B O 1
ATOM 5908 N N . PHE B 1 335 ? -0.715 32.438 -4.055 1 97.19 335 PHE B N 1
ATOM 5909 C CA . PHE B 1 335 ? 0.497 31.781 -3.582 1 97.19 335 PHE B CA 1
ATOM 5910 C C . PHE B 1 335 ? 1.695 32.188 -4.438 1 97.19 335 PHE B C 1
ATOM 5912 O O . PHE B 1 335 ? 1.553 32.906 -5.414 1 97.19 335 PHE B O 1
ATOM 5919 N N . MET B 1 336 ? 2.863 31.906 -4 1 97.19 336 MET B N 1
ATOM 5920 C CA . MET B 1 336 ? 4.117 32.156 -4.703 1 97.19 336 MET B CA 1
ATOM 5921 C C . MET B 1 336 ? 4.332 33.656 -4.926 1 97.19 336 MET B C 1
ATOM 5923 O O . MET B 1 336 ? 4.918 34.062 -5.93 1 97.19 336 MET B O 1
ATOM 5927 N N . GLY B 1 337 ? 3.703 34.438 -4.133 1 93.69 337 GLY B N 1
ATOM 5928 C CA . GLY B 1 337 ? 3.869 35.906 -4.223 1 93.69 337 GLY B CA 1
ATOM 5929 C C . GLY B 1 337 ? 3.084 36.5 -5.363 1 93.69 337 GLY B C 1
ATOM 5930 O O . GLY B 1 337 ? 3.232 37.688 -5.652 1 93.69 337 GLY B O 1
ATOM 5931 N N . GLY B 1 338 ? 2.248 35.719 -5.98 1 90.62 338 GLY B N 1
ATOM 5932 C CA . GLY B 1 338 ? 1.497 36.219 -7.125 1 90.62 338 GLY B CA 1
ATOM 5933 C C . GLY B 1 338 ? 0.014 36.375 -6.844 1 90.62 338 GLY B C 1
ATOM 5934 O O . GLY B 1 338 ? -0.451 36.031 -5.75 1 90.62 338 GLY B O 1
ATOM 5935 N N . SER B 1 339 ? -0.572 37.031 -7.879 1 91.12 339 SER B N 1
ATOM 5936 C CA . SER B 1 339 ? -2.027 37.125 -7.855 1 91.12 339 SER B CA 1
ATOM 5937 C C . SER B 1 339 ? -2.66 36.25 -8.922 1 91.12 339 SER B C 1
ATOM 5939 O O . SER B 1 339 ? -2.375 36.406 -10.109 1 91.12 339 SER B O 1
ATOM 5941 N N . GLY B 1 340 ? -3.408 35.281 -8.461 1 92.44 340 GLY B N 1
ATOM 5942 C CA . GLY B 1 340 ? -4.047 34.375 -9.406 1 92.44 340 GLY B CA 1
ATOM 5943 C C . GLY B 1 340 ? -3.213 33.156 -9.703 1 92.44 340 GLY B C 1
ATOM 5944 O O . GLY B 1 340 ? -2.486 32.656 -8.836 1 92.44 340 GLY B O 1
ATOM 5945 N N . ASP B 1 341 ? -3.393 32.656 -10.93 1 96.44 341 ASP B N 1
ATOM 5946 C CA . ASP B 1 341 ? -2.707 31.438 -11.328 1 96.44 341 ASP B CA 1
ATOM 5947 C C . ASP B 1 341 ? -1.215 31.688 -11.539 1 96.44 341 ASP B C 1
ATOM 5949 O O . ASP B 1 341 ? -0.812 32.781 -11.945 1 96.44 341 ASP B O 1
ATOM 5953 N N . VAL B 1 342 ? -0.44 30.734 -11.25 1 97.31 342 VAL B N 1
ATOM 5954 C CA . VAL B 1 342 ? 1.014 30.844 -11.312 1 97.31 342 VAL B CA 1
ATOM 5955 C C . VAL B 1 342 ? 1.545 29.969 -12.445 1 97.31 342 VAL B C 1
ATOM 5957 O O . VAL B 1 342 ? 1.143 28.797 -12.578 1 97.31 342 VAL B O 1
ATOM 5960 N N . PRO B 1 343 ? 2.467 30.5 -13.289 1 97.88 343 PRO B N 1
ATOM 5961 C CA . PRO B 1 343 ? 3.068 29.641 -14.312 1 97.88 343 PRO B CA 1
ATOM 5962 C C . PRO B 1 343 ? 3.699 28.375 -13.727 1 97.88 343 PRO B C 1
ATOM 5964 O O . PRO B 1 343 ? 4.395 28.453 -12.711 1 97.88 343 PRO B O 1
ATOM 5967 N N . LEU B 1 344 ? 3.465 27.25 -14.344 1 98.38 344 LEU B N 1
ATOM 5968 C CA . LEU B 1 344 ? 3.973 25.969 -13.867 1 98.38 344 LEU B CA 1
ATOM 5969 C C . LEU B 1 344 ? 5.492 25.984 -13.758 1 98.38 344 LEU B C 1
ATOM 5971 O O . LEU B 1 344 ? 6.059 25.469 -12.789 1 98.38 344 LEU B O 1
ATOM 5975 N N . SER B 1 345 ? 6.152 26.625 -14.703 1 98.25 345 SER B N 1
ATOM 5976 C CA . SER B 1 345 ? 7.609 26.672 -14.719 1 98.25 345 SER B CA 1
ATOM 5977 C C . SER B 1 345 ? 8.148 27.375 -13.477 1 98.25 345 SER B C 1
ATOM 5979 O O . SER B 1 345 ? 9.211 27.031 -12.969 1 98.25 345 SER B O 1
ATOM 5981 N N . GLN B 1 346 ? 7.434 28.406 -13 1 98.06 346 GLN B N 1
ATOM 5982 C CA . GLN B 1 346 ? 7.855 29.109 -11.797 1 98.06 346 GLN B CA 1
ATOM 5983 C C . GLN B 1 346 ? 7.883 28.188 -10.586 1 98.06 346 GLN B C 1
ATOM 5985 O O . GLN B 1 346 ? 8.812 28.234 -9.781 1 98.06 346 GLN B O 1
ATOM 5990 N N . PHE B 1 347 ? 6.887 27.406 -10.453 1 98.56 347 PHE B N 1
ATOM 5991 C CA . PHE B 1 347 ? 6.812 26.438 -9.367 1 98.56 347 PHE B CA 1
ATOM 5992 C C . PHE B 1 347 ? 7.938 25.422 -9.477 1 98.56 347 PHE B C 1
ATOM 5994 O O . PHE B 1 347 ? 8.641 25.141 -8.5 1 98.56 347 PHE B O 1
ATOM 6001 N N . VAL B 1 348 ? 8.078 24.828 -10.656 1 98.62 348 VAL B N 1
ATOM 6002 C CA . VAL B 1 348 ? 9.055 23.781 -10.906 1 98.62 348 VAL B CA 1
ATOM 6003 C C . VAL B 1 348 ? 10.461 24.297 -10.633 1 98.62 348 VAL B C 1
ATOM 6005 O O . VAL B 1 348 ? 11.25 23.641 -9.953 1 98.62 348 VAL B O 1
ATOM 6008 N N . ASP B 1 349 ? 10.758 25.484 -11.094 1 98.38 349 ASP B N 1
ATOM 6009 C CA . ASP B 1 349 ? 12.086 26.078 -10.93 1 98.38 349 ASP B CA 1
ATOM 6010 C C . ASP B 1 349 ? 12.391 26.344 -9.461 1 98.38 349 ASP B C 1
ATOM 6012 O O . ASP B 1 349 ? 13.523 26.156 -9.008 1 98.38 349 ASP B O 1
ATOM 6016 N N . LYS B 1 350 ? 11.414 26.75 -8.766 1 98.25 350 LYS B N 1
ATOM 6017 C CA . LYS B 1 350 ? 11.609 27.125 -7.371 1 98.25 350 LYS B CA 1
ATOM 6018 C C . LYS B 1 350 ? 11.797 25.891 -6.492 1 98.25 350 LYS B C 1
ATOM 6020 O O . LYS B 1 350 ? 12.602 25.906 -5.555 1 98.25 350 LYS B O 1
ATOM 6025 N N . PHE B 1 351 ? 11.086 24.797 -6.785 1 98.69 351 PHE B N 1
ATOM 6026 C CA . PHE B 1 351 ? 10.961 23.75 -5.777 1 98.69 351 PHE B CA 1
ATOM 6027 C C . PHE B 1 351 ? 11.797 22.531 -6.156 1 98.69 351 PHE B C 1
ATOM 6029 O O . PHE B 1 351 ? 12.133 21.719 -5.301 1 98.69 351 PHE B O 1
ATOM 6036 N N . THR B 1 352 ? 12.164 22.344 -7.406 1 98.56 352 THR B N 1
ATOM 6037 C CA . THR B 1 352 ? 12.984 21.219 -7.82 1 98.56 352 THR B CA 1
ATOM 6038 C C . THR B 1 352 ? 14.289 21.188 -7.035 1 98.56 352 THR B C 1
ATOM 6040 O O . THR B 1 352 ? 14.695 20.125 -6.527 1 98.56 352 THR B O 1
ATOM 6043 N N . PRO B 1 353 ? 14.977 22.328 -6.785 1 98.25 353 PRO B N 1
ATOM 6044 C CA . PRO B 1 353 ? 16.281 22.297 -6.133 1 98.25 353 PRO B CA 1
ATOM 6045 C C . PRO B 1 353 ? 16.203 21.906 -4.656 1 98.25 353 PRO B C 1
ATOM 6047 O O . PRO B 1 353 ? 17.203 21.5 -4.059 1 98.25 353 PRO B O 1
ATOM 6050 N N . VAL B 1 354 ? 15.07 22.062 -4.047 1 98.5 354 VAL B N 1
ATOM 6051 C CA . VAL B 1 354 ? 14.992 21.859 -2.605 1 98.5 354 VAL B CA 1
ATOM 6052 C C . VAL B 1 354 ? 14.258 20.547 -2.311 1 98.5 354 VAL B C 1
ATOM 6054 O O . VAL B 1 354 ? 14.141 20.141 -1.15 1 98.5 354 VAL B O 1
ATOM 6057 N N . ALA B 1 355 ? 13.734 19.859 -3.4 1 98.75 355 ALA B N 1
ATOM 6058 C CA . ALA B 1 355 ? 13.055 18.578 -3.238 1 98.75 355 ALA B CA 1
ATOM 6059 C C . ALA B 1 355 ? 14.039 17.484 -2.812 1 98.75 355 ALA B C 1
ATOM 6061 O O . ALA B 1 355 ? 15.195 17.484 -3.246 1 98.75 355 ALA B O 1
ATOM 6062 N N . ILE B 1 356 ? 13.602 16.672 -1.887 1 98.31 356 ILE B N 1
ATOM 6063 C CA . ILE B 1 356 ? 14.391 15.508 -1.479 1 98.31 356 ILE B CA 1
ATOM 6064 C C . ILE B 1 356 ? 13.805 14.242 -2.111 1 98.31 356 ILE B C 1
ATOM 6066 O O . ILE B 1 356 ? 12.75 13.758 -1.691 1 98.31 356 ILE B O 1
ATOM 6070 N N . SER B 1 357 ? 14.523 13.648 -3.051 1 94.56 357 SER B N 1
ATOM 6071 C CA . SER B 1 357 ? 13.906 12.609 -3.881 1 94.56 357 SER B CA 1
ATOM 6072 C C . SER B 1 357 ? 14.547 11.25 -3.633 1 94.56 357 SER B C 1
ATOM 6074 O O . SER B 1 357 ? 14.109 10.242 -4.188 1 94.56 357 SER B O 1
ATOM 6076 N N . ASP B 1 358 ? 15.602 11.25 -2.783 1 94 358 ASP B N 1
ATOM 6077 C CA . ASP B 1 358 ? 16.281 9.969 -2.629 1 94 358 ASP B CA 1
ATOM 6078 C C . ASP B 1 358 ? 16.719 9.742 -1.181 1 94 358 ASP B C 1
ATOM 6080 O O . ASP B 1 358 ? 16.969 10.703 -0.448 1 94 358 ASP B O 1
ATOM 6084 N N . THR B 1 359 ? 16.859 8.539 -0.887 1 94.31 359 THR B N 1
ATOM 6085 C CA . THR B 1 359 ? 17.109 8.102 0.479 1 94.31 359 THR B CA 1
ATOM 6086 C C . THR B 1 359 ? 18.484 8.57 0.943 1 94.31 359 THR B C 1
ATOM 6088 O O . THR B 1 359 ? 18.672 8.945 2.104 1 94.31 359 THR B O 1
ATOM 6091 N N . THR B 1 360 ? 19.438 8.562 0.056 1 94.88 360 THR B N 1
ATOM 6092 C CA . THR B 1 360 ? 20.797 8.953 0.431 1 94.88 360 THR B CA 1
ATOM 6093 C C . THR B 1 360 ? 20.828 10.406 0.887 1 94.88 360 THR B C 1
ATOM 6095 O O . THR B 1 360 ? 21.406 10.719 1.936 1 94.88 360 THR B O 1
ATOM 6098 N N . THR B 1 361 ? 20.219 11.258 0.078 1 97.06 361 THR B N 1
ATOM 6099 C CA . THR B 1 361 ? 20.156 12.672 0.427 1 97.06 361 THR B CA 1
ATOM 6100 C C . THR B 1 361 ? 19.438 12.859 1.76 1 97.06 361 THR B C 1
ATOM 6102 O O . THR B 1 361 ? 19.875 13.633 2.607 1 97.06 361 THR B O 1
ATOM 6105 N N . TRP B 1 362 ? 18.344 12.18 1.965 1 98.06 362 TRP B N 1
ATOM 6106 C CA . TRP B 1 362 ? 17.578 12.273 3.203 1 98.06 362 TRP B CA 1
ATOM 6107 C C . TRP B 1 362 ? 18.406 11.797 4.395 1 98.06 362 TRP B C 1
ATOM 6109 O O . TRP B 1 362 ? 18.406 12.43 5.453 1 98.06 362 TRP B O 1
ATOM 6119 N N . CYS B 1 363 ? 19.172 10.633 4.25 1 97.62 363 CYS B N 1
ATOM 6120 C CA . CYS B 1 363 ? 20.016 10.102 5.309 1 97.62 363 CYS B CA 1
ATOM 6121 C C . CYS B 1 363 ? 21.062 11.125 5.746 1 97.62 363 CYS B C 1
ATOM 6123 O O . CYS B 1 363 ? 21.266 11.336 6.941 1 97.62 363 CYS B O 1
ATOM 6125 N N . ASN B 1 364 ? 21.641 11.773 4.781 1 96.81 364 ASN B N 1
ATOM 6126 C CA . ASN B 1 364 ? 22.672 12.766 5.066 1 96.81 364 ASN B CA 1
ATOM 6127 C C . ASN B 1 364 ? 22.094 13.992 5.773 1 96.81 364 ASN B C 1
ATOM 6129 O O . ASN B 1 364 ? 22.641 14.445 6.781 1 96.81 364 ASN B O 1
ATOM 6133 N N . LEU B 1 365 ? 21.016 14.469 5.27 1 98 365 LEU B N 1
ATOM 6134 C CA . LEU B 1 365 ? 20.375 15.656 5.828 1 98 365 LEU B CA 1
ATOM 6135 C C . LEU B 1 365 ? 19.906 15.406 7.258 1 98 365 LEU B C 1
ATOM 6137 O O . LEU B 1 365 ? 19.984 16.297 8.109 1 98 365 LEU B O 1
ATOM 6141 N N . CYS B 1 366 ? 19.406 14.195 7.535 1 97.88 366 CYS B N 1
ATOM 6142 C CA . CYS B 1 366 ? 18.797 13.852 8.82 1 97.88 366 CYS B CA 1
ATOM 6143 C C . CYS B 1 366 ? 19.828 13.281 9.781 1 97.88 366 CYS B C 1
ATOM 6145 O O . CYS B 1 366 ? 19.562 13.133 10.969 1 97.88 366 CYS B O 1
ATOM 6147 N N . GLY B 1 367 ? 20.969 12.992 9.305 1 97.31 367 GLY B N 1
ATOM 6148 C CA . GLY B 1 367 ? 21.984 12.352 10.133 1 97.31 367 GLY B CA 1
ATOM 6149 C C . GLY B 1 367 ? 21.594 10.953 10.57 1 97.31 367 GLY B C 1
ATOM 6150 O O . GLY B 1 367 ? 21.891 10.547 11.695 1 97.31 367 GLY B O 1
ATOM 6151 N N . ASN B 1 368 ? 20.859 10.273 9.75 1 96.94 368 ASN B N 1
ATOM 6152 C CA . ASN B 1 368 ? 20.422 8.914 10.07 1 96.94 368 ASN B CA 1
ATOM 6153 C C . ASN B 1 368 ? 21.359 7.871 9.461 1 96.94 368 ASN B C 1
ATOM 6155 O O . ASN B 1 368 ? 21.656 7.918 8.266 1 96.94 368 ASN B O 1
ATOM 6159 N N . THR B 1 369 ? 21.766 6.961 10.266 1 95.38 369 THR B N 1
ATOM 6160 C CA . THR B 1 369 ? 22.672 5.93 9.789 1 95.38 369 THR B CA 1
ATOM 6161 C C . THR B 1 369 ? 22.141 4.539 10.117 1 95.38 369 THR B C 1
ATOM 6163 O O . THR B 1 369 ? 22.875 3.549 10.039 1 95.38 369 THR B O 1
ATOM 6166 N N . LYS B 1 370 ? 20.922 4.438 10.508 1 92.81 370 LYS B N 1
ATOM 6167 C CA . LYS B 1 370 ? 20.453 3.17 11.062 1 92.81 370 LYS B CA 1
ATOM 6168 C C . LYS B 1 370 ? 19.141 2.73 10.398 1 92.81 370 LYS B C 1
ATOM 6170 O O . LYS B 1 370 ? 19 1.569 10.016 1 92.81 370 LYS B O 1
ATOM 6175 N N . ASP B 1 371 ? 18.266 3.617 10.297 1 89.69 371 ASP B N 1
ATOM 6176 C CA . ASP B 1 371 ? 16.891 3.287 9.922 1 89.69 371 ASP B CA 1
ATOM 6177 C C . ASP B 1 371 ? 16.641 3.625 8.453 1 89.69 371 ASP B C 1
ATOM 6179 O O . ASP B 1 371 ? 17.438 4.32 7.82 1 89.69 371 ASP B O 1
ATOM 6183 N N . ARG B 1 372 ? 15.516 3.09 7.848 1 91.31 372 ARG B N 1
ATOM 6184 C CA . ARG B 1 372 ? 14.883 3.535 6.605 1 91.31 372 ARG B CA 1
ATOM 6185 C C . ARG B 1 372 ? 15.859 3.447 5.438 1 91.31 372 ARG B C 1
ATOM 6187 O O . ARG B 1 372 ? 15.922 4.352 4.602 1 91.31 372 ARG B O 1
ATOM 6194 N N . GLY B 1 373 ? 16.672 2.426 5.449 1 91.62 373 GLY B N 1
ATOM 6195 C CA . GLY B 1 373 ? 17.625 2.229 4.367 1 91.62 373 GLY B CA 1
ATOM 6196 C C . GLY B 1 373 ? 18.984 2.838 4.652 1 91.62 373 GLY B C 1
ATOM 6197 O O . GLY B 1 373 ? 19.969 2.486 4.012 1 91.62 373 GLY B O 1
ATOM 6198 N N . CYS B 1 374 ? 19.031 3.74 5.59 1 95.5 374 CYS B N 1
ATOM 6199 C CA . CYS B 1 374 ? 20.281 4.418 5.91 1 95.5 374 CYS B CA 1
ATOM 6200 C C . CYS B 1 374 ? 21.297 3.438 6.477 1 95.5 374 CYS B C 1
ATOM 6202 O O . CYS B 1 374 ? 22.5 3.605 6.281 1 95.5 374 CYS B O 1
ATOM 6204 N N . GLY B 1 375 ? 20.797 2.439 7.215 1 94.44 375 GLY B N 1
ATOM 6205 C CA . GLY B 1 375 ? 21.688 1.425 7.746 1 94.44 375 GLY B CA 1
ATOM 6206 C C . GLY B 1 375 ? 22.469 0.688 6.672 1 94.44 375 GLY B C 1
ATOM 6207 O O . GLY B 1 375 ? 23.672 0.503 6.789 1 94.44 375 GLY B O 1
ATOM 6208 N N . ALA B 1 376 ? 21.781 0.265 5.68 1 93.44 376 ALA B N 1
ATOM 6209 C CA . ALA B 1 376 ? 22.422 -0.452 4.574 1 93.44 376 ALA B CA 1
ATOM 6210 C C . ALA B 1 376 ? 23.406 0.444 3.836 1 93.44 376 ALA B C 1
ATOM 6212 O O . ALA B 1 376 ? 24.484 -0.001 3.453 1 93.44 376 ALA B O 1
ATOM 6213 N N . ILE B 1 377 ? 23.047 1.688 3.617 1 94.62 377 ILE B N 1
ATOM 6214 C CA . ILE B 1 377 ? 23.891 2.65 2.93 1 94.62 377 ILE B CA 1
ATOM 6215 C C . ILE B 1 377 ? 25.172 2.887 3.742 1 94.62 377 ILE B C 1
ATOM 6217 O O . ILE B 1 377 ? 26.266 2.854 3.201 1 94.62 377 ILE B O 1
ATOM 6221 N N . ASN B 1 378 ? 24.969 3.117 4.996 1 94.88 378 ASN B N 1
ATOM 6222 C CA . ASN B 1 378 ? 26.109 3.326 5.887 1 94.88 378 ASN B CA 1
ATOM 6223 C C . ASN B 1 378 ? 27.016 2.104 5.926 1 94.88 378 ASN B C 1
ATOM 6225 O O . ASN B 1 378 ? 28.234 2.234 5.883 1 94.88 378 ASN B O 1
ATOM 6229 N N . ALA B 1 379 ? 26.422 0.931 6.066 1 94.5 379 ALA B N 1
ATOM 6230 C CA . ALA B 1 379 ? 27.203 -0.305 6.098 1 94.5 379 ALA B CA 1
ATOM 6231 C C . ALA B 1 379 ? 28 -0.479 4.816 1 94.5 379 ALA B C 1
ATOM 6233 O O . ALA B 1 379 ? 29.156 -0.936 4.852 1 94.5 379 ALA B O 1
ATOM 6234 N N . ALA B 1 380 ? 27.422 -0.154 3.766 1 94.44 380 ALA B N 1
ATOM 6235 C CA . ALA B 1 380 ? 28.109 -0.258 2.48 1 94.44 380 ALA B CA 1
ATOM 6236 C C . ALA B 1 380 ? 29.297 0.716 2.408 1 94.44 380 ALA B C 1
ATOM 6238 O O . ALA B 1 380 ? 30.344 0.38 1.876 1 94.44 380 ALA B O 1
ATOM 6239 N N . GLN B 1 381 ? 29.047 1.909 2.834 1 93.19 381 GLN B N 1
ATOM 6240 C CA . GLN B 1 381 ? 30.109 2.904 2.852 1 93.19 381 GLN B CA 1
ATOM 6241 C C . GLN B 1 381 ? 31.297 2.426 3.689 1 93.19 381 GLN B C 1
ATOM 6243 O O . GLN B 1 381 ? 32.438 2.557 3.275 1 93.19 381 GLN B O 1
ATOM 6248 N N . ILE B 1 382 ? 31.031 1.85 4.812 1 92.69 382 ILE B N 1
ATOM 6249 C CA . ILE B 1 382 ? 32.062 1.333 5.711 1 92.69 382 ILE B CA 1
ATOM 6250 C C . ILE B 1 382 ? 32.812 0.181 5.035 1 92.69 382 ILE B C 1
ATOM 6252 O O . ILE B 1 382 ? 34.031 0.124 5.062 1 92.69 382 ILE B O 1
ATOM 6256 N N . LYS B 1 383 ? 32.062 -0.689 4.473 1 91.94 383 LYS B N 1
ATOM 6257 C CA . LYS B 1 383 ? 32.656 -1.822 3.773 1 91.94 383 LYS B CA 1
ATOM 6258 C C . LYS B 1 383 ? 33.562 -1.352 2.641 1 91.94 383 LYS B C 1
ATOM 6260 O O . LYS B 1 383 ? 34.625 -1.934 2.404 1 91.94 383 LYS B O 1
ATOM 6265 N N . GLY B 1 384 ? 33.094 -0.364 1.93 1 89.75 384 GLY B N 1
ATOM 6266 C CA . GLY B 1 384 ? 33.938 0.215 0.887 1 89.75 384 GLY B CA 1
ATOM 6267 C C . GLY B 1 384 ? 35.25 0.775 1.409 1 89.75 384 GLY B C 1
ATOM 6268 O O . GLY B 1 384 ? 36.312 0.528 0.832 1 89.75 384 GLY B O 1
ATOM 6269 N N . ALA B 1 385 ? 35.156 1.434 2.414 1 88.19 385 ALA B N 1
ATOM 6270 C CA . ALA B 1 385 ? 36.344 2.012 3.029 1 88.19 385 ALA B CA 1
ATOM 6271 C C . ALA B 1 385 ? 37.312 0.921 3.504 1 88.19 385 ALA B C 1
ATOM 6273 O O . ALA B 1 385 ? 38.531 1.055 3.373 1 88.19 385 ALA B O 1
ATOM 6274 N N . GLN B 1 386 ? 36.812 -0.13 3.994 1 88.69 386 GLN B N 1
ATOM 6275 C CA . GLN B 1 386 ? 37.594 -1.236 4.516 1 88.69 386 GLN B CA 1
ATOM 6276 C C . GLN B 1 386 ? 38.25 -2.029 3.389 1 88.69 386 GLN B C 1
ATOM 6278 O O . GLN B 1 386 ? 39.344 -2.605 3.566 1 88.69 386 GLN B O 1
ATOM 6283 N N . SER B 1 387 ? 37.625 -2.107 2.352 1 86.69 387 SER B N 1
ATOM 6284 C CA . SER B 1 387 ? 38.125 -2.895 1.239 1 86.69 387 SER B CA 1
ATOM 6285 C C . SER B 1 387 ? 39.406 -2.285 0.683 1 86.69 387 SER B C 1
ATOM 6287 O O . SER B 1 387 ? 40.25 -2.996 0.134 1 86.69 387 SER B O 1
ATOM 6289 N N . VAL B 1 388 ? 39.594 -1.073 0.77 1 78.75 388 VAL B N 1
ATOM 6290 C CA . VAL B 1 388 ? 40.781 -0.394 0.294 1 78.75 388 VAL B CA 1
ATOM 6291 C C . VAL B 1 388 ? 41.875 -0.429 1.376 1 78.75 388 VAL B C 1
ATOM 6293 O O . VAL B 1 388 ? 43.062 -0.561 1.073 1 78.75 388 VAL B O 1
ATOM 6296 N N . SER B 1 389 ? 41.5 -0.283 2.494 1 67.19 389 SER B N 1
ATOM 6297 C CA . SER B 1 389 ? 42.469 -0.303 3.58 1 67.19 389 SER B CA 1
ATOM 6298 C C . SER B 1 389 ? 43.125 -1.668 3.697 1 67.19 389 SER B C 1
ATOM 6300 O O . SER B 1 389 ? 44.312 -1.758 4.039 1 67.19 389 SER B O 1
ATOM 6302 N N . ARG B 1 390 ? 42.5 -2.754 3.314 1 57.34 390 ARG B N 1
ATOM 6303 C CA . ARG B 1 390 ? 43.094 -4.086 3.389 1 57.34 390 ARG B CA 1
ATOM 6304 C C . ARG B 1 390 ? 44.062 -4.332 2.219 1 57.34 390 ARG B C 1
ATOM 6306 O O . ARG B 1 390 ? 44.938 -5.184 2.301 1 57.34 390 ARG B O 1
ATOM 6313 N N . GLY B 1 391 ? 43.781 -3.627 1.108 1 53 391 GLY B N 1
ATOM 6314 C CA . GLY B 1 391 ? 44.719 -3.76 0.012 1 53 391 GLY B CA 1
ATOM 6315 C C . GLY B 1 391 ? 46.062 -3.141 0.312 1 53 391 GLY B C 1
ATOM 6316 O O . GLY B 1 391 ? 47.031 -3.309 -0.456 1 53 391 GLY B O 1
ATOM 6317 N N . PHE B 1 392 ? 46.094 -2.15 1.135 1 47.47 392 PHE B N 1
ATOM 6318 C CA . PHE B 1 392 ? 47.406 -1.628 1.481 1 47.47 392 PHE B CA 1
ATOM 6319 C C . PHE B 1 392 ? 48.094 -2.518 2.514 1 47.47 392 PHE B C 1
ATOM 6321 O O . PHE B 1 392 ? 47.781 -2.443 3.705 1 47.47 392 PHE B O 1
ATOM 6328 N N . ASN B 1 393 ? 48.281 -3.783 2.102 1 43.09 393 ASN B N 1
ATOM 6329 C CA . ASN B 1 393 ? 49.219 -4.574 2.893 1 43.09 393 ASN B CA 1
ATOM 6330 C C . ASN B 1 393 ? 50.5 -3.795 3.188 1 43.09 393 ASN B C 1
ATOM 6332 O O . ASN B 1 393 ? 51.031 -3.135 2.303 1 43.09 393 ASN B O 1
ATOM 6336 N N . PRO B 1 394 ? 50.781 -3.516 4.426 1 44.44 394 PRO B N 1
ATOM 6337 C CA . PRO B 1 394 ? 52.062 -2.889 4.797 1 44.44 394 PRO B CA 1
ATOM 6338 C C . PRO B 1 394 ? 53.219 -3.332 3.91 1 44.44 394 PRO B C 1
ATOM 6340 O O . PRO B 1 394 ? 54.219 -2.617 3.785 1 44.44 394 PRO B O 1
ATOM 6343 N N . ILE B 1 395 ? 53.062 -4.434 3.232 1 45.44 395 ILE B N 1
ATOM 6344 C CA . ILE B 1 395 ? 54.188 -4.949 2.463 1 45.44 395 ILE B CA 1
ATOM 6345 C C . ILE B 1 395 ? 54.375 -4.109 1.203 1 45.44 395 ILE B C 1
ATOM 6347 O O . ILE B 1 395 ? 55.5 -3.748 0.854 1 45.44 395 ILE B O 1
ATOM 6351 N N . GLY B 1 396 ? 53.25 -3.611 0.649 1 44.5 396 GLY B N 1
ATOM 6352 C CA . GLY B 1 396 ? 53.406 -2.818 -0.563 1 44.5 396 GLY B CA 1
ATOM 6353 C C . GLY B 1 396 ? 53.844 -1.391 -0.298 1 44.5 396 GLY B C 1
ATOM 6354 O O . GLY B 1 396 ? 54.625 -0.826 -1.061 1 44.5 396 GLY B O 1
ATOM 6355 N N . ALA B 1 397 ? 53.219 -0.797 0.772 1 46.03 397 ALA B N 1
ATOM 6356 C CA . ALA B 1 397 ? 53.719 0.501 1.224 1 46.03 397 ALA B CA 1
ATOM 6357 C C . ALA B 1 397 ? 55.188 0.414 1.64 1 46.03 397 ALA B C 1
ATOM 6359 O O . ALA B 1 397 ? 55.938 1.371 1.466 1 46.03 397 ALA B O 1
ATOM 6360 N N . GLY B 1 398 ? 55.562 -0.763 2.107 1 43.28 398 GLY B N 1
ATOM 6361 C CA . GLY B 1 398 ? 56.938 -1.075 2.441 1 43.28 398 GLY B CA 1
ATOM 6362 C C . GLY B 1 398 ? 57.844 -1.142 1.226 1 43.28 398 GLY B C 1
ATOM 6363 O O . GLY B 1 398 ? 58.969 -0.644 1.258 1 43.28 398 GLY B O 1
ATOM 6364 N N . PHE B 1 399 ? 57.25 -1.738 0.135 1 48.69 399 PHE B N 1
ATOM 6365 C CA . PHE B 1 399 ? 58.062 -1.854 -1.07 1 48.69 399 PHE B CA 1
ATOM 6366 C C . PHE B 1 399 ? 58.219 -0.501 -1.76 1 48.69 399 PHE B C 1
ATOM 6368 O O . PHE B 1 399 ? 59.281 -0.166 -2.268 1 48.69 399 PHE B O 1
ATOM 6375 N N . LEU B 1 400 ? 57.156 0.327 -1.766 1 46.91 400 LEU B N 1
ATOM 6376 C CA . LEU B 1 400 ? 57.219 1.646 -2.383 1 46.91 400 LEU B CA 1
ATOM 6377 C C . LEU B 1 400 ? 58.125 2.576 -1.555 1 46.91 400 LEU B C 1
ATOM 6379 O O . LEU B 1 400 ? 58.938 3.32 -2.105 1 46.91 400 LEU B O 1
ATOM 6383 N N . GLY B 1 401 ? 57.938 2.477 -0.226 1 47.69 401 GLY B N 1
ATOM 6384 C CA . GLY B 1 401 ? 58.812 3.211 0.672 1 47.69 401 GLY B CA 1
ATOM 6385 C C . GLY B 1 401 ? 60.25 2.789 0.561 1 47.69 401 GLY B C 1
ATOM 6386 O O . GLY B 1 401 ? 61.156 3.631 0.605 1 47.69 401 GLY B O 1
ATOM 6387 N N . ALA B 1 402 ? 60.438 1.432 0.362 1 53.84 402 ALA B N 1
ATOM 6388 C CA . ALA B 1 402 ? 61.781 0.912 0.161 1 53.84 402 ALA B CA 1
ATOM 6389 C C . ALA B 1 402 ? 62.344 1.384 -1.171 1 53.84 402 ALA B C 1
ATOM 6391 O O . ALA B 1 402 ? 63.531 1.725 -1.256 1 53.84 402 ALA B O 1
ATOM 6392 N N . GLY B 1 403 ? 61.5 1.437 -2.215 1 53.28 403 GLY B N 1
ATOM 6393 C CA . GLY B 1 403 ? 61.969 1.902 -3.514 1 53.28 403 GLY B CA 1
ATOM 6394 C C . GLY B 1 403 ? 62.312 3.379 -3.529 1 53.28 403 GLY B C 1
ATOM 6395 O O . GLY B 1 403 ? 63.375 3.77 -4.055 1 53.28 403 GLY B O 1
ATOM 6396 N N . VAL B 1 404 ? 61.469 4.172 -2.904 1 57 404 VAL B N 1
ATOM 6397 C CA . VAL B 1 404 ? 61.75 5.605 -2.852 1 57 404 VAL B CA 1
ATOM 6398 C C . VAL B 1 404 ? 62.969 5.879 -1.984 1 57 404 VAL B C 1
ATOM 6400 O O . VAL B 1 404 ? 63.812 6.703 -2.336 1 57 404 VAL B O 1
ATOM 6403 N N . THR B 1 405 ? 63.094 5.066 -0.879 1 55.12 405 THR B N 1
ATOM 6404 C CA . THR B 1 405 ? 64.25 5.211 -0.031 1 55.12 405 THR B CA 1
ATOM 6405 C C . THR B 1 405 ? 65.562 4.809 -0.788 1 55.12 405 THR B C 1
ATOM 6407 O O . THR B 1 405 ? 66.562 5.465 -0.671 1 55.12 405 THR B O 1
ATOM 6410 N N . LEU B 1 406 ? 65.375 3.746 -1.634 1 58.62 406 LEU B N 1
ATOM 6411 C CA . LEU B 1 406 ? 66.5 3.312 -2.424 1 58.62 406 LEU B CA 1
ATOM 6412 C C . LEU B 1 406 ? 66.875 4.348 -3.486 1 58.62 406 LEU B C 1
ATOM 6414 O O . LEU B 1 406 ? 68.062 4.625 -3.723 1 58.62 406 LEU B O 1
ATOM 6418 N N . VAL B 1 407 ? 65.938 4.953 -4.105 1 61.53 407 VAL B N 1
ATOM 6419 C CA . VAL B 1 407 ? 66.188 5.961 -5.125 1 61.53 407 VAL B CA 1
ATOM 6420 C C . VAL B 1 407 ? 66.75 7.219 -4.473 1 61.53 407 VAL B C 1
ATOM 6422 O O . VAL B 1 407 ? 67.75 7.789 -4.965 1 61.53 407 VAL B O 1
ATOM 6425 N N . VAL B 1 408 ? 66.188 7.574 -3.277 1 61.97 408 VAL B N 1
ATOM 6426 C CA . VAL B 1 408 ? 66.688 8.75 -2.58 1 61.97 408 VAL B CA 1
ATOM 6427 C C . VAL B 1 408 ? 68.125 8.469 -2.061 1 61.97 408 VAL B C 1
ATOM 6429 O O . VAL B 1 408 ? 69 9.312 -2.168 1 61.97 408 VAL B O 1
ATOM 6432 N N . ALA B 1 409 ? 68.25 7.156 -1.541 1 62.84 409 ALA B N 1
ATOM 6433 C CA . ALA B 1 409 ? 69.562 6.762 -1.098 1 62.84 409 ALA B CA 1
ATOM 6434 C C . ALA B 1 409 ? 70.562 6.746 -2.266 1 62.84 409 ALA B C 1
ATOM 6436 O O . ALA B 1 409 ? 71.688 7.215 -2.141 1 62.84 409 ALA B O 1
ATOM 6437 N N . ALA B 1 410 ? 70.125 6.246 -3.42 1 66.56 410 ALA B N 1
ATOM 6438 C CA . ALA B 1 410 ? 70.938 6.223 -4.613 1 66.56 410 ALA B CA 1
ATOM 6439 C C . ALA B 1 410 ? 71.25 7.637 -5.109 1 66.56 410 ALA B C 1
ATOM 6441 O O . ALA B 1 410 ? 72.375 7.945 -5.492 1 66.56 410 ALA B O 1
ATOM 6442 N N . MET B 1 411 ? 70.25 8.469 -5.004 1 64.5 411 MET B N 1
ATOM 6443 C CA . MET B 1 411 ? 70.438 9.852 -5.434 1 64.5 411 MET B CA 1
ATOM 6444 C C . MET B 1 411 ? 71.312 10.602 -4.473 1 64.5 411 MET B C 1
ATOM 6446 O O . MET B 1 411 ? 72.188 11.398 -4.898 1 64.5 411 MET B O 1
ATOM 6450 N N . MET B 1 412 ? 71.125 10.266 -3.135 1 62.88 412 MET B N 1
ATOM 6451 C CA . MET B 1 412 ? 72 10.883 -2.143 1 62.88 412 MET B CA 1
ATOM 6452 C C . MET B 1 412 ? 73.438 10.375 -2.295 1 62.88 412 MET B C 1
ATOM 6454 O O . MET B 1 412 ? 74.375 11.156 -2.184 1 62.88 412 MET B O 1
ATOM 6458 N N . LEU B 1 413 ? 73.5 9.055 -2.576 1 65.69 413 LEU B N 1
ATOM 6459 C CA . LEU B 1 413 ? 74.875 8.508 -2.818 1 65.69 413 LEU B CA 1
ATOM 6460 C C . LEU B 1 413 ? 75.438 9.086 -4.094 1 65.69 413 LEU B C 1
ATOM 6462 O O . LEU B 1 413 ? 76.625 9.391 -4.141 1 65.69 413 LEU B O 1
ATOM 6466 N N . GLY B 1 414 ? 74.688 9.281 -5.102 1 65.44 414 GLY B N 1
ATOM 6467 C CA . GLY B 1 414 ? 75.125 9.938 -6.316 1 65.44 414 GLY B CA 1
ATOM 6468 C C . GLY B 1 414 ? 75.562 11.375 -6.098 1 65.44 414 GLY B C 1
ATOM 6469 O O . GLY B 1 414 ? 76.562 11.812 -6.617 1 65.44 414 GLY B O 1
ATOM 6470 N N . LEU B 1 415 ? 74.688 12.047 -5.27 1 65.38 415 LEU B N 1
ATOM 6471 C CA . LEU B 1 415 ? 75.062 13.438 -4.961 1 65.38 415 LEU B CA 1
ATOM 6472 C C . LEU B 1 415 ? 76.312 13.523 -4.121 1 65.38 415 LEU B C 1
ATOM 6474 O O . LEU B 1 415 ? 77.125 14.383 -4.355 1 65.38 415 LEU B O 1
ATOM 6478 N N . LEU B 1 416 ? 76.438 12.586 -3.129 1 62.62 416 LEU B N 1
ATOM 6479 C CA . LEU B 1 416 ? 77.625 12.57 -2.32 1 62.62 416 LEU B CA 1
ATOM 6480 C C . LEU B 1 416 ? 78.812 12.156 -3.16 1 62.62 416 LEU B C 1
ATOM 6482 O O . LEU B 1 416 ? 79.938 12.688 -2.977 1 62.62 416 LEU B O 1
ATOM 6486 N N . ALA B 1 417 ? 78.625 11.258 -4.129 1 63.62 417 ALA B N 1
ATOM 6487 C CA . ALA B 1 417 ? 79.688 10.906 -5.062 1 63.62 417 ALA B CA 1
ATOM 6488 C C . ALA B 1 417 ? 80 12.078 -5.98 1 63.62 417 ALA B C 1
ATOM 6490 O O . ALA B 1 417 ? 81.188 12.359 -6.238 1 63.62 417 ALA B O 1
ATOM 6491 N N . PHE B 1 418 ? 79.062 12.75 -6.453 1 66.12 418 PHE B N 1
ATOM 6492 C CA . PHE B 1 418 ? 79.25 13.914 -7.312 1 66.12 418 PHE B CA 1
ATOM 6493 C C . PHE B 1 418 ? 79.938 15.039 -6.555 1 66.12 418 PHE B C 1
ATOM 6495 O O . PHE B 1 418 ? 80.812 15.727 -7.102 1 66.12 418 PHE B O 1
ATOM 6502 N N . LEU B 1 419 ? 79.5 15.141 -5.191 1 63.28 419 LEU B N 1
ATOM 6503 C CA . LEU B 1 419 ? 80.125 16.203 -4.391 1 63.28 419 LEU B CA 1
ATOM 6504 C C . LEU B 1 419 ? 81.438 15.742 -3.797 1 63.28 419 LEU B C 1
ATOM 6506 O O . LEU B 1 419 ? 82.062 16.484 -3.049 1 63.28 419 LEU B O 1
ATOM 6510 N N . GLY B 1 420 ? 82.062 14.688 -4.238 1 59.72 420 GLY B N 1
ATOM 6511 C CA . GLY B 1 420 ? 83.438 14.242 -3.984 1 59.72 420 GLY B CA 1
ATOM 6512 C C . GLY B 1 420 ? 83.625 13.562 -2.637 1 59.72 420 GLY B C 1
ATOM 6513 O O . GLY B 1 420 ? 84.688 13.375 -2.164 1 59.72 420 GLY B O 1
ATOM 6514 N N . LEU B 1 421 ? 82.625 13.516 -1.937 1 56.53 421 LEU B N 1
ATOM 6515 C CA . LEU B 1 421 ? 82.75 13.102 -0.542 1 56.53 421 LEU B CA 1
ATOM 6516 C C . LEU B 1 421 ? 82.625 11.586 -0.416 1 56.53 421 LEU B C 1
ATOM 6518 O O . LEU B 1 421 ? 82.875 11.031 0.664 1 56.53 421 LEU B O 1
ATOM 6522 N N . LEU B 1 422 ? 82.188 10.836 -1.251 1 52.5 422 LEU B N 1
ATOM 6523 C CA . LEU B 1 422 ? 82.188 9.375 -1.277 1 52.5 422 LEU B CA 1
ATOM 6524 C C . LEU B 1 422 ? 83 8.859 -2.471 1 52.5 422 LEU B C 1
ATOM 6526 O O . LEU B 1 422 ? 82.812 9.312 -3.602 1 52.5 422 LEU B O 1
ATOM 6530 N N . ALA B 1 423 ? 84.312 8.484 -2.27 1 49.53 423 ALA B N 1
ATOM 6531 C CA . ALA B 1 423 ? 85.25 7.969 -3.297 1 49.53 423 ALA B CA 1
ATOM 6532 C C . ALA B 1 423 ? 85 6.477 -3.518 1 49.53 423 ALA B C 1
ATOM 6534 O O . ALA B 1 423 ? 85 5.695 -2.561 1 49.53 423 ALA B O 1
ATOM 6535 N N . PHE B 1 424 ? 84.25 6.113 -4.418 1 43.28 424 PHE B N 1
ATOM 6536 C CA . PHE B 1 424 ? 84.125 4.699 -4.758 1 43.28 424 PHE B CA 1
ATOM 6537 C C . PHE B 1 424 ? 85.5 4.141 -5.195 1 43.28 424 PHE B C 1
ATOM 6539 O O . PHE B 1 424 ? 86.125 4.695 -6.086 1 43.28 424 PHE B O 1
ATOM 6546 N N . GLY B 1 425 ? 86.375 3.629 -4.266 1 38.53 425 GLY B N 1
ATOM 6547 C CA . GLY B 1 425 ? 87.688 3.053 -4.574 1 38.53 425 GLY B CA 1
ATOM 6548 C C . GLY B 1 425 ? 87.625 1.932 -5.594 1 38.53 425 GLY B C 1
ATOM 6549 O O . GLY B 1 425 ? 86.688 1.115 -5.562 1 38.53 425 GLY B O 1
ATOM 6550 N N . LYS B 1 426 ? 88.125 2.17 -6.664 1 39.59 426 LYS B N 1
ATOM 6551 C CA . LYS B 1 426 ? 88.375 1.211 -7.746 1 39.59 426 LYS B CA 1
ATOM 6552 C C . LYS B 1 426 ? 89 -0.062 -7.227 1 39.59 426 LYS B C 1
ATOM 6554 O O . LYS B 1 426 ? 90.125 -0.012 -6.652 1 39.59 426 LYS B O 1
ATOM 6559 N N . GLY B 1 427 ? 88.438 -1.073 -6.684 1 30.41 427 GLY B N 1
ATOM 6560 C CA . GLY B 1 427 ? 89 -2.363 -6.344 1 30.41 427 GLY B CA 1
ATOM 6561 C C . GLY B 1 427 ? 90.062 -2.836 -7.352 1 30.41 427 GLY B C 1
ATOM 6562 O O . GLY B 1 427 ? 89.938 -2.559 -8.547 1 30.41 427 GLY B O 1
ATOM 6563 N N . ASN B 1 428 ? 91.375 -3.111 -6.871 1 28.58 428 ASN B N 1
ATOM 6564 C CA . ASN B 1 428 ? 92.562 -3.664 -7.496 1 28.58 428 ASN B CA 1
ATOM 6565 C C . ASN B 1 428 ? 92.25 -5.016 -8.148 1 28.58 428 ASN B C 1
ATOM 6567 O O . ASN B 1 428 ? 91.75 -5.938 -7.488 1 28.58 428 ASN B O 1
ATOM 6571 N N . LYS B 1 429 ? 92.188 -5.051 -9.422 1 28.08 429 LYS B N 1
ATOM 6572 C CA . LYS B 1 429 ? 92.125 -6.188 -10.328 1 28.08 429 LYS B CA 1
ATOM 6573 C C . LYS B 1 429 ? 93.375 -7.098 -10.195 1 28.08 429 LYS B C 1
ATOM 6575 O O . LYS B 1 429 ? 94.438 -6.773 -10.688 1 28.08 429 LYS B O 1
ATOM 6580 N N . ASN B 1 430 ? 93.812 -7.758 -9.031 1 22.95 430 ASN B N 1
ATOM 6581 C CA . ASN B 1 430 ? 94.938 -8.703 -9.102 1 22.95 430 ASN B CA 1
ATOM 6582 C C . ASN B 1 430 ? 94.688 -9.82 -10.102 1 22.95 430 ASN B C 1
ATOM 6584 O O . ASN B 1 430 ? 93.688 -10.539 -9.984 1 22.95 430 ASN B O 1
ATOM 6588 N N . ARG B 1 431 ? 95.312 -9.773 -11.25 1 24.95 431 ARG B N 1
ATOM 6589 C CA . ARG B 1 431 ? 95.438 -10.688 -12.383 1 24.95 431 ARG B CA 1
ATOM 6590 C C . ARG B 1 431 ? 96.188 -11.953 -11.977 1 24.95 431 ARG B C 1
ATOM 6592 O O . ARG B 1 431 ? 97.438 -11.914 -11.727 1 24.95 431 ARG B O 1
ATOM 6599 N N . HIS B 1 432 ? 95.812 -12.859 -11.062 1 21.92 432 HIS B N 1
ATOM 6600 C CA . HIS B 1 432 ? 96.562 -14.102 -10.945 1 21.92 432 HIS B CA 1
ATOM 6601 C C . HIS B 1 432 ? 96.688 -14.82 -12.289 1 21.92 432 HIS B C 1
ATOM 6603 O O . HIS B 1 432 ? 95.688 -15.078 -12.93 1 21.92 432 HIS B O 1
ATOM 6609 N N . ASP B 1 433 ? 97.875 -14.734 -12.898 1 23.23 433 ASP B N 1
ATOM 6610 C CA . ASP B 1 433 ? 98.438 -15.328 -14.125 1 23.23 433 ASP B CA 1
ATOM 6611 C C . ASP B 1 433 ? 98.562 -16.844 -13.984 1 23.23 433 ASP B C 1
ATOM 6613 O O . ASP B 1 433 ? 99.375 -17.328 -13.188 1 23.23 433 ASP B O 1
ATOM 6617 N N . ARG B 1 434 ? 97.562 -17.688 -13.695 1 19.61 434 ARG B N 1
ATOM 6618 C CA . ARG B 1 434 ? 97.875 -19.125 -13.742 1 19.61 434 ARG B CA 1
ATOM 6619 C C . ARG B 1 434 ? 98.562 -19.516 -15.031 1 19.61 434 ARG B C 1
ATOM 6621 O O . ARG B 1 434 ? 98.062 -19.25 -16.125 1 19.61 434 ARG B O 1
ATOM 6628 N N . ALA B 1 435 ? 99.875 -19.891 -14.938 1 24.3 435 ALA B N 1
ATOM 6629 C CA . ALA B 1 435 ? 100.938 -20.484 -15.781 1 24.3 435 ALA B CA 1
ATOM 6630 C C . ALA B 1 435 ? 100.562 -21.875 -16.25 1 24.3 435 ALA B C 1
ATOM 6632 O O . ALA B 1 435 ? 100.688 -22.844 -15.516 1 24.3 435 ALA B O 1
ATOM 6633 N N . SER B 1 436 ? 99.25 -22.359 -16.516 1 19.33 436 SER B N 1
ATOM 6634 C CA . SER B 1 436 ? 99.188 -23.766 -16.859 1 19.33 436 SER B CA 1
ATOM 6635 C C . SER B 1 436 ? 100.125 -24.141 -17.953 1 19.33 436 SER B C 1
ATOM 6637 O O . SER B 1 436 ? 100.5 -23.297 -18.797 1 19.33 436 SER B O 1
ATOM 6639 N N . SER B 1 437 ? 100.938 -25.391 -17.797 1 22.52 437 SER B N 1
ATOM 6640 C CA . SER B 1 437 ? 101.938 -26.344 -18.297 1 22.52 437 SER B CA 1
ATOM 6641 C C . SER B 1 437 ? 101.688 -26.688 -19.75 1 22.52 437 SER B C 1
ATOM 6643 O O . SER B 1 437 ? 100.562 -26.766 -20.188 1 22.52 437 SER B O 1
ATOM 6645 N N . ASP B 1 438 ? 102.812 -26.828 -20.594 1 21.44 438 ASP B N 1
ATOM 6646 C CA . ASP B 1 438 ? 103.188 -26.906 -22 1 21.44 438 ASP B CA 1
ATOM 6647 C C . ASP B 1 438 ? 103 -28.312 -22.547 1 21.44 438 ASP B C 1
ATOM 6649 O O . ASP B 1 438 ? 103.375 -29.297 -21.922 1 21.44 438 ASP B O 1
ATOM 6653 N N . ARG B 1 439 ? 101.938 -28.688 -23.359 1 20.64 439 ARG B N 1
ATOM 6654 C CA . ARG B 1 439 ? 101.625 -29.859 -24.188 1 20.64 439 ARG B CA 1
ATOM 6655 C C . ARG B 1 439 ? 102.812 -30.172 -25.141 1 20.64 439 ARG B C 1
ATOM 6657 O O . ARG B 1 439 ? 103 -29.438 -26.094 1 20.64 439 ARG B O 1
ATOM 6664 N N . GLU B 1 440 ? 104 -30.672 -24.766 1 17.8 440 GLU B N 1
ATOM 6665 C CA . GLU B 1 440 ? 105 -31.219 -25.734 1 17.8 440 GLU B CA 1
ATOM 6666 C C . GLU B 1 440 ? 104.312 -32.188 -26.703 1 17.8 440 GLU B C 1
ATOM 6668 O O . GLU B 1 440 ? 104.562 -32.094 -27.906 1 17.8 440 GLU B O 1
ATOM 6673 N N . SER B 1 441 ? 104.125 -33.656 -26.547 1 18.27 441 SER B N 1
ATOM 6674 C CA . SER B 1 441 ? 104.875 -34.719 -27.125 1 18.27 441 SER B CA 1
ATOM 6675 C C . SER B 1 441 ? 104.25 -35.344 -28.344 1 18.27 441 SER B C 1
ATOM 6677 O O . SER B 1 441 ? 104.75 -36.25 -28.969 1 18.27 441 SER B O 1
ATOM 6679 N N . THR B 1 442 ? 102.938 -35.594 -28.469 1 21.83 442 THR B N 1
ATOM 6680 C CA . THR B 1 442 ? 102.688 -36.688 -29.422 1 21.83 442 THR B CA 1
ATOM 6681 C C . THR B 1 442 ? 103.312 -36.375 -30.766 1 21.83 442 THR B C 1
ATOM 6683 O O . THR B 1 442 ? 103.25 -35.219 -31.234 1 21.83 442 THR B O 1
ATOM 6686 N N . GLU B 1 443 ? 103.938 -37.406 -31.703 1 19.77 443 GLU B N 1
ATOM 6687 C CA . GLU B 1 443 ? 104.688 -38.219 -32.656 1 19.77 443 GLU B CA 1
ATOM 6688 C C . GLU B 1 443 ? 104.062 -38.188 -34.031 1 19.77 443 GLU B C 1
ATOM 6690 O O . GLU B 1 443 ? 102.812 -38.094 -34.156 1 19.77 443 GLU B O 1
ATOM 6695 N N . LYS B 1 444 ? 104.125 -38.969 -35.125 1 24.59 444 LYS B N 1
ATOM 6696 C CA . LYS B 1 444 ? 104.688 -38.562 -36.406 1 24.59 444 LYS B CA 1
ATOM 6697 C C . LYS B 1 444 ? 104.062 -37.25 -36.875 1 24.59 444 LYS B C 1
ATOM 6699 O O . LYS B 1 444 ? 104.812 -36.281 -37.188 1 24.59 444 LYS B O 1
ATOM 6704 N N . HIS B 1 445 ? 103.5 -37.188 -37.938 1 18.73 445 HIS B N 1
ATOM 6705 C CA . HIS B 1 445 ? 103.625 -37.375 -39.375 1 18.73 445 HIS B CA 1
ATOM 6706 C C . HIS B 1 445 ? 102.562 -36.5 -40.125 1 18.73 445 HIS B C 1
ATOM 6708 O O . HIS B 1 445 ? 102.938 -35.875 -41.156 1 18.73 445 HIS B O 1
ATOM 6714 N N . SER B 1 446 ? 101.312 -37 -40.781 1 20.84 446 SER B N 1
ATOM 6715 C CA . SER B 1 446 ? 101.5 -37.281 -42.188 1 20.84 446 SER B CA 1
ATOM 6716 C C . SER B 1 446 ? 101.875 -36.031 -42.969 1 20.84 446 SER B C 1
ATOM 6718 O O . SER B 1 446 ? 101.75 -34.906 -42.438 1 20.84 446 SER B O 1
ATOM 6720 N N . VAL B 1 447 ? 101.25 -35.969 -44.281 1 18.7 447 VAL B N 1
ATOM 6721 C CA . VAL B 1 447 ? 101.75 -35.219 -45.406 1 18.7 447 VAL B CA 1
ATOM 6722 C C . VAL B 1 447 ? 101.875 -33.75 -45.031 1 18.7 447 VAL B C 1
ATOM 6724 O O . VAL B 1 447 ? 101 -33.188 -44.375 1 18.7 447 VAL B O 1
#

Foldseek 3Di:
DQFQWEFLFKEKEWEFFFKPDWDADLQQRAIDDIAADPRRLVLLLVLLLQVCCQAVPPPHSHHHPPDDQAADDQLAEAAEEECGRCNNRLVSSSQSSVCNSRPAAQVQWDADPVGDIGADPPRRRHDDDYHYAYVQAACQQPLRHPFQQLSVQLVVLCVDPVNVVVQVVCVVLQVVCCVLDDNDDRGLSDLPLVRLVNCCVPPPVSVVPDDPCSNVVSQVSQLVSLLSSQEDPDLLDPSLRSQQSNVVVVLVLLVQSQPPVRNYRYYYYGHHQRNQSSCCRNFCQCVQPVVSSGGAHHGKMWMWTFIARPVGDATWTWTWIDRGPVRPDIDTTDTNPDDGTGGPVSVCVSNVVSHDHDDVVSCVNRVNCVGSCNVVVNVVVVVVVVVVVVVPPVVVVVVVVVVVVVVVVVVVVVVCVVVVNDDPDDPPPDPPPPPPDPDDDDDDPDD/DQFQWEFLFKEKEWEFFFKPDWDADLQQRAIDDIAADPRRLVLLLVLLLQVCCQAVDPPHSHHHPPDDQAADDQLAEAAEEELGRHNNRLVSSSQSSVCNSRPAAQVQWDADPVGDIGADPPRRRHDHDYHHAYCQAACQQPLRHPFQLLSVQLVVLCVDPVNVVVQVVCVVLQVVCCVLDDNDDRGLSDLVLVRLVNCCVPPPVSVVPDDPCNNVVSQVSQLVSLLSSQEDPDLLDPSLRSQQSNVVVVLVLLVQSQPPVRNYRYYYYGHHQRNQSSCCRNFCQCVQPVVSSGRAHHGKMWMWTFIARPVGDATWTWTWIDRGPVRPDIDTTDTNPDDGTGGPVSVCVSNVVSHDHDDVVSCVNRVPCVGSCNVVVNVVVVVVVVVVVVVPPVVVVVVVVVVVCVVVVVVVVVVCVVVVNDDPDDPDPPPPPPPPDDPDDDDDDDD

Nearest PDB structures (foldseek):
  1nd5-assembly1_B  TM=8.152E-01  e=4.903E-19  Homo sapiens
  5cdh-assembly3_E  TM=8.339E-01  e=3.747E-17  Legionella pneumophila
  7d2f-assembly1_B  TM=8.137E-01  e=4.722E-17  Legionella pneumophila subsp. pneumophila str. Philadelphia 1
  1rpt-assembly1_A-2  TM=7.860E-01  e=4.457E-17  Rattus norvegicus
  8xm1-assembly1_A  TM=6.620E-01  e=7.170E-10  Yersinia intermedia